Protein 3Q6D (pdb70)

Foldseek 3Di:
DLVVLLQQLCVCAVVLPWQKEKEDDPVLCCVSQVQPDDDWIWIHGNPAIATEGAPVCQVVSVVRRPRHDYHHDDPDRLLVVQVVCVVRVIADYEYAVVPDDPVNVVSNVVNHDHHYGYDHCRSQVVQQFADVVLVVQQLLFLVLLLVLVVVLVVVDAFFDFQVNSQVSSQVSSVVSAFPTKQDQWAWAKWLRLLPPPHRTDRDTHHAQIWIKTWITGCHPLWIDIWIAIAHAHDHDPVQVVQLVQQLCLLCQLQFPAAFFDWLLRSQCSNLVSCVVVPQNVFFPDTQKAFTTSHRHGDDTSGNVTRDTHDFRTKMKGWTKGRDRVGHMTIGMFIWTHDHVGIGTSNDRDHPHHYD/DLVVLLVLLCVCQVVLVWQKEKEDDPVLCCVNQVDDDDDWIWIHGNPAIAIEGEPVCQVVSVVRRPRHHYHYDPDDSLLVVQVVCVVSVIAAYEYAVVPDDPVNVVSNVVRHPHHYGYDHCSSQVVQQFADPVQVVQQLLFLVLLLVLVVVLVVVDAFFDFQVNSQVSSQVSSVVSAFPGKQDQKAWAKWLRLLPPPHGTDRDTHHAQMWIKTWITGCHSLWIDIWIAIAHAHDHDPVVVVQLVLQVVLLVQLQFPDAFFDWLLRSQCSRLVSCVVVPQNVFFPDTQKAFTTSHRHGDDHSGNPTRHGHDFRTKMKGWTKGHDRPGHMTIGMWIWGHDRGGIHTSNPHDHDHHYD/DVVLLVQLLVCQVVLVWQKEKEDDVVLVCPQQVADDDFWIWIHGNVAIATEGEPVCLVRRCPRRPRHHYHYDPPDVLLVVLVVCVVSVIQAYEYAVVPQDVVNVVVSCVSHNHHYGYDHCSSQVVQQFADPVQVVQLLVQLVLLLVLVVVLVVPDAFFDFLVNSVVSSQVSSVVSAFPTKQDQKAWQKWLRLLPPPRRTDRDTHHAQMWIKTWITGQHPLWIDIWIAIAHHHDHDPVALVQLVLQVVLLCLLQVPAAFFDWLLRSQCSNLVSCVVVPQNVFFPDTQKAFTGSHRHGDDHNGNPTGDTDDARGKMKGWTKGHDRPGHMTIGIFIWGHDHGGIHTSNDHDHRHHD/DVLLQLLQVCQVVLVWQKEKEDPVVLVCVQQVAPDDDWIWIHGNVAIAIEDEPVCQVVSVVRRPRHHYHYDPDDSLLVVQVVCVVSPTQAYEYAVVPQDPVNVVVNCVNHPHHYGYDDCSSQVVQQFADPVQVVFQLLFLVLQLVLVVVLVVVDAFFDFQVNSQVSSQVSSVVSAFPGKQDQKDWQKWLRQLPPPHRTDRDTHHAQIWIWTWITGQHSLWIDIWIAIAHHHDHDPVQVVQLVLQLVLLVQLQAPAAFFDWLQNSQCSNLVSCVVVPQNVFFPDTQKAFTTSHRHGDDHNHNPTGDTHEFRRKMKGWTKGHDRVGHIGIGIWIWGHYHVGIHTSNPHDHPHHHD

Structure (mmCIF, N/CA/C/O backbone):
data_3Q6D
#
_entry.id   3Q6D
#
_cell.length_a   59.502
_cell.length_b   107.912
_cell.length_c   252.850
_cell.angle_alpha   90.00
_cell.angle_beta   90.00
_cell.angle_gamma   90.00
#
_symmetry.space_group_name_H-M   'P 21 21 21'
#
loop_
_entity.id
_entity.type
_entity.pdbx_description
1 polymer 'Proline dipeptidase'
2 non-polymer GLYCEROL
3 non-polymer 'CALCIUM ION'
4 water water
#
loop_
_atom_site.group_PDB
_atom_site.id
_atom_site.type_symbol
_atom_site.label_atom_id
_atom_site.label_alt_id
_atom_site.label_comp_id
_atom_site.label_asym_id
_atom_site.label_entity_id
_atom_site.label_seq_id
_atom_site.pdbx_PDB_ins_code
_atom_site.Cartn_x
_atom_site.Cartn_y
_atom_site.Cartn_z
_atom_site.occupancy
_atom_site.B_iso_or_equiv
_atom_site.auth_seq_id
_atom_site.auth_comp_id
_atom_site.auth_asym_id
_atom_site.auth_atom_id
_atom_site.pdbx_PDB_model_num
ATOM 1 N N . ASN A 1 2 ? -20.484 15.585 36.290 1.00 54.94 -1 ASN A N 1
ATOM 2 C CA . ASN A 1 2 ? -19.156 16.101 36.772 1.00 54.64 -1 ASN A CA 1
ATOM 3 C C . ASN A 1 2 ? -17.938 15.953 35.819 1.00 52.62 -1 ASN A C 1
ATOM 4 O O . ASN A 1 2 ? -16.939 16.673 35.999 1.00 52.92 -1 ASN A O 1
ATOM 9 N N . ALA A 1 3 ? -17.938 15.030 34.852 1.00 50.03 0 ALA A N 1
ATOM 10 C CA . ALA A 1 3 ? -17.026 15.253 33.724 1.00 47.78 0 ALA A CA 1
ATOM 11 C C . ALA A 1 3 ? -17.463 16.626 33.108 1.00 46.75 0 ALA A C 1
ATOM 12 O O . ALA A 1 3 ? -16.629 17.474 32.739 1.00 43.98 0 ALA A O 1
ATOM 14 N N . MET A 1 4 ? -18.782 16.856 33.099 1.00 46.42 1 MET A N 1
ATOM 15 C CA . MET A 1 4 ? -19.356 18.188 32.810 1.00 46.71 1 MET A CA 1
ATOM 16 C C . MET A 1 4 ? -18.686 19.360 33.523 1.00 44.31 1 MET A C 1
ATOM 17 O O . MET A 1 4 ? -18.544 20.430 32.945 1.00 42.26 1 MET A O 1
ATOM 22 N N . GLU A 1 5 ? -18.340 19.160 34.787 1.00 42.71 2 GLU A N 1
ATOM 23 C CA . GLU A 1 5 ? -17.874 20.241 35.628 1.00 42.31 2 GLU A CA 1
ATOM 24 C C . GLU A 1 5 ? -16.403 20.520 35.372 1.00 38.54 2 GLU A C 1
ATOM 25 O O . GLU A 1 5 ? -15.995 21.666 35.425 1.00 37.10 2 GLU A O 1
ATOM 31 N N . LYS A 1 6 ? -15.605 19.479 35.111 1.00 35.72 3 LYS A N 1
ATOM 32 C CA . LYS A 1 6 ? -14.215 19.715 34.713 1.00 34.38 3 LYS A CA 1
ATOM 33 C C . LYS A 1 6 ? -14.133 20.500 33.414 1.00 32.18 3 LYS A C 1
ATOM 34 O O . LYS A 1 6 ? -13.298 21.389 33.258 1.00 32.08 3 LYS A O 1
ATOM 40 N N . ILE A 1 7 ? -14.954 20.110 32.463 1.00 31.82 4 ILE A N 1
ATOM 41 C CA . ILE A 1 7 ? -14.985 20.792 31.173 1.00 32.08 4 ILE A CA 1
ATOM 42 C C . ILE A 1 7 ? -15.366 22.260 31.416 1.00 32.93 4 ILE A C 1
ATOM 43 O O . ILE A 1 7 ? -14.743 23.164 30.863 1.00 31.46 4 ILE A O 1
ATOM 48 N N . GLU A 1 8 ? -16.349 22.501 32.287 1.00 33.92 5 GLU A N 1
ATOM 49 C CA . GLU A 1 8 ? -16.712 23.898 32.580 1.00 35.65 5 GLU A CA 1
ATOM 50 C C . GLU A 1 8 ? -15.574 24.698 33.203 1.00 34.29 5 GLU A C 1
ATOM 51 O O . GLU A 1 8 ? -15.315 25.831 32.796 1.00 33.62 5 GLU A O 1
ATOM 57 N N . ARG A 1 9 ? -14.820 24.067 34.101 1.00 33.40 6 ARG A N 1
ATOM 58 C CA . ARG A 1 9 ? -13.714 24.747 34.766 1.00 33.57 6 ARG A CA 1
ATOM 59 C C . ARG A 1 9 ? -12.539 24.968 33.832 1.00 30.96 6 ARG A C 1
ATOM 60 O O . ARG A 1 9 ? -11.834 25.998 33.906 1.00 32.63 6 ARG A O 1
ATOM 68 N N . LEU A 1 10 ? -12.298 24.019 32.932 1.00 28.91 7 LEU A N 1
ATOM 69 C CA . LEU A 1 10 ? -11.243 24.205 31.892 1.00 26.63 7 LEU A CA 1
ATOM 70 C C . LEU A 1 10 ? -11.652 25.358 30.975 1.00 26.74 7 LEU A C 1
ATOM 71 O O . LEU A 1 10 ? -10.874 26.196 30.612 1.00 27.06 7 LEU A O 1
ATOM 76 N N . ARG A 1 11 ? -12.902 25.378 30.556 1.00 26.73 8 ARG A N 1
ATOM 77 C CA . ARG A 1 11 ? -13.368 26.438 29.656 1.00 27.60 8 ARG A CA 1
ATOM 78 C C . ARG A 1 11 ? -13.124 27.839 30.297 1.00 28.91 8 ARG A C 1
ATOM 79 O O . ARG A 1 11 ? -12.739 28.779 29.637 1.00 29.82 8 ARG A O 1
ATOM 87 N N . SER A 1 12 ? -13.251 27.940 31.612 1.00 30.07 9 SER A N 1
ATOM 88 C CA . SER A 1 12 ? -13.048 29.206 32.304 1.00 30.71 9 SER A CA 1
ATOM 89 C C . SER A 1 12 ? -11.634 29.790 32.116 1.00 30.30 9 SER A C 1
ATOM 90 O O . SER A 1 12 ? -11.422 30.956 32.264 1.00 27.86 9 SER A O 1
ATOM 93 N N . ALA A 1 13 ? -10.670 28.953 31.740 1.00 30.42 10 ALA A N 1
ATOM 94 C CA . ALA A 1 13 ? -9.294 29.356 31.543 1.00 30.02 10 ALA A CA 1
ATOM 95 C C . ALA A 1 13 ? -8.996 29.922 30.167 1.00 29.79 10 ALA A C 1
ATOM 96 O O . ALA A 1 13 ? -7.917 30.449 29.918 1.00 29.49 10 ALA A O 1
ATOM 98 N N . PHE A 1 14 ? -9.922 29.765 29.250 1.00 32.51 11 PHE A N 1
ATOM 99 C CA . PHE A 1 14 ? -9.678 30.000 27.817 1.00 32.44 11 PHE A CA 1
ATOM 100 C C . PHE A 1 14 ? -9.290 31.440 27.475 1.00 34.67 11 PHE A C 1
ATOM 101 O O . PHE A 1 14 ? -8.306 31.701 26.727 1.00 34.35 11 PHE A O 1
ATOM 109 N N . ASP A 1 15 ? -10.088 32.379 27.982 1.00 37.33 12 ASP A N 1
ATOM 110 C CA . ASP A 1 15 ? -9.873 33.792 27.684 1.00 38.75 12 ASP A CA 1
ATOM 111 C C . ASP A 1 15 ? -8.484 34.228 28.088 1.00 38.56 12 ASP A C 1
ATOM 112 O O . ASP A 1 15 ? -7.722 34.698 27.252 1.00 38.34 12 ASP A O 1
ATOM 117 N N . GLU A 1 16 ? -8.107 33.979 29.332 1.00 38.67 13 GLU A N 1
ATOM 118 C CA . GLU A 1 16 ? -6.707 34.195 29.759 1.00 38.46 13 GLU A CA 1
ATOM 119 C C . GLU A 1 16 ? -5.694 33.562 28.816 1.00 36.91 13 GLU A C 1
ATOM 120 O O . GLU A 1 16 ? -4.637 34.169 28.558 1.00 36.87 13 GLU A O 1
ATOM 126 N N . ALA A 1 17 ? -5.965 32.320 28.355 1.00 33.88 14 ALA A N 1
ATOM 127 C CA . ALA A 1 17 ? -4.994 31.621 27.519 1.00 32.08 14 ALA A CA 1
ATOM 128 C C . ALA A 1 17 ? -5.022 32.155 26.099 1.00 31.19 14 ALA A C 1
ATOM 129 O O . ALA A 1 17 ? -4.127 31.878 25.315 1.00 30.00 14 ALA A O 1
ATOM 131 N N . GLY A 1 18 ? -6.083 32.885 25.769 1.00 30.44 15 GLY A N 1
ATOM 132 C CA . GLY A 1 18 ? -6.190 33.525 24.469 1.00 30.29 15 GLY A CA 1
ATOM 133 C C . GLY A 1 18 ? -6.711 32.572 23.428 1.00 28.85 15 GLY A C 1
ATOM 134 O O . GLY A 1 18 ? -6.309 32.664 22.279 1.00 28.24 15 GLY A O 1
ATOM 135 N N . ILE A 1 19 ? -7.631 31.671 23.833 1.00 28.51 16 ILE A N 1
ATOM 136 C CA . ILE A 1 19 ? -8.205 30.673 22.952 1.00 27.51 16 ILE A CA 1
ATOM 137 C C . ILE A 1 19 ? -9.718 30.558 23.103 1.00 28.72 16 ILE A C 1
ATOM 138 O O . ILE A 1 19 ? -10.287 30.984 24.109 1.00 27.54 16 ILE A O 1
ATOM 143 N N . ASP A 1 20 ? -10.362 29.976 22.092 1.00 28.45 17 ASP A N 1
ATOM 144 C CA . ASP A 1 20 ? -11.746 29.571 22.189 1.00 28.96 17 ASP A CA 1
ATOM 145 C C . ASP A 1 20 ? -11.941 28.053 22.036 1.00 27.00 17 ASP A C 1
ATOM 146 O O . ASP A 1 20 ? -13.064 27.552 21.870 1.00 26.92 17 ASP A O 1
ATOM 151 N N . GLY A 1 21 ? -10.843 27.291 22.071 1.00 23.56 18 GLY A N 1
ATOM 152 C CA . GLY A 1 21 ? -10.966 25.857 22.043 1.00 23.36 18 GLY A CA 1
ATOM 153 C C . GLY A 1 21 ? -9.633 25.272 22.411 1.00 22.03 18 GLY A C 1
ATOM 154 O O . GLY A 1 21 ? -8.644 25.978 22.402 1.00 23.38 18 GLY A O 1
ATOM 155 N N . ILE A 1 22 ? -9.621 23.995 22.789 1.00 22.00 19 ILE A N 1
ATOM 156 C CA . ILE A 1 22 ? -8.413 23.361 23.182 1.00 23.50 19 ILE A CA 1
ATOM 157 C C . ILE A 1 22 ? -8.416 21.965 22.652 1.00 22.93 19 ILE A C 1
ATOM 158 O O . ILE A 1 22 ? -9.438 21.249 22.703 1.00 20.90 19 ILE A O 1
ATOM 163 N N . LEU A 1 23 ? -7.270 21.599 22.105 1.00 21.82 20 LEU A N 1
ATOM 164 C CA . LEU A 1 23 ? -6.978 20.246 21.654 1.00 22.15 20 LEU A CA 1
ATOM 165 C C . LEU A 1 23 ? -6.040 19.595 22.677 1.00 21.80 20 LEU A C 1
ATOM 166 O O . LEU A 1 23 ? -4.926 20.123 22.972 1.00 21.32 20 LEU A O 1
ATOM 171 N N . LEU A 1 24 ? -6.524 18.547 23.321 1.00 20.55 21 LEU A N 1
ATOM 172 C CA . LEU A 1 24 ? -5.766 17.845 24.379 1.00 22.07 21 LEU A CA 1
ATOM 173 C C . LEU A 1 24 ? -5.220 16.543 23.818 1.00 21.81 21 LEU A C 1
ATOM 174 O O . LEU A 1 24 ? -5.969 15.667 23.409 1.00 23.10 21 LEU A O 1
ATOM 179 N N . THR A 1 25 ? -3.900 16.432 23.789 1.00 22.82 22 THR A N 1
ATOM 180 C CA . THR A 1 25 ? -3.201 15.260 23.247 1.00 22.69 22 THR A CA 1
ATOM 181 C C . THR A 1 25 ? -2.401 14.501 24.298 1.00 22.36 22 THR A C 1
ATOM 182 O O . THR A 1 25 ? -1.976 13.382 24.053 1.00 21.66 22 THR A O 1
ATOM 186 N N . ASN A 1 26 ? -2.130 15.124 25.439 1.00 22.39 23 ASN A N 1
ATOM 187 C CA . ASN A 1 26 ? -1.349 14.514 26.508 1.00 21.21 23 ASN A CA 1
ATOM 188 C C . ASN A 1 26 ? -2.163 13.344 27.145 1.00 22.37 23 ASN A C 1
ATOM 189 O O . ASN A 1 26 ? -3.300 13.525 27.476 1.00 20.33 23 ASN A O 1
ATOM 194 N N . GLU A 1 27 ? -1.581 12.167 27.297 1.00 22.40 24 GLU A N 1
ATOM 195 C CA . GLU A 1 27 ? -2.301 11.012 27.838 1.00 23.85 24 GLU A CA 1
ATOM 196 C C . GLU A 1 27 ? -2.884 11.287 29.219 1.00 22.79 24 GLU A C 1
ATOM 197 O O . GLU A 1 27 ? -3.984 10.906 29.486 1.00 22.36 24 GLU A O 1
ATOM 203 N N . HIS A 1 28 ? -2.180 12.019 30.052 1.00 22.40 25 HIS A N 1
ATOM 204 C CA . HIS A 1 28 ? -2.680 12.342 31.371 1.00 21.75 25 HIS A CA 1
ATOM 205 C C . HIS A 1 28 ? -3.895 13.323 31.302 1.00 23.10 25 HIS A C 1
ATOM 206 O O . HIS A 1 28 ? -4.838 13.163 32.057 1.00 21.60 25 HIS A O 1
ATOM 213 N N . SER A 1 29 ? -3.842 14.297 30.417 1.00 22.10 26 SER A N 1
ATOM 214 C CA . SER A 1 29 ? -4.999 15.171 30.224 1.00 22.63 26 SER A CA 1
ATOM 215 C C . SER A 1 29 ? -6.217 14.421 29.680 1.00 23.23 26 SER A C 1
ATOM 216 O O . SER A 1 29 ? -7.322 14.707 30.064 1.00 22.78 26 SER A O 1
ATOM 219 N N . ARG A 1 30 ? -5.965 13.511 28.746 1.00 22.95 27 ARG A N 1
ATOM 220 C CA . ARG A 1 30 ? -6.992 12.692 28.142 1.00 23.75 27 ARG A CA 1
ATOM 221 C C . ARG A 1 30 ? -7.619 11.824 29.237 1.00 24.25 27 ARG A C 1
ATOM 222 O O . ARG A 1 30 ? -8.880 11.780 29.394 1.00 23.28 27 ARG A O 1
ATOM 230 N N . ARG A 1 31 ? -6.778 11.180 30.047 1.00 22.67 28 ARG A N 1
ATOM 231 C CA . ARG A 1 31 ? -7.327 10.364 31.113 1.00 24.46 28 ARG A CA 1
ATOM 232 C C . ARG A 1 31 ? -8.052 11.201 32.133 1.00 25.39 28 ARG A C 1
ATOM 233 O O . ARG A 1 31 ? -9.184 10.833 32.581 1.00 22.55 28 ARG A O 1
ATOM 241 N N . TYR A 1 32 ? -7.438 12.337 32.505 1.00 23.53 29 TYR A N 1
ATOM 242 C CA . TYR A 1 32 ? -8.109 13.173 33.482 1.00 23.44 29 TYR A CA 1
ATOM 243 C C . TYR A 1 32 ? -9.469 13.750 33.015 1.00 23.57 29 TYR A C 1
ATOM 244 O O . TYR A 1 32 ? -10.486 13.600 33.717 1.00 23.67 29 TYR A O 1
ATOM 253 N N . MET A 1 33 ? -9.531 14.359 31.835 1.00 23.16 30 MET A N 1
ATOM 254 C CA . MET A 1 33 ? -10.803 14.999 31.418 1.00 24.46 30 MET A CA 1
ATOM 255 C C . MET A 1 33 ? -11.833 14.008 30.946 1.00 26.55 30 MET A C 1
ATOM 256 O O . MET A 1 33 ? -13.008 14.237 31.131 1.00 28.49 30 MET A O 1
ATOM 261 N N . ALA A 1 34 ? -11.401 12.930 30.301 1.00 26.84 31 ALA A N 1
ATOM 262 C CA . ALA A 1 34 ? -12.330 12.027 29.645 1.00 29.02 31 ALA A CA 1
ATOM 263 C C . ALA A 1 34 ? -12.402 10.657 30.338 1.00 30.45 31 ALA A C 1
ATOM 264 O O . ALA A 1 34 ? -13.127 9.766 29.874 1.00 31.65 31 ALA A O 1
ATOM 266 N N . ASN A 1 35 ? -11.689 10.492 31.453 1.00 31.40 32 ASN A N 1
ATOM 267 C CA . ASN A 1 35 ? -11.662 9.200 32.150 1.00 33.42 32 ASN A CA 1
ATOM 268 C C . ASN A 1 35 ? -11.384 8.048 31.224 1.00 33.29 32 ASN A C 1
ATOM 269 O O . ASN A 1 35 ? -11.861 6.926 31.465 1.00 33.75 32 ASN A O 1
ATOM 274 N N . PHE A 1 36 ? -10.658 8.335 30.155 1.00 32.30 33 PHE A N 1
ATOM 275 C CA . PHE A 1 36 ? -10.314 7.358 29.138 1.00 33.76 33 PHE A CA 1
ATOM 276 C C . PHE A 1 36 ? -9.005 6.684 29.519 1.00 34.24 33 PHE A C 1
ATOM 277 O O . PHE A 1 36 ? -7.963 7.342 29.608 1.00 33.64 33 PHE A O 1
ATOM 285 N N . THR A 1 37 ? -9.060 5.377 29.740 1.00 35.83 34 THR A N 1
ATOM 286 C CA . THR A 1 37 ? -7.877 4.622 30.163 1.00 36.92 34 THR A CA 1
ATOM 287 C C . THR A 1 37 ? -7.119 4.079 28.963 1.00 38.09 34 THR A C 1
ATOM 288 O O . THR A 1 37 ? -6.063 3.454 29.094 1.00 39.89 34 THR A O 1
ATOM 292 N N . GLY A 1 38 ? -7.647 4.301 27.778 1.00 38.90 35 GLY A N 1
ATOM 293 C CA . GLY A 1 38 ? -7.026 3.723 26.595 1.00 39.24 35 GLY A CA 1
ATOM 294 C C . GLY A 1 38 ? -5.792 4.436 26.092 1.00 38.88 35 GLY A C 1
ATOM 295 O O . GLY A 1 38 ? -5.257 5.354 26.706 1.00 39.14 35 GLY A O 1
ATOM 296 N N . THR A 1 39 ? -5.387 4.002 24.919 1.00 38.26 36 THR A N 1
ATOM 297 C CA A THR A 1 39 ? -4.095 4.293 24.353 0.60 37.81 36 THR A CA 1
ATOM 298 C CA B THR A 1 39 ? -4.088 4.349 24.382 0.40 37.85 36 THR A CA 1
ATOM 299 C C . THR A 1 39 ? -4.165 5.412 23.290 1.00 37.22 36 THR A C 1
ATOM 300 O O . THR A 1 39 ? -3.224 6.158 23.109 1.00 37.29 36 THR A O 1
ATOM 307 N N . ALA A 1 40 ? -5.292 5.494 22.586 1.00 36.80 37 ALA A N 1
ATOM 308 C CA . ALA A 1 40 ? -5.435 6.377 21.426 1.00 35.75 37 ALA A CA 1
ATOM 309 C C . ALA A 1 40 ? -6.494 7.428 21.665 1.00 33.64 37 ALA A C 1
ATOM 310 O O . ALA A 1 40 ? -7.245 7.341 22.636 1.00 35.08 37 ALA A O 1
ATOM 312 N N . GLY A 1 41 ? -6.520 8.438 20.799 1.00 31.10 38 GLY A N 1
ATOM 313 C CA . GLY A 1 41 ? -7.582 9.447 20.782 1.00 29.86 38 GLY A CA 1
ATOM 314 C C . GLY A 1 41 ? -7.196 10.811 21.298 1.00 27.18 38 GLY A C 1
ATOM 315 O O . GLY A 1 41 ? -6.222 10.958 22.001 1.00 26.15 38 GLY A O 1
ATOM 316 N N . VAL A 1 42 ? -7.984 11.813 20.928 1.00 25.92 39 VAL A N 1
ATOM 317 C CA . VAL A 1 42 ? -7.754 13.163 21.365 1.00 23.84 39 VAL A CA 1
ATOM 318 C C . VAL A 1 42 ? -9.081 13.768 21.847 1.00 23.77 39 VAL A C 1
ATOM 319 O O . VAL A 1 42 ? -10.143 13.344 21.389 1.00 26.12 39 VAL A O 1
ATOM 323 N N . VAL A 1 43 ? -8.996 14.776 22.722 1.00 21.43 40 VAL A N 1
ATOM 324 C CA . VAL A 1 43 ? -10.147 15.550 23.193 1.00 22.18 40 VAL A CA 1
ATOM 325 C C . VAL A 1 43 ? -10.132 16.973 22.615 1.00 21.77 40 VAL A C 1
ATOM 326 O O . VAL A 1 43 ? -9.079 17.680 22.639 1.00 22.03 40 VAL A O 1
ATOM 330 N N . LEU A 1 44 ? -11.254 17.409 22.053 1.00 21.67 41 LEU A N 1
ATOM 331 C CA . LEU A 1 44 ? -11.389 18.728 21.471 1.00 21.93 41 LEU A CA 1
ATOM 332 C C . LEU A 1 44 ? -12.611 19.378 22.134 1.00 23.25 41 LEU A C 1
ATOM 333 O O . LEU A 1 44 ? -13.703 18.822 22.145 1.00 22.59 41 LEU A O 1
ATOM 338 N N . ILE A 1 45 ? -12.363 20.482 22.805 1.00 23.15 42 ILE A N 1
ATOM 339 C CA . ILE A 1 45 ? -13.388 21.171 23.629 1.00 23.56 42 ILE A CA 1
ATOM 340 C C . ILE A 1 45 ? -13.485 22.623 23.207 1.00 23.43 42 ILE A C 1
ATOM 341 O O . ILE A 1 45 ? -12.443 23.334 23.210 1.00 25.61 42 ILE A O 1
ATOM 346 N N . SER A 1 46 ? -14.679 23.041 22.805 1.00 25.10 43 SER A N 1
ATOM 347 C CA . SER A 1 46 ? -14.995 24.431 22.507 1.00 25.38 43 SER A CA 1
ATOM 348 C C . SER A 1 46 ? -15.624 25.072 23.768 1.00 26.74 43 SER A C 1
ATOM 349 O O . SER A 1 46 ? -15.638 24.435 24.831 1.00 26.60 43 SER A O 1
ATOM 352 N N . LYS A 1 47 ? -16.134 26.295 23.648 1.00 26.93 44 LYS A N 1
ATOM 353 C CA . LYS A 1 47 ? -16.922 26.928 24.715 1.00 29.49 44 LYS A CA 1
ATOM 354 C C . LYS A 1 47 ? -18.299 26.263 24.850 1.00 29.75 44 LYS A C 1
ATOM 355 O O . LYS A 1 47 ? -18.908 26.300 25.876 1.00 28.74 44 LYS A O 1
ATOM 361 N N . LYS A 1 48 ? -18.727 25.585 23.803 1.00 31.59 45 LYS A N 1
ATOM 362 C CA . LYS A 1 48 ? -20.048 25.011 23.718 1.00 32.59 45 LYS A CA 1
ATOM 363 C C . LYS A 1 48 ? -20.148 23.518 23.561 1.00 30.99 45 LYS A C 1
ATOM 364 O O . LYS A 1 48 ? -21.193 22.934 23.861 1.00 31.57 45 LYS A O 1
ATOM 370 N N . ARG A 1 49 ? -19.127 22.876 23.041 1.00 29.20 46 ARG A N 1
ATOM 371 C CA . ARG A 1 49 ? -19.181 21.446 22.811 1.00 29.07 46 ARG A CA 1
ATOM 372 C C . ARG A 1 49 ? -17.851 20.749 23.210 1.00 27.46 46 ARG A C 1
ATOM 373 O O . ARG A 1 49 ? -16.785 21.383 23.409 1.00 25.57 46 ARG A O 1
ATOM 381 N N . ALA A 1 50 ? -17.958 19.440 23.366 1.00 26.64 47 ALA A N 1
ATOM 382 C CA . ALA A 1 50 ? -16.852 18.619 23.815 1.00 25.57 47 ALA A CA 1
ATOM 383 C C . ALA A 1 50 ? -16.861 17.292 23.104 1.00 25.65 47 ALA A C 1
ATOM 384 O O . ALA A 1 50 ? -17.906 16.605 23.057 1.00 25.68 47 ALA A O 1
ATOM 386 N N . GLN A 1 51 ? -15.689 16.907 22.570 1.00 25.33 48 GLN A N 1
ATOM 387 C CA . GLN A 1 51 ? -15.570 15.742 21.718 1.00 26.07 48 GLN A CA 1
ATOM 388 C C . GLN A 1 51 ? -14.434 14.867 22.139 1.00 26.33 48 GLN A C 1
ATOM 389 O O . GLN A 1 51 ? -13.365 15.352 22.565 1.00 24.91 48 GLN A O 1
ATOM 395 N N . PHE A 1 52 ? -14.634 13.574 21.966 1.00 26.76 49 PHE A N 1
ATOM 396 C CA . PHE A 1 52 ? -13.541 12.618 22.044 1.00 26.88 49 PHE A CA 1
ATOM 397 C C . PHE A 1 52 ? -13.389 12.050 20.656 1.00 26.68 49 PHE A C 1
ATOM 398 O O . PHE A 1 52 ? -14.255 11.381 20.172 1.00 29.16 49 PHE A O 1
ATOM 406 N N . ILE A 1 53 ? -12.298 12.339 19.989 1.00 26.62 50 ILE A N 1
ATOM 407 C CA . ILE A 1 53 ? -12.106 11.801 18.678 1.00 28.46 50 ILE A CA 1
ATOM 408 C C . ILE A 1 53 ? -11.167 10.584 18.704 1.00 30.65 50 ILE A C 1
ATOM 409 O O . ILE A 1 53 ? -10.056 10.688 19.195 1.00 29.81 50 ILE A O 1
ATOM 414 N N . THR A 1 54 ? -11.590 9.457 18.130 1.00 33.51 51 THR A N 1
ATOM 415 C CA . THR A 1 54 ? -10.744 8.241 18.116 1.00 36.86 51 THR A CA 1
ATOM 416 C C . THR A 1 54 ? -10.998 7.298 16.938 1.00 39.08 51 THR A C 1
ATOM 417 O O . THR A 1 54 ? -11.862 7.563 16.126 1.00 38.67 51 THR A O 1
ATOM 421 N N . ASP A 1 55 ? -10.213 6.207 16.870 1.00 41.75 52 ASP A N 1
ATOM 422 C CA A ASP A 1 55 ? -10.307 5.222 15.763 0.60 43.61 52 ASP A CA 1
ATOM 423 C CA B ASP A 1 55 ? -10.277 5.217 15.778 0.40 43.29 52 ASP A CA 1
ATOM 424 C C . ASP A 1 55 ? -11.332 4.125 16.063 1.00 44.80 52 ASP A C 1
ATOM 425 O O . ASP A 1 55 ? -11.736 3.954 17.200 1.00 43.62 52 ASP A O 1
ATOM 434 N N . PHE A 1 56 ? -11.751 3.371 15.027 1.00 48.05 53 PHE A N 1
ATOM 435 C CA . PHE A 1 56 ? -12.775 2.316 15.182 1.00 51.12 53 PHE A CA 1
ATOM 436 C C . PHE A 1 56 ? -12.606 1.425 16.412 1.00 51.86 53 PHE A C 1
ATOM 437 O O . PHE A 1 56 ? -13.576 1.200 17.136 1.00 52.48 53 PHE A O 1
ATOM 445 N N . ARG A 1 57 ? -11.386 0.986 16.696 1.00 52.46 54 ARG A N 1
ATOM 446 C CA . ARG A 1 57 ? -11.141 0.102 17.846 1.00 53.68 54 ARG A CA 1
ATOM 447 C C . ARG A 1 57 ? -11.755 0.593 19.144 1.00 53.28 54 ARG A C 1
ATOM 448 O O . ARG A 1 57 ? -12.483 -0.152 19.825 1.00 53.90 54 ARG A O 1
ATOM 456 N N . TYR A 1 58 ? -11.494 1.862 19.457 1.00 52.10 55 TYR A N 1
ATOM 457 C CA A TYR A 1 58 ? -11.757 2.400 20.786 0.60 52.04 55 TYR A CA 1
ATOM 458 C CA B TYR A 1 58 ? -11.773 2.402 20.791 0.40 51.01 55 TYR A CA 1
ATOM 459 C C . TYR A 1 58 ? -13.182 2.972 20.950 1.00 51.96 55 TYR A C 1
ATOM 460 O O . TYR A 1 58 ? -13.577 3.387 22.053 1.00 52.20 55 TYR A O 1
ATOM 477 N N . VAL A 1 59 ? -13.974 2.970 19.874 1.00 51.77 56 VAL A N 1
ATOM 478 C CA . VAL A 1 59 ? -15.284 3.617 19.931 1.00 51.31 56 VAL A CA 1
ATOM 479 C C . VAL A 1 59 ? -16.156 3.083 21.067 1.00 51.43 56 VAL A C 1
ATOM 480 O O . VAL A 1 59 ? -16.858 3.851 21.714 1.00 51.36 56 VAL A O 1
ATOM 484 N N . GLU A 1 60 ? -16.110 1.784 21.338 1.00 51.60 57 GLU A N 1
ATOM 485 C CA . GLU A 1 60 ? -16.965 1.256 22.388 1.00 51.66 57 GLU A CA 1
ATOM 486 C C . GLU A 1 60 ? -16.496 1.704 23.771 1.00 49.77 57 GLU A C 1
ATOM 487 O O . GLU A 1 60 ? -17.270 2.290 24.542 1.00 49.65 57 GLU A O 1
ATOM 493 N N . GLN A 1 61 ? -15.231 1.460 24.068 1.00 48.16 58 GLN A N 1
ATOM 494 C CA . GLN A 1 61 ? -14.625 1.983 25.296 1.00 46.78 58 GLN A CA 1
ATOM 495 C C . GLN A 1 61 ? -14.903 3.489 25.499 1.00 45.43 58 GLN A C 1
ATOM 496 O O . GLN A 1 61 ? -15.350 3.910 26.575 1.00 45.24 58 GLN A O 1
ATOM 502 N N . ALA A 1 62 ? -14.597 4.293 24.473 1.00 44.09 59 ALA A N 1
ATOM 503 C CA . ALA A 1 62 ? -14.763 5.757 24.558 1.00 42.48 59 ALA A CA 1
ATOM 504 C C . ALA A 1 62 ? -16.166 6.124 24.923 1.00 41.94 59 ALA A C 1
ATOM 505 O O . ALA A 1 62 ? -16.395 6.927 25.819 1.00 40.64 59 ALA A O 1
ATOM 507 N N . SER A 1 63 ? -17.118 5.499 24.246 1.00 42.65 60 SER A N 1
ATOM 508 C CA . SER A 1 63 ? -18.527 5.778 24.502 1.00 43.65 60 SER A CA 1
ATOM 509 C C . SER A 1 63 ? -18.934 5.450 25.938 1.00 43.23 60 SER A C 1
ATOM 510 O O . SER A 1 63 ? -19.816 6.074 26.498 1.00 43.10 60 SER A O 1
ATOM 513 N N . LYS A 1 64 ? -18.267 4.475 26.543 1.00 42.64 61 LYS A N 1
ATOM 514 C CA . LYS A 1 64 ? -18.571 4.087 27.931 1.00 42.62 61 LYS A CA 1
ATOM 515 C C . LYS A 1 64 ? -17.851 5.006 28.943 1.00 40.11 61 LYS A C 1
ATOM 516 O O . LYS A 1 64 ? -18.455 5.503 29.882 1.00 38.72 61 LYS A O 1
ATOM 522 N N . GLN A 1 65 ? -16.554 5.237 28.730 1.00 38.98 62 GLN A N 1
ATOM 523 C CA . GLN A 1 65 ? -15.738 6.041 29.684 1.00 37.47 62 GLN A CA 1
ATOM 524 C C . GLN A 1 65 ? -15.874 7.513 29.496 1.00 36.50 62 GLN A C 1
ATOM 525 O O . GLN A 1 65 ? -16.072 8.239 30.477 1.00 36.62 62 GLN A O 1
ATOM 531 N N . ALA A 1 66 ? -15.764 7.964 28.240 1.00 35.26 63 ALA A N 1
ATOM 532 C CA . ALA A 1 66 ? -15.826 9.389 27.916 1.00 33.94 63 ALA A CA 1
ATOM 533 C C . ALA A 1 66 ? -17.231 9.911 28.021 1.00 33.78 63 ALA A C 1
ATOM 534 O O . ALA A 1 66 ? -17.776 10.445 27.086 1.00 34.03 63 ALA A O 1
ATOM 536 N N . VAL A 1 67 ? -17.794 9.799 29.202 1.00 34.44 64 VAL A N 1
ATOM 537 C CA . VAL A 1 67 ? -19.126 10.306 29.474 1.00 35.99 64 VAL A CA 1
ATOM 538 C C . VAL A 1 67 ? -19.064 11.845 29.522 1.00 35.26 64 VAL A C 1
ATOM 539 O O . VAL A 1 67 ? -18.108 12.450 30.083 1.00 34.06 64 VAL A O 1
ATOM 543 N N . GLY A 1 68 ? -19.999 12.476 28.815 1.00 33.83 65 GLY A N 1
ATOM 544 C CA . GLY A 1 68 ? -20.001 13.930 28.629 1.00 33.23 65 GLY A CA 1
ATOM 545 C C . GLY A 1 68 ? -19.465 14.396 27.282 1.00 31.91 65 GLY A C 1
ATOM 546 O O . GLY A 1 68 ? -19.532 15.575 26.978 1.00 32.73 65 GLY A O 1
ATOM 547 N N . TYR A 1 69 ? -18.912 13.480 26.498 1.00 29.97 66 TYR A N 1
ATOM 548 C CA . TYR A 1 69 ? -18.313 13.801 25.201 1.00 29.36 66 TYR A CA 1
ATOM 549 C C . TYR A 1 69 ? -19.087 13.204 24.050 1.00 30.14 66 TYR A C 1
ATOM 550 O O . TYR A 1 69 ? -19.636 12.096 24.159 1.00 31.10 66 TYR A O 1
ATOM 559 N N . GLU A 1 70 ? -19.122 13.940 22.936 1.00 30.01 67 GLU A N 1
ATOM 560 C CA . GLU A 1 70 ? -19.538 13.433 21.636 1.00 29.63 67 GLU A CA 1
ATOM 561 C C . GLU A 1 70 ? -18.447 12.506 21.212 1.00 28.99 67 GLU A C 1
ATOM 562 O O . GLU A 1 70 ? -17.291 12.900 21.214 1.00 26.95 67 GLU A O 1
ATOM 568 N N . ILE A 1 71 ? -18.788 11.272 20.872 1.00 28.18 68 ILE A N 1
ATOM 569 C CA . ILE A 1 71 ? -17.768 10.348 20.420 1.00 27.85 68 ILE A CA 1
ATOM 570 C C . ILE A 1 71 ? -17.739 10.469 18.896 1.00 27.95 68 ILE A C 1
ATOM 571 O O . ILE A 1 71 ? -18.734 10.242 18.231 1.00 27.66 68 ILE A O 1
ATOM 576 N N . VAL A 1 72 ? -16.592 10.880 18.377 1.00 25.30 69 VAL A N 1
ATOM 577 C CA . VAL A 1 72 ? -16.381 11.051 16.970 1.00 27.57 69 VAL A CA 1
ATOM 578 C C . VAL A 1 72 ? -15.375 10.008 16.494 1.00 30.61 69 VAL A C 1
ATOM 579 O O . VAL A 1 72 ? -14.266 9.916 17.038 1.00 31.78 69 VAL A O 1
ATOM 583 N N . GLN A 1 73 ? -15.752 9.248 15.472 1.00 33.57 70 GLN A N 1
ATOM 584 C CA . GLN A 1 73 ? -14.881 8.234 14.894 1.00 37.26 70 GLN A CA 1
ATOM 585 C C . GLN A 1 73 ? -14.273 8.746 13.606 1.00 38.91 70 GLN A C 1
ATOM 586 O O . GLN A 1 73 ? -14.978 9.138 12.731 1.00 41.30 70 GLN A O 1
ATOM 592 N N . HIS A 1 74 ? -12.960 8.706 13.480 1.00 40.79 71 HIS A N 1
ATOM 593 C CA . HIS A 1 74 ? -12.304 9.217 12.275 1.00 42.56 71 HIS A CA 1
ATOM 594 C C . HIS A 1 74 ? -12.008 8.064 11.334 1.00 44.68 71 HIS A C 1
ATOM 595 O O . HIS A 1 74 ? -11.749 6.950 11.797 1.00 44.84 71 HIS A O 1
ATOM 602 N N . ALA A 1 75 ? -12.054 8.340 10.029 1.00 47.05 72 ALA A N 1
ATOM 603 C CA . ALA A 1 75 ? -11.910 7.318 8.993 1.00 48.64 72 ALA A CA 1
ATOM 604 C C . ALA A 1 75 ? -10.460 7.206 8.517 1.00 49.26 72 ALA A C 1
ATOM 605 O O . ALA A 1 75 ? -10.207 7.263 7.308 1.00 51.06 72 ALA A O 1
ATOM 607 N N . GLY A 1 76 ? -9.521 7.057 9.455 1.00 48.08 73 GLY A N 1
ATOM 608 C CA . GLY A 1 76 ? -8.096 6.832 9.133 1.00 47.56 73 GLY A CA 1
ATOM 609 C C . GLY A 1 76 ? -7.069 7.855 9.647 1.00 45.38 73 GLY A C 1
ATOM 610 O O . GLY A 1 76 ? -6.012 7.479 10.212 1.00 45.74 73 GLY A O 1
ATOM 611 N N . LEU A 1 77 ? -7.347 9.129 9.429 1.00 43.09 74 LEU A N 1
ATOM 612 C CA . LEU A 1 77 ? -6.380 10.183 9.704 1.00 41.44 74 LEU A CA 1
ATOM 613 C C . LEU A 1 77 ? -6.931 11.136 10.750 1.00 38.40 74 LEU A C 1
ATOM 614 O O . LEU A 1 77 ? -7.780 11.980 10.469 1.00 38.12 74 LEU A O 1
ATOM 619 N N . ILE A 1 78 ? -6.455 10.976 11.964 1.00 35.03 75 ILE A N 1
ATOM 620 C CA . ILE A 1 78 ? -6.955 11.759 13.071 1.00 33.37 75 ILE A CA 1
ATOM 621 C C . ILE A 1 78 ? -6.867 13.284 12.857 1.00 32.44 75 ILE A C 1
ATOM 622 O O . ILE A 1 78 ? -7.839 13.972 13.112 1.00 32.13 75 ILE A O 1
ATOM 627 N N . ILE A 1 79 ? -5.747 13.780 12.335 1.00 31.77 76 ILE A N 1
ATOM 628 C CA . ILE A 1 79 ? -5.535 15.209 12.093 1.00 32.43 76 ILE A CA 1
ATOM 629 C C . ILE A 1 79 ? -6.596 15.783 11.167 1.00 33.68 76 ILE A C 1
ATOM 630 O O . ILE A 1 79 ? -7.094 16.900 11.392 1.00 32.12 76 ILE A O 1
ATOM 635 N N . ASP A 1 80 ? -6.971 15.000 10.156 1.00 33.99 77 ASP A N 1
ATOM 636 C CA . ASP A 1 80 ? -7.974 15.425 9.209 1.00 34.56 77 ASP A CA 1
ATOM 637 C C . ASP A 1 80 ? -9.335 15.545 9.890 1.00 32.99 77 ASP A C 1
ATOM 638 O O . ASP A 1 80 ? -10.050 16.528 9.693 1.00 33.16 77 ASP A O 1
ATOM 643 N N . GLU A 1 81 ? -9.664 14.562 10.715 1.00 31.56 78 GLU A N 1
ATOM 644 C CA . GLU A 1 81 ? -10.843 14.628 11.533 1.00 31.74 78 GLU A CA 1
ATOM 645 C C . GLU A 1 81 ? -10.858 15.783 12.521 1.00 29.54 78 GLU A C 1
ATOM 646 O O . GLU A 1 81 ? -11.923 16.391 12.705 1.00 28.82 78 GLU A O 1
ATOM 652 N N . VAL A 1 82 ? -9.716 16.088 13.135 1.00 26.76 79 VAL A N 1
ATOM 653 C CA . VAL A 1 82 ? -9.628 17.230 14.051 1.00 25.42 79 VAL A CA 1
ATOM 654 C C . VAL A 1 82 ? -9.893 18.502 13.322 1.00 26.60 79 VAL A C 1
ATOM 655 O O . VAL A 1 82 ? -10.624 19.342 13.803 1.00 26.86 79 VAL A O 1
ATOM 659 N N . ALA A 1 83 ? -9.272 18.662 12.160 1.00 26.93 80 ALA A N 1
ATOM 660 C CA . ALA A 1 83 ? -9.517 19.803 11.340 1.00 28.82 80 ALA A CA 1
ATOM 661 C C . ALA A 1 83 ? -10.994 19.945 10.949 1.00 28.87 80 ALA A C 1
ATOM 662 O O . ALA A 1 83 ? -11.533 21.017 10.996 1.00 31.59 80 ALA A O 1
ATOM 664 N N . LYS A 1 84 ? -11.635 18.853 10.548 1.00 29.64 81 LYS A N 1
ATOM 665 C CA . LYS A 1 84 ? -13.076 18.839 10.239 1.00 29.64 81 LYS A CA 1
ATOM 666 C C . LYS A 1 84 ? -13.858 19.369 11.434 1.00 28.55 81 LYS A C 1
ATOM 667 O O . LYS A 1 84 ? -14.710 20.237 11.290 1.00 28.55 81 LYS A O 1
ATOM 673 N N . GLN A 1 85 ? -13.539 18.889 12.631 1.00 27.20 82 GLN A N 1
ATOM 674 C CA . GLN A 1 85 ? -14.353 19.225 13.794 1.00 27.74 82 GLN A CA 1
ATOM 675 C C . GLN A 1 85 ? -14.080 20.611 14.324 1.00 28.47 82 GLN A C 1
ATOM 676 O O . GLN A 1 85 ? -14.964 21.199 14.932 1.00 28.28 82 GLN A O 1
ATOM 682 N N . VAL A 1 86 ? -12.857 21.143 14.121 1.00 28.31 83 VAL A N 1
ATOM 683 C CA . VAL A 1 86 ? -12.564 22.483 14.527 1.00 28.84 83 VAL A CA 1
ATOM 684 C C . VAL A 1 86 ? -13.524 23.434 13.777 1.00 31.06 83 VAL A C 1
ATOM 685 O O . VAL A 1 86 ? -14.114 24.323 14.370 1.00 30.63 83 VAL A O 1
ATOM 689 N N . LYS A 1 87 ? -13.714 23.199 12.485 1.00 31.72 84 LYS A N 1
ATOM 690 C CA . LYS A 1 87 ? -14.590 23.991 11.683 1.00 34.15 84 LYS A CA 1
ATOM 691 C C . LYS A 1 87 ? -16.074 23.780 12.161 1.00 33.29 84 LYS A C 1
ATOM 692 O O . LYS A 1 87 ? -16.764 24.724 12.412 1.00 32.17 84 LYS A O 1
ATOM 698 N N . GLU A 1 88 ? -16.486 22.550 12.429 1.00 33.92 85 GLU A N 1
ATOM 699 C CA . GLU A 1 88 ? -17.849 22.311 12.946 1.00 34.66 85 GLU A CA 1
ATOM 700 C C . GLU A 1 88 ? -18.124 23.013 14.254 1.00 34.05 85 GLU A C 1
ATOM 701 O O . GLU A 1 88 ? -19.224 23.470 14.457 1.00 33.37 85 GLU A O 1
ATOM 707 N N . LEU A 1 89 ? -17.123 23.069 15.145 1.00 32.36 86 LEU A N 1
ATOM 708 C CA . LEU A 1 89 ? -17.238 23.716 16.480 1.00 32.67 86 LEU A CA 1
ATOM 709 C C . LEU A 1 89 ? -17.094 25.235 16.433 1.00 32.35 86 LEU A C 1
ATOM 710 O O . LEU A 1 89 ? -17.354 25.928 17.421 1.00 32.07 86 LEU A O 1
ATOM 715 N N . GLY A 1 90 ? -16.732 25.758 15.274 1.00 31.61 87 GLY A N 1
ATOM 716 C CA . GLY A 1 90 ? -16.574 27.196 15.140 1.00 32.64 87 GLY A CA 1
ATOM 717 C C . GLY A 1 90 ? -15.322 27.732 15.781 1.00 31.25 87 GLY A C 1
ATOM 718 O O . GLY A 1 90 ? -15.170 28.946 15.935 1.00 31.01 87 GLY A O 1
ATOM 719 N N . ILE A 1 91 ? -14.372 26.857 16.124 1.00 28.65 88 ILE A N 1
ATOM 720 C CA . ILE A 1 91 ? -13.179 27.345 16.796 1.00 28.42 88 ILE A CA 1
ATOM 721 C C . ILE A 1 91 ? -12.293 28.222 15.904 1.00 28.52 88 ILE A C 1
ATOM 722 O O . ILE A 1 91 ? -11.887 27.787 14.835 1.00 29.39 88 ILE A O 1
ATOM 727 N N . GLN A 1 92 ? -11.943 29.420 16.373 1.00 28.64 89 GLN A N 1
ATOM 728 C CA . GLN A 1 92 ? -11.102 30.328 15.601 1.00 30.18 89 GLN A CA 1
ATOM 729 C C . GLN A 1 92 ? -9.662 30.376 16.145 1.00 30.24 89 GLN A C 1
ATOM 730 O O . GLN A 1 92 ? -8.748 30.711 15.413 1.00 30.19 89 GLN A O 1
ATOM 736 N N . LYS A 1 93 ? -9.479 30.037 17.439 1.00 29.36 90 LYS A N 1
ATOM 737 C CA . LYS A 1 93 ? -8.180 30.137 18.105 1.00 27.70 90 LYS A CA 1
ATOM 738 C C . LYS A 1 93 ? -7.992 28.914 18.987 1.00 26.55 90 LYS A C 1
ATOM 739 O O . LYS A 1 93 ? -8.500 28.862 20.119 1.00 25.79 90 LYS A O 1
ATOM 745 N N . LEU A 1 94 ? -7.296 27.923 18.444 1.00 24.57 91 LEU A N 1
ATOM 746 C CA . LEU A 1 94 ? -7.285 26.588 19.006 1.00 24.16 91 LEU A CA 1
ATOM 747 C C . LEU A 1 94 ? -6.009 26.401 19.787 1.00 23.52 91 LEU A C 1
ATOM 748 O O . LEU A 1 94 ? -4.926 26.498 19.214 1.00 24.44 91 LEU A O 1
ATOM 753 N N . GLY A 1 95 ? -6.166 26.122 21.070 1.00 22.28 92 GLY A N 1
ATOM 754 C CA . GLY A 1 95 ? -5.111 25.769 21.968 1.00 22.45 92 GLY A CA 1
ATOM 755 C C . GLY A 1 95 ? -4.580 24.371 21.776 1.00 22.28 92 GLY A C 1
ATOM 756 O O . GLY A 1 95 ? -5.303 23.424 21.462 1.00 19.84 92 GLY A O 1
ATOM 757 N N . PHE A 1 96 ? -3.281 24.217 21.974 1.00 21.74 93 PHE A N 1
ATOM 758 C CA . PHE A 1 96 ? -2.694 22.893 22.056 1.00 22.39 93 PHE A CA 1
ATOM 759 C C . PHE A 1 96 ? -1.711 22.859 23.227 1.00 23.93 93 PHE A C 1
ATOM 760 O O . PHE A 1 96 ? -1.320 23.926 23.758 1.00 22.36 93 PHE A O 1
ATOM 768 N N . GLU A 1 97 ? -1.338 21.631 23.656 1.00 23.17 94 GLU A N 1
ATOM 769 C CA . GLU A 1 97 ? -0.429 21.447 24.775 1.00 22.03 94 GLU A CA 1
ATOM 770 C C . GLU A 1 97 ? 1.025 21.418 24.339 1.00 21.66 94 GLU A C 1
ATOM 771 O O . GLU A 1 97 ? 1.566 20.358 23.959 1.00 20.41 94 GLU A O 1
ATOM 777 N N . GLN A 1 98 ? 1.640 22.593 24.366 1.00 21.84 95 GLN A N 1
ATOM 778 C CA . GLN A 1 98 ? 2.979 22.742 23.841 1.00 22.55 95 GLN A CA 1
ATOM 779 C C . GLN A 1 98 ? 4.032 21.926 24.555 1.00 22.41 95 GLN A C 1
ATOM 780 O O . GLN A 1 98 ? 5.064 21.697 23.982 1.00 23.77 95 GLN A O 1
ATOM 786 N N . ASP A 1 99 ? 3.794 21.508 25.790 1.00 23.76 96 ASP A N 1
ATOM 787 C CA . ASP A 1 99 ? 4.814 20.803 26.491 1.00 24.43 96 ASP A CA 1
ATOM 788 C C . ASP A 1 99 ? 4.811 19.325 26.144 1.00 24.57 96 ASP A C 1
ATOM 789 O O . ASP A 1 99 ? 5.692 18.639 26.604 1.00 24.92 96 ASP A O 1
ATOM 794 N N . THR A 1 100 ? 3.829 18.866 25.353 1.00 25.00 97 THR A N 1
ATOM 795 C CA . THR A 1 100 ? 3.737 17.488 24.862 1.00 25.12 97 THR A CA 1
ATOM 796 C C . THR A 1 100 ? 3.781 17.320 23.353 1.00 24.23 97 THR A C 1
ATOM 797 O O . THR A 1 100 ? 4.498 16.444 22.860 1.00 24.00 97 THR A O 1
ATOM 801 N N . LEU A 1 101 ? 3.040 18.164 22.641 1.00 23.04 98 LEU A N 1
ATOM 802 C CA . LEU A 1 101 ? 2.933 18.106 21.220 1.00 23.74 98 LEU A CA 1
ATOM 803 C C . LEU A 1 101 ? 4.316 18.247 20.565 1.00 24.89 98 LEU A C 1
ATOM 804 O O . LEU A 1 101 ? 5.091 19.173 20.868 1.00 22.47 98 LEU A O 1
ATOM 809 N N . THR A 1 102 ? 4.645 17.250 19.741 1.00 24.21 99 THR A N 1
ATOM 810 C CA . THR A 1 102 ? 5.899 17.230 19.028 1.00 23.41 99 THR A CA 1
ATOM 811 C C . THR A 1 102 ? 5.881 18.264 17.915 1.00 23.22 99 THR A C 1
ATOM 812 O O . THR A 1 102 ? 4.814 18.690 17.436 1.00 25.37 99 THR A O 1
ATOM 816 N N . TYR A 1 103 ? 7.071 18.685 17.488 1.00 23.10 100 TYR A N 1
ATOM 817 C CA . TYR A 1 103 ? 7.169 19.652 16.456 1.00 22.52 100 TYR A CA 1
ATOM 818 C C . TYR A 1 103 ? 6.512 19.128 15.194 1.00 23.22 100 TYR A C 1
ATOM 819 O O . TYR A 1 103 ? 5.824 19.891 14.493 1.00 20.47 100 TYR A O 1
ATOM 828 N N . SER A 1 104 ? 6.773 17.857 14.880 1.00 22.79 101 SER A N 1
ATOM 829 C CA A SER A 1 104 ? 6.159 17.199 13.727 0.60 24.35 101 SER A CA 1
ATOM 830 C CA B SER A 1 104 ? 6.169 17.222 13.707 0.40 24.38 101 SER A CA 1
ATOM 831 C C . SER A 1 104 ? 4.639 17.305 13.710 1.00 23.68 101 SER A C 1
ATOM 832 O O . SER A 1 104 ? 4.054 17.600 12.697 1.00 23.82 101 SER A O 1
ATOM 837 N N . SER A 1 105 ? 4.026 17.045 14.845 1.00 25.33 102 SER A N 1
ATOM 838 C CA . SER A 1 105 ? 2.563 17.006 14.984 1.00 25.20 102 SER A CA 1
ATOM 839 C C . SER A 1 105 ? 2.026 18.423 15.020 1.00 26.06 102 SER A C 1
ATOM 840 O O . SER A 1 105 ? 0.975 18.706 14.420 1.00 26.59 102 SER A O 1
ATOM 843 N N . TYR A 1 106 ? 2.797 19.335 15.635 1.00 25.80 103 TYR A N 1
ATOM 844 C CA . TYR A 1 106 ? 2.512 20.741 15.483 1.00 26.08 103 TYR A CA 1
ATOM 845 C C . TYR A 1 106 ? 2.432 21.157 14.027 1.00 26.86 103 TYR A C 1
ATOM 846 O O . TYR A 1 106 ? 1.494 21.846 13.656 1.00 26.33 103 TYR A O 1
ATOM 855 N N . SER A 1 107 ? 3.402 20.790 13.190 1.00 27.63 104 SER A N 1
ATOM 856 C CA . SER A 1 107 ? 3.370 21.250 11.787 1.00 29.46 104 SER A CA 1
ATOM 857 C C . SER A 1 107 ? 2.213 20.649 11.023 1.00 29.07 104 SER A C 1
ATOM 858 O O . SER A 1 107 ? 1.555 21.320 10.239 1.00 32.01 104 SER A O 1
ATOM 861 N N . ALA A 1 108 ? 2.018 19.363 11.223 1.00 28.62 105 ALA A N 1
ATOM 862 C CA . ALA A 1 108 ? 0.924 18.620 10.613 1.00 30.07 105 ALA A CA 1
ATOM 863 C C . ALA A 1 108 ? -0.442 19.257 11.008 1.00 29.97 105 ALA A C 1
ATOM 864 O O . ALA A 1 108 ? -1.270 19.534 10.153 1.00 29.61 105 ALA A O 1
ATOM 866 N N . HIS A 1 109 ? -0.638 19.567 12.292 1.00 30.14 106 HIS A N 1
ATOM 867 C CA . HIS A 1 109 ? -1.923 20.167 12.743 1.00 30.16 106 HIS A CA 1
ATOM 868 C C . HIS A 1 109 ? -2.119 21.554 12.177 1.00 31.96 106 HIS A C 1
ATOM 869 O O . HIS A 1 109 ? -3.203 21.907 11.631 1.00 31.57 106 HIS A O 1
ATOM 876 N N . LYS A 1 110 ? -1.071 22.353 12.264 1.00 31.47 107 LYS A N 1
ATOM 877 C CA . LYS A 1 110 ? -1.160 23.720 11.792 1.00 33.58 107 LYS A CA 1
ATOM 878 C C . LYS A 1 110 ? -1.536 23.827 10.291 1.00 35.07 107 LYS A C 1
ATOM 879 O O . LYS A 1 110 ? -2.367 24.676 9.898 1.00 34.79 107 LYS A O 1
ATOM 885 N N . GLU A 1 111 ? -0.911 22.979 9.469 1.00 36.05 108 GLU A N 1
ATOM 886 C CA . GLU A 1 111 ? -1.182 22.930 8.045 1.00 38.03 108 GLU A CA 1
ATOM 887 C C . GLU A 1 111 ? -2.659 22.563 7.791 1.00 36.88 108 GLU A C 1
ATOM 888 O O . GLU A 1 111 ? -3.296 23.142 6.942 1.00 37.11 108 GLU A O 1
ATOM 894 N N . ALA A 1 112 ? -3.175 21.612 8.548 1.00 34.99 109 ALA A N 1
ATOM 895 C CA . ALA A 1 112 ? -4.510 21.046 8.333 1.00 35.05 109 ALA A CA 1
ATOM 896 C C . ALA A 1 112 ? -5.670 21.913 8.820 1.00 34.92 109 ALA A C 1
ATOM 897 O O . ALA A 1 112 ? -6.724 21.951 8.213 1.00 32.37 109 ALA A O 1
ATOM 899 N N . ILE A 1 113 ? -5.458 22.574 9.942 1.00 35.00 110 ILE A N 1
ATOM 900 C CA . ILE A 1 113 ? -6.472 23.322 10.658 1.00 36.00 110 ILE A CA 1
ATOM 901 C C . ILE A 1 113 ? -6.489 24.797 10.249 1.00 38.10 110 ILE A C 1
ATOM 902 O O . ILE A 1 113 ? -5.450 25.454 10.106 1.00 40.80 110 ILE A O 1
ATOM 907 N N . ASP A 1 114 ? -7.681 25.319 10.099 1.00 40.14 111 ASP A N 1
ATOM 908 C CA . ASP A 1 114 ? -7.906 26.686 9.654 1.00 41.57 111 ASP A CA 1
ATOM 909 C C . ASP A 1 114 ? -7.752 27.732 10.775 1.00 40.48 111 ASP A C 1
ATOM 910 O O . ASP A 1 114 ? -7.380 28.856 10.538 1.00 44.22 111 ASP A O 1
ATOM 915 N N . ALA A 1 115 ? -7.977 27.364 12.005 1.00 38.01 112 ALA A N 1
ATOM 916 C CA . ALA A 1 115 ? -7.955 28.310 13.067 1.00 36.22 112 ALA A CA 1
ATOM 917 C C . ALA A 1 115 ? -6.512 28.704 13.353 1.00 34.40 112 ALA A C 1
ATOM 918 O O . ALA A 1 115 ? -5.607 28.124 12.807 1.00 33.05 112 ALA A O 1
ATOM 920 N N . GLU A 1 116 ? -6.330 29.714 14.188 1.00 34.29 113 GLU A N 1
ATOM 921 C CA . GLU A 1 116 ? -5.029 30.028 14.795 1.00 33.73 113 GLU A CA 1
ATOM 922 C C . GLU A 1 116 ? -4.690 28.830 15.714 1.00 32.21 113 GLU A C 1
ATOM 923 O O . GLU A 1 116 ? -5.593 28.249 16.328 1.00 31.83 113 GLU A O 1
ATOM 929 N N . PHE A 1 117 ? -3.420 28.464 15.814 1.00 30.16 114 PHE A N 1
ATOM 930 C CA . PHE A 1 117 ? -3.039 27.285 16.573 1.00 28.77 114 PHE A CA 1
ATOM 931 C C . PHE A 1 117 ? -2.092 27.836 17.633 1.00 28.53 114 PHE A C 1
ATOM 932 O O . PHE A 1 117 ? -1.003 28.320 17.321 1.00 29.51 114 PHE A O 1
ATOM 940 N N . ILE A 1 118 ? -2.566 27.859 18.867 1.00 27.26 115 ILE A N 1
ATOM 941 C CA . ILE A 1 118 ? -1.980 28.687 19.920 1.00 27.32 115 ILE A CA 1
ATOM 942 C C . ILE A 1 118 ? -1.380 27.780 20.982 1.00 25.19 115 ILE A C 1
ATOM 943 O O . ILE A 1 118 ? -2.064 26.934 21.525 1.00 24.25 115 ILE A O 1
ATOM 948 N N . PRO A 1 119 ? -0.083 27.966 21.306 1.00 25.60 116 PRO A N 1
ATOM 949 C CA . PRO A 1 119 ? 0.566 27.148 22.323 1.00 24.93 116 PRO A CA 1
ATOM 950 C C . PRO A 1 119 ? 0.014 27.450 23.707 1.00 24.85 116 PRO A C 1
ATOM 951 O O . PRO A 1 119 ? -0.261 28.630 24.046 1.00 24.61 116 PRO A O 1
ATOM 955 N N . THR A 1 120 ? -0.235 26.411 24.491 1.00 22.85 117 THR A N 1
ATOM 956 C CA . THR A 1 120 ? -0.645 26.635 25.854 1.00 23.35 117 THR A CA 1
ATOM 957 C C . THR A 1 120 ? 0.081 25.675 26.773 1.00 22.48 117 THR A C 1
ATOM 958 O O . THR A 1 120 ? 0.522 24.595 26.364 1.00 22.02 117 THR A O 1
ATOM 962 N N A SER A 1 121 ? 0.136 26.046 28.040 0.70 23.16 118 SER A N 1
ATOM 963 N N B SER A 1 121 ? 0.163 26.071 28.037 0.30 22.54 118 SER A N 1
ATOM 964 C CA A SER A 1 121 ? 0.696 25.216 29.068 0.70 23.65 118 SER A CA 1
ATOM 965 C CA B SER A 1 121 ? 0.747 25.262 29.084 0.30 22.28 118 SER A CA 1
ATOM 966 C C A SER A 1 121 ? -0.105 25.412 30.322 0.70 22.67 118 SER A C 1
ATOM 967 C C B SER A 1 121 ? -0.075 25.428 30.341 0.30 22.22 118 SER A C 1
ATOM 968 O O A SER A 1 121 ? -0.502 26.535 30.637 0.70 24.28 118 SER A O 1
ATOM 969 O O B SER A 1 121 ? -0.486 26.541 30.673 0.30 23.11 118 SER A O 1
ATOM 974 N N . GLY A 1 122 ? -0.287 24.324 31.042 1.00 21.76 119 GLY A N 1
ATOM 975 C CA . GLY A 1 122 ? -0.738 24.350 32.413 1.00 22.81 119 GLY A CA 1
ATOM 976 C C . GLY A 1 122 ? -2.248 24.289 32.612 1.00 21.99 119 GLY A C 1
ATOM 977 O O . GLY A 1 122 ? -2.702 24.303 33.749 1.00 22.32 119 GLY A O 1
ATOM 978 N N . LEU A 1 123 ? -3.033 24.159 31.553 1.00 21.89 120 LEU A N 1
ATOM 979 C CA . LEU A 1 123 ? -4.536 24.358 31.678 1.00 22.47 120 LEU A CA 1
ATOM 980 C C . LEU A 1 123 ? -5.248 23.217 32.452 1.00 22.53 120 LEU A C 1
ATOM 981 O O . LEU A 1 123 ? -5.853 23.443 33.450 1.00 23.01 120 LEU A O 1
ATOM 986 N N . VAL A 1 124 ? -5.115 21.989 31.992 1.00 21.59 121 VAL A N 1
ATOM 987 C CA . VAL A 1 124 ? -5.587 20.825 32.721 1.00 21.83 121 VAL A CA 1
ATOM 988 C C . VAL A 1 124 ? -4.784 20.581 33.991 1.00 22.45 121 VAL A C 1
ATOM 989 O O . VAL A 1 124 ? -5.356 20.159 35.002 1.00 20.90 121 VAL A O 1
ATOM 993 N N . GLU A 1 125 ? -3.521 21.002 33.990 1.00 22.85 122 GLU A N 1
ATOM 994 C CA . GLU A 1 125 ? -2.719 20.902 35.217 1.00 25.22 122 GLU A CA 1
ATOM 995 C C . GLU A 1 125 ? -3.269 21.686 36.401 1.00 24.87 122 GLU A C 1
ATOM 996 O O . GLU A 1 125 ? -3.179 21.221 37.528 1.00 26.23 122 GLU A O 1
ATOM 1002 N N . LYS A 1 126 ? -3.818 22.859 36.172 1.00 26.34 123 LYS A N 1
ATOM 1003 C CA . LYS A 1 126 ? -4.538 23.617 37.228 1.00 26.77 123 LYS A C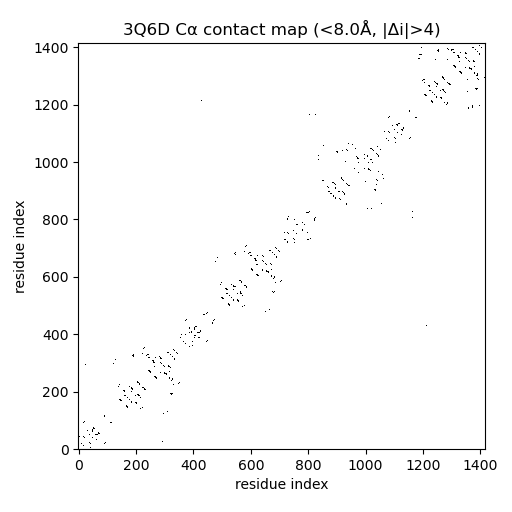A 1
ATOM 1004 C C . LYS A 1 126 ? -5.656 22.782 37.828 1.00 26.51 123 LYS A C 1
ATOM 1005 O O . LYS A 1 126 ? -5.872 22.823 39.030 1.00 26.34 123 LYS A O 1
ATOM 1011 N N . LEU A 1 127 ? -6.345 21.998 37.024 1.00 25.69 124 LEU A N 1
ATOM 1012 C CA . LEU A 1 127 ? -7.489 21.240 37.549 1.00 26.46 124 LEU A CA 1
ATOM 1013 C C . LEU A 1 127 ? -6.971 20.045 38.376 1.00 26.23 124 LEU A C 1
ATOM 1014 O O . LEU A 1 127 ? -7.464 19.785 39.450 1.00 27.23 124 LEU A O 1
ATOM 1019 N N . ARG A 1 128 ? -5.954 19.353 37.871 1.00 26.57 125 ARG A N 1
ATOM 1020 C CA . ARG A 1 128 ? -5.367 18.177 38.521 1.00 26.85 125 ARG A CA 1
ATOM 1021 C C . ARG A 1 128 ? -4.651 18.480 39.844 1.00 27.75 125 ARG A C 1
ATOM 1022 O O . ARG A 1 128 ? -4.441 17.586 40.657 1.00 28.09 125 ARG A O 1
ATOM 1030 N N . LEU A 1 129 ? -4.248 19.736 40.012 1.00 28.17 126 LEU A N 1
ATOM 1031 C CA . LEU A 1 129 ? -3.555 20.228 41.226 1.00 29.44 126 LEU A CA 1
ATOM 1032 C C . LEU A 1 129 ? -4.298 19.949 42.516 1.00 28.73 126 LEU A C 1
ATOM 1033 O O . LEU A 1 129 ? -3.675 19.564 43.505 1.00 28.52 126 LEU A O 1
ATOM 1038 N N . ILE A 1 130 ? -5.629 20.105 42.482 1.00 28.82 127 ILE A N 1
ATOM 1039 C CA . ILE A 1 130 ? -6.504 19.842 43.620 1.00 28.52 127 ILE A CA 1
ATOM 1040 C C . ILE A 1 130 ? -7.227 18.502 43.441 1.00 28.96 127 ILE A C 1
ATOM 1041 O O . ILE A 1 130 ? -7.956 18.274 42.476 1.00 28.51 127 ILE A O 1
ATOM 1046 N N . LYS A 1 131 ? -6.922 17.594 44.338 1.00 28.73 128 LYS A N 1
ATOM 1047 C CA . LYS A 1 131 ? -7.420 16.257 44.276 1.00 30.08 128 LYS A CA 1
ATOM 1048 C C . LYS A 1 131 ? -8.801 16.210 44.853 1.00 32.19 128 LYS A C 1
ATOM 1049 O O . LYS A 1 131 ? -9.064 16.810 45.879 1.00 33.61 128 LYS A O 1
ATOM 1055 N N . THR A 1 132 ? -9.695 15.510 44.181 1.00 33.60 129 THR A N 1
ATOM 1056 C CA . THR A 1 132 ? -11.048 15.298 44.702 1.00 35.31 129 THR A CA 1
ATOM 1057 C C . THR A 1 132 ? -10.996 14.239 45.816 1.00 36.98 129 THR A C 1
ATOM 1058 O O . THR A 1 132 ? -9.966 13.554 46.011 1.00 34.73 129 THR A O 1
ATOM 1062 N N . ASP A 1 133 ? -12.097 14.061 46.533 1.00 38.46 130 ASP A N 1
ATOM 1063 C CA . ASP A 1 133 ? -12.105 13.076 47.605 1.00 40.45 130 ASP A CA 1
ATOM 1064 C C . ASP A 1 133 ? -11.896 11.685 47.016 1.00 40.05 130 ASP A C 1
ATOM 1065 O O . ASP A 1 133 ? -11.182 10.852 47.603 1.00 39.66 130 ASP A O 1
ATOM 1070 N N . SER A 1 134 ? -12.487 11.432 45.856 1.00 39.83 131 SER A N 1
ATOM 1071 C CA . SER A 1 134 ? -12.289 10.139 45.193 1.00 40.06 131 SER A CA 1
ATOM 1072 C C . SER A 1 134 ? -10.814 9.891 44.852 1.00 38.19 131 SER A C 1
ATOM 1073 O O . SER A 1 134 ? -10.321 8.775 44.997 1.00 37.63 131 SER A O 1
ATOM 1076 N N . GLU A 1 135 ? -10.119 10.927 44.374 1.00 36.35 132 GLU A N 1
ATOM 1077 C CA . GLU A 1 135 ? -8.719 10.791 44.058 1.00 35.30 132 GLU A CA 1
ATOM 1078 C C . GLU A 1 135 ? -7.922 10.529 45.321 1.00 34.40 132 GLU A C 1
ATOM 1079 O O . GLU A 1 135 ? -6.979 9.748 45.311 1.00 33.18 132 GLU A O 1
ATOM 1085 N N . ILE A 1 136 ? -8.307 11.195 46.406 1.00 35.07 133 ILE A N 1
ATOM 1086 C CA . ILE A 1 136 ? -7.647 11.027 47.714 1.00 34.54 133 ILE A CA 1
ATOM 1087 C C . ILE A 1 136 ? -7.758 9.588 48.231 1.00 35.28 133 ILE A C 1
ATOM 1088 O O . ILE A 1 136 ? -6.785 9.018 48.715 1.00 34.03 133 ILE A O 1
ATOM 1093 N N . LYS A 1 137 ? -8.953 9.008 48.142 1.00 36.43 134 LYS A N 1
ATOM 1094 C CA . LYS A 1 137 ? -9.173 7.610 48.502 1.00 38.12 134 LYS A CA 1
ATOM 1095 C C . LYS A 1 137 ? -8.198 6.679 47.747 1.00 36.72 134 LYS A C 1
ATOM 1096 O O . LYS A 1 137 ? -7.538 5.860 48.357 1.00 36.90 134 LYS A O 1
ATOM 1102 N N . ILE A 1 138 ? -8.086 6.852 46.436 1.00 34.78 135 ILE A N 1
ATOM 1103 C CA . ILE A 1 138 ? -7.195 6.015 45.596 1.00 33.18 135 ILE A CA 1
ATOM 1104 C C . ILE A 1 138 ? -5.740 6.223 46.003 1.00 32.38 135 ILE A C 1
ATOM 1105 O O . ILE A 1 138 ? -4.988 5.241 46.166 1.00 31.10 135 ILE A O 1
ATOM 1110 N N . LEU A 1 139 ? -5.344 7.484 46.208 1.00 30.70 136 LEU A N 1
ATOM 1111 C CA . LEU A 1 139 ? -3.957 7.739 46.594 1.00 28.80 136 LEU A CA 1
ATOM 1112 C C . LEU A 1 139 ? -3.658 7.126 47.945 1.00 29.01 136 LEU A C 1
ATOM 1113 O O . LEU A 1 139 ? -2.547 6.596 48.197 1.00 25.68 136 LEU A O 1
ATOM 1118 N N . LYS A 1 140 ? -4.635 7.168 48.832 1.00 30.15 137 LYS A N 1
ATOM 1119 C CA . LYS A 1 140 ? -4.459 6.493 50.113 1.00 32.16 137 LYS A CA 1
ATOM 1120 C C . LYS A 1 140 ? -4.261 4.973 49.909 1.00 32.99 137 LYS A C 1
ATOM 1121 O O . LYS A 1 140 ? -3.402 4.347 50.555 1.00 32.32 137 LYS A O 1
ATOM 1127 N N . GLU A 1 141 ? -4.987 4.399 48.953 1.00 33.63 138 GLU A N 1
ATOM 1128 C CA . GLU A 1 141 ? -4.863 2.960 48.662 1.00 34.79 138 GLU A CA 1
ATOM 1129 C C . GLU A 1 141 ? -3.485 2.675 48.103 1.00 32.32 138 GLU A C 1
ATOM 1130 O O . GLU A 1 141 ? -2.829 1.747 48.549 1.00 33.37 138 GLU A O 1
ATOM 1136 N N . ALA A 1 142 ? -3.030 3.488 47.165 1.00 29.92 139 ALA A N 1
ATOM 1137 C CA . ALA A 1 142 ? -1.705 3.304 46.612 1.00 28.91 139 ALA A CA 1
ATOM 1138 C C . ALA A 1 142 ? -0.643 3.413 47.699 1.00 28.53 139 ALA A C 1
ATOM 1139 O O . ALA A 1 142 ? 0.320 2.669 47.645 1.00 27.49 139 ALA A O 1
ATOM 1141 N N . ALA A 1 143 ? -0.801 4.322 48.670 1.00 28.47 140 ALA A N 1
ATOM 1142 C CA . ALA A 1 143 ? 0.203 4.421 49.762 1.00 30.19 140 ALA A CA 1
ATOM 1143 C C . ALA A 1 143 ? 0.175 3.195 50.665 1.00 31.66 140 ALA A C 1
ATOM 1144 O O . ALA A 1 143 ? 1.205 2.686 51.100 1.00 31.61 140 ALA A O 1
ATOM 1146 N N . GLN A 1 144 ? -1.023 2.712 50.932 1.00 33.06 141 GLN A N 1
ATOM 1147 C CA . GLN A 1 144 ? -1.220 1.516 51.740 1.00 34.80 141 GLN A CA 1
ATOM 1148 C C . GLN A 1 144 ? -0.490 0.313 51.114 1.00 33.42 141 GLN A C 1
ATOM 1149 O O . GLN A 1 144 ? 0.216 -0.417 51.794 1.00 31.92 141 GLN A O 1
ATOM 1155 N N . ILE A 1 145 ? -0.621 0.150 49.792 1.00 31.84 142 ILE A N 1
ATOM 1156 C CA . ILE A 1 145 ? 0.061 -0.939 49.104 1.00 31.56 142 ILE A CA 1
ATOM 1157 C C . ILE A 1 145 ? 1.583 -0.770 49.201 1.00 31.03 142 ILE A C 1
ATOM 1158 O O . ILE A 1 145 ? 2.283 -1.750 49.354 1.00 30.82 142 ILE A O 1
ATOM 1163 N N . ALA A 1 146 ? 2.088 0.460 49.071 1.00 30.46 143 ALA A N 1
ATOM 1164 C CA . ALA A 1 146 ? 3.537 0.719 49.228 1.00 29.63 143 ALA A CA 1
ATOM 1165 C C . ALA A 1 146 ? 3.972 0.405 50.657 1.00 31.05 143 ALA A C 1
ATOM 1166 O O . ALA A 1 146 ? 4.938 -0.305 50.846 1.00 30.56 143 ALA A O 1
ATOM 1168 N N . ASP A 1 147 ? 3.238 0.874 51.658 1.00 32.20 144 ASP A N 1
ATOM 1169 C CA . ASP A 1 147 ? 3.563 0.518 53.056 1.00 34.18 144 ASP A CA 1
ATOM 1170 C C . ASP A 1 147 ? 3.659 -1.010 53.255 1.00 34.15 144 ASP A C 1
ATOM 1171 O O . ASP A 1 147 ? 4.569 -1.504 53.916 1.00 34.60 144 ASP A O 1
ATOM 1176 N N . ALA A 1 148 ? 2.724 -1.747 52.670 1.00 34.32 145 ALA A N 1
ATOM 1177 C CA . ALA A 1 148 ? 2.657 -3.201 52.807 1.00 34.38 145 ALA A CA 1
ATOM 1178 C C . ALA A 1 148 ? 3.917 -3.802 52.216 1.00 33.64 145 ALA A C 1
ATOM 1179 O O . ALA A 1 148 ? 4.522 -4.667 52.821 1.00 32.77 145 ALA A O 1
ATOM 1181 N N . ALA A 1 149 ? 4.366 -3.269 51.088 1.00 31.35 146 ALA A N 1
ATOM 1182 C CA . ALA A 1 149 ? 5.585 -3.754 50.468 1.00 30.97 146 ALA A CA 1
ATOM 1183 C C . ALA A 1 149 ? 6.835 -3.466 51.283 1.00 31.04 146 ALA A C 1
ATOM 1184 O O . ALA A 1 149 ? 7.776 -4.278 51.264 1.00 30.89 146 ALA A O 1
ATOM 1186 N N . PHE A 1 150 ? 6.872 -2.319 51.965 1.00 31.53 147 PHE A N 1
ATOM 1187 C CA . PHE A 1 150 ? 8.009 -1.987 52.841 1.00 32.99 147 PHE A CA 1
ATOM 1188 C C . PHE A 1 150 ? 8.066 -2.999 53.963 1.00 34.30 147 PHE A C 1
ATOM 1189 O O . PHE A 1 150 ? 9.107 -3.608 54.187 1.00 35.29 147 PHE A O 1
ATOM 1197 N N . GLU A 1 151 ? 6.952 -3.183 54.666 1.00 35.81 148 GLU A N 1
ATOM 1198 C CA . GLU A 1 151 ? 6.900 -4.161 55.733 1.00 38.38 148 GLU A CA 1
ATOM 1199 C C . GLU A 1 151 ? 7.331 -5.529 55.204 1.00 37.42 148 GLU A C 1
ATOM 1200 O O . GLU A 1 151 ? 8.171 -6.197 55.810 1.00 36.87 148 GLU A O 1
ATOM 1206 N N . HIS A 1 152 ? 6.789 -5.929 54.051 1.00 35.80 149 HIS A N 1
ATOM 1207 C CA . HIS A 1 152 ? 7.249 -7.146 53.418 1.00 36.07 149 HIS A CA 1
ATOM 1208 C C . HIS A 1 152 ? 8.754 -7.214 53.164 1.00 35.53 149 HIS A C 1
ATOM 1209 O O . HIS A 1 152 ? 9.381 -8.213 53.539 1.00 36.54 149 HIS A O 1
ATOM 1216 N N . ILE A 1 153 ? 9.342 -6.168 52.566 1.00 33.49 150 ILE A N 1
ATOM 1217 C CA . ILE A 1 153 ? 10.709 -6.263 52.043 1.00 32.98 150 ILE A CA 1
ATOM 1218 C C . ILE A 1 153 ? 11.759 -6.378 53.166 1.00 34.90 150 ILE A C 1
ATOM 1219 O O . ILE A 1 153 ? 12.863 -6.907 52.957 1.00 35.26 150 ILE A O 1
ATOM 1224 N N . LEU A 1 154 ? 11.398 -5.904 54.350 1.00 35.76 151 LEU A N 1
ATOM 1225 C CA . LEU A 1 154 ? 12.243 -6.065 55.538 1.00 37.00 151 LEU A CA 1
ATOM 1226 C C . LEU A 1 154 ? 12.637 -7.504 55.887 1.00 38.93 151 LEU A C 1
ATOM 1227 O O . LEU A 1 154 ? 13.659 -7.660 56.527 1.00 40.18 151 LEU A O 1
ATOM 1232 N N . SER A 1 155 ? 11.803 -8.503 55.521 1.00 39.64 152 SER A N 1
ATOM 1233 C CA . SER A 1 155 ? 12.056 -9.898 55.740 1.00 41.06 152 SER A CA 1
ATOM 1234 C C . SER A 1 155 ? 12.799 -10.463 54.569 1.00 40.27 152 SER A C 1
ATOM 1235 O O . SER A 1 155 ? 13.098 -11.640 54.570 1.00 41.13 152 SER A O 1
ATOM 1238 N N . PHE A 1 156 ? 13.064 -9.644 53.558 1.00 38.48 153 PHE A N 1
ATOM 1239 C CA . PHE A 1 156 ? 13.783 -10.067 52.371 1.00 37.36 153 PHE A CA 1
ATOM 1240 C C . PHE A 1 156 ? 15.251 -9.609 52.286 1.00 36.99 153 PHE A C 1
ATOM 1241 O O . PHE A 1 156 ? 16.060 -10.321 51.721 1.00 38.00 153 PHE A O 1
ATOM 1249 N N . ILE A 1 157 ? 15.586 -8.434 52.829 1.00 36.05 154 ILE A N 1
ATOM 1250 C CA . ILE A 1 157 ? 16.923 -7.829 52.645 1.00 35.93 154 ILE A CA 1
ATOM 1251 C C . ILE A 1 157 ? 17.908 -8.434 53.628 1.00 37.87 154 ILE A C 1
ATOM 1252 O O . ILE A 1 157 ? 17.639 -8.417 54.803 1.00 39.09 154 ILE A O 1
ATOM 1257 N N . ARG A 1 158 ? 19.008 -9.000 53.130 1.00 40.05 155 ARG A N 1
ATOM 1258 C CA . ARG A 1 158 ? 20.136 -9.540 53.953 1.00 42.67 155 ARG A CA 1
ATOM 1259 C C . ARG A 1 158 ? 21.414 -9.403 53.115 1.00 42.38 155 ARG A C 1
ATOM 1260 O O . ARG A 1 158 ? 21.334 -9.140 51.908 1.00 41.04 155 ARG A O 1
ATOM 1268 N N . PRO A 1 159 ? 22.595 -9.608 53.718 1.00 42.54 156 PRO A N 1
ATOM 1269 C CA . PRO A 1 159 ? 23.810 -9.626 52.895 1.00 42.32 156 PRO A CA 1
ATOM 1270 C C . PRO A 1 159 ? 23.778 -10.655 51.798 1.00 42.20 156 PRO A C 1
ATOM 1271 O O . PRO A 1 159 ? 23.267 -11.743 52.020 1.00 42.21 156 PRO A O 1
ATOM 1275 N N . GLY A 1 160 ? 24.284 -10.308 50.616 1.00 41.83 157 GLY A N 1
ATOM 1276 C CA . GLY A 1 160 ? 24.309 -11.257 49.467 1.00 42.79 157 GLY A CA 1
ATOM 1277 C C . GLY A 1 160 ? 23.198 -11.143 48.441 1.00 42.19 157 GLY A C 1
ATOM 1278 O O . GLY A 1 160 ? 23.368 -11.543 47.284 1.00 41.43 157 GLY A O 1
ATOM 1279 N N . VAL A 1 161 ? 22.060 -10.588 48.845 1.00 42.13 158 VAL A N 1
ATOM 1280 C CA . VAL A 1 161 ? 21.021 -10.233 47.876 1.00 40.76 158 VAL A CA 1
ATOM 1281 C C . VAL A 1 161 ? 21.477 -8.998 47.086 1.00 39.43 158 VAL A C 1
ATOM 1282 O O . VAL A 1 161 ? 22.172 -8.114 47.634 1.00 39.47 158 VAL A O 1
ATOM 1286 N N . SER A 1 162 ? 21.092 -8.927 45.808 1.00 37.03 159 SER A N 1
ATOM 1287 C CA . SER A 1 162 ? 21.507 -7.815 44.969 1.00 35.32 159 SER A CA 1
ATOM 1288 C C . SER A 1 162 ? 20.428 -6.758 44.956 1.00 34.18 159 SER A C 1
ATOM 1289 O O . SER A 1 162 ? 19.286 -7.030 45.314 1.00 33.18 159 SER A O 1
ATOM 1292 N N . GLU A 1 163 ? 20.784 -5.559 44.525 1.00 33.01 160 GLU A N 1
ATOM 1293 C CA . GLU A 1 163 ? 19.801 -4.460 44.544 1.00 31.72 160 GLU A CA 1
ATOM 1294 C C . GLU A 1 163 ? 18.600 -4.718 43.611 1.00 30.44 160 GLU A C 1
ATOM 1295 O O . GLU A 1 163 ? 17.454 -4.533 44.012 1.00 29.74 160 GLU A O 1
ATOM 1301 N N . ILE A 1 164 ? 18.859 -5.240 42.419 1.00 29.88 161 ILE A N 1
ATOM 1302 C CA . ILE A 1 164 ? 17.799 -5.612 41.472 1.00 29.45 161 ILE A CA 1
ATOM 1303 C C . ILE A 1 164 ? 16.854 -6.681 42.023 1.00 29.83 161 ILE A C 1
ATOM 1304 O O . ILE A 1 164 ? 15.672 -6.608 41.834 1.00 28.61 161 ILE A O 1
ATOM 1309 N N . GLU A 1 165 ? 17.394 -7.657 42.734 1.00 31.65 162 GLU A N 1
ATOM 1310 C CA . GLU A 1 165 ? 16.618 -8.674 43.403 1.00 31.98 162 GLU A CA 1
ATOM 1311 C C . GLU A 1 165 ? 15.618 -8.079 44.356 1.00 30.87 162 GLU A C 1
ATOM 1312 O O . GLU A 1 165 ? 14.500 -8.559 44.447 1.00 31.40 162 GLU A O 1
ATOM 1318 N N . VAL A 1 166 ? 16.037 -7.064 45.105 1.00 30.15 163 VAL A N 1
ATOM 1319 C CA . VAL A 1 166 ? 15.139 -6.338 46.005 1.00 29.85 163 VAL A CA 1
ATOM 1320 C C . VAL A 1 166 ? 14.091 -5.580 45.199 1.00 28.95 163 VAL A C 1
ATOM 1321 O O . VAL A 1 166 ? 12.921 -5.609 45.562 1.00 28.71 163 VAL A O 1
ATOM 1325 N N . SER A 1 167 ? 14.501 -4.946 44.090 1.00 28.48 164 SER A N 1
ATOM 1326 C CA . SER A 1 167 ? 13.572 -4.223 43.255 1.00 28.01 164 SER A CA 1
ATOM 1327 C C . SER A 1 167 ? 12.504 -5.175 42.687 1.00 27.54 164 SER A C 1
ATOM 1328 O O . SER A 1 167 ? 11.312 -4.833 42.674 1.00 25.86 164 SER A O 1
ATOM 1331 N N . ASN A 1 168 ? 12.953 -6.345 42.249 1.00 27.52 165 ASN A N 1
ATOM 1332 C CA . ASN A 1 168 ? 12.051 -7.347 41.700 1.00 28.57 165 ASN A CA 1
ATOM 1333 C C . ASN A 1 168 ? 11.020 -7.836 42.716 1.00 29.05 165 ASN A C 1
ATOM 1334 O O . ASN A 1 168 ? 9.846 -8.025 42.366 1.00 27.26 165 ASN A O 1
ATOM 1339 N N . GLU A 1 169 ? 11.445 -8.047 43.972 1.00 30.47 166 GLU A N 1
ATOM 1340 C CA . GLU A 1 169 ? 10.528 -8.506 45.027 1.00 30.57 166 GLU A CA 1
ATOM 1341 C C . GLU A 1 169 ? 9.545 -7.400 45.413 1.00 30.22 166 GLU A C 1
ATOM 1342 O O . GLU A 1 169 ? 8.405 -7.684 45.747 1.00 31.45 166 GLU A O 1
ATOM 1348 N N . LEU A 1 170 ? 9.980 -6.148 45.392 1.00 28.43 167 LEU A N 1
ATOM 1349 C CA . LEU A 1 170 ? 9.085 -5.022 45.698 1.00 28.34 167 LEU A CA 1
ATOM 1350 C C . LEU A 1 170 ? 8.037 -4.940 44.587 1.00 29.04 167 LEU A C 1
ATOM 1351 O O . LEU A 1 170 ? 6.831 -4.802 44.822 1.00 29.19 167 LEU A O 1
ATOM 1356 N N . GLU A 1 171 ? 8.507 -5.082 43.362 1.00 27.72 168 GLU A N 1
ATOM 1357 C CA . GLU A 1 171 ? 7.585 -5.047 42.224 1.00 28.64 168 GLU A CA 1
ATOM 1358 C C . GLU A 1 171 ? 6.522 -6.162 42.317 1.00 29.40 168 GLU A C 1
ATOM 1359 O O . GLU A 1 171 ? 5.312 -5.912 42.147 1.00 29.89 168 GLU A O 1
ATOM 1365 N N . PHE A 1 172 ? 6.993 -7.385 42.554 1.00 29.55 169 PHE A N 1
ATOM 1366 C CA . PHE A 1 172 ? 6.135 -8.563 42.723 1.00 30.37 169 PHE A CA 1
ATOM 1367 C C . PHE A 1 172 ? 5.084 -8.354 43.837 1.00 30.01 169 PHE A C 1
ATOM 1368 O O . PHE A 1 172 ? 3.912 -8.636 43.656 1.00 26.42 169 PHE A O 1
ATOM 1376 N N . PHE A 1 173 ? 5.524 -7.873 45.001 1.00 29.57 170 PHE A N 1
ATOM 1377 C CA . PHE A 1 173 ? 4.616 -7.761 46.140 1.00 30.45 170 PHE A CA 1
ATOM 1378 C C . PHE A 1 173 ? 3.547 -6.665 45.952 1.00 29.85 170 PHE A C 1
ATOM 1379 O O . PHE A 1 173 ? 2.393 -6.861 46.279 1.00 31.00 170 PHE A O 1
ATOM 1387 N N . MET A 1 174 ? 3.901 -5.525 45.401 1.00 29.07 171 MET A N 1
ATOM 1388 C CA . MET A 1 174 ? 2.904 -4.467 45.157 1.00 28.24 171 MET A CA 1
ATOM 1389 C C . MET A 1 174 ? 1.847 -4.978 44.140 1.00 28.62 171 MET A C 1
ATOM 1390 O O . MET A 1 174 ? 0.637 -4.784 44.326 1.00 25.40 171 MET A O 1
ATOM 1395 N N . ARG A 1 175 ? 2.305 -5.696 43.102 1.00 28.32 172 ARG A N 1
ATOM 1396 C CA . ARG A 1 175 ? 1.365 -6.277 42.145 1.00 29.55 172 ARG A CA 1
ATOM 1397 C C . ARG A 1 175 ? 0.455 -7.291 42.831 1.00 31.63 172 ARG A C 1
ATOM 1398 O O . ARG A 1 175 ? -0.736 -7.250 42.641 1.00 31.17 172 ARG A O 1
ATOM 1406 N N . LYS A 1 176 ? 1.015 -8.177 43.657 1.00 33.59 173 LYS A N 1
ATOM 1407 C CA . LYS A 1 176 ? 0.203 -9.127 44.402 1.00 36.06 173 LYS A CA 1
ATOM 1408 C C . LYS A 1 176 ? -0.904 -8.442 45.217 1.00 36.85 173 LYS A C 1
ATOM 1409 O O . LYS A 1 176 ? -1.978 -8.994 45.382 1.00 36.26 173 LYS A O 1
ATOM 1415 N N . GLN A 1 177 ? -0.635 -7.239 45.712 1.00 36.83 174 GLN A N 1
ATOM 1416 C CA . GLN A 1 177 ? -1.592 -6.476 46.504 1.00 37.91 174 GLN A CA 1
ATOM 1417 C C . GLN A 1 177 ? -2.546 -5.645 45.644 1.00 37.27 174 GLN A C 1
ATOM 1418 O O . GLN A 1 177 ? -3.365 -4.879 46.154 1.00 38.69 174 GLN A O 1
ATOM 1424 N N . GLY A 1 178 ? -2.396 -5.715 44.340 1.00 35.85 175 GLY A N 1
ATOM 1425 C CA . GLY A 1 178 ? -3.327 -5.048 43.442 1.00 34.64 175 GLY A CA 1
ATOM 1426 C C . GLY A 1 178 ? -2.805 -3.819 42.694 1.00 32.18 175 GLY A C 1
ATOM 1427 O O . GLY A 1 178 ? -3.530 -3.245 41.922 1.00 30.34 175 GLY A O 1
ATOM 1428 N N . ALA A 1 179 ? -1.550 -3.434 42.873 1.00 30.43 176 ALA A N 1
ATOM 1429 C CA . ALA A 1 179 ? -0.979 -2.381 42.031 1.00 28.84 176 ALA A CA 1
ATOM 1430 C C . ALA A 1 179 ? -0.833 -2.850 40.587 1.00 28.18 176 ALA A C 1
ATOM 1431 O O . ALA A 1 179 ? -0.480 -3.970 40.359 1.00 29.72 176 ALA A O 1
ATOM 1433 N N . THR A 1 180 ? -1.075 -1.992 39.618 1.00 27.07 177 THR A N 1
ATOM 1434 C CA . THR A 1 180 ? -0.808 -2.332 38.199 1.00 27.05 177 THR A CA 1
ATOM 1435 C C . THR A 1 180 ? 0.677 -2.682 38.069 1.00 26.23 177 THR A C 1
ATOM 1436 O O . THR A 1 180 ? 1.051 -3.628 37.410 1.00 26.32 177 THR A O 1
ATOM 1440 N N . SER A 1 181 ? 1.496 -1.917 38.770 1.00 24.34 178 SER A N 1
ATOM 1441 C CA . SER A 1 181 ? 2.946 -2.009 38.693 1.00 24.42 178 SER A CA 1
ATOM 1442 C C . SER A 1 181 ? 3.502 -1.001 39.677 1.00 24.04 178 SER A C 1
ATOM 1443 O O . SER A 1 181 ? 2.750 -0.326 40.356 1.00 23.24 178 SER A O 1
ATOM 1446 N N . SER A 1 182 ? 4.825 -0.915 39.753 1.00 24.89 179 SER A N 1
ATOM 1447 C CA . SER A 1 182 ? 5.482 0.217 40.392 1.00 24.35 179 SER A CA 1
ATOM 1448 C C . SER A 1 182 ? 5.250 1.508 39.611 1.00 24.74 179 SER A C 1
ATOM 1449 O O . SER A 1 182 ? 4.905 1.487 38.416 1.00 24.55 179 SER A O 1
ATOM 1452 N N . SER A 1 183 ? 5.411 2.636 40.278 1.00 23.58 180 SER A N 1
ATOM 1453 C CA . SER A 1 183 ? 5.045 3.887 39.673 1.00 24.21 180 SER A CA 1
ATOM 1454 C C . SER A 1 183 ? 6.235 4.607 39.016 1.00 23.98 180 SER A C 1
ATOM 1455 O O . SER A 1 183 ? 6.051 5.637 38.437 1.00 23.89 180 SER A O 1
ATOM 1458 N N . PHE A 1 184 ? 7.440 4.051 39.122 1.00 24.84 181 PHE A N 1
ATOM 1459 C CA . PHE A 1 184 ? 8.650 4.577 38.453 1.00 24.48 181 PHE A CA 1
ATOM 1460 C C . PHE A 1 184 ? 9.750 3.513 38.621 1.00 24.02 181 PHE A C 1
ATOM 1461 O O . PHE A 1 184 ? 9.545 2.607 39.389 1.00 25.64 181 PHE A O 1
ATOM 1469 N N . ASP A 1 185 ? 10.892 3.647 37.952 1.00 24.47 182 ASP A N 1
ATOM 1470 C CA A ASP A 1 185 ? 12.002 2.655 38.092 0.60 25.44 182 ASP A CA 1
ATOM 1471 C CA B ASP A 1 185 ? 12.021 2.688 38.051 0.40 25.21 182 ASP A CA 1
ATOM 1472 C C . ASP A 1 185 ? 12.607 2.651 39.466 1.00 24.61 182 ASP A C 1
ATOM 1473 O O . ASP A 1 185 ? 13.271 3.614 39.902 1.00 25.32 182 ASP A O 1
ATOM 1482 N N . ILE A 1 186 ? 12.410 1.544 40.166 1.00 24.54 183 ILE A N 1
ATOM 1483 C CA . ILE A 1 186 ? 12.685 1.510 41.601 1.00 24.19 183 ILE A CA 1
ATOM 1484 C C . ILE A 1 186 ? 14.150 1.783 41.933 1.00 24.73 183 ILE A C 1
ATOM 1485 O O . ILE A 1 186 ? 15.061 1.256 41.270 1.00 26.07 183 ILE A O 1
ATOM 1490 N N . ILE A 1 187 ? 14.351 2.568 42.991 1.00 25.94 184 ILE A N 1
ATOM 1491 C CA . ILE A 1 187 ? 15.656 2.854 43.555 1.00 26.86 184 ILE A CA 1
ATOM 1492 C C . ILE A 1 187 ? 15.896 1.927 44.747 1.00 27.45 184 ILE A C 1
ATOM 1493 O O . ILE A 1 187 ? 15.108 1.865 45.686 1.00 27.71 184 ILE A O 1
ATOM 1498 N N . VAL A 1 188 ? 16.934 1.114 44.637 1.00 27.22 185 VAL A N 1
ATOM 1499 C CA . VAL A 1 188 ? 17.490 0.397 45.777 1.00 26.69 185 VAL A CA 1
ATOM 1500 C C . VAL A 1 188 ? 19.000 0.704 45.739 1.00 27.63 185 VAL A C 1
ATOM 1501 O O . VAL A 1 188 ? 19.692 0.268 44.841 1.00 27.30 185 VAL A O 1
ATOM 1505 N N . ALA A 1 189 ? 19.488 1.470 46.708 1.00 27.41 186 ALA A N 1
ATOM 1506 C CA . ALA A 1 189 ? 20.816 2.121 46.618 1.00 28.69 186 ALA A CA 1
ATOM 1507 C C . ALA A 1 189 ? 21.501 1.897 47.947 1.00 29.59 186 ALA A C 1
ATOM 1508 O O . ALA A 1 189 ? 21.086 2.437 48.975 1.00 30.13 186 ALA A O 1
ATOM 1510 N N . SER A 1 190 ? 22.487 1.006 47.901 1.00 30.65 187 SER A N 1
ATOM 1511 C CA . SER A 1 190 ? 23.068 0.420 49.094 1.00 32.27 187 SER A CA 1
ATOM 1512 C C . SER A 1 190 ? 24.548 0.806 49.215 1.00 31.79 187 SER A C 1
ATOM 1513 O O . SER A 1 190 ? 25.228 1.040 48.218 1.00 31.51 187 SER A O 1
ATOM 1516 N N . GLY A 1 191 ? 25.049 0.913 50.438 1.00 32.79 188 GLY A N 1
ATOM 1517 C CA . GLY A 1 191 ? 26.458 1.230 50.618 1.00 32.38 188 GLY A CA 1
ATOM 1518 C C . GLY A 1 191 ? 26.803 2.558 50.004 1.00 31.64 188 GLY A C 1
ATOM 1519 O O . GLY A 1 191 ? 26.056 3.481 50.134 1.00 30.49 188 GLY A O 1
ATOM 1520 N N . LEU A 1 192 ? 27.930 2.642 49.307 1.00 32.66 189 LEU A N 1
ATOM 1521 C CA . LEU A 1 192 ? 28.340 3.907 48.718 1.00 33.37 189 LEU A CA 1
ATOM 1522 C C . LEU A 1 192 ? 27.315 4.458 47.731 1.00 32.11 189 LEU A C 1
ATOM 1523 O O . LEU A 1 192 ? 27.213 5.651 47.556 1.00 30.56 189 LEU A O 1
ATOM 1528 N N . ARG A 1 193 ? 26.547 3.592 47.079 1.00 32.31 190 ARG A N 1
ATOM 1529 C CA . ARG A 1 193 ? 25.497 4.076 46.154 1.00 30.96 190 ARG A CA 1
ATOM 1530 C C . ARG A 1 193 ? 24.387 4.857 46.875 1.00 30.16 190 ARG A C 1
ATOM 1531 O O . ARG A 1 193 ? 23.590 5.544 46.231 1.00 29.59 190 ARG A O 1
ATOM 1539 N N . SER A 1 194 ? 24.305 4.728 48.192 1.00 30.95 191 SER A N 1
ATOM 1540 C CA . SER A 1 194 ? 23.288 5.430 48.978 1.00 31.16 191 SER A CA 1
ATOM 1541 C C . SER A 1 194 ? 23.569 6.942 48.970 1.00 32.05 191 SER A C 1
ATOM 1542 O O . SER A 1 194 ? 22.702 7.764 49.337 1.00 31.54 191 SER A O 1
ATOM 1545 N N . ALA A 1 195 ? 24.769 7.311 48.496 1.00 33.61 192 ALA A N 1
ATOM 1546 C CA . ALA A 1 195 ? 25.091 8.704 48.165 1.00 33.74 192 ALA A CA 1
ATOM 1547 C C . ALA A 1 195 ? 24.452 9.166 46.805 1.00 33.60 192 ALA A C 1
ATOM 1548 O O . ALA A 1 195 ? 24.578 10.315 46.420 1.00 32.04 192 ALA A O 1
ATOM 1550 N N . LEU A 1 196 ? 23.835 8.258 46.053 1.00 32.90 193 LEU A N 1
ATOM 1551 C CA . LEU A 1 196 ? 23.217 8.629 44.765 1.00 32.59 193 LEU A CA 1
ATOM 1552 C C . LEU A 1 196 ? 21.685 8.830 44.900 1.00 31.40 193 LEU A C 1
ATOM 1553 O O . LEU A 1 196 ? 20.900 7.826 44.972 1.00 32.74 193 LEU A O 1
ATOM 1558 N N . PRO A 1 197 ? 21.221 10.095 44.944 1.00 32.04 194 PRO A N 1
ATOM 1559 C CA . PRO A 1 197 ? 19.760 10.368 45.025 1.00 31.86 194 PRO A CA 1
ATOM 1560 C C . PRO A 1 197 ? 18.928 9.639 43.968 1.00 31.90 194 PRO A C 1
ATOM 1561 O O . PRO A 1 197 ? 17.764 9.342 44.205 1.00 31.07 194 PRO A O 1
ATOM 1565 N N . HIS A 1 198 ? 19.529 9.382 42.819 1.00 32.66 195 HIS A N 1
ATOM 1566 C CA . HIS A 1 198 ? 18.841 8.720 41.720 1.00 34.05 195 HIS A CA 1
ATOM 1567 C C . HIS A 1 198 ? 19.371 7.317 41.460 1.00 32.85 195 HIS A C 1
ATOM 1568 O O . HIS A 1 198 ? 19.411 6.884 40.331 1.00 32.92 195 HIS A O 1
ATOM 1575 N N . GLY A 1 199 ? 19.687 6.588 42.512 1.00 31.69 196 GLY A N 1
ATOM 1576 C CA . GLY A 1 199 ? 20.394 5.304 42.394 1.00 32.25 196 GLY A CA 1
ATOM 1577 C C . GLY A 1 199 ? 19.507 4.114 42.113 1.00 31.03 196 GLY A C 1
ATOM 1578 O O . GLY A 1 199 ? 19.258 3.289 42.978 1.00 31.58 196 GLY A O 1
ATOM 1579 N N . VAL A 1 200 ? 19.070 4.012 40.866 1.00 30.32 197 VAL A N 1
ATOM 1580 C CA . VAL A 1 200 ? 18.182 2.965 40.450 1.00 30.18 197 VAL A CA 1
ATOM 1581 C C . VAL A 1 200 ? 18.864 1.632 40.765 1.00 30.08 197 VAL A C 1
ATOM 1582 O O . VAL A 1 200 ? 20.083 1.508 40.674 1.00 30.57 197 VAL A O 1
ATOM 1586 N N . ALA A 1 201 ? 18.065 0.653 41.191 1.00 30.53 198 ALA A N 1
ATOM 1587 C CA . ALA A 1 201 ? 18.555 -0.646 41.601 1.00 31.15 198 ALA A CA 1
ATOM 1588 C C . ALA A 1 201 ? 19.575 -1.178 40.577 1.00 31.54 198 ALA A C 1
ATOM 1589 O O . ALA A 1 201 ? 19.328 -1.125 39.377 1.00 30.25 198 ALA A O 1
ATOM 1591 N N . SER A 1 202 ? 20.705 -1.698 41.051 1.00 32.21 199 SER A N 1
ATOM 1592 C CA . SER A 1 202 ? 21.752 -2.257 40.164 1.00 32.91 199 SER A CA 1
ATOM 1593 C C . SER A 1 202 ? 22.153 -3.686 40.522 1.00 34.55 199 SER A C 1
ATOM 1594 O O . SER A 1 202 ? 21.550 -4.314 41.409 1.00 34.81 199 SER A O 1
ATOM 1597 N N . GLU A 1 203 ? 23.183 -4.207 39.845 1.00 35.94 200 GLU A N 1
ATOM 1598 C CA . GLU A 1 203 ? 23.691 -5.556 40.114 1.00 37.00 200 GLU A CA 1
ATOM 1599 C C . GLU A 1 203 ? 24.483 -5.650 41.419 1.00 36.68 200 GLU A C 1
ATOM 1600 O O . GLU A 1 203 ? 24.829 -6.762 41.839 1.00 37.80 200 GLU A O 1
ATOM 1606 N N . LYS A 1 204 ? 24.788 -4.507 42.049 1.00 35.13 201 LYS A N 1
ATOM 1607 C CA . LYS A 1 204 ? 25.540 -4.494 43.320 1.00 35.49 201 LYS A CA 1
ATOM 1608 C C . LYS A 1 204 ? 24.922 -5.383 44.391 1.00 35.21 201 LYS A C 1
ATOM 1609 O O . LYS A 1 204 ? 23.692 -5.346 44.607 1.00 33.15 201 LYS A O 1
ATOM 1615 N N . VAL A 1 205 ? 25.788 -6.163 45.059 1.00 35.07 202 VAL A N 1
ATOM 1616 C CA . VAL A 1 205 ? 25.376 -6.995 46.184 1.00 35.35 202 VAL A CA 1
ATOM 1617 C C . VAL A 1 205 ? 25.400 -6.216 47.488 1.00 36.04 202 VAL A C 1
ATOM 1618 O O . VAL A 1 205 ? 26.362 -5.522 47.791 1.00 37.71 202 VAL A O 1
ATOM 1622 N N . ILE A 1 206 ? 24.328 -6.355 48.254 1.00 36.36 203 ILE A N 1
ATOM 1623 C CA . ILE A 1 206 ? 24.177 -5.695 49.533 1.00 36.93 203 ILE A CA 1
ATOM 1624 C C . ILE A 1 206 ? 25.098 -6.376 50.565 1.00 38.04 203 ILE A C 1
ATOM 1625 O O . ILE A 1 206 ? 25.123 -7.612 50.675 1.00 37.91 203 ILE A O 1
ATOM 1630 N N . GLU A 1 207 ? 25.817 -5.565 51.329 1.00 38.25 204 GLU A N 1
ATOM 1631 C CA . GLU A 1 207 ? 26.764 -6.076 52.324 1.00 40.48 204 GLU A CA 1
ATOM 1632 C C . GLU A 1 207 ? 26.434 -5.508 53.666 1.00 40.46 204 GLU A C 1
ATOM 1633 O O . GLU A 1 207 ? 25.774 -4.454 53.769 1.00 38.98 204 GLU A O 1
ATOM 1639 N N . THR A 1 208 ? 26.946 -6.177 54.695 1.00 41.25 205 THR A N 1
ATOM 1640 C CA . THR A 1 208 ? 26.779 -5.785 56.086 1.00 41.41 205 THR A CA 1
ATOM 1641 C C . THR A 1 208 ? 27.387 -4.416 56.302 1.00 40.58 205 THR A C 1
ATOM 1642 O O . THR A 1 208 ? 28.357 -4.087 55.676 1.00 40.92 205 THR A O 1
ATOM 1646 N N . GLY A 1 209 ? 26.813 -3.644 57.210 1.00 39.99 206 GLY A N 1
ATOM 1647 C CA . GLY A 1 209 ? 27.152 -2.250 57.348 1.00 41.06 206 GLY A CA 1
ATOM 1648 C C . GLY A 1 209 ? 26.517 -1.306 56.330 1.00 39.90 206 GLY A C 1
ATOM 1649 O O . GLY A 1 209 ? 26.612 -0.106 56.493 1.00 41.28 206 GLY A O 1
ATOM 1650 N N . ASP A 1 210 ? 25.915 -1.832 55.265 1.00 39.63 207 ASP A N 1
ATOM 1651 C CA . ASP A 1 210 ? 25.266 -0.971 54.233 1.00 38.88 207 ASP A CA 1
ATOM 1652 C C . ASP A 1 210 ? 24.030 -0.221 54.753 1.00 37.57 207 ASP A C 1
ATOM 1653 O O . ASP A 1 210 ? 23.150 -0.827 55.386 1.00 36.50 207 ASP A O 1
ATOM 1658 N N . PHE A 1 211 ? 23.969 1.089 54.484 1.00 36.25 208 PHE A N 1
ATOM 1659 C CA . PHE A 1 211 ? 22.671 1.758 54.420 1.00 34.70 208 PHE A CA 1
ATOM 1660 C C . PHE A 1 211 ? 22.099 1.362 53.067 1.00 33.33 208 PHE A C 1
ATOM 1661 O O . PHE A 1 211 ? 22.835 1.293 52.094 1.00 34.11 208 PHE A O 1
ATOM 1669 N N . VAL A 1 212 ? 20.801 1.114 53.036 1.00 31.92 209 VAL A N 1
ATOM 1670 C CA . VAL A 1 212 ? 20.045 0.798 51.809 1.00 30.84 209 VAL A CA 1
ATOM 1671 C C . VAL A 1 212 ? 18.844 1.748 51.723 1.00 29.32 209 VAL A C 1
ATOM 1672 O O . VAL A 1 212 ? 17.917 1.662 52.537 1.00 29.41 209 VAL A O 1
ATOM 1676 N N . THR A 1 213 ? 18.886 2.669 50.768 1.00 28.21 210 THR A N 1
ATOM 1677 C CA . THR A 1 213 ? 17.699 3.510 50.475 1.00 27.37 210 THR A CA 1
ATOM 1678 C C . THR A 1 213 ? 16.741 2.798 49.492 1.00 26.98 210 THR A C 1
ATOM 1679 O O . THR A 1 213 ? 17.145 2.402 48.382 1.00 26.75 210 THR A O 1
ATOM 1683 N N . LEU A 1 214 ? 15.482 2.655 49.933 1.00 25.94 211 LEU A N 1
ATOM 1684 C CA . LEU A 1 214 ? 14.408 2.004 49.206 1.00 26.69 211 LEU A CA 1
ATOM 1685 C C . LEU A 1 214 ? 13.407 3.106 48.785 1.00 25.80 211 LEU A C 1
ATOM 1686 O O . LEU A 1 214 ? 12.754 3.681 49.638 1.00 26.05 211 LEU A O 1
ATOM 1691 N N . ASP A 1 215 ? 13.329 3.399 47.492 1.00 26.23 212 ASP A N 1
ATOM 1692 C CA . ASP A 1 215 ? 12.488 4.505 46.958 1.00 26.87 212 ASP A CA 1
ATOM 1693 C C . ASP A 1 215 ? 11.686 3.859 45.841 1.00 26.22 212 ASP A C 1
ATOM 1694 O O . ASP A 1 215 ? 12.242 3.394 44.813 1.00 25.11 212 ASP A O 1
ATOM 1699 N N . PHE A 1 216 ? 10.385 3.762 46.100 1.00 24.71 213 PHE A N 1
ATOM 1700 C CA . PHE A 1 216 ? 9.500 3.028 45.258 1.00 24.61 213 PHE A CA 1
ATOM 1701 C C . PHE A 1 216 ? 8.077 3.457 45.585 1.00 24.00 213 PHE A C 1
ATOM 1702 O O . PHE A 1 216 ? 7.833 4.149 46.571 1.00 24.81 213 PHE A O 1
ATOM 1710 N N . GLY A 1 217 ? 7.150 3.058 44.737 1.00 24.24 214 GLY A N 1
ATOM 1711 C CA . GLY A 1 217 ? 5.725 3.363 44.918 1.00 23.81 214 GLY A CA 1
ATOM 1712 C C . GLY A 1 217 ? 4.868 2.496 44.046 1.00 23.96 214 GLY A C 1
ATOM 1713 O O . GLY A 1 217 ? 5.383 1.807 43.152 1.00 22.68 214 GLY A O 1
ATOM 1714 N N . ALA A 1 218 ? 3.554 2.625 44.262 1.00 23.93 215 ALA A N 1
ATOM 1715 C CA . ALA A 1 218 ? 2.535 1.820 43.617 1.00 24.98 215 ALA A CA 1
ATOM 1716 C C . ALA A 1 218 ? 1.757 2.619 42.612 1.00 24.53 215 ALA A C 1
ATOM 1717 O O . ALA A 1 218 ? 1.395 3.753 42.877 1.00 25.70 215 ALA A O 1
ATOM 1719 N N . TYR A 1 219 ? 1.545 2.042 41.450 1.00 24.97 216 TYR A N 1
ATOM 1720 C CA . TYR A 1 219 ? 0.758 2.654 40.398 1.00 25.41 216 TYR A CA 1
ATOM 1721 C C . TYR A 1 219 ? -0.541 1.891 40.515 1.00 25.15 216 TYR A C 1
ATOM 1722 O O . TYR A 1 219 ? -0.582 0.710 40.185 1.00 24.54 216 TYR A O 1
ATOM 1731 N N . TYR A 1 220 ? -1.573 2.550 41.013 1.00 25.88 217 TYR A N 1
ATOM 1732 C CA . TYR A 1 220 ? -2.829 1.913 41.393 1.00 26.03 217 TYR A CA 1
ATOM 1733 C C . TYR A 1 220 ? -4.027 2.713 40.885 1.00 27.93 217 TYR A C 1
ATOM 1734 O O . TYR A 1 220 ? -4.213 3.862 41.269 1.00 26.67 217 TYR A O 1
ATOM 1743 N N . LYS A 1 221 ? -4.872 2.059 40.102 1.00 27.62 218 LYS A N 1
ATOM 1744 C CA . LYS A 1 221 ? -5.981 2.688 39.436 1.00 29.44 218 LYS A CA 1
ATOM 1745 C C . LYS A 1 221 ? -5.611 4.028 38.829 1.00 27.92 218 LYS A C 1
ATOM 1746 O O . LYS A 1 221 ? -6.308 5.025 39.004 1.00 27.90 218 LYS A O 1
ATOM 1752 N N . GLY A 1 222 ? -4.458 4.090 38.195 1.00 26.90 219 GLY A N 1
ATOM 1753 C CA . GLY A 1 222 ? -4.052 5.309 37.520 1.00 25.88 219 GLY A CA 1
ATOM 1754 C C . GLY A 1 222 ? -3.386 6.349 38.367 1.00 25.55 219 GLY A C 1
ATOM 1755 O O . GLY A 1 222 ? -2.987 7.378 37.823 1.00 26.10 219 GLY A O 1
ATOM 1756 N N . TYR A 1 223 ? -3.256 6.106 39.676 1.00 25.71 220 TYR A N 1
ATOM 1757 C CA . TYR A 1 223 ? -2.608 7.071 40.548 1.00 26.16 220 TYR A CA 1
ATOM 1758 C C . TYR A 1 223 ? -1.349 6.535 41.161 1.00 27.59 220 TYR A C 1
ATOM 1759 O O . TYR A 1 223 ? -1.174 5.305 41.261 1.00 26.40 220 TYR A O 1
ATOM 1768 N N . CYS A 1 224 ? -0.468 7.463 41.557 1.00 27.74 221 CYS A N 1
ATOM 1769 C CA . CYS A 1 224 ? 0.882 7.126 42.003 1.00 27.56 221 CYS A CA 1
ATOM 1770 C C . CYS A 1 224 ? 1.126 7.385 43.481 1.00 29.00 221 CYS A C 1
ATOM 1771 O O . CYS A 1 224 ? 0.854 8.481 43.984 1.00 30.00 221 CYS A O 1
ATOM 1774 N N . SER A 1 225 ? 1.675 6.404 44.190 1.00 27.55 222 SER A N 1
ATOM 1775 C CA . SER A 1 225 ? 2.254 6.702 45.490 1.00 27.61 222 SER A CA 1
ATOM 1776 C C . SER A 1 225 ? 3.782 6.708 45.367 1.00 27.01 222 SER A C 1
ATOM 1777 O O . SER A 1 225 ? 4.323 6.325 44.320 1.00 25.66 222 SER A O 1
ATOM 1780 N N . ASP A 1 226 ? 4.481 7.176 46.405 1.00 26.07 223 ASP A N 1
ATOM 1781 C CA . ASP A 1 226 ? 5.936 7.307 46.370 1.00 26.94 223 ASP A CA 1
ATOM 1782 C C . ASP A 1 226 ? 6.528 7.361 47.768 1.00 26.88 223 ASP A C 1
ATOM 1783 O O . ASP A 1 226 ? 6.448 8.385 48.438 1.00 29.26 223 ASP A O 1
ATOM 1788 N N . ILE A 1 227 ? 7.140 6.292 48.212 1.00 25.81 224 ILE A N 1
ATOM 1789 C CA . ILE A 1 227 ? 7.679 6.238 49.563 1.00 26.56 224 ILE A CA 1
ATOM 1790 C C . ILE A 1 227 ? 9.187 6.037 49.494 1.00 26.69 224 ILE A C 1
ATOM 1791 O O . ILE A 1 227 ? 9.661 5.366 48.588 1.00 24.74 224 ILE A O 1
ATOM 1796 N N . THR A 1 228 ? 9.937 6.643 50.433 1.00 27.27 225 THR A N 1
ATOM 1797 C CA . THR A 1 228 ? 11.315 6.293 50.608 1.00 28.29 225 THR A CA 1
ATOM 1798 C C . THR A 1 228 ? 11.588 6.039 52.089 1.00 29.39 225 THR A C 1
ATOM 1799 O O . THR A 1 228 ? 11.143 6.799 52.950 1.00 30.71 225 THR A O 1
ATOM 1803 N N . ARG A 1 229 ? 12.316 4.971 52.371 1.00 29.42 226 ARG A N 1
ATOM 1804 C CA . ARG A 1 229 ? 12.816 4.643 53.724 1.00 30.04 226 ARG A CA 1
ATOM 1805 C C . ARG A 1 229 ? 14.239 4.160 53.531 1.00 30.06 226 ARG A C 1
ATOM 1806 O O . ARG A 1 229 ? 14.534 3.499 52.526 1.00 29.26 226 ARG A O 1
ATOM 1814 N N . THR A 1 230 ? 15.128 4.532 54.463 1.00 30.24 227 THR A N 1
ATOM 1815 C CA . THR A 1 230 ? 16.494 4.044 54.449 1.00 30.58 227 THR A CA 1
ATOM 1816 C C . THR A 1 230 ? 16.705 3.100 55.659 1.00 32.38 227 THR A C 1
ATOM 1817 O O . THR A 1 230 ? 16.503 3.474 56.797 1.00 33.14 227 THR A O 1
ATOM 1821 N N . ILE A 1 231 ? 17.062 1.855 55.385 1.00 32.25 228 ILE A N 1
ATOM 1822 C CA . ILE A 1 231 ? 17.321 0.869 56.442 1.00 32.45 228 ILE A CA 1
ATOM 1823 C C . ILE A 1 231 ? 18.818 0.582 56.491 1.00 33.42 228 ILE A C 1
ATOM 1824 O O . ILE A 1 231 ? 19.558 0.992 55.604 1.00 32.70 228 ILE A O 1
ATOM 1829 N N . ALA A 1 232 ? 19.271 -0.078 57.554 1.00 34.96 229 ALA A N 1
ATOM 1830 C CA . ALA A 1 232 ? 20.654 -0.479 57.692 1.00 35.87 229 ALA A CA 1
ATOM 1831 C C . ALA A 1 232 ? 20.704 -1.989 57.704 1.00 37.24 229 ALA A C 1
ATOM 1832 O O . ALA A 1 232 ? 19.801 -2.639 58.237 1.00 38.48 229 ALA A O 1
ATOM 1834 N N . VAL A 1 233 ? 21.739 -2.557 57.098 1.00 37.94 230 VAL A N 1
ATOM 1835 C CA . VAL A 1 233 ? 21.897 -4.016 57.086 1.00 39.45 230 VAL A CA 1
ATOM 1836 C C . VAL A 1 233 ? 23.083 -4.262 57.980 1.00 41.68 230 VAL A C 1
ATOM 1837 O O . VAL A 1 233 ? 24.205 -3.917 57.617 1.00 41.49 230 VAL A O 1
ATOM 1841 N N . GLY A 1 234 ? 22.821 -4.791 59.175 1.00 43.89 231 GLY A N 1
ATOM 1842 C CA . GLY A 1 234 ? 23.825 -4.790 60.247 1.00 46.10 231 GLY A CA 1
ATOM 1843 C C . GLY A 1 234 ? 24.153 -3.394 60.761 1.00 47.33 231 GLY A C 1
ATOM 1844 O O . GLY A 1 234 ? 23.483 -2.407 60.421 1.00 45.68 231 GLY A O 1
ATOM 1845 N N . GLU A 1 235 ? 25.219 -3.307 61.551 1.00 49.49 232 GLU A N 1
ATOM 1846 C CA . GLU A 1 235 ? 25.559 -2.060 62.260 1.00 51.66 232 GLU A CA 1
ATOM 1847 C C . GLU A 1 235 ? 26.167 -0.969 61.405 1.00 50.41 232 GLU A C 1
ATOM 1848 O O . GLU A 1 235 ? 27.263 -1.142 60.856 1.00 50.64 232 GLU A O 1
ATOM 1854 N N . PRO A 1 236 ? 25.473 0.184 61.315 1.00 49.73 233 PRO A N 1
ATOM 1855 C CA . PRO A 1 236 ? 25.992 1.269 60.486 1.00 48.79 233 PRO A CA 1
ATOM 1856 C C . PRO A 1 236 ? 27.005 2.186 61.243 1.00 49.11 233 PRO A C 1
ATOM 1857 O O . PRO A 1 236 ? 26.993 2.229 62.487 1.00 49.60 233 PRO A O 1
ATOM 1861 N N . SER A 1 237 ? 27.858 2.890 60.488 1.00 48.42 234 SER A N 1
ATOM 1862 C CA . SER A 1 237 ? 28.821 3.865 61.056 1.00 49.14 234 SER A CA 1
ATOM 1863 C C . SER A 1 237 ? 28.142 5.001 61.838 1.00 48.74 234 SER A C 1
ATOM 1864 O O . SER A 1 237 ? 26.990 5.361 61.551 1.00 47.76 234 SER A O 1
ATOM 1867 N N . ASP A 1 238 ? 28.849 5.552 62.828 1.00 48.84 235 ASP A N 1
ATOM 1868 C CA . ASP A 1 238 ? 28.349 6.667 63.626 1.00 49.41 235 ASP A CA 1
ATOM 1869 C C . ASP A 1 238 ? 27.948 7.821 62.710 1.00 47.68 235 ASP A C 1
ATOM 1870 O O . ASP A 1 238 ? 26.933 8.472 62.952 1.00 47.48 235 ASP A O 1
ATOM 1875 N N . LYS A 1 239 ? 28.774 8.060 61.686 1.00 46.39 236 LYS A N 1
ATOM 1876 C CA . LYS A 1 239 ? 28.603 9.140 60.738 1.00 45.01 236 LYS A CA 1
ATOM 1877 C C . LYS A 1 239 ? 27.318 8.929 59.899 1.00 42.74 236 LYS A C 1
ATOM 1878 O O . LYS A 1 239 ? 26.546 9.881 59.685 1.00 41.28 236 LYS A O 1
ATOM 1884 N N . LEU A 1 240 ? 27.098 7.708 59.421 1.00 40.71 237 LEU A N 1
ATOM 1885 C CA . LEU A 1 240 ? 25.800 7.374 58.777 1.00 38.99 237 LEU A CA 1
ATOM 1886 C C . LEU A 1 240 ? 24.644 7.477 59.765 1.00 37.87 237 LEU A C 1
ATOM 1887 O O . LEU A 1 240 ? 23.595 7.988 59.441 1.00 35.94 237 LEU A O 1
ATOM 1892 N N . LYS A 1 241 ? 24.849 7.078 61.001 1.00 38.37 238 LYS A N 1
ATOM 1893 C CA . LYS A 1 241 ? 23.804 7.272 62.012 1.00 40.00 238 LYS A CA 1
ATOM 1894 C C . LYS A 1 241 ? 23.486 8.755 62.266 1.00 40.32 238 LYS A C 1
ATOM 1895 O O . LYS A 1 241 ? 22.330 9.149 62.515 1.00 40.13 238 LYS A O 1
ATOM 1901 N N . GLU A 1 242 ? 24.537 9.567 62.236 1.00 40.34 239 GLU A N 1
ATOM 1902 C CA . GLU A 1 242 ? 24.423 10.981 62.489 1.00 40.61 239 GLU A CA 1
ATOM 1903 C C . GLU A 1 242 ? 23.497 11.624 61.446 1.00 38.15 239 GLU A C 1
ATOM 1904 O O . GLU A 1 242 ? 22.517 12.319 61.787 1.00 36.89 239 GLU A O 1
ATOM 1910 N N . ILE A 1 243 ? 23.804 11.358 60.183 1.00 35.97 240 ILE A N 1
ATOM 1911 C CA A ILE A 1 243 ? 23.075 11.895 59.032 0.60 35.51 240 ILE A CA 1
ATOM 1912 C CA B ILE A 1 243 ? 23.042 11.990 59.114 0.40 34.76 240 ILE A CA 1
ATOM 1913 C C . ILE A 1 243 ? 21.615 11.442 59.062 1.00 34.90 240 ILE A C 1
ATOM 1914 O O . ILE A 1 243 ? 20.716 12.194 58.799 1.00 35.90 240 ILE A O 1
ATOM 1923 N N . TYR A 1 244 ? 21.401 10.169 59.387 1.00 35.00 241 TYR A N 1
ATOM 1924 C CA . TYR A 1 244 ? 20.027 9.622 59.501 1.00 34.09 241 TYR A CA 1
ATOM 1925 C C . TYR A 1 244 ? 19.158 10.420 60.470 1.00 34.54 241 TYR A C 1
ATOM 1926 O O . TYR A 1 244 ? 18.010 10.803 60.169 1.00 34.44 241 TYR A O 1
ATOM 1935 N N . ASN A 1 245 ? 19.682 10.599 61.666 1.00 35.16 242 ASN A N 1
ATOM 1936 C CA . ASN A 1 245 ? 19.021 11.391 62.705 1.00 36.59 242 ASN A CA 1
ATOM 1937 C C . ASN A 1 245 ? 18.627 12.823 62.238 1.00 34.51 242 ASN A C 1
ATOM 1938 O O . ASN A 1 245 ? 17.560 13.342 62.561 1.00 33.55 242 ASN A O 1
ATOM 1943 N N . ILE A 1 246 ? 19.499 13.449 61.463 1.00 33.79 243 ILE A N 1
ATOM 1944 C CA . ILE A 1 246 ? 19.257 14.787 60.982 1.00 32.79 243 ILE A CA 1
ATOM 1945 C C . ILE A 1 246 ? 18.148 14.806 59.948 1.00 30.95 243 ILE A C 1
ATOM 1946 O O . ILE A 1 246 ? 17.318 15.727 59.941 1.00 29.86 243 ILE A O 1
ATOM 1951 N N . VAL A 1 247 ? 18.168 13.831 59.046 1.00 29.88 244 VAL A N 1
ATOM 1952 C CA . VAL A 1 247 ? 17.164 13.725 57.991 1.00 29.47 244 VAL A CA 1
ATOM 1953 C C . VAL A 1 247 ? 15.799 13.446 58.623 1.00 30.73 244 VAL A C 1
ATOM 1954 O O . VAL A 1 247 ? 14.817 14.080 58.275 1.00 29.21 244 VAL A O 1
ATOM 1958 N N . LEU A 1 248 ? 15.751 12.499 59.555 1.00 32.21 245 LEU A N 1
ATOM 1959 C CA . LEU A 1 248 ? 14.505 12.135 60.227 1.00 33.34 245 LEU A CA 1
ATOM 1960 C C . LEU A 1 248 ? 13.928 13.370 60.856 1.00 34.95 245 LEU A C 1
ATOM 1961 O O . LEU A 1 248 ? 12.778 13.685 60.611 1.00 35.88 245 LEU A O 1
ATOM 1966 N N . GLU A 1 249 ? 14.724 14.081 61.660 1.00 35.72 246 GLU A N 1
ATOM 1967 C CA . GLU A 1 249 ? 14.232 15.248 62.357 1.00 36.65 246 GLU A CA 1
ATOM 1968 C C . GLU A 1 249 ? 13.737 16.321 61.387 1.00 35.33 246 GLU A C 1
ATOM 1969 O O . GLU A 1 249 ? 12.670 16.880 61.568 1.00 34.52 246 GLU A O 1
ATOM 1975 N N . ALA A 1 250 ? 14.501 16.569 60.336 1.00 34.18 247 ALA A N 1
ATOM 1976 C CA . ALA A 1 250 ? 14.091 17.511 59.288 1.00 33.55 247 ALA A CA 1
ATOM 1977 C C . ALA A 1 250 ? 12.787 17.098 58.625 1.00 33.46 247 ALA A C 1
ATOM 1978 O O . ALA A 1 250 ? 11.891 17.920 58.402 1.00 33.79 247 ALA A O 1
ATOM 1980 N N . GLN A 1 251 ? 12.674 15.816 58.319 1.00 34.32 248 GLN A N 1
ATOM 1981 C CA . GLN A 1 251 ? 11.474 15.284 57.705 1.00 33.75 248 GLN A CA 1
ATOM 1982 C C . GLN A 1 251 ? 10.253 15.470 58.611 1.00 34.51 248 GLN A C 1
ATOM 1983 O O . GLN A 1 251 ? 9.203 15.816 58.112 1.00 32.47 248 GLN A O 1
ATOM 1989 N N . LEU A 1 252 ? 10.392 15.255 59.930 1.00 35.16 249 LEU A N 1
ATOM 1990 C CA . LEU A 1 252 ? 9.241 15.441 60.841 1.00 37.35 249 LEU A CA 1
ATOM 1991 C C . LEU A 1 252 ? 8.848 16.906 60.906 1.00 37.48 249 LEU A C 1
ATOM 1992 O O . LEU A 1 252 ? 7.677 17.248 61.019 1.00 38.37 249 LEU A O 1
ATOM 1997 N N . ARG A 1 253 ? 9.833 17.783 60.863 1.00 37.35 250 ARG A N 1
ATOM 1998 C CA . ARG A 1 253 ? 9.524 19.188 60.853 1.00 37.77 250 ARG A CA 1
ATOM 1999 C C . ARG A 1 253 ? 8.706 19.526 59.620 1.00 35.64 250 ARG A C 1
ATOM 2000 O O . ARG A 1 253 ? 7.806 20.319 59.698 1.00 34.61 250 ARG A O 1
ATOM 2008 N N . GLY A 1 254 ? 9.019 18.892 58.490 1.00 34.42 251 GLY A N 1
ATOM 2009 C CA . GLY A 1 254 ? 8.250 19.097 57.278 1.00 33.86 251 GLY A CA 1
ATOM 2010 C C . GLY A 1 254 ? 6.824 18.617 57.431 1.00 34.53 251 GLY A C 1
ATOM 2011 O O . GLY A 1 254 ? 5.888 19.372 57.224 1.00 34.81 251 GLY A O 1
ATOM 2012 N N . VAL A 1 255 ? 6.637 17.379 57.865 1.00 34.82 252 VAL A N 1
ATOM 2013 C CA A VAL A 1 255 ? 5.303 16.812 57.993 0.50 35.36 252 VAL A CA 1
ATOM 2014 C CA B VAL A 1 255 ? 5.286 16.845 57.942 0.50 34.94 252 VAL A CA 1
ATOM 2015 C C . VAL A 1 255 ? 4.486 17.576 59.028 1.00 36.68 252 VAL A C 1
ATOM 2016 O O . VAL A 1 255 ? 3.291 17.823 58.849 1.00 36.99 252 VAL A O 1
ATOM 2023 N N . ASN A 1 256 ? 5.148 17.991 60.096 1.00 37.55 253 ASN A N 1
ATOM 2024 C CA . ASN A 1 256 ? 4.470 18.692 61.176 1.00 38.46 253 ASN A CA 1
ATOM 2025 C C . ASN A 1 256 ? 4.093 20.161 60.828 1.00 37.97 253 ASN A C 1
ATOM 2026 O O . ASN A 1 256 ? 3.143 20.712 61.362 1.00 38.04 253 ASN A O 1
ATOM 2031 N N . GLY A 1 257 ? 4.857 20.785 59.944 1.00 35.96 254 GLY A N 1
ATOM 2032 C CA . GLY A 1 257 ? 4.706 22.198 59.660 1.00 35.65 254 GLY A CA 1
ATOM 2033 C C . GLY A 1 257 ? 4.009 22.519 58.352 1.00 34.22 254 GLY A C 1
ATOM 2034 O O . GLY A 1 257 ? 3.529 23.600 58.201 1.00 34.30 254 GLY A O 1
ATOM 2035 N N . ILE A 1 258 ? 3.948 21.575 57.408 1.00 33.57 255 ILE A N 1
ATOM 2036 C CA . ILE A 1 258 ? 3.266 21.836 56.129 1.00 32.74 255 ILE A CA 1
ATOM 2037 C C . ILE A 1 258 ? 1.778 22.020 56.330 1.00 33.68 255 ILE A C 1
ATOM 2038 O O . ILE A 1 258 ? 1.140 21.218 57.013 1.00 33.07 255 ILE A O 1
ATOM 2043 N N . LYS A 1 259 ? 1.239 23.104 55.768 1.00 34.17 256 LYS A N 1
ATOM 2044 C CA . LYS A 1 259 ? -0.199 23.389 55.830 1.00 34.35 256 LYS A CA 1
ATOM 2045 C C . LYS A 1 259 ? -0.561 24.289 54.686 1.00 34.00 256 LYS A C 1
ATOM 2046 O O . LYS A 1 259 ? 0.335 24.869 54.010 1.00 30.65 256 LYS A O 1
ATOM 2052 N N . ALA A 1 260 ? -1.869 24.462 54.492 1.00 33.84 257 ALA A N 1
ATOM 2053 C CA . ALA A 1 260 ? -2.348 25.359 53.448 1.00 34.47 257 ALA A CA 1
ATOM 2054 C C . ALA A 1 260 ? -1.849 26.759 53.723 1.00 35.09 257 ALA A C 1
ATOM 2055 O O . ALA A 1 260 ? -1.758 27.179 54.877 1.00 37.02 257 ALA A O 1
ATOM 2057 N N . GLY A 1 261 ? -1.492 27.483 52.676 1.00 35.17 258 GLY A N 1
ATOM 2058 C CA . GLY A 1 261 ? -1.071 28.851 52.849 1.00 35.80 258 GLY A CA 1
ATOM 2059 C C . GLY A 1 261 ? 0.432 29.062 52.833 1.00 35.82 258 GLY A C 1
ATOM 2060 O O . GLY A 1 261 ? 0.868 30.159 52.586 1.00 34.80 258 GLY A O 1
ATOM 2061 N N . LEU A 1 262 ? 1.248 28.058 53.113 1.00 35.96 259 LEU A N 1
ATOM 2062 C CA . LEU A 1 262 ? 2.699 28.230 52.868 1.00 35.75 259 LEU A CA 1
ATOM 2063 C C . LEU A 1 262 ? 3.011 28.209 51.375 1.00 33.79 259 LEU A C 1
ATOM 2064 O O . LEU A 1 262 ? 2.313 27.563 50.566 1.00 34.11 259 LEU A O 1
ATOM 2069 N N . THR A 1 263 ? 4.078 28.891 51.001 1.00 32.98 260 THR A N 1
ATOM 2070 C CA . THR A 1 263 ? 4.639 28.750 49.657 1.00 31.08 260 THR A CA 1
ATOM 2071 C C . THR A 1 263 ? 5.546 27.541 49.653 1.00 29.38 260 THR A C 1
ATOM 2072 O O . THR A 1 263 ? 5.911 27.012 50.704 1.00 29.99 260 THR A O 1
ATOM 2076 N N . GLY A 1 264 ? 5.939 27.135 48.455 1.00 27.34 261 GLY A N 1
ATOM 2077 C CA . GLY A 1 264 ? 6.738 25.992 48.256 1.00 26.22 261 GLY A CA 1
ATOM 2078 C C . GLY A 1 264 ? 8.053 26.221 48.926 1.00 25.46 261 GLY A C 1
ATOM 2079 O O . GLY A 1 264 ? 8.582 25.309 49.491 1.00 26.92 261 GLY A O 1
ATOM 2080 N N . ARG A 1 265 ? 8.559 27.445 48.836 1.00 25.00 262 ARG A N 1
ATOM 2081 C CA . ARG A 1 265 ? 9.782 27.821 49.506 1.00 25.71 262 ARG A CA 1
ATOM 2082 C C . ARG A 1 265 ? 9.677 27.674 51.008 1.00 26.67 262 ARG A C 1
ATOM 2083 O O . ARG A 1 265 ? 10.583 27.156 51.624 1.00 26.88 262 ARG A O 1
ATOM 2091 N N . GLU A 1 266 ? 8.569 28.087 51.579 1.00 26.72 263 GLU A N 1
ATOM 2092 C CA . GLU A 1 266 ? 8.347 27.878 53.002 1.00 29.28 263 GLU A CA 1
ATOM 2093 C C . GLU A 1 266 ? 8.310 26.436 53.417 1.00 28.59 263 GLU A C 1
ATOM 2094 O O . GLU A 1 266 ? 8.841 26.085 54.474 1.00 29.98 263 GLU A O 1
ATOM 2100 N N . ALA A 1 267 ? 7.664 25.593 52.606 1.00 27.63 264 ALA A N 1
ATOM 2101 C CA . ALA A 1 267 ? 7.505 24.221 52.923 1.00 27.14 264 ALA A CA 1
ATOM 2102 C C . ALA A 1 267 ? 8.881 23.560 52.837 1.00 28.61 264 ALA A C 1
ATOM 2103 O O . ALA A 1 267 ? 9.273 22.829 53.729 1.00 27.71 264 ALA A O 1
ATOM 2105 N N . ASP A 1 268 ? 9.644 23.866 51.778 1.00 28.17 265 ASP A N 1
ATOM 2106 C CA . ASP A 1 268 ? 11.005 23.351 51.687 1.00 28.20 265 ASP A CA 1
ATOM 2107 C C . ASP A 1 268 ? 11.900 23.858 52.860 1.00 29.29 265 ASP A C 1
ATOM 2108 O O . ASP A 1 268 ? 12.715 23.087 53.366 1.00 27.59 265 ASP A O 1
ATOM 2113 N N . ALA A 1 269 ? 11.700 25.095 53.331 1.00 29.36 266 ALA A N 1
ATOM 2114 C CA . ALA A 1 269 ? 12.527 25.600 54.418 1.00 30.20 266 ALA A CA 1
ATOM 2115 C C . ALA A 1 269 ? 12.318 24.862 55.732 1.00 31.08 266 ALA A C 1
ATOM 2116 O O . ALA A 1 269 ? 13.195 24.854 56.575 1.00 32.13 266 ALA A O 1
ATOM 2118 N N . LEU A 1 270 ? 11.156 24.248 55.934 1.00 31.23 267 LEU A N 1
ATOM 2119 C CA . LEU A 1 270 ? 10.969 23.431 57.129 1.00 31.08 267 LEU A CA 1
ATOM 2120 C C . LEU A 1 270 ? 12.022 22.322 57.229 1.00 31.51 267 LEU A C 1
ATOM 2121 O O . LEU A 1 270 ? 12.531 21.993 58.325 1.00 32.58 267 LEU A O 1
ATOM 2126 N N . THR A 1 271 ? 12.349 21.713 56.095 1.00 29.85 268 THR A N 1
ATOM 2127 C CA . THR A 1 271 ? 13.368 20.692 56.132 1.00 29.31 268 THR A CA 1
ATOM 2128 C C . THR A 1 271 ? 14.760 21.269 55.945 1.00 28.88 268 THR A C 1
ATOM 2129 O O . THR A 1 271 ? 15.652 20.914 56.717 1.00 28.05 268 THR A O 1
ATOM 2133 N N . ARG A 1 272 ? 14.943 22.189 54.993 1.00 28.21 269 ARG A N 1
ATOM 2134 C CA . ARG A 1 272 ? 16.297 22.662 54.663 1.00 29.91 269 ARG A CA 1
ATOM 2135 C C . ARG A 1 272 ? 16.923 23.537 55.772 1.00 30.59 269 ARG A C 1
ATOM 2136 O O . ARG A 1 272 ? 18.132 23.493 55.955 1.00 33.24 269 ARG A O 1
ATOM 2144 N N . ASP A 1 273 ? 16.118 24.308 56.532 1.00 32.89 270 ASP A N 1
ATOM 2145 C CA . ASP A 1 273 ? 16.582 25.092 57.694 1.00 33.53 270 ASP A CA 1
ATOM 2146 C C . ASP A 1 273 ? 17.356 24.175 58.676 1.00 34.61 270 ASP A C 1
ATOM 2147 O O . ASP A 1 273 ? 18.437 24.526 59.160 1.00 35.64 270 ASP A O 1
ATOM 2152 N N . TYR A 1 274 ? 16.795 23.006 58.979 1.00 35.18 271 TYR A N 1
ATOM 2153 C CA . TYR A 1 274 ? 17.388 22.105 59.983 1.00 35.60 271 TYR A CA 1
ATOM 2154 C C . TYR A 1 274 ? 18.664 21.441 59.484 1.00 35.29 271 TYR A C 1
ATOM 2155 O O . TYR A 1 274 ? 19.654 21.343 60.196 1.00 35.19 271 TYR A O 1
ATOM 2164 N N . ILE A 1 275 ? 18.618 20.952 58.252 1.00 34.05 272 ILE A N 1
ATOM 2165 C CA . ILE A 1 275 ? 19.778 20.309 57.658 1.00 33.89 272 ILE A CA 1
ATOM 2166 C C . ILE A 1 275 ? 20.918 21.332 57.510 1.00 33.15 272 ILE A C 1
ATOM 2167 O O . ILE A 1 275 ? 22.089 21.068 57.852 1.00 34.65 272 ILE A O 1
ATOM 2172 N N . THR A 1 276 ? 20.576 22.510 57.056 1.00 31.80 273 THR A N 1
ATOM 2173 C CA . THR A 1 276 ? 21.565 23.623 56.949 1.00 33.31 273 THR A CA 1
ATOM 2174 C C . THR A 1 276 ? 22.173 24.037 58.300 1.00 35.10 273 THR A C 1
ATOM 2175 O O . THR A 1 276 ? 23.374 24.197 58.428 1.00 35.33 273 THR A O 1
ATOM 2179 N N . GLU A 1 277 ? 21.321 24.193 59.304 1.00 37.13 274 GLU A N 1
ATOM 2180 C CA . GLU A 1 277 ? 21.732 24.569 60.644 1.00 39.09 274 GLU A CA 1
ATOM 2181 C C . GLU A 1 277 ? 22.743 23.552 61.153 1.00 39.52 274 GLU A C 1
ATOM 2182 O O . GLU A 1 277 ? 23.710 23.906 61.828 1.00 39.69 274 GLU A O 1
ATOM 2188 N N . LYS A 1 278 ? 22.495 22.279 60.839 1.00 38.82 275 LYS A N 1
ATOM 2189 C CA . LYS A 1 278 ? 23.346 21.173 61.325 1.00 39.51 275 LYS A CA 1
ATOM 2190 C C . LYS A 1 278 ? 24.620 20.977 60.475 1.00 39.07 275 LYS A C 1
ATOM 2191 O O . LYS A 1 278 ? 25.435 20.100 60.761 1.00 37.86 275 LYS A O 1
ATOM 2197 N N . GLY A 1 279 ? 24.776 21.797 59.430 1.00 38.41 276 GLY A N 1
ATOM 2198 C CA . GLY A 1 279 ? 26.018 21.871 58.646 1.00 37.83 276 GLY A CA 1
ATOM 2199 C C . GLY A 1 279 ? 26.082 21.076 57.350 1.00 36.25 276 GLY A C 1
ATOM 2200 O O . GLY A 1 279 ? 27.141 20.989 56.731 1.00 37.10 276 GLY A O 1
ATOM 2201 N N . TYR A 1 280 ? 24.955 20.548 56.894 1.00 35.04 277 TYR A N 1
ATOM 2202 C CA . TYR A 1 280 ? 24.938 19.709 55.734 1.00 33.90 277 TYR A CA 1
ATOM 2203 C C . TYR A 1 280 ? 24.172 20.278 54.524 1.00 32.70 277 TYR A C 1
ATOM 2204 O O . TYR A 1 280 ? 23.751 19.500 53.675 1.00 28.94 277 TYR A O 1
ATOM 2213 N N . GLY A 1 281 ? 23.966 21.595 54.460 1.00 33.09 278 GLY A N 1
ATOM 2214 C CA . GLY A 1 281 ? 23.209 22.212 53.374 1.00 32.79 278 GLY A CA 1
ATOM 2215 C C . GLY A 1 281 ? 23.739 21.887 51.985 1.00 32.41 278 GLY A C 1
ATOM 2216 O O . GLY A 1 281 ? 22.973 21.675 51.050 1.00 31.33 278 GLY A O 1
ATOM 2217 N N . GLU A 1 282 ? 25.061 21.899 51.862 1.00 33.34 279 GLU A N 1
ATOM 2218 C CA A GLU A 1 282 ? 25.831 21.470 50.677 0.50 33.49 279 GLU A CA 1
ATOM 2219 C CA B GLU A 1 282 ? 25.699 21.538 50.590 0.50 32.85 279 GLU A CA 1
ATOM 2220 C C . GLU A 1 282 ? 25.382 20.106 50.117 1.00 32.97 279 GLU A C 1
ATOM 2221 O O . GLU A 1 282 ? 25.567 19.803 48.946 1.00 32.06 279 GLU A O 1
ATOM 2232 N N . TYR A 1 283 ? 24.877 19.249 50.999 1.00 32.91 280 TYR A N 1
ATOM 2233 C CA . TYR A 1 283 ? 24.632 17.828 50.689 1.00 33.51 280 TYR A CA 1
ATOM 2234 C C . TYR A 1 283 ? 23.133 17.467 50.420 1.00 32.65 280 TYR A C 1
ATOM 2235 O O . TYR A 1 283 ? 22.775 16.326 50.126 1.00 31.84 280 TYR A O 1
ATOM 2244 N N . PHE A 1 284 ? 22.273 18.471 50.474 1.00 32.46 281 PHE A N 1
ATOM 2245 C CA . PHE A 1 284 ? 20.854 18.317 50.216 1.00 31.91 281 PHE A CA 1
ATOM 2246 C C . PHE A 1 284 ? 20.616 18.932 48.854 1.00 32.86 281 PHE A C 1
ATOM 2247 O O . PHE A 1 284 ? 20.124 20.073 48.750 1.00 33.69 281 PHE A O 1
ATOM 2255 N N . GLY A 1 285 ? 21.016 18.205 47.807 1.00 33.18 282 GLY A N 1
ATOM 2256 C CA . GLY A 1 285 ? 21.064 18.764 46.442 1.00 33.46 282 GLY A CA 1
ATOM 2257 C C . GLY A 1 285 ? 19.782 18.643 45.612 1.00 33.89 282 GLY A C 1
ATOM 2258 O O . GLY A 1 285 ? 19.813 18.796 44.373 1.00 34.79 282 GLY A O 1
ATOM 2259 N N . HIS A 1 286 ? 18.651 18.360 46.266 1.00 33.29 283 HIS A N 1
ATOM 2260 C CA . HIS A 1 286 ? 17.370 18.373 45.592 1.00 31.99 283 HIS A CA 1
ATOM 2261 C C . HIS A 1 286 ? 16.304 19.060 46.457 1.00 31.04 283 HIS A C 1
ATOM 2262 O O . HIS A 1 286 ? 16.577 19.436 47.586 1.00 30.94 283 HIS A O 1
ATOM 2269 N N . SER A 1 287 ? 15.092 19.189 45.925 1.00 29.10 284 SER A N 1
ATOM 2270 C CA A SER A 1 287 ? 13.975 19.860 46.592 0.60 29.18 284 SER A CA 1
ATOM 2271 C CA B SER A 1 287 ? 14.004 19.874 46.612 0.40 28.89 284 SER A CA 1
ATOM 2272 C C . SER A 1 287 ? 13.338 18.982 47.666 1.00 29.26 284 SER A C 1
ATOM 2273 O O . SER A 1 287 ? 13.558 17.778 47.692 1.00 28.59 284 SER A O 1
ATOM 2278 N N . THR A 1 288 ? 12.470 19.576 48.479 1.00 27.88 285 THR A N 1
ATOM 2279 C CA . THR A 1 288 ? 11.797 18.841 49.571 1.00 27.80 285 THR A CA 1
ATOM 2280 C C . THR A 1 288 ? 10.697 17.948 49.031 1.00 27.91 285 THR A C 1
ATOM 2281 O O . THR A 1 288 ? 10.328 16.947 49.651 1.00 28.75 285 THR A O 1
ATOM 2285 N N . GLY A 1 289 ? 10.152 18.280 47.869 1.00 26.44 286 GLY A N 1
ATOM 2286 C CA . GLY A 1 289 ? 9.232 17.368 47.276 1.00 27.56 286 GLY A CA 1
ATOM 2287 C C . GLY A 1 289 ? 8.425 17.986 46.149 1.00 27.20 286 GLY A C 1
ATOM 2288 O O . GLY A 1 289 ? 8.732 19.062 45.688 1.00 26.37 286 GLY A O 1
ATOM 2289 N N . HIS A 1 290 ? 7.444 17.240 45.672 1.00 25.75 287 HIS A N 1
ATOM 2290 C CA . HIS A 1 290 ? 6.650 17.645 44.530 1.00 25.74 287 HIS A CA 1
ATOM 2291 C C . HIS A 1 290 ? 5.301 16.999 44.594 1.00 26.45 287 HIS A C 1
ATOM 2292 O O . HIS A 1 290 ? 5.106 16.013 45.370 1.00 28.00 287 HIS A O 1
ATOM 2299 N N . GLY A 1 291 ? 4.391 17.465 43.734 1.00 24.56 288 GLY A N 1
ATOM 2300 C CA . GLY A 1 291 ? 3.079 16.830 43.618 1.00 24.75 288 GLY A CA 1
ATOM 2301 C C . GLY A 1 291 ? 3.123 15.424 43.055 1.00 23.46 288 GLY A C 1
ATOM 2302 O O . GLY A 1 291 ? 4.087 15.039 42.396 1.00 24.05 288 GLY A O 1
ATOM 2303 N N . ILE A 1 292 ? 2.105 14.643 43.380 1.00 23.93 289 ILE A N 1
ATOM 2304 C CA . ILE A 1 292 ? 1.915 13.292 42.841 1.00 23.98 289 ILE A CA 1
ATOM 2305 C C . ILE A 1 292 ? 0.443 13.184 42.469 1.00 23.39 289 ILE A C 1
ATOM 2306 O O . ILE A 1 292 ? -0.346 13.833 43.062 1.00 26.49 289 ILE A O 1
ATOM 2311 N N . GLY A 1 293 ? 0.091 12.393 41.468 1.00 23.15 290 GLY A N 1
ATOM 2312 C CA . GLY A 1 293 ? -1.288 12.054 41.162 1.00 22.38 290 GLY A CA 1
ATOM 2313 C C . GLY A 1 293 ? -1.323 11.053 40.034 1.00 22.34 290 GLY A C 1
ATOM 2314 O O . GLY A 1 293 ? -0.940 9.914 40.233 1.00 22.80 290 GLY A O 1
ATOM 2315 N N . LEU A 1 294 ? -1.761 11.458 38.848 1.00 22.05 291 LEU A N 1
ATOM 2316 C CA . LEU A 1 294 ? -1.701 10.594 37.681 1.00 22.73 291 LEU A CA 1
ATOM 2317 C C . LEU A 1 294 ? -0.258 10.341 37.270 1.00 23.77 291 LEU A C 1
ATOM 2318 O O . LEU A 1 294 ? 0.026 9.364 36.604 1.00 23.31 291 LEU A O 1
ATOM 2323 N N . GLU A 1 295 ? 0.635 11.247 37.669 1.00 23.48 292 GLU A N 1
ATOM 2324 C CA . GLU A 1 295 ? 2.020 11.195 37.338 1.00 23.65 292 GLU A CA 1
ATOM 2325 C C . GLU A 1 295 ? 2.857 11.134 38.609 1.00 24.06 292 GLU A C 1
ATOM 2326 O O . GLU A 1 295 ? 2.482 11.613 39.679 1.00 24.53 292 GLU A O 1
ATOM 2332 N N . ILE A 1 296 ? 4.063 10.629 38.472 1.00 23.61 293 ILE A N 1
ATOM 2333 C CA . ILE A 1 296 ? 4.880 10.501 39.660 1.00 24.04 293 ILE A CA 1
ATOM 2334 C C . ILE A 1 296 ? 5.433 11.862 40.059 1.00 23.91 293 ILE A C 1
ATOM 2335 O O . ILE A 1 296 ? 5.650 12.116 41.227 1.00 24.11 293 ILE A O 1
ATOM 2340 N N . HIS A 1 297 ? 5.597 12.778 39.116 1.00 23.07 294 HIS A N 1
ATOM 2341 C CA . HIS A 1 297 ? 6.060 14.128 39.434 1.00 25.17 294 HIS A CA 1
ATOM 2342 C C . HIS A 1 297 ? 5.186 15.193 38.729 1.00 24.03 294 HIS A C 1
ATOM 2343 O O . HIS A 1 297 ? 5.163 15.258 37.518 1.00 23.32 294 HIS A O 1
ATOM 2350 N N . GLU A 1 298 ? 4.472 15.985 39.513 1.00 23.66 295 GLU A N 1
ATOM 2351 C CA . GLU A 1 298 ? 3.546 17.000 39.020 1.00 24.78 295 GLU A CA 1
ATOM 2352 C C . GLU A 1 298 ? 3.471 18.145 40.012 1.00 25.06 295 GLU A C 1
ATOM 2353 O O . GLU A 1 298 ? 4.048 18.064 41.101 1.00 25.34 295 GLU A O 1
ATOM 2359 N N . ALA A 1 299 ? 2.710 19.193 39.691 1.00 25.39 296 ALA A N 1
ATOM 2360 C CA . ALA A 1 299 ? 2.702 20.378 40.528 1.00 24.94 296 ALA A CA 1
ATOM 2361 C C . ALA A 1 299 ? 2.070 20.125 41.876 1.00 26.34 296 ALA A C 1
ATOM 2362 O O . ALA A 1 299 ? 1.162 19.267 42.028 1.00 25.31 296 ALA A O 1
ATOM 2364 N N . PRO A 1 300 ? 2.526 20.861 42.893 1.00 26.45 297 PRO A N 1
ATOM 2365 C CA . PRO A 1 300 ? 3.476 21.943 42.982 1.00 26.90 297 PRO A CA 1
ATOM 2366 C C . PRO A 1 300 ? 4.908 21.475 43.315 1.00 27.14 297 PRO A C 1
ATOM 2367 O O . PRO A 1 300 ? 5.148 20.288 43.546 1.00 27.55 297 PRO A O 1
ATOM 2371 N N . GLY A 1 301 ? 5.852 22.412 43.347 1.00 26.16 298 GLY A N 1
ATOM 2372 C CA . GLY A 1 301 ? 7.185 22.095 43.771 1.00 26.66 298 GLY A CA 1
ATOM 2373 C C . GLY A 1 301 ? 7.365 22.622 45.183 1.00 27.06 298 GLY A C 1
ATOM 2374 O O . GLY A 1 301 ? 7.161 23.798 45.405 1.00 27.05 298 GLY A O 1
ATOM 2375 N N . LEU A 1 302 ? 7.757 21.758 46.125 1.00 27.01 299 LEU A N 1
ATOM 2376 C CA . LEU A 1 302 ? 8.215 22.208 47.456 1.00 27.93 299 LEU A CA 1
ATOM 2377 C C . LEU A 1 302 ? 9.722 22.360 47.338 1.00 28.24 299 LEU A C 1
ATOM 2378 O O . LEU A 1 302 ? 10.484 21.423 47.658 1.00 28.48 299 LEU A O 1
ATOM 2383 N N . ALA A 1 303 ? 10.142 23.543 46.902 1.00 26.45 300 ALA A N 1
ATOM 2384 C CA . ALA A 1 303 ? 11.508 23.777 46.448 1.00 25.70 300 ALA A CA 1
ATOM 2385 C C . ALA A 1 303 ? 11.896 25.223 46.775 1.00 26.70 300 ALA A C 1
ATOM 2386 O O . ALA A 1 303 ? 11.011 26.111 46.822 1.00 25.62 300 ALA A O 1
ATOM 2388 N N . PHE A 1 304 ? 13.182 25.513 46.995 1.00 26.72 301 PHE A N 1
ATOM 2389 C CA . PHE A 1 304 ? 13.503 26.872 47.393 1.00 28.11 301 PHE A CA 1
ATOM 2390 C C . PHE A 1 304 ? 13.131 27.958 46.368 1.00 26.91 301 PHE A C 1
ATOM 2391 O O . PHE A 1 304 ? 13.104 29.106 46.725 1.00 24.84 301 PHE A O 1
ATOM 2399 N N . ARG A 1 305 ? 12.877 27.615 45.107 1.00 27.00 302 ARG A N 1
ATOM 2400 C CA . ARG A 1 305 ? 12.492 28.628 44.125 1.00 26.93 302 ARG A CA 1
ATOM 2401 C C . ARG A 1 305 ? 10.991 28.833 44.028 1.00 28.01 302 ARG A C 1
ATOM 2402 O O . ARG A 1 305 ? 10.552 29.744 43.338 1.00 27.67 302 ARG A O 1
ATOM 2410 N N . SER A 1 306 ? 10.215 27.973 44.661 1.00 27.77 303 SER A N 1
ATOM 2411 C CA . SER A 1 306 ? 8.765 27.960 44.448 1.00 29.51 303 SER A CA 1
ATOM 2412 C C . SER A 1 306 ? 8.071 29.062 45.247 1.00 30.81 303 SER A C 1
ATOM 2413 O O . SER A 1 306 ? 8.313 29.213 46.455 1.00 30.66 303 SER A O 1
ATOM 2416 N N . ASP A 1 307 ? 7.262 29.856 44.533 1.00 31.40 304 ASP A N 1
ATOM 2417 C CA . ASP A 1 307 ? 6.317 30.775 45.151 1.00 33.23 304 ASP A CA 1
ATOM 2418 C C . ASP A 1 307 ? 4.844 30.228 45.193 1.00 31.89 304 ASP A C 1
ATOM 2419 O O . ASP A 1 307 ? 3.951 30.893 45.687 1.00 30.77 304 ASP A O 1
ATOM 2424 N N . THR A 1 308 ? 4.611 29.013 44.717 1.00 30.51 305 THR A N 1
ATOM 2425 C CA . THR A 1 308 ? 3.276 28.425 44.717 1.00 30.60 305 THR A CA 1
ATOM 2426 C C . THR A 1 308 ? 2.691 28.262 46.133 1.00 31.22 305 THR A C 1
ATOM 2427 O O . THR A 1 308 ? 3.344 27.711 47.025 1.00 31.20 305 THR A O 1
ATOM 2431 N N . VAL A 1 309 ? 1.470 28.761 46.331 1.00 31.54 306 VAL A N 1
ATOM 2432 C CA . VAL A 1 309 ? 0.806 28.691 47.629 1.00 32.72 306 VAL A CA 1
ATOM 2433 C C . VAL A 1 309 ? 0.061 27.373 47.733 1.00 31.76 306 VAL A C 1
ATOM 2434 O O . VAL A 1 309 ? -0.749 27.040 46.883 1.00 30.34 306 VAL A O 1
ATOM 2438 N N . LEU A 1 310 ? 0.369 26.611 48.781 1.00 31.58 307 LEU A N 1
ATOM 2439 C CA . LEU A 1 310 ? -0.229 25.298 48.962 1.00 30.08 307 LEU A CA 1
ATOM 2440 C C . LEU A 1 310 ? -1.694 25.482 49.371 1.00 30.21 307 LEU A C 1
ATOM 2441 O O . LEU A 1 310 ? -1.994 26.360 50.152 1.00 31.89 307 LEU A O 1
ATOM 2446 N N . GLU A 1 311 ? -2.592 24.651 48.832 1.00 30.65 308 GLU A N 1
ATOM 2447 C CA A GLU A 1 311 ? -4.000 24.702 49.235 0.60 31.21 308 GLU A CA 1
ATOM 2448 C CA B GLU A 1 311 ? -4.044 24.670 49.095 0.40 30.85 308 GLU A CA 1
ATOM 2449 C C . GLU A 1 311 ? -4.499 23.292 49.584 1.00 31.63 308 GLU A C 1
ATOM 2450 O O . GLU A 1 311 ? -3.821 22.260 49.287 1.00 30.29 308 GLU A O 1
ATOM 2461 N N . PRO A 1 312 ? -5.665 23.212 50.261 1.00 31.46 309 PRO A N 1
ATOM 2462 C CA . PRO A 1 312 ? -6.145 21.891 50.601 1.00 32.68 309 PRO A CA 1
ATOM 2463 C C . PRO A 1 312 ? -6.347 21.028 49.373 1.00 31.59 309 PRO A C 1
ATOM 2464 O O . PRO A 1 312 ? -6.805 21.497 48.345 1.00 31.92 309 PRO A O 1
ATOM 2468 N N . GLY A 1 313 ? -6.015 19.760 49.496 1.00 32.35 310 GLY A N 1
ATOM 2469 C CA . GLY A 1 313 ? -6.320 18.776 48.461 1.00 31.27 310 GLY A CA 1
ATOM 2470 C C . GLY A 1 313 ? -5.168 18.582 47.505 1.00 29.50 310 GLY A C 1
ATOM 2471 O O . GLY A 1 313 ? -5.218 17.707 46.671 1.00 29.26 310 GLY A O 1
ATOM 2472 N N . MET A 1 314 ? -4.145 19.417 47.600 1.00 28.38 311 MET A N 1
ATOM 2473 C CA . MET A 1 314 ? -2.862 19.102 46.998 1.00 27.27 311 MET A CA 1
ATOM 2474 C C . MET A 1 314 ? -2.263 17.842 47.615 1.00 26.43 311 MET A C 1
ATOM 2475 O O . MET A 1 314 ? -2.361 17.612 48.805 1.00 26.77 311 MET A O 1
ATOM 2480 N N . ALA A 1 315 ? -1.672 17.014 46.778 1.00 26.09 312 ALA A N 1
ATOM 2481 C CA . ALA A 1 315 ? -1.034 15.808 47.223 1.00 26.55 312 ALA A CA 1
ATOM 2482 C C . ALA A 1 315 ? 0.439 15.956 46.905 1.00 26.28 312 ALA A C 1
ATOM 2483 O O . ALA A 1 315 ? 0.791 16.198 45.762 1.00 27.61 312 ALA A O 1
ATOM 2485 N N . VAL A 1 316 ? 1.311 15.803 47.889 1.00 27.01 313 VAL A N 1
ATOM 2486 C CA . VAL A 1 316 ? 2.715 16.126 47.724 1.00 26.25 313 VAL A CA 1
ATOM 2487 C C . VAL A 1 316 ? 3.622 15.195 48.528 1.00 27.95 313 VAL A C 1
ATOM 2488 O O . VAL A 1 316 ? 3.180 14.546 49.454 1.00 29.47 313 VAL A O 1
ATOM 2492 N N . THR A 1 317 ? 4.890 15.159 48.137 1.00 28.31 314 THR A N 1
ATOM 2493 C CA . THR A 1 317 ? 5.895 14.387 48.831 1.00 28.42 314 THR A CA 1
ATOM 2494 C C . THR A 1 317 ? 6.724 15.288 49.761 1.00 28.32 314 THR A C 1
ATOM 2495 O O . THR A 1 317 ? 6.854 16.474 49.528 1.00 28.70 314 THR A O 1
ATOM 2499 N N . VAL A 1 318 ? 7.214 14.718 50.860 1.00 28.61 315 VAL A N 1
ATOM 2500 C CA . VAL A 1 318 ? 8.136 15.416 51.747 1.00 28.78 315 VAL A CA 1
ATOM 2501 C C . VAL A 1 318 ? 9.315 14.486 51.947 1.00 29.03 315 VAL A C 1
ATOM 2502 O O . VAL A 1 318 ? 9.151 13.459 52.585 1.00 29.91 315 VAL A O 1
ATOM 2506 N N . GLU A 1 319 ? 10.492 14.832 51.406 1.00 27.97 316 GLU A N 1
ATOM 2507 C CA . GLU A 1 319 ? 11.528 13.850 51.163 1.00 27.84 316 GLU A CA 1
ATOM 2508 C C . GLU A 1 319 ? 12.924 14.460 51.168 1.00 27.96 316 GLU A C 1
ATOM 2509 O O . GLU A 1 319 ? 13.633 14.390 50.181 1.00 27.05 316 GLU A O 1
ATOM 2515 N N . PRO A 1 320 ? 13.331 15.056 52.308 1.00 28.56 317 PRO A N 1
ATOM 2516 C CA . PRO A 1 320 ? 14.688 15.544 52.443 1.00 28.33 317 PRO A CA 1
ATOM 2517 C C . PRO A 1 320 ? 15.700 14.425 52.521 1.00 27.30 317 PRO A C 1
ATOM 2518 O O . PRO A 1 320 ? 15.342 13.295 52.833 1.00 25.64 317 PRO A O 1
ATOM 2522 N N . GLY A 1 321 ? 16.935 14.729 52.129 1.00 26.98 318 GLY A N 1
ATOM 2523 C CA . GLY A 1 321 ? 18.023 13.787 52.239 1.00 26.30 318 GLY A CA 1
ATOM 2524 C C . GLY A 1 321 ? 19.375 14.494 52.313 1.00 27.19 318 GLY A C 1
ATOM 2525 O O . GLY A 1 321 ? 19.496 15.698 52.020 1.00 25.33 318 GLY A O 1
ATOM 2526 N N . ILE A 1 322 ? 20.382 13.729 52.733 1.00 26.70 319 ILE A N 1
ATOM 2527 C CA . ILE A 1 322 ? 21.747 14.186 52.781 1.00 27.72 319 ILE A CA 1
ATOM 2528 C C . ILE A 1 322 ? 22.520 13.105 52.074 1.00 28.27 319 ILE A C 1
ATOM 2529 O O . ILE A 1 322 ? 22.316 11.953 52.388 1.00 29.71 319 ILE A O 1
ATOM 2534 N N . TYR A 1 323 ? 23.399 13.483 51.136 1.00 29.39 320 TYR A N 1
ATOM 2535 C CA . TYR A 1 323 ? 24.184 12.579 50.322 1.00 28.90 320 TYR A CA 1
ATOM 2536 C C . TYR A 1 323 ? 25.657 13.065 50.347 1.00 30.20 320 TYR A C 1
ATOM 2537 O O . TYR A 1 323 ? 25.984 14.147 49.848 1.00 29.63 320 TYR A O 1
ATOM 2546 N N . ILE A 1 324 ? 26.530 12.221 50.896 1.00 31.08 321 ILE A N 1
ATOM 2547 C CA . ILE A 1 324 ? 27.956 12.473 51.005 1.00 32.39 321 ILE A CA 1
ATOM 2548 C C . ILE A 1 324 ? 28.742 11.454 50.203 1.00 32.52 321 ILE A C 1
ATOM 2549 O O . ILE A 1 324 ? 28.895 10.304 50.623 1.00 33.17 321 ILE A O 1
ATOM 2554 N N . PRO A 1 325 ? 29.218 11.852 49.015 1.00 33.70 322 PRO A N 1
ATOM 2555 C CA . PRO A 1 325 ? 29.897 10.909 48.156 1.00 34.69 322 PRO A CA 1
ATOM 2556 C C . PRO A 1 325 ? 31.065 10.280 48.896 1.00 36.45 322 PRO A C 1
ATOM 2557 O O . PRO A 1 325 ? 31.743 10.979 49.630 1.00 37.96 322 PRO A O 1
ATOM 2561 N N . GLY A 1 326 ? 31.273 8.983 48.758 1.00 37.10 323 GLY A N 1
ATOM 2562 C CA . GLY A 1 326 ? 32.320 8.293 49.560 1.00 38.08 323 GLY A CA 1
ATOM 2563 C C . GLY A 1 326 ? 31.875 7.864 50.943 1.00 38.12 323 GLY A C 1
ATOM 2564 O O . GLY A 1 326 ? 32.562 7.097 51.596 1.00 39.85 323 GLY A O 1
ATOM 2565 N N . ILE A 1 327 ? 30.715 8.320 51.400 1.00 37.17 324 ILE A N 1
ATOM 2566 C CA . ILE A 1 327 ? 30.234 7.941 52.728 1.00 37.33 324 ILE A CA 1
ATOM 2567 C C . ILE A 1 327 ? 28.882 7.246 52.653 1.00 36.54 324 ILE A C 1
ATOM 2568 O O . ILE A 1 327 ? 28.655 6.218 53.291 1.00 36.65 324 ILE A O 1
ATOM 2573 N N . GLY A 1 328 ? 27.975 7.817 51.883 1.00 35.82 325 GLY A N 1
ATOM 2574 C CA . GLY A 1 328 ? 26.635 7.280 51.806 1.00 34.80 325 GLY A CA 1
ATOM 2575 C C . GLY A 1 328 ? 25.594 8.386 51.954 1.00 33.53 325 GLY A C 1
ATOM 2576 O O . GLY A 1 328 ? 25.927 9.579 51.941 1.00 34.57 325 GLY A O 1
ATOM 2577 N N . GLY A 1 329 ? 24.351 7.979 52.117 1.00 31.44 326 GLY A N 1
ATOM 2578 C CA . GLY A 1 329 ? 23.254 8.900 52.148 1.00 31.29 326 GLY A CA 1
ATOM 2579 C C . GLY A 1 329 ? 21.999 8.351 52.742 1.00 30.20 326 GLY A C 1
ATOM 2580 O O . GLY A 1 329 ? 21.898 7.176 53.017 1.00 30.56 326 GLY A O 1
ATOM 2581 N N . VAL A 1 330 ? 21.068 9.250 52.977 1.00 30.24 327 VAL A N 1
ATOM 2582 C CA . VAL A 1 330 ? 19.810 8.932 53.588 1.00 30.17 327 VAL A CA 1
ATOM 2583 C C . VAL A 1 330 ? 18.751 9.791 52.980 1.00 28.59 327 VAL A C 1
ATOM 2584 O O . VAL A 1 330 ? 18.986 10.972 52.835 1.00 29.40 327 VAL A O 1
ATOM 2588 N N . ARG A 1 331 ? 17.614 9.200 52.601 1.00 27.40 328 ARG A N 1
ATOM 2589 C CA . ARG A 1 331 ? 16.411 9.960 52.328 1.00 26.27 328 ARG A CA 1
ATOM 2590 C C . ARG A 1 331 ? 15.237 9.248 52.974 1.00 26.31 328 ARG A C 1
ATOM 2591 O O . ARG A 1 331 ? 15.171 8.021 53.041 1.00 25.39 328 ARG A O 1
ATOM 2599 N N . ILE A 1 332 ? 14.311 10.037 53.474 1.00 26.20 329 ILE A N 1
ATOM 2600 C CA . ILE A 1 332 ? 13.101 9.553 54.055 1.00 26.97 329 ILE A CA 1
ATOM 2601 C C . ILE A 1 332 ? 11.971 10.334 53.438 1.00 28.03 329 ILE A C 1
ATOM 2602 O O . ILE A 1 332 ? 11.981 11.576 53.500 1.00 26.93 329 ILE A O 1
ATOM 2607 N N . GLU A 1 333 ? 11.009 9.634 52.815 1.00 28.56 330 GLU A N 1
ATOM 2608 C CA . GLU A 1 333 ? 9.948 10.315 52.074 1.00 28.56 330 GLU A CA 1
ATOM 2609 C C . GLU A 1 333 ? 8.579 9.860 52.477 1.00 29.73 330 GLU A C 1
ATOM 2610 O O . GLU A 1 333 ? 8.334 8.657 52.547 1.00 30.10 330 GLU A O 1
ATOM 2616 N N . ASP A 1 334 ? 7.691 10.823 52.744 1.00 29.68 331 ASP A N 1
ATOM 2617 C CA . ASP A 1 334 ? 6.263 10.562 52.923 1.00 30.59 331 ASP A CA 1
ATOM 2618 C C . ASP A 1 334 ? 5.427 11.195 51.818 1.00 29.89 331 ASP A C 1
ATOM 2619 O O . ASP A 1 334 ? 5.828 12.146 51.152 1.00 28.50 331 ASP A O 1
ATOM 2624 N N . ASP A 1 335 ? 4.226 10.660 51.662 1.00 30.52 332 ASP A N 1
ATOM 2625 C CA . ASP A 1 335 ? 3.196 11.266 50.852 1.00 30.01 332 ASP A CA 1
ATOM 2626 C C . ASP A 1 335 ? 2.155 11.881 51.782 1.00 29.81 332 ASP A C 1
ATOM 2627 O O . ASP A 1 335 ? 1.704 11.241 52.751 1.00 30.73 332 ASP A O 1
ATOM 2632 N N . ILE A 1 336 ? 1.746 13.095 51.464 1.00 29.74 333 ILE A N 1
ATOM 2633 C CA . ILE A 1 336 ? 0.754 13.787 52.277 1.00 30.62 333 ILE A CA 1
ATOM 2634 C C . ILE A 1 336 ? -0.327 14.463 51.444 1.00 30.00 333 ILE A C 1
ATOM 2635 O O . ILE A 1 336 ? -0.115 14.739 50.273 1.00 29.43 333 ILE A O 1
ATOM 2640 N N . ILE A 1 337 ? -1.477 14.708 52.071 1.00 30.51 334 ILE A N 1
ATOM 2641 C CA . ILE A 1 337 ? -2.539 15.500 51.494 1.00 30.79 334 ILE A CA 1
ATOM 2642 C C . ILE A 1 337 ? -2.666 16.781 52.309 1.00 32.28 334 ILE A C 1
ATOM 2643 O O . ILE A 1 337 ? -2.890 16.751 53.519 1.00 33.45 334 ILE A O 1
ATOM 2648 N N . VAL A 1 338 ? -2.507 17.901 51.632 1.00 31.85 335 VAL A N 1
ATOM 2649 C CA . VAL A 1 338 ? -2.585 19.193 52.279 1.00 32.92 335 VAL A CA 1
ATOM 2650 C C . VAL A 1 338 ? -4.016 19.419 52.749 1.00 34.12 335 VAL A C 1
ATOM 2651 O O . VAL A 1 338 ? -4.945 19.079 52.045 1.00 35.40 335 VAL A O 1
ATOM 2655 N N . THR A 1 339 ? -4.168 19.920 53.969 1.00 36.46 336 THR A N 1
ATOM 2656 C CA . THR A 1 339 ? -5.474 20.316 54.518 1.00 37.58 336 THR A CA 1
ATOM 2657 C C . THR A 1 339 ? -5.476 21.786 54.947 1.00 39.30 336 THR A C 1
ATOM 2658 O O . THR A 1 339 ? -4.431 22.459 54.938 1.00 38.87 336 THR A O 1
ATOM 2662 N N . SER A 1 340 ? -6.644 22.295 55.339 1.00 41.05 337 SER A N 1
ATOM 2663 C CA . SER A 1 340 ? -6.716 23.648 55.884 1.00 43.20 337 SER A CA 1
ATOM 2664 C C . SER A 1 340 ? -5.791 23.875 57.066 1.00 44.49 337 SER A C 1
ATOM 2665 O O . SER A 1 340 ? -5.200 24.953 57.184 1.00 45.70 337 SER A O 1
ATOM 2668 N N . GLU A 1 341 ? -5.693 22.868 57.945 1.00 45.36 338 GLU A N 1
ATOM 2669 C CA A GLU A 1 341 ? -5.020 22.998 59.244 0.70 46.35 338 GLU A CA 1
ATOM 2670 C CA B GLU A 1 341 ? -5.009 23.025 59.240 0.30 45.88 338 GLU A CA 1
ATOM 2671 C C . GLU A 1 341 ? -3.568 22.516 59.245 1.00 44.74 338 GLU A C 1
ATOM 2672 O O . GLU A 1 341 ? -2.713 23.048 59.954 1.00 43.99 338 GLU A O 1
ATOM 2683 N N . GLY A 1 342 ? -3.302 21.492 58.451 1.00 42.70 339 GLY A N 1
ATOM 2684 C CA . GLY A 1 342 ? -1.995 20.896 58.408 1.00 40.98 339 GLY A CA 1
ATOM 2685 C C . GLY A 1 342 ? -1.938 20.016 57.198 1.00 38.99 339 GLY A C 1
ATOM 2686 O O . GLY A 1 342 ? -2.043 20.507 56.055 1.00 38.15 339 GLY A O 1
ATOM 2687 N N . ASN A 1 343 ? -1.758 18.727 57.439 1.00 37.22 340 ASN A N 1
ATOM 2688 C CA . ASN A 1 343 ? -1.833 17.748 56.382 1.00 35.95 340 ASN A CA 1
ATOM 2689 C C . ASN A 1 343 ? -2.123 16.377 56.971 1.00 36.24 340 ASN A C 1
ATOM 2690 O O . ASN A 1 343 ? -2.171 16.215 58.188 1.00 34.72 340 ASN A O 1
ATOM 2695 N N . GLU A 1 344 ? -2.323 15.418 56.076 1.00 35.23 341 GLU A N 1
ATOM 2696 C CA . GLU A 1 344 ? -2.528 14.015 56.426 1.00 37.28 341 GLU A CA 1
ATOM 2697 C C . GLU A 1 344 ? -1.381 13.252 55.847 1.00 36.13 341 GLU A C 1
ATOM 2698 O O . GLU A 1 344 ? -1.184 13.307 54.613 1.00 35.21 341 GLU A O 1
ATOM 2704 N N . VAL A 1 345 ? -0.641 12.527 56.672 1.00 35.68 342 VAL A N 1
ATOM 2705 C CA . VAL A 1 345 ? 0.392 11.627 56.154 1.00 35.88 342 VAL A CA 1
ATOM 2706 C C . VAL A 1 345 ? -0.304 10.360 55.727 1.00 35.60 342 VAL A C 1
ATOM 2707 O O . VAL A 1 345 ? -1.011 9.760 56.528 1.00 36.68 342 VAL A O 1
ATOM 2711 N N . ILE A 1 346 ? -0.156 9.993 54.459 1.00 35.10 343 ILE A N 1
ATOM 2712 C CA . ILE A 1 346 ? -0.795 8.789 53.940 1.00 35.17 343 ILE A CA 1
ATOM 2713 C C . ILE A 1 346 ? 0.182 7.632 53.797 1.00 34.41 343 ILE A C 1
ATOM 2714 O O . ILE A 1 346 ? -0.248 6.528 53.533 1.00 34.91 343 ILE A O 1
ATOM 2719 N N . THR A 1 347 ? 1.483 7.867 53.978 1.00 33.96 344 THR A N 1
ATOM 2720 C CA . THR A 1 347 ? 2.436 6.761 54.086 1.00 34.32 344 THR A CA 1
ATOM 2721 C C . THR A 1 347 ? 2.807 6.571 55.549 1.00 35.95 344 THR A C 1
ATOM 2722 O O . THR A 1 347 ? 3.322 7.473 56.199 1.00 36.85 344 THR A O 1
ATOM 2726 N N . LYS A 1 348 ? 2.537 5.401 56.089 1.00 38.11 345 LYS A N 1
ATOM 2727 C CA . LYS A 1 348 ? 2.669 5.254 57.533 1.00 39.42 345 LYS A CA 1
ATOM 2728 C C . LYS A 1 348 ? 3.701 4.236 57.986 1.00 39.95 345 LYS A C 1
ATOM 2729 O O . LYS A 1 348 ? 3.906 4.042 59.175 1.00 40.04 345 LYS A O 1
ATOM 2735 N N . SER A 1 349 ? 4.415 3.632 57.055 1.00 38.71 346 SER A N 1
ATOM 2736 C CA . SER A 1 349 ? 5.571 2.848 57.437 1.00 39.06 346 SER A CA 1
ATOM 2737 C C . SER A 1 349 ? 6.421 3.618 58.464 1.00 40.05 346 SER A C 1
ATOM 2738 O O . SER A 1 349 ? 6.462 4.845 58.439 1.00 39.75 346 SER A O 1
ATOM 2741 N N . PRO A 1 350 ? 7.097 2.891 59.368 1.00 40.54 347 PRO A N 1
ATOM 2742 C CA . PRO A 1 350 ? 8.025 3.476 60.343 1.00 40.74 347 PRO A CA 1
ATOM 2743 C C . PRO A 1 350 ? 9.229 4.226 59.772 1.00 39.26 347 PRO A C 1
ATOM 2744 O O . PRO A 1 350 ? 9.857 3.775 58.800 1.00 37.10 347 PRO A O 1
ATOM 2748 N N . LYS A 1 351 ? 9.555 5.344 60.411 1.00 38.11 348 LYS A N 1
ATOM 2749 C CA . LYS A 1 351 ? 10.626 6.213 59.992 1.00 38.64 348 LYS A CA 1
ATOM 2750 C C . LYS A 1 351 ? 11.851 6.107 60.922 1.00 39.27 348 LYS A C 1
ATOM 2751 O O . LYS A 1 351 ? 12.958 6.616 60.610 1.00 37.61 348 LYS A O 1
ATOM 2757 N N . GLU A 1 352 ? 11.693 5.401 62.041 1.00 39.88 349 GLU A N 1
ATOM 2758 C CA A GLU A 1 352 ? 12.818 5.160 62.937 0.60 41.17 349 GLU A CA 1
ATOM 2759 C CA B GLU A 1 352 ? 12.833 5.209 62.931 0.40 41.00 349 GLU A CA 1
ATOM 2760 C C . GLU A 1 352 ? 13.862 4.337 62.183 1.00 40.14 349 GLU A C 1
ATOM 2761 O O . GLU A 1 352 ? 13.506 3.591 61.269 1.00 38.89 349 GLU A O 1
ATOM 2772 N N . LEU A 1 353 ? 15.145 4.479 62.526 1.00 39.89 350 LEU A N 1
ATOM 2773 C CA . LEU A 1 353 ? 16.200 3.667 61.890 1.00 40.12 350 LEU A CA 1
ATOM 2774 C C . LEU A 1 353 ? 15.911 2.203 62.210 1.00 40.99 350 LEU A C 1
ATOM 2775 O O . LEU A 1 353 ? 15.683 1.890 63.373 1.00 40.74 350 LEU A O 1
ATOM 2780 N N . ILE A 1 354 ? 15.886 1.344 61.188 1.00 40.61 351 ILE A N 1
ATOM 2781 C CA . ILE A 1 354 ? 15.705 -0.096 61.362 1.00 42.22 351 ILE A CA 1
ATOM 2782 C C . ILE A 1 354 ? 16.996 -0.788 60.932 1.00 42.87 351 ILE A C 1
ATOM 2783 O O . ILE A 1 354 ? 17.473 -0.597 59.820 1.00 40.72 351 ILE A O 1
ATOM 2788 N N . ILE A 1 355 ? 17.569 -1.582 61.850 1.00 45.38 352 ILE A N 1
ATOM 2789 C CA . ILE A 1 355 ? 18.796 -2.307 61.582 1.00 45.89 352 ILE A CA 1
ATOM 2790 C C . ILE A 1 355 ? 18.385 -3.756 61.381 1.00 46.93 352 ILE A C 1
ATOM 2791 O O . ILE A 1 355 ? 17.754 -4.357 62.269 1.00 48.12 352 ILE A O 1
ATOM 2796 N N . LEU A 1 356 ? 18.734 -4.289 60.206 1.00 46.23 353 LEU A N 1
ATOM 2797 C CA . LEU A 1 356 ? 18.356 -5.640 59.772 1.00 46.91 353 LEU A CA 1
ATOM 2798 C C . LEU A 1 356 ? 19.528 -6.588 59.977 1.00 48.95 353 LEU A C 1
ATOM 2799 O O . LEU A 1 356 ? 19.342 -7.807 59.887 1.00 49.50 353 LEU A O 1
ATOM 2805 N N . ASN B 1 2 ? 32.349 0.519 17.125 1.00 53.23 -1 ASN B N 1
ATOM 2806 C CA . ASN B 1 2 ? 31.132 0.811 16.302 1.00 51.57 -1 ASN B CA 1
ATOM 2807 C C . ASN B 1 2 ? 30.837 2.300 16.385 1.00 49.64 -1 ASN B C 1
ATOM 2808 O O . ASN B 1 2 ? 30.252 2.862 15.474 1.00 49.31 -1 ASN B O 1
ATOM 2813 N N . ALA B 1 3 ? 31.284 2.944 17.459 1.00 48.26 0 ALA B N 1
ATOM 2814 C CA . ALA B 1 3 ? 30.963 4.347 17.688 1.00 46.72 0 ALA B CA 1
ATOM 2815 C C . ALA B 1 3 ? 31.460 5.237 16.543 1.00 44.82 0 ALA B C 1
ATOM 2816 O O . ALA B 1 3 ? 30.746 6.124 16.068 1.00 42.92 0 ALA B O 1
ATOM 2818 N N . MET B 1 4 ? 32.682 4.986 16.095 1.00 43.58 1 MET B N 1
ATOM 2819 C CA A MET B 1 4 ? 33.274 5.768 15.002 0.50 43.11 1 MET B CA 1
ATOM 2820 C CA B MET B 1 4 ? 33.250 5.790 15.037 0.50 42.98 1 MET B CA 1
ATOM 2821 C C . MET B 1 4 ? 32.449 5.522 13.737 1.00 41.85 1 MET B C 1
ATOM 2822 O O . MET B 1 4 ? 32.083 6.446 13.028 1.00 40.36 1 MET B O 1
ATOM 2831 N N . GLU B 1 5 ? 32.137 4.266 13.469 1.00 40.68 2 GLU B N 1
ATOM 2832 C CA . GLU B 1 5 ? 31.359 3.890 12.276 1.00 40.63 2 GLU B CA 1
ATOM 2833 C C . GLU B 1 5 ? 29.976 4.539 12.280 1.00 37.20 2 GLU B C 1
ATOM 2834 O O . GLU B 1 5 ? 29.509 5.085 11.275 1.00 36.51 2 GLU B O 1
ATOM 2840 N N . LYS B 1 6 ? 29.308 4.448 13.412 1.00 34.26 3 LYS B N 1
ATOM 2841 C CA . LYS B 1 6 ? 27.955 4.987 13.507 1.00 31.18 3 LYS B CA 1
ATOM 2842 C C . LYS B 1 6 ? 27.989 6.472 13.223 1.00 30.08 3 LYS B C 1
ATOM 2843 O O . LYS B 1 6 ? 27.139 6.983 12.517 1.00 28.87 3 LYS B O 1
ATOM 2849 N N . ILE B 1 7 ? 28.921 7.176 13.849 1.00 28.22 4 ILE B N 1
ATOM 2850 C CA . ILE B 1 7 ? 29.042 8.612 13.620 1.00 27.86 4 ILE B CA 1
ATOM 2851 C C . ILE B 1 7 ? 29.292 8.891 12.157 1.00 29.23 4 ILE B C 1
ATOM 2852 O O . ILE B 1 7 ? 28.696 9.807 11.599 1.00 29.09 4 ILE B O 1
ATOM 2857 N N . GLU B 1 8 ? 30.186 8.143 11.519 1.00 31.08 5 GLU B N 1
ATOM 2858 C CA . GLU B 1 8 ? 30.398 8.344 10.066 1.00 33.05 5 GLU B CA 1
ATOM 2859 C C . GLU B 1 8 ? 29.109 8.097 9.243 1.00 31.88 5 GLU B C 1
ATOM 2860 O O . GLU B 1 8 ? 28.813 8.843 8.331 1.00 30.89 5 GLU B O 1
ATOM 2866 N N . ARG B 1 9 ? 28.387 7.022 9.529 1.00 31.05 6 ARG B N 1
ATOM 2867 C CA . ARG B 1 9 ? 27.190 6.725 8.756 1.00 31.92 6 ARG B CA 1
ATOM 2868 C C . ARG B 1 9 ? 26.204 7.889 8.928 1.00 29.28 6 ARG B C 1
ATOM 2869 O O . ARG B 1 9 ? 25.697 8.413 7.931 1.00 27.66 6 ARG B O 1
ATOM 2877 N N . LEU B 1 10 ? 26.061 8.377 10.159 1.00 26.96 7 LEU B N 1
ATOM 2878 C CA . LEU B 1 10 ? 25.138 9.460 10.424 1.00 25.84 7 LEU B CA 1
ATOM 2879 C C . LEU B 1 10 ? 25.528 10.749 9.685 1.00 26.69 7 LEU B C 1
ATOM 2880 O O . LEU B 1 10 ? 24.686 11.388 9.030 1.00 25.22 7 LEU B O 1
ATOM 2885 N N . ARG B 1 11 ? 26.821 11.100 9.706 1.00 26.22 8 ARG B N 1
ATOM 2886 C CA . ARG B 1 11 ? 27.301 12.266 8.955 1.00 27.25 8 ARG B CA 1
ATOM 2887 C C . ARG B 1 11 ? 27.037 12.171 7.443 1.00 28.27 8 ARG B C 1
ATOM 2888 O O . ARG B 1 11 ? 26.759 13.195 6.773 1.00 26.78 8 ARG B O 1
ATOM 2896 N N . SER B 1 12 ? 27.092 10.953 6.909 1.00 29.66 9 SER B N 1
ATOM 2897 C CA . SER B 1 12 ? 26.839 10.764 5.465 1.00 31.76 9 SER B CA 1
ATOM 2898 C C . SER B 1 12 ? 25.416 11.154 5.019 1.00 30.91 9 SER B C 1
ATOM 2899 O O . SER B 1 12 ? 25.222 11.468 3.838 1.00 30.92 9 SER B O 1
ATOM 2902 N N . ALA B 1 13 ? 24.451 11.139 5.956 1.00 29.16 10 ALA B N 1
ATOM 2903 C CA . ALA B 1 13 ? 23.093 11.660 5.719 1.00 28.94 10 ALA B CA 1
ATOM 2904 C C . ALA B 1 13 ? 22.896 13.198 5.876 1.00 29.56 10 ALA B C 1
ATOM 2905 O O . ALA B 1 13 ? 21.791 13.682 5.584 1.00 29.18 10 ALA B O 1
ATOM 2907 N N . PHE B 1 14 ? 23.898 13.943 6.378 1.00 27.26 11 PHE B N 1
ATOM 2908 C CA . PHE B 1 14 ? 23.727 15.376 6.593 1.00 29.13 11 PHE B CA 1
ATOM 2909 C C . PHE B 1 14 ? 23.311 16.166 5.315 1.00 30.68 11 PHE B C 1
ATOM 2910 O O . PHE B 1 14 ? 22.269 16.860 5.294 1.00 30.13 11 PHE B O 1
ATOM 2918 N N . ASP B 1 15 ? 24.102 16.039 4.249 1.00 32.56 12 ASP B N 1
ATOM 2919 C CA . ASP B 1 15 ? 23.803 16.789 3.042 1.00 34.87 12 ASP B CA 1
ATOM 2920 C C . ASP B 1 15 ? 22.331 16.603 2.593 1.00 35.02 12 ASP B C 1
ATOM 2921 O O . ASP B 1 15 ? 21.636 17.587 2.408 1.00 35.64 12 ASP B O 1
ATOM 2926 N N . GLU B 1 16 ? 21.836 15.372 2.477 1.00 35.92 13 GLU B N 1
ATOM 2927 C CA A GLU B 1 16 ? 20.495 15.139 1.912 0.60 36.04 13 GLU B CA 1
ATOM 2928 C CA B GLU B 1 16 ? 20.491 15.129 1.917 0.40 35.78 13 GLU B CA 1
ATOM 2929 C C . GLU B 1 16 ? 19.413 15.751 2.818 1.00 35.14 13 GLU B C 1
ATOM 2930 O O . GLU B 1 16 ? 18.383 16.222 2.336 1.00 34.94 13 GLU B O 1
ATOM 2941 N N . ALA B 1 17 ? 19.682 15.751 4.137 1.00 33.05 14 ALA B N 1
ATOM 2942 C CA . ALA B 1 17 ? 18.814 16.317 5.166 1.00 31.22 14 ALA B CA 1
ATOM 2943 C C . ALA B 1 17 ? 18.898 17.831 5.249 1.00 30.53 14 ALA B C 1
ATOM 2944 O O . ALA B 1 17 ? 18.128 18.469 5.943 1.00 30.11 14 ALA B O 1
ATOM 2946 N N . GLY B 1 18 ? 19.849 18.410 4.538 1.00 31.33 15 GLY B N 1
ATOM 2947 C CA . GLY B 1 18 ? 20.043 19.866 4.525 1.00 31.65 15 GLY B CA 1
ATOM 2948 C C . GLY B 1 18 ? 20.650 20.424 5.810 1.00 30.00 15 GLY B C 1
ATOM 2949 O O . GLY B 1 18 ? 20.353 21.570 6.222 1.00 29.02 15 GLY B O 1
ATOM 2950 N N . ILE B 1 19 ? 21.506 19.632 6.449 1.00 29.29 16 ILE B N 1
ATOM 2951 C CA . ILE B 1 19 ? 22.065 20.034 7.711 1.00 28.54 16 ILE B CA 1
ATOM 2952 C C . ILE B 1 19 ? 23.566 19.931 7.706 1.00 28.72 16 ILE B C 1
ATOM 2953 O O . ILE B 1 19 ? 24.136 19.214 6.883 1.00 29.89 16 ILE B O 1
ATOM 2958 N N . ASP B 1 20 ? 24.218 20.615 8.642 1.00 28.00 17 ASP B N 1
ATOM 2959 C CA . ASP B 1 20 ? 25.656 20.370 8.861 1.00 28.48 17 ASP B CA 1
ATOM 2960 C C . ASP B 1 20 ? 25.963 19.927 10.258 1.00 27.14 17 ASP B C 1
ATOM 2961 O O . ASP B 1 20 ? 27.127 19.852 10.680 1.00 25.81 17 ASP B O 1
ATOM 2966 N N . GLY B 1 21 ? 24.926 19.529 10.973 1.00 25.61 18 GLY B N 1
ATOM 2967 C CA . GLY B 1 21 ? 25.102 19.117 12.342 1.00 24.86 18 GLY B CA 1
ATOM 2968 C C . GLY B 1 21 ? 23.769 18.661 12.869 1.00 23.63 18 GLY B C 1
ATOM 2969 O O . GLY B 1 21 ? 22.727 19.068 12.336 1.00 23.50 18 GLY B O 1
ATOM 2970 N N . ILE B 1 22 ? 23.782 17.785 13.864 1.00 22.34 19 ILE B N 1
ATOM 2971 C CA . ILE B 1 22 ? 22.514 17.265 14.410 1.00 20.93 19 ILE B CA 1
ATOM 2972 C C . ILE B 1 22 ? 22.514 17.247 15.924 1.00 20.52 19 ILE B C 1
ATOM 2973 O O . ILE B 1 22 ? 23.574 16.979 16.574 1.00 19.55 19 ILE B O 1
ATOM 2978 N N . LEU B 1 23 ? 21.361 17.583 16.496 1.00 19.11 20 LEU B N 1
ATOM 2979 C CA . LEU B 1 23 ? 21.169 17.526 17.937 1.00 19.54 20 LEU B CA 1
ATOM 2980 C C . LEU B 1 23 ? 20.238 16.348 18.182 1.00 19.88 20 LEU B C 1
ATOM 2981 O O . LEU B 1 23 ? 19.087 16.430 17.800 1.00 21.04 20 LEU B O 1
ATOM 2986 N N . LEU B 1 24 ? 20.686 15.341 18.929 1.00 20.53 21 LEU B N 1
ATOM 2987 C CA . LEU B 1 24 ? 19.875 14.160 19.223 1.00 20.69 21 LEU B CA 1
ATOM 2988 C C . LEU B 1 24 ? 19.368 14.258 20.640 1.00 21.30 21 LEU B C 1
ATOM 2989 O O . LEU B 1 24 ? 20.155 14.399 21.590 1.00 21.48 21 LEU B O 1
ATOM 2994 N N . THR B 1 25 ? 18.042 14.316 20.768 1.00 21.29 22 THR B N 1
ATOM 2995 C CA . THR B 1 25 ? 17.383 14.472 22.078 1.00 21.74 22 THR B CA 1
ATOM 2996 C C . THR B 1 25 ? 16.546 13.233 22.399 1.00 21.25 22 THR B C 1
ATOM 2997 O O . THR B 1 25 ? 16.198 13.023 23.520 1.00 22.48 22 THR B O 1
ATOM 3001 N N . ASN B 1 26 ? 16.202 12.451 21.393 1.00 21.19 23 ASN B N 1
ATOM 3002 C CA . ASN B 1 26 ? 15.414 11.246 21.576 1.00 22.73 23 ASN B CA 1
ATOM 3003 C C . ASN B 1 26 ? 16.226 10.201 22.378 1.00 21.53 23 ASN B C 1
ATOM 3004 O O . ASN B 1 26 ? 17.425 9.995 22.101 1.00 22.30 23 ASN B O 1
ATOM 3009 N N . GLU B 1 27 ? 15.591 9.564 23.362 1.00 21.30 24 GLU B N 1
ATOM 3010 C CA A GLU B 1 27 ? 16.298 8.693 24.265 0.60 21.55 24 GLU B CA 1
ATOM 3011 C CA B GLU B 1 27 ? 16.298 8.688 24.269 0.40 21.38 24 GLU B CA 1
ATOM 3012 C C . GLU B 1 27 ? 16.868 7.460 23.560 1.00 21.57 24 GLU B C 1
ATOM 3013 O O . GLU B 1 27 ? 17.889 6.989 23.945 1.00 21.18 24 GLU B O 1
ATOM 3024 N N . HIS B 1 28 ? 16.215 6.969 22.514 1.00 19.84 25 HIS B N 1
ATOM 3025 C CA . HIS B 1 28 ? 16.710 5.819 21.769 1.00 20.25 25 HIS B CA 1
ATOM 3026 C C . HIS B 1 28 ? 17.863 6.218 20.896 1.00 21.18 25 HIS B C 1
ATOM 3027 O O . HIS B 1 28 ? 18.870 5.490 20.764 1.00 22.27 25 HIS B O 1
ATOM 3034 N N . SER B 1 29 ? 17.766 7.384 20.292 1.00 20.15 26 SER B N 1
ATOM 3035 C CA . SER B 1 29 ? 18.907 7.911 19.553 1.00 20.70 26 SER B CA 1
ATOM 3036 C C . SER B 1 29 ? 20.137 8.067 20.411 1.00 20.15 26 SER B C 1
ATOM 3037 O O . SER B 1 29 ? 21.200 7.672 19.993 1.00 20.78 26 SER B O 1
ATOM 3040 N N . ARG B 1 30 ? 19.984 8.615 21.612 1.00 20.34 27 ARG B N 1
ATOM 3041 C CA . ARG B 1 30 ? 21.093 8.802 22.555 1.00 21.72 27 ARG B CA 1
ATOM 3042 C C . ARG B 1 30 ? 21.743 7.474 22.936 1.00 23.26 27 ARG B C 1
ATOM 3043 O O . ARG B 1 30 ? 22.982 7.334 22.920 1.00 24.98 27 ARG B O 1
ATOM 3051 N N . ARG B 1 31 ? 20.918 6.494 23.280 1.00 23.07 28 ARG B N 1
ATOM 3052 C CA . ARG B 1 31 ? 21.426 5.185 23.680 1.00 24.56 28 ARG B CA 1
ATOM 3053 C C . ARG B 1 31 ? 22.097 4.458 22.514 1.00 23.66 28 ARG B C 1
ATOM 3054 O O . ARG B 1 31 ? 23.151 3.863 22.652 1.00 24.81 28 ARG B O 1
ATOM 3062 N N . TYR B 1 32 ? 21.538 4.616 21.325 1.00 23.22 29 TYR B N 1
ATOM 3063 C CA . TYR B 1 32 ? 22.074 3.942 20.183 1.00 22.55 29 TYR B CA 1
ATOM 3064 C C . TYR B 1 32 ? 23.385 4.586 19.763 1.00 22.95 29 TYR B C 1
ATOM 3065 O O . TYR B 1 32 ? 24.305 3.865 19.494 1.00 24.44 29 TYR B O 1
ATOM 3074 N N . MET B 1 33 ? 23.457 5.917 19.730 1.00 21.76 30 MET B N 1
ATOM 3075 C CA . MET B 1 33 ? 24.634 6.571 19.146 1.00 23.14 30 MET B CA 1
ATOM 3076 C C . MET B 1 33 ? 25.799 6.547 20.106 1.00 24.81 30 MET B C 1
ATOM 3077 O O . MET B 1 33 ? 26.903 6.240 19.710 1.00 27.57 30 MET B O 1
ATOM 3082 N N . ALA B 1 34 ? 25.525 6.837 21.361 1.00 26.72 31 ALA B N 1
ATOM 3083 C CA . ALA B 1 34 ? 26.557 7.075 22.374 1.00 28.31 31 ALA B CA 1
ATOM 3084 C C . ALA B 1 34 ? 26.657 5.928 23.384 1.00 30.39 31 ALA B C 1
ATOM 3085 O O . ALA B 1 34 ? 27.337 6.072 24.378 1.00 31.23 31 ALA B O 1
ATOM 3087 N N . ASN B 1 35 ? 25.925 4.834 23.156 1.00 31.51 32 ASN B N 1
ATOM 3088 C CA . ASN B 1 35 ? 25.849 3.699 24.083 1.00 33.27 32 ASN B CA 1
ATOM 3089 C C . ASN B 1 35 ? 25.529 4.074 25.493 1.00 33.35 32 ASN B C 1
ATOM 3090 O O . ASN B 1 35 ? 25.909 3.395 26.437 1.00 34.82 32 ASN B O 1
ATOM 3095 N N . PHE B 1 36 ? 24.805 5.164 25.642 1.00 33.60 33 PHE B N 1
ATOM 3096 C CA . PHE B 1 36 ? 24.501 5.674 26.945 1.00 34.39 33 PHE B CA 1
ATOM 3097 C C . PHE B 1 36 ? 23.130 5.201 27.467 1.00 35.05 33 PHE B C 1
ATOM 3098 O O . PHE B 1 36 ? 22.108 5.342 26.837 1.00 35.18 33 PHE B O 1
ATOM 3106 N N . THR B 1 37 ? 23.188 4.738 28.707 1.00 36.59 34 THR B N 1
ATOM 3107 C CA . THR B 1 37 ? 22.173 4.015 29.411 1.00 36.99 34 THR B CA 1
ATOM 3108 C C . THR B 1 37 ? 21.359 4.913 30.322 1.00 36.59 34 THR B C 1
ATOM 3109 O O . THR B 1 37 ? 20.209 4.582 30.662 1.00 37.63 34 THR B O 1
ATOM 3113 N N . GLY B 1 38 ? 21.917 6.068 30.685 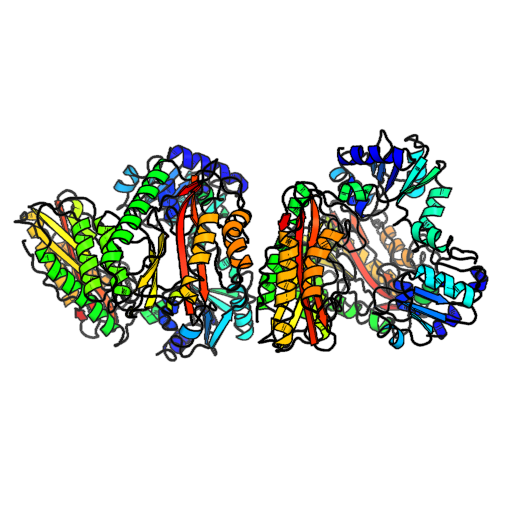1.00 35.02 35 GLY B N 1
ATOM 3114 C CA . GLY B 1 38 ? 21.243 6.990 31.575 1.00 34.94 35 GLY B CA 1
ATOM 3115 C C . GLY B 1 38 ? 20.010 7.651 31.027 1.00 33.52 35 GLY B C 1
ATOM 3116 O O . GLY B 1 38 ? 19.613 7.391 29.919 1.00 34.12 35 GLY B O 1
ATOM 3117 N N . THR B 1 39 ? 19.421 8.545 31.811 1.00 33.80 36 THR B N 1
ATOM 3118 C CA . THR B 1 39 ? 18.159 9.166 31.495 1.00 33.49 36 THR B CA 1
ATOM 3119 C C . THR B 1 39 ? 18.252 10.652 31.068 1.00 31.71 36 THR B C 1
ATOM 3120 O O . THR B 1 39 ? 17.245 11.256 30.761 1.00 32.64 36 THR B O 1
ATOM 3124 N N . ALA B 1 40 ? 19.434 11.234 31.077 1.00 30.45 37 ALA B N 1
ATOM 3125 C CA . ALA B 1 40 ? 19.620 12.646 30.745 1.00 29.85 37 ALA B CA 1
ATOM 3126 C C . ALA B 1 40 ? 20.836 12.847 29.840 1.00 28.55 37 ALA B C 1
ATOM 3127 O O . ALA B 1 40 ? 21.732 12.006 29.786 1.00 28.76 37 ALA B O 1
ATOM 3129 N N . GLY B 1 41 ? 20.818 13.930 29.088 1.00 26.27 38 GLY B N 1
ATOM 3130 C CA . GLY B 1 41 ? 21.833 14.258 28.170 1.00 25.88 38 GLY B CA 1
ATOM 3131 C C . GLY B 1 41 ? 21.378 14.365 26.729 1.00 25.03 38 GLY B C 1
ATOM 3132 O O . GLY B 1 41 ? 20.426 13.724 26.325 1.00 26.15 38 GLY B O 1
ATOM 3133 N N . VAL B 1 42 ? 22.120 15.131 25.956 1.00 23.82 39 VAL B N 1
ATOM 3134 C CA . VAL B 1 42 ? 21.954 15.254 24.505 1.00 22.46 39 VAL B CA 1
ATOM 3135 C C . VAL B 1 42 ? 23.274 14.985 23.760 1.00 22.94 39 VAL B C 1
ATOM 3136 O O . VAL B 1 42 ? 24.371 15.122 24.317 1.00 25.28 39 VAL B O 1
ATOM 3140 N N . VAL B 1 43 ? 23.158 14.610 22.486 1.00 22.27 40 VAL B N 1
ATOM 3141 C CA . VAL B 1 43 ? 24.281 14.341 21.651 1.00 23.00 40 VAL B CA 1
ATOM 3142 C C . VAL B 1 43 ? 24.354 15.427 20.584 1.00 22.95 40 VAL B C 1
ATOM 3143 O O . VAL B 1 43 ? 23.350 15.725 19.958 1.00 18.79 40 VAL B O 1
ATOM 3147 N N . LEU B 1 44 ? 25.552 16.028 20.373 1.00 21.35 41 LEU B N 1
ATOM 3148 C CA . LEU B 1 44 ? 25.667 17.026 19.313 1.00 21.17 41 LEU B CA 1
ATOM 3149 C C . LEU B 1 44 ? 26.758 16.593 18.350 1.00 22.58 41 LEU B C 1
ATOM 3150 O O . LEU B 1 44 ? 27.914 16.329 18.793 1.00 22.50 41 LEU B O 1
ATOM 3155 N N . ILE B 1 45 ? 26.418 16.424 17.064 1.00 21.25 42 ILE B N 1
ATOM 3156 C CA . ILE B 1 45 ? 27.389 15.920 16.087 1.00 21.56 42 ILE B CA 1
ATOM 3157 C C . ILE B 1 45 ? 27.562 16.911 14.961 1.00 22.37 42 ILE B C 1
ATOM 3158 O O . ILE B 1 45 ? 26.580 17.217 14.311 1.00 21.50 42 ILE B O 1
ATOM 3163 N N . SER B 1 46 ? 28.805 17.435 14.729 1.00 21.80 43 SER B N 1
ATOM 3164 C CA . SER B 1 46 ? 29.073 18.223 13.510 1.00 24.18 43 SER B CA 1
ATOM 3165 C C . SER B 1 46 ? 29.744 17.244 12.502 1.00 26.04 43 SER B C 1
ATOM 3166 O O . SER B 1 46 ? 29.813 16.048 12.756 1.00 26.28 43 SER B O 1
ATOM 3169 N N . LYS B 1 47 ? 30.195 17.730 11.361 1.00 26.43 44 LYS B N 1
ATOM 3170 C CA . LYS B 1 47 ? 30.892 16.865 10.430 1.00 28.52 44 LYS B CA 1
ATOM 3171 C C . LYS B 1 47 ? 32.250 16.429 10.927 1.00 28.34 44 LYS B C 1
ATOM 3172 O O . LYS B 1 47 ? 32.747 15.422 10.454 1.00 29.71 44 LYS B O 1
ATOM 3178 N N . LYS B 1 48 ? 32.775 17.117 11.938 1.00 27.92 45 LYS B N 1
ATOM 3179 C CA . LYS B 1 48 ? 34.124 16.940 12.397 1.00 29.28 45 LYS B CA 1
ATOM 3180 C C . LYS B 1 48 ? 34.275 16.626 13.888 1.00 27.91 45 LYS B C 1
ATOM 3181 O O . LYS B 1 48 ? 35.295 16.090 14.289 1.00 27.97 45 LYS B O 1
ATOM 3187 N N . ARG B 1 49 ? 33.296 16.994 14.713 1.00 26.18 46 ARG B N 1
ATOM 3188 C CA . ARG B 1 49 ? 33.331 16.741 16.158 1.00 24.65 46 ARG B CA 1
ATOM 3189 C C . ARG B 1 49 ? 32.030 16.031 16.624 1.00 23.54 46 ARG B C 1
ATOM 3190 O O . ARG B 1 49 ? 31.074 15.974 15.916 1.00 23.85 46 ARG B O 1
ATOM 3198 N N . ALA B 1 50 ? 32.084 15.424 17.785 1.00 22.09 47 ALA B N 1
ATOM 3199 C CA . ALA B 1 50 ? 30.993 14.695 18.403 1.00 21.73 47 ALA B CA 1
ATOM 3200 C C . ALA B 1 50 ? 31.152 14.932 19.891 1.00 23.00 47 ALA B C 1
ATOM 3201 O O . ALA B 1 50 ? 32.275 14.683 20.422 1.00 25.16 47 ALA B O 1
ATOM 3203 N N . GLN B 1 51 ? 30.066 15.394 20.521 1.00 22.34 48 GLN B N 1
ATOM 3204 C CA . GLN B 1 51 ? 29.950 15.709 21.931 1.00 21.76 48 GLN B CA 1
ATOM 3205 C C . GLN B 1 51 ? 28.670 15.098 22.530 1.00 21.84 48 GLN B C 1
ATOM 3206 O O . GLN B 1 51 ? 27.660 14.925 21.858 1.00 19.92 48 GLN B O 1
ATOM 3212 N N . PHE B 1 52 ? 28.804 14.712 23.783 1.00 21.11 49 PHE B N 1
ATOM 3213 C CA . PHE B 1 52 ? 27.769 14.249 24.637 1.00 21.39 49 PHE B CA 1
ATOM 3214 C C . PHE B 1 52 ? 27.688 15.285 25.764 1.00 21.77 49 PHE B C 1
ATOM 3215 O O . PHE B 1 52 ? 28.587 15.411 26.615 1.00 22.74 49 PHE B O 1
ATOM 3223 N N . ILE B 1 53 ? 26.566 15.996 25.821 1.00 21.16 50 ILE B N 1
ATOM 3224 C CA . ILE B 1 53 ? 26.416 17.049 26.773 1.00 21.60 50 ILE B CA 1
ATOM 3225 C C . ILE B 1 53 ? 25.559 16.528 27.896 1.00 23.05 50 ILE B C 1
ATOM 3226 O O . ILE B 1 53 ? 24.435 16.104 27.662 1.00 21.62 50 ILE B O 1
ATOM 3231 N N . THR B 1 54 ? 26.063 16.566 29.112 1.00 26.70 51 THR B N 1
ATOM 3232 C CA . THR B 1 54 ? 25.269 16.053 30.203 1.00 29.82 51 THR B CA 1
ATOM 3233 C C . THR B 1 54 ? 25.357 16.690 31.543 1.00 32.24 51 THR B C 1
ATOM 3234 O O . THR B 1 54 ? 26.091 17.614 31.731 1.00 33.18 51 THR B O 1
ATOM 3238 N N . ASP B 1 55 ? 24.500 16.177 32.414 1.00 36.16 52 ASP B N 1
ATOM 3239 C CA . ASP B 1 55 ? 24.260 16.683 33.748 1.00 39.60 52 ASP B CA 1
ATOM 3240 C C . ASP B 1 55 ? 25.412 16.141 34.554 1.00 41.41 52 ASP B C 1
ATOM 3241 O O . ASP B 1 55 ? 25.808 14.978 34.356 1.00 40.71 52 ASP B O 1
ATOM 3246 N N . PHE B 1 56 ? 25.904 16.963 35.469 1.00 43.68 53 PHE B N 1
ATOM 3247 C CA . PHE B 1 56 ? 27.031 16.623 36.297 1.00 45.86 53 PHE B CA 1
ATOM 3248 C C . PHE B 1 56 ? 26.952 15.192 36.917 1.00 45.54 53 PHE B C 1
ATOM 3249 O O . PHE B 1 56 ? 27.941 14.446 36.960 1.00 46.08 53 PHE B O 1
ATOM 3257 N N . ARG B 1 57 ? 25.777 14.821 37.386 1.00 44.89 54 ARG B N 1
ATOM 3258 C CA . ARG B 1 57 ? 25.483 13.471 37.867 1.00 45.08 54 ARG B CA 1
ATOM 3259 C C . ARG B 1 57 ? 25.934 12.300 36.968 1.00 43.43 54 ARG B C 1
ATOM 3260 O O . ARG B 1 57 ? 26.283 11.215 37.455 1.00 41.32 54 ARG B O 1
ATOM 3268 N N . TYR B 1 58 ? 25.887 12.513 35.653 1.00 41.44 55 TYR B N 1
ATOM 3269 C CA . TYR B 1 58 ? 26.220 11.452 34.694 1.00 40.95 55 TYR B CA 1
ATOM 3270 C C . TYR B 1 58 ? 27.612 11.557 34.063 1.00 41.08 55 TYR B C 1
ATOM 3271 O O . TYR B 1 58 ? 27.886 10.878 33.080 1.00 40.33 55 TYR B O 1
ATOM 3280 N N . VAL B 1 59 ? 28.490 12.393 34.607 1.00 42.62 56 VAL B N 1
ATOM 3281 C CA . VAL B 1 59 ? 29.719 12.740 33.898 1.00 42.95 56 VAL B CA 1
ATOM 3282 C C . VAL B 1 59 ? 30.691 11.564 33.789 1.00 43.90 56 VAL B C 1
ATOM 3283 O O . VAL B 1 59 ? 31.260 11.349 32.725 1.00 43.30 56 VAL B O 1
ATOM 3287 N N . GLU B 1 60 ? 30.881 10.790 34.863 1.00 44.66 57 GLU B N 1
ATOM 3288 C CA . GLU B 1 60 ? 31.811 9.648 34.806 1.00 44.66 57 GLU B CA 1
ATOM 3289 C C . GLU B 1 60 ? 31.210 8.487 33.983 1.00 42.39 57 GLU B C 1
ATOM 3290 O O . GLU B 1 60 ? 31.941 7.807 33.265 1.00 42.67 57 GLU B O 1
ATOM 3296 N N . GLN B 1 61 ? 29.894 8.291 34.060 1.00 39.57 58 GLN B N 1
ATOM 3297 C CA . GLN B 1 61 ? 29.250 7.248 33.291 1.00 37.65 58 GLN B CA 1
ATOM 3298 C C . GLN B 1 61 ? 29.411 7.576 31.817 1.00 35.36 58 GLN B C 1
ATOM 3299 O O . GLN B 1 61 ? 29.797 6.707 31.032 1.00 34.79 58 GLN B O 1
ATOM 3305 N N . ALA B 1 62 ? 29.107 8.820 31.447 1.00 32.69 59 ALA B N 1
ATOM 3306 C CA . ALA B 1 62 ? 29.166 9.223 30.051 1.00 30.59 59 ALA B CA 1
ATOM 3307 C C . ALA B 1 62 ? 30.597 9.045 29.555 1.00 30.38 59 ALA B C 1
ATOM 3308 O O . ALA B 1 62 ? 30.871 8.643 28.414 1.00 28.18 59 ALA B O 1
ATOM 3310 N N . SER B 1 63 ? 31.537 9.382 30.409 1.00 31.77 60 SER B N 1
ATOM 3311 C CA A SER B 1 63 ? 32.942 9.242 30.069 0.60 33.53 60 SER B CA 1
ATOM 3312 C CA B SER B 1 63 ? 32.942 9.230 30.064 0.40 32.98 60 SER B CA 1
ATOM 3313 C C . SER B 1 63 ? 33.201 7.775 29.698 1.00 33.82 60 SER B C 1
ATOM 3314 O O . SER B 1 63 ? 33.850 7.493 28.681 1.00 34.61 60 SER B O 1
ATOM 3319 N N . LYS B 1 64 ? 32.666 6.853 30.503 1.00 33.94 61 LYS B N 1
ATOM 3320 C CA . LYS B 1 64 ? 32.816 5.428 30.210 1.00 36.28 61 LYS B CA 1
ATOM 3321 C C . LYS B 1 64 ? 31.986 4.882 29.063 1.00 34.31 61 LYS B C 1
ATOM 3322 O O . LYS B 1 64 ? 32.473 4.075 28.269 1.00 35.67 61 LYS B O 1
ATOM 3328 N N . GLN B 1 65 ? 30.737 5.275 28.965 1.00 34.11 62 GLN B N 1
ATOM 3329 C CA . GLN B 1 65 ? 29.884 4.686 27.940 1.00 31.35 62 GLN B CA 1
ATOM 3330 C C . GLN B 1 65 ? 30.082 5.345 26.546 1.00 30.52 62 GLN B C 1
ATOM 3331 O O . GLN B 1 65 ? 30.133 4.652 25.498 1.00 27.10 62 GLN B O 1
ATOM 3337 N N . ALA B 1 66 ? 30.179 6.681 26.533 1.00 30.29 63 ALA B N 1
ATOM 3338 C CA . ALA B 1 66 ? 30.178 7.485 25.275 1.00 29.16 63 ALA B CA 1
ATOM 3339 C C . ALA B 1 66 ? 31.536 7.668 24.719 1.00 29.63 63 ALA B C 1
ATOM 3340 O O . ALA B 1 66 ? 32.035 8.791 24.527 1.00 30.20 63 ALA B O 1
ATOM 3342 N N . VAL B 1 67 ? 32.177 6.544 24.446 1.00 30.45 64 VAL B N 1
ATOM 3343 C CA . VAL B 1 67 ? 33.497 6.558 23.856 1.00 31.42 64 VAL B CA 1
ATOM 3344 C C . VAL B 1 67 ? 33.422 7.136 22.473 1.00 30.23 64 VAL B C 1
ATOM 3345 O O . VAL B 1 67 ? 32.468 6.881 21.775 1.00 29.37 64 VAL B O 1
ATOM 3349 N N . GLY B 1 68 ? 34.437 7.919 22.066 1.00 30.73 65 GLY B N 1
ATOM 3350 C CA . GLY B 1 68 ? 34.360 8.670 20.798 1.00 29.96 65 GLY B CA 1
ATOM 3351 C C . GLY B 1 68 ? 33.625 10.032 20.888 1.00 28.50 65 GLY B C 1
ATOM 3352 O O . GLY B 1 68 ? 33.546 10.759 19.898 1.00 27.77 65 GLY B O 1
ATOM 3353 N N . TYR B 1 69 ? 33.107 10.390 22.064 1.00 27.74 66 TYR B N 1
ATOM 3354 C CA . TYR B 1 69 ? 32.403 11.685 22.257 1.00 27.21 66 TYR B CA 1
ATOM 3355 C C . TYR B 1 69 ? 33.135 12.537 23.261 1.00 28.12 66 TYR B C 1
ATOM 3356 O O . TYR B 1 69 ? 33.495 12.052 24.328 1.00 28.24 66 TYR B O 1
ATOM 3365 N N . GLU B 1 70 ? 33.320 13.819 22.936 1.00 28.24 67 GLU B N 1
ATOM 3366 C CA . GLU B 1 70 ? 33.766 14.807 23.907 1.00 27.38 67 GLU B CA 1
ATOM 3367 C C . GLU B 1 70 ? 32.657 14.947 24.962 1.00 25.91 67 GLU B C 1
ATOM 3368 O O . GLU B 1 70 ? 31.504 15.198 24.625 1.00 27.88 67 GLU B O 1
ATOM 3374 N N . ILE B 1 71 ? 32.990 14.783 26.224 1.00 25.36 68 ILE B N 1
ATOM 3375 C CA . ILE B 1 71 ? 32.021 14.902 27.319 1.00 26.20 68 ILE B CA 1
ATOM 3376 C C . ILE B 1 71 ? 31.987 16.340 27.831 1.00 26.98 68 ILE B C 1
ATOM 3377 O O . ILE B 1 71 ? 33.023 16.899 28.228 1.00 27.16 68 ILE B O 1
ATOM 3382 N N . VAL B 1 72 ? 30.816 16.957 27.672 1.00 26.14 69 VAL B N 1
ATOM 3383 C CA . VAL B 1 72 ? 30.595 18.348 28.048 1.00 26.06 69 VAL B CA 1
ATOM 3384 C C . VAL B 1 72 ? 29.631 18.423 29.216 1.00 27.56 69 VAL B C 1
ATOM 3385 O O . VAL B 1 72 ? 28.523 17.895 29.141 1.00 27.11 69 VAL B O 1
ATOM 3389 N N . GLN B 1 73 ? 30.037 19.125 30.265 1.00 30.34 70 GLN B N 1
ATOM 3390 C CA . GLN B 1 73 ? 29.170 19.397 31.434 1.00 33.36 70 GLN B CA 1
ATOM 3391 C C . GLN B 1 73 ? 28.455 20.723 31.227 1.00 33.77 70 GLN B C 1
ATOM 3392 O O . GLN B 1 73 ? 29.080 21.648 30.733 1.00 36.86 70 GLN B O 1
ATOM 3398 N N . HIS B 1 74 ? 27.183 20.833 31.602 1.00 34.03 71 HIS B N 1
ATOM 3399 C CA . HIS B 1 74 ? 26.509 22.141 31.636 1.00 32.88 71 HIS B CA 1
ATOM 3400 C C . HIS B 1 74 ? 26.456 22.651 33.086 1.00 33.35 71 HIS B C 1
ATOM 3401 O O . HIS B 1 74 ? 25.954 21.964 33.988 1.00 32.47 71 HIS B O 1
ATOM 3408 N N . ALA B 1 75 ? 27.018 23.824 33.304 1.00 32.16 72 ALA B N 1
ATOM 3409 C CA . ALA B 1 75 ? 26.997 24.469 34.610 1.00 34.24 72 ALA B CA 1
ATOM 3410 C C . ALA B 1 75 ? 25.687 25.186 34.833 1.00 33.84 72 ALA B C 1
ATOM 3411 O O . ALA B 1 75 ? 25.245 25.345 35.942 1.00 34.17 72 ALA B O 1
ATOM 3413 N N . GLY B 1 76 ? 25.045 25.612 33.764 1.00 33.29 73 GLY B N 1
ATOM 3414 C CA . GLY B 1 76 ? 23.688 26.137 33.911 1.00 33.64 73 GLY B CA 1
ATOM 3415 C C . GLY B 1 76 ? 22.720 25.309 33.114 1.00 32.13 73 GLY B C 1
ATOM 3416 O O . GLY B 1 76 ? 22.632 24.083 33.272 1.00 31.72 73 GLY B O 1
ATOM 3417 N N . LEU B 1 77 ? 21.977 25.972 32.250 1.00 30.84 74 LEU B N 1
ATOM 3418 C CA . LEU B 1 77 ? 20.885 25.289 31.547 1.00 29.63 74 LEU B CA 1
ATOM 3419 C C . LEU B 1 77 ? 21.470 24.509 30.338 1.00 26.46 74 LEU B C 1
ATOM 3420 O O . LEU B 1 77 ? 22.368 25.020 29.662 1.00 27.52 74 LEU B O 1
ATOM 3425 N N . ILE B 1 78 ? 20.976 23.302 30.096 1.00 25.44 75 ILE B N 1
ATOM 3426 C CA . ILE B 1 78 ? 21.494 22.419 28.985 1.00 24.74 75 ILE B CA 1
ATOM 3427 C C . ILE B 1 78 ? 21.318 23.120 27.648 1.00 24.20 75 ILE B C 1
ATOM 3428 O O . ILE B 1 78 ? 22.225 23.132 26.858 1.00 23.11 75 ILE B O 1
ATOM 3433 N N . ILE B 1 79 ? 20.190 23.803 27.452 1.00 23.03 76 ILE B N 1
ATOM 3434 C CA . ILE B 1 79 ? 20.011 24.548 26.215 1.00 23.93 76 ILE B CA 1
ATOM 3435 C C . ILE B 1 79 ? 21.073 25.619 25.968 1.00 23.74 76 ILE B C 1
ATOM 3436 O O . ILE B 1 79 ? 21.546 25.783 24.831 1.00 23.38 76 ILE B O 1
ATOM 3441 N N . ASP B 1 80 ? 21.472 26.329 27.035 1.00 23.78 77 ASP B N 1
ATOM 3442 C CA . ASP B 1 80 ? 22.443 27.354 26.911 1.00 24.30 77 ASP B CA 1
ATOM 3443 C C . ASP B 1 80 ? 23.803 26.719 26.527 1.00 23.51 77 ASP B C 1
ATOM 3444 O O . ASP B 1 80 ? 24.605 27.293 25.723 1.00 22.58 77 ASP B O 1
ATOM 3449 N N . GLU B 1 81 ? 24.038 25.512 27.044 1.00 22.96 78 GLU B N 1
ATOM 3450 C CA . GLU B 1 81 ? 25.290 24.847 26.765 1.00 23.89 78 GLU B CA 1
ATOM 3451 C C . GLU B 1 81 ? 25.256 24.420 25.332 1.00 23.03 78 GLU B C 1
ATOM 3452 O O . GLU B 1 81 ? 26.243 24.517 24.641 1.00 23.24 78 GLU B O 1
ATOM 3458 N N . VAL B 1 82 ? 24.113 23.887 24.907 1.00 23.13 79 VAL B N 1
ATOM 3459 C CA . VAL B 1 82 ? 23.983 23.447 23.537 1.00 22.00 79 VAL B CA 1
ATOM 3460 C C . VAL B 1 82 ? 24.252 24.605 22.544 1.00 22.28 79 VAL B C 1
ATOM 3461 O O . VAL B 1 82 ? 24.976 24.441 21.550 1.00 23.53 79 VAL B O 1
ATOM 3465 N N . ALA B 1 83 ? 23.735 25.789 22.836 1.00 22.64 80 ALA B N 1
ATOM 3466 C CA . ALA B 1 83 ? 23.929 26.950 21.977 1.00 22.59 80 ALA B CA 1
ATOM 3467 C C . ALA B 1 83 ? 25.415 27.378 21.924 1.00 23.88 80 ALA B C 1
ATOM 3468 O O . ALA B 1 83 ? 25.969 27.605 20.832 1.00 22.92 80 ALA B O 1
ATOM 3470 N N . LYS B 1 84 ? 26.082 27.364 23.078 1.00 23.19 81 LYS B N 1
ATOM 3471 C CA . LYS B 1 84 ? 27.523 27.563 23.158 1.00 24.64 81 LYS B CA 1
ATOM 3472 C C . LYS B 1 84 ? 28.331 26.606 22.270 1.00 24.69 81 LYS B C 1
ATOM 3473 O O . LYS B 1 84 ? 29.222 27.052 21.524 1.00 23.27 81 LYS B O 1
ATOM 3479 N N . GLN B 1 85 ? 28.000 25.316 22.310 1.00 23.74 82 GLN B N 1
ATOM 3480 C CA . GLN B 1 85 ? 28.743 24.296 21.559 1.00 24.50 82 GLN B CA 1
ATOM 3481 C C . GLN B 1 85 ? 28.407 24.260 20.059 1.00 25.00 82 GLN B C 1
ATOM 3482 O O . GLN B 1 85 ? 29.239 23.842 19.232 1.00 26.46 82 GLN B O 1
ATOM 3488 N N . VAL B 1 86 ? 27.206 24.698 19.709 1.00 24.27 83 VAL B N 1
ATOM 3489 C CA . VAL B 1 86 ? 26.837 24.851 18.305 1.00 24.69 83 VAL B CA 1
ATOM 3490 C C . VAL B 1 86 ? 27.727 25.911 17.691 1.00 25.07 83 VAL B C 1
ATOM 3491 O O . VAL B 1 86 ? 28.284 25.701 16.589 1.00 23.94 83 VAL B O 1
ATOM 3495 N N . LYS B 1 87 ? 27.853 27.033 18.396 1.00 26.00 84 LYS B N 1
ATOM 3496 C CA . LYS B 1 87 ? 28.793 28.067 17.995 1.00 27.52 84 LYS B CA 1
ATOM 3497 C C . LYS B 1 87 ? 30.205 27.483 17.890 1.00 28.10 84 LYS B C 1
ATOM 3498 O O . LYS B 1 87 ? 30.845 27.677 16.863 1.00 27.21 84 LYS B O 1
ATOM 3504 N N . GLU B 1 88 ? 30.663 26.767 18.924 1.00 28.08 85 GLU B N 1
ATOM 3505 C CA . GLU B 1 88 ? 32.063 26.255 18.983 1.00 27.99 85 GLU B CA 1
ATOM 3506 C C . GLU B 1 88 ? 32.317 25.288 17.854 1.00 26.92 85 GLU B C 1
ATOM 3507 O O . GLU B 1 88 ? 33.432 25.261 17.329 1.00 25.75 85 GLU B O 1
ATOM 3513 N N . LEU B 1 89 ? 31.286 24.486 17.504 1.00 25.64 86 LEU B N 1
ATOM 3514 C CA . LEU B 1 89 ? 31.379 23.472 16.425 1.00 25.68 86 LEU B CA 1
ATOM 3515 C C . LEU B 1 89 ? 31.213 24.062 15.053 1.00 25.73 86 LEU B C 1
ATOM 3516 O O . LEU B 1 89 ? 31.478 23.393 14.035 1.00 26.68 86 LEU B O 1
ATOM 3521 N N . GLY B 1 90 ? 30.729 25.305 15.021 1.00 26.55 87 GLY B N 1
ATOM 3522 C CA . GLY B 1 90 ? 30.598 26.082 13.797 1.00 26.82 87 GLY B CA 1
ATOM 3523 C C . GLY B 1 90 ? 29.495 25.592 12.897 1.00 26.95 87 GLY B C 1
ATOM 3524 O O . GLY B 1 90 ? 29.578 25.713 11.679 1.00 26.78 87 GLY B O 1
ATOM 3525 N N . ILE B 1 91 ? 28.466 25.017 13.520 1.00 24.95 88 ILE B N 1
ATOM 3526 C CA . ILE B 1 91 ? 27.371 24.424 12.835 1.00 24.83 88 ILE B CA 1
ATOM 3527 C C . ILE B 1 91 ? 26.464 25.576 12.412 1.00 24.68 88 ILE B C 1
ATOM 3528 O O . ILE B 1 91 ? 26.051 26.360 13.264 1.00 24.60 88 ILE B O 1
ATOM 3533 N N . GLN B 1 92 ? 26.149 25.671 11.122 1.00 24.81 89 GLN B N 1
ATOM 3534 C CA . GLN B 1 92 ? 25.232 26.701 10.601 1.00 27.52 89 GLN B CA 1
ATOM 3535 C C . GLN B 1 92 ? 23.796 26.302 10.462 1.00 27.30 89 GLN B C 1
ATOM 3536 O O . GLN B 1 92 ? 22.881 27.141 10.530 1.00 27.05 89 GLN B O 1
ATOM 3542 N N . LYS B 1 93 ? 23.594 25.016 10.220 1.00 27.28 90 LYS B N 1
ATOM 3543 C CA . LYS B 1 93 ? 22.305 24.463 9.897 1.00 26.15 90 LYS B CA 1
ATOM 3544 C C . LYS B 1 93 ? 22.146 23.259 10.805 1.00 24.28 90 LYS B C 1
ATOM 3545 O O . LYS B 1 93 ? 22.607 22.171 10.474 1.00 23.04 90 LYS B O 1
ATOM 3551 N N . LEU B 1 94 ? 21.589 23.475 11.987 1.00 22.83 91 LEU B N 1
ATOM 3552 C CA . LEU B 1 94 ? 21.490 22.420 12.998 1.00 22.64 91 LEU B CA 1
ATOM 3553 C C . LEU B 1 94 ? 20.193 21.585 12.854 1.00 22.24 91 LEU B C 1
ATOM 3554 O O . LEU B 1 94 ? 19.126 22.101 13.032 1.00 22.32 91 LEU B O 1
ATOM 3559 N N . GLY B 1 95 ? 20.296 20.296 12.566 1.00 22.00 92 GLY B N 1
ATOM 3560 C CA . GLY B 1 95 ? 19.103 19.398 12.594 1.00 21.79 92 GLY B CA 1
ATOM 3561 C C . GLY B 1 95 ? 18.604 19.066 14.006 1.00 21.45 92 GLY B C 1
ATOM 3562 O O . GLY B 1 95 ? 19.371 18.994 14.988 1.00 21.70 92 GLY B O 1
ATOM 3563 N N . PHE B 1 96 ? 17.305 18.812 14.109 1.00 21.44 93 PHE B N 1
ATOM 3564 C CA . PHE B 1 96 ? 16.721 18.284 15.340 1.00 21.59 93 PHE B CA 1
ATOM 3565 C C . PHE B 1 96 ? 15.745 17.180 15.020 1.00 21.32 93 PHE B C 1
ATOM 3566 O O . PHE B 1 96 ? 15.306 17.024 13.866 1.00 21.86 93 PHE B O 1
ATOM 3574 N N . GLU B 1 97 ? 15.402 16.403 16.040 1.00 19.81 94 GLU B N 1
ATOM 3575 C CA . GLU B 1 97 ? 14.524 15.282 15.845 1.00 20.61 94 GLU B CA 1
ATOM 3576 C C . GLU B 1 97 ? 13.087 15.692 16.076 1.00 20.85 94 GLU B C 1
ATOM 3577 O O . GLU B 1 97 ? 12.573 15.626 17.185 1.00 21.38 94 GLU B O 1
ATOM 3583 N N . GLN B 1 98 ? 12.434 16.092 15.020 1.00 21.14 95 GLN B N 1
ATOM 3584 C CA . GLN B 1 98 ? 11.127 16.751 15.144 1.00 23.04 95 GLN B CA 1
ATOM 3585 C C . GLN B 1 98 ? 9.977 15.812 15.563 1.00 23.26 95 GLN B C 1
ATOM 3586 O O . GLN B 1 98 ? 8.893 16.312 15.945 1.00 24.07 95 GLN B O 1
ATOM 3592 N N . ASP B 1 99 ? 10.166 14.492 15.414 1.00 22.64 96 ASP B N 1
ATOM 3593 C CA . ASP B 1 99 ? 9.140 13.521 15.821 1.00 24.86 96 ASP B CA 1
ATOM 3594 C C . ASP B 1 99 ? 9.185 13.268 17.342 1.00 24.74 96 ASP B C 1
ATOM 3595 O O . ASP B 1 99 ? 8.313 12.573 17.855 1.00 27.21 96 ASP B O 1
ATOM 3600 N N . THR B 1 100 ? 10.208 13.792 18.017 1.00 23.97 97 THR B N 1
ATOM 3601 C CA . THR B 1 100 ? 10.334 13.739 19.477 1.00 25.62 97 THR B CA 1
ATOM 3602 C C . THR B 1 100 ? 10.316 15.095 20.149 1.00 24.82 97 THR B C 1
ATOM 3603 O O . THR B 1 100 ? 9.731 15.246 21.203 1.00 25.33 97 THR B O 1
ATOM 3607 N N . LEU B 1 101 ? 11.014 16.070 19.579 1.00 24.48 98 LEU B N 1
ATOM 3608 C CA . LEU B 1 101 ? 11.138 17.332 20.259 1.00 23.39 98 LEU B CA 1
ATOM 3609 C C . LEU B 1 101 ? 9.750 17.992 20.405 1.00 22.80 98 LEU B C 1
ATOM 3610 O O . LEU B 1 101 ? 9.003 18.192 19.424 1.00 22.54 98 LEU B O 1
ATOM 3615 N N . THR B 1 102 ? 9.434 18.380 21.629 1.00 22.35 99 THR B N 1
ATOM 3616 C CA . THR B 1 102 ? 8.155 19.082 21.897 1.00 21.68 99 THR B CA 1
ATOM 3617 C C . THR B 1 102 ? 8.216 20.487 21.422 1.00 22.21 99 THR B C 1
ATOM 3618 O O . THR B 1 102 ? 9.314 21.110 21.287 1.00 22.84 99 THR B O 1
ATOM 3622 N N . TYR B 1 103 ? 7.052 21.075 21.183 1.00 21.48 100 TYR B N 1
ATOM 3623 C CA . TYR B 1 103 ? 6.972 22.418 20.679 1.00 21.34 100 TYR B CA 1
ATOM 3624 C C . TYR B 1 103 ? 7.614 23.387 21.621 1.00 22.71 100 TYR B C 1
ATOM 3625 O O . TYR B 1 103 ? 8.271 24.318 21.178 1.00 21.87 100 TYR B O 1
ATOM 3634 N N . SER B 1 104 ? 7.435 23.172 22.918 1.00 23.42 101 SER B N 1
ATOM 3635 C CA A SER B 1 104 ? 8.077 23.994 23.933 0.60 24.11 101 SER B CA 1
ATOM 3636 C CA B SER B 1 104 ? 8.068 24.042 23.909 0.40 23.91 101 SER B CA 1
ATOM 3637 C C . SER B 1 104 ? 9.588 24.017 23.824 1.00 23.39 101 SER B C 1
ATOM 3638 O O . SER B 1 104 ? 10.196 25.052 23.841 1.00 23.04 101 SER B O 1
ATOM 3643 N N . SER B 1 105 ? 10.181 22.839 23.726 1.00 23.38 102 SER B N 1
ATOM 3644 C CA . SER B 1 105 ? 11.629 22.709 23.623 1.00 23.25 102 SER B CA 1
ATOM 3645 C C . SER B 1 105 ? 12.127 23.214 22.290 1.00 22.85 102 SER B C 1
ATOM 3646 O O . SER B 1 105 ? 13.116 23.901 22.233 1.00 25.21 102 SER B O 1
ATOM 3649 N N . TYR B 1 106 ? 11.423 22.948 21.195 1.00 23.03 103 TYR B N 1
ATOM 3650 C CA . TYR B 1 106 ? 11.740 23.621 19.940 1.00 23.83 103 TYR B CA 1
ATOM 3651 C C . TYR B 1 106 ? 11.892 25.148 20.076 1.00 25.94 103 TYR B C 1
ATOM 3652 O O . TYR B 1 106 ? 12.905 25.748 19.587 1.00 25.79 103 TYR B O 1
ATOM 3661 N N . SER B 1 107 ? 10.940 25.779 20.773 1.00 26.54 104 SER B N 1
ATOM 3662 C CA . SER B 1 107 ? 10.958 27.213 20.877 1.00 27.15 104 SER B CA 1
ATOM 3663 C C . SER B 1 107 ? 12.113 27.721 21.705 1.00 26.40 104 SER B C 1
ATOM 3664 O O . SER B 1 107 ? 12.705 28.755 21.351 1.00 25.55 104 SER B O 1
ATOM 3667 N N . ALA B 1 108 ? 12.425 26.998 22.774 1.00 25.59 105 ALA B N 1
ATOM 3668 C CA . ALA B 1 108 ? 13.508 27.385 23.644 1.00 25.73 105 ALA B CA 1
ATOM 3669 C C . ALA B 1 108 ? 14.845 27.159 22.947 1.00 24.80 105 ALA B C 1
ATOM 3670 O O . ALA B 1 108 ? 15.728 28.021 23.051 1.00 24.95 105 ALA B O 1
ATOM 3672 N N . HIS B 1 109 ? 14.981 26.099 22.142 1.00 23.79 106 HIS B N 1
ATOM 3673 C CA . HIS B 1 109 ? 16.234 25.849 21.444 1.00 23.95 106 HIS B CA 1
ATOM 3674 C C . HIS B 1 109 ? 16.441 26.902 20.350 1.00 25.46 106 HIS B C 1
ATOM 3675 O O . HIS B 1 109 ? 17.551 27.512 20.182 1.00 23.10 106 HIS B O 1
ATOM 3682 N N . LYS B 1 110 ? 15.358 27.177 19.631 1.00 26.81 107 LYS B N 1
ATOM 3683 C CA . LYS B 1 110 ? 15.390 28.099 18.516 1.00 28.68 107 LYS B CA 1
ATOM 3684 C C . LYS B 1 110 ? 15.751 29.497 18.972 1.00 30.40 107 LYS B C 1
ATOM 3685 O O . LYS B 1 110 ? 16.475 30.195 18.271 1.00 31.38 107 LYS B O 1
ATOM 3691 N N . GLU B 1 111 ? 15.227 29.901 20.135 1.00 31.11 108 GLU B N 1
ATOM 3692 C CA A GLU B 1 111 ? 15.520 31.217 20.711 0.50 31.68 108 GLU B CA 1
ATOM 3693 C CA B GLU B 1 111 ? 15.490 31.192 20.715 0.50 31.40 108 GLU B CA 1
ATOM 3694 C C . GLU B 1 111 ? 16.966 31.322 21.084 1.00 31.03 108 GLU B C 1
ATOM 3695 O O . GLU B 1 111 ? 17.594 32.379 20.908 1.00 30.99 108 GLU B O 1
ATOM 3706 N N . ALA B 1 112 ? 17.515 30.250 21.616 1.00 29.78 109 ALA B N 1
ATOM 3707 C CA . ALA B 1 112 ? 18.879 30.319 22.165 1.00 29.43 109 ALA B CA 1
ATOM 3708 C C . ALA B 1 112 ? 19.992 30.079 21.143 1.00 29.21 109 ALA B C 1
ATOM 3709 O O . ALA B 1 112 ? 21.137 30.453 21.384 1.00 27.99 109 ALA B O 1
ATOM 3711 N N . ILE B 1 113 ? 19.703 29.353 20.065 1.00 28.30 110 ILE B N 1
ATOM 3712 C CA . ILE B 1 113 ? 20.741 28.905 19.134 1.00 28.71 110 ILE B CA 1
ATOM 3713 C C . ILE B 1 113 ? 20.843 29.801 17.928 1.00 31.91 110 ILE B C 1
ATOM 3714 O O . ILE B 1 113 ? 19.838 30.098 17.292 1.00 32.84 110 ILE B O 1
ATOM 3719 N N . ASP B 1 114 ? 22.066 30.216 17.582 1.00 34.96 111 ASP B N 1
ATOM 3720 C CA . ASP B 1 114 ? 22.232 31.185 16.491 1.00 37.03 111 ASP B CA 1
ATOM 3721 C C . ASP B 1 114 ? 21.833 30.606 15.109 1.00 37.06 111 ASP B C 1
ATOM 3722 O O . ASP B 1 114 ? 21.127 31.257 14.258 1.00 39.14 111 ASP B O 1
ATOM 3727 N N . ALA B 1 115 ? 22.298 29.396 14.901 1.00 35.43 112 ALA B N 1
ATOM 3728 C CA . ALA B 1 115 ? 22.136 28.652 13.676 1.00 33.87 112 ALA B CA 1
ATOM 3729 C C . ALA B 1 115 ? 20.666 28.460 13.249 1.00 32.35 112 ALA B C 1
ATOM 3730 O O . ALA B 1 115 ? 19.770 28.602 14.062 1.00 33.46 112 ALA B O 1
ATOM 3732 N N . GLU B 1 116 ? 20.438 28.152 11.968 1.00 30.29 113 GLU B N 1
ATOM 3733 C CA . GLU B 1 116 ? 19.130 27.657 11.492 1.00 30.15 113 GLU B CA 1
ATOM 3734 C C . GLU B 1 116 ? 18.845 26.351 12.198 1.00 27.29 113 GLU B C 1
ATOM 3735 O O . GLU B 1 116 ? 19.737 25.566 12.512 1.00 25.59 113 GLU B O 1
ATOM 3741 N N . PHE B 1 117 ? 17.590 26.128 12.505 1.00 25.39 114 PHE B N 1
ATOM 3742 C CA . PHE B 1 117 ? 17.240 24.974 13.265 1.00 24.87 114 PHE B CA 1
ATOM 3743 C C . PHE B 1 117 ? 16.265 24.187 12.428 1.00 25.48 114 PHE B C 1
ATOM 3744 O O . PHE B 1 117 ? 15.143 24.615 12.220 1.00 26.19 114 PHE B O 1
ATOM 3752 N N . ILE B 1 118 ? 16.711 23.038 11.954 1.00 25.17 115 ILE B N 1
ATOM 3753 C CA . ILE B 1 118 ? 16.129 22.355 10.802 1.00 25.37 115 ILE B CA 1
ATOM 3754 C C . ILE B 1 118 ? 15.482 21.032 11.222 1.00 25.52 115 ILE B C 1
ATOM 3755 O O . ILE B 1 118 ? 16.103 20.159 11.813 1.00 24.99 115 ILE B O 1
ATOM 3760 N N . PRO B 1 119 ? 14.202 20.890 10.938 1.00 25.14 116 PRO B N 1
ATOM 3761 C CA . PRO B 1 119 ? 13.577 19.653 11.287 1.00 24.73 116 PRO B CA 1
ATOM 3762 C C . PRO B 1 119 ? 14.084 18.460 10.454 1.00 23.75 116 PRO B C 1
ATOM 3763 O O . PRO B 1 119 ? 14.199 18.545 9.236 1.00 22.30 116 PRO B O 1
ATOM 3767 N N . THR B 1 120 ? 14.364 17.362 11.132 1.00 22.73 117 THR B N 1
ATOM 3768 C CA . THR B 1 120 ? 14.716 16.108 10.486 1.00 22.98 117 THR B CA 1
ATOM 3769 C C . THR B 1 120 ? 13.930 14.953 11.073 1.00 23.50 117 THR B C 1
ATOM 3770 O O . THR B 1 120 ? 13.448 15.018 12.224 1.00 21.08 117 THR B O 1
ATOM 3774 N N . SER B 1 121 ? 13.857 13.869 10.308 1.00 24.94 118 SER B N 1
ATOM 3775 C CA . SER B 1 121 ? 13.223 12.628 10.728 1.00 24.93 118 SER B CA 1
ATOM 3776 C C . SER B 1 121 ? 13.980 11.438 10.135 1.00 26.21 118 SER B C 1
ATOM 3777 O O . SER B 1 121 ? 14.507 11.539 9.024 1.00 26.20 118 SER B O 1
ATOM 3780 N N . GLY B 1 122 ? 14.033 10.339 10.883 1.00 25.30 119 GLY B N 1
ATOM 3781 C CA . GLY B 1 122 ? 14.556 9.086 10.363 1.00 26.59 119 GLY B CA 1
ATOM 3782 C C . GLY B 1 122 ? 16.054 8.937 10.253 1.00 25.74 119 GLY B C 1
ATOM 3783 O O . GLY B 1 122 ? 16.497 7.921 9.773 1.00 25.84 119 GLY B O 1
ATOM 3784 N N . LEU B 1 123 ? 16.855 9.909 10.686 1.00 24.53 120 LEU B N 1
ATOM 3785 C CA . LEU B 1 123 ? 18.319 9.770 10.443 1.00 25.72 120 LEU B CA 1
ATOM 3786 C C . LEU B 1 123 ? 18.954 8.622 11.270 1.00 24.53 120 LEU B C 1
ATOM 3787 O O . LEU B 1 123 ? 19.589 7.704 10.739 1.00 24.35 120 LEU B O 1
ATOM 3792 N N . VAL B 1 124 ? 18.775 8.680 12.575 1.00 23.90 121 VAL B N 1
ATOM 3793 C CA . VAL B 1 124 ? 19.228 7.589 13.426 1.00 23.53 121 VAL B CA 1
ATOM 3794 C C . VAL B 1 124 ? 18.465 6.285 13.174 1.00 23.71 121 VAL B C 1
ATOM 3795 O O . VAL B 1 124 ? 19.098 5.222 13.177 1.00 23.04 121 VAL B O 1
ATOM 3799 N N . GLU B 1 125 ? 17.165 6.388 12.861 1.00 23.77 122 GLU B N 1
ATOM 3800 C CA . GLU B 1 125 ? 16.358 5.249 12.525 1.00 23.59 122 GLU B CA 1
ATOM 3801 C C . GLU B 1 125 ? 16.909 4.451 11.364 1.00 24.29 122 GLU B C 1
ATOM 3802 O O . GLU B 1 125 ? 16.777 3.253 11.352 1.00 24.59 122 GLU B O 1
ATOM 3808 N N . LYS B 1 126 ? 17.491 5.101 10.373 1.00 23.68 123 LYS B N 1
ATOM 3809 C CA . LYS B 1 126 ? 17.981 4.366 9.238 1.00 25.25 123 LYS B CA 1
ATOM 3810 C C . LYS B 1 126 ? 19.113 3.430 9.702 1.00 25.74 123 LYS B C 1
ATOM 3811 O O . LYS B 1 126 ? 19.264 2.320 9.158 1.00 26.53 123 LYS B O 1
ATOM 3817 N N . LEU B 1 127 ? 19.890 3.848 10.709 1.00 25.13 124 LEU B N 1
ATOM 3818 C CA . LEU B 1 127 ? 20.968 3.018 11.254 1.00 25.64 124 LEU B CA 1
ATOM 3819 C C . LEU B 1 127 ? 20.394 1.864 12.064 1.00 25.23 124 LEU B C 1
ATOM 3820 O O . LEU B 1 127 ? 20.784 0.713 11.848 1.00 25.48 124 LEU B O 1
ATOM 3825 N N . ARG B 1 128 ? 19.403 2.151 12.925 1.00 25.66 125 ARG B N 1
ATOM 3826 C CA . ARG B 1 128 ? 18.827 1.154 13.842 1.00 24.98 125 ARG B CA 1
ATOM 3827 C C . ARG B 1 128 ? 18.103 0.063 13.073 1.00 26.26 125 ARG B C 1
ATOM 3828 O O . ARG B 1 128 ? 17.868 -1.024 13.583 1.00 26.22 125 ARG B O 1
ATOM 3836 N N . LEU B 1 129 ? 17.752 0.388 11.851 1.00 27.14 126 LEU B N 1
ATOM 3837 C CA . LEU B 1 129 ? 16.968 -0.502 10.994 1.00 28.83 126 LEU B CA 1
ATOM 3838 C C . LEU B 1 129 ? 17.625 -1.875 10.792 1.00 29.04 126 LEU B C 1
ATOM 3839 O O . LEU B 1 129 ? 16.927 -2.898 10.762 1.00 29.99 126 LEU B O 1
ATOM 3844 N N . ILE B 1 130 ? 18.947 -1.868 10.603 1.00 28.97 127 ILE B N 1
ATOM 3845 C CA . ILE B 1 130 ? 19.729 -3.064 10.340 1.00 29.93 127 ILE B CA 1
ATOM 3846 C C . ILE B 1 130 ? 20.553 -3.409 11.601 1.00 28.78 127 ILE B C 1
ATOM 3847 O O . ILE B 1 130 ? 21.434 -2.651 12.009 1.00 27.34 127 ILE B O 1
ATOM 3852 N N . LYS B 1 131 ? 20.252 -4.555 12.213 1.00 27.78 128 LYS B N 1
ATOM 3853 C CA . LYS B 1 131 ? 20.810 -4.912 13.504 1.00 27.65 128 LYS B CA 1
ATOM 3854 C C . LYS B 1 131 ? 22.224 -5.510 13.338 1.00 29.62 128 LYS B C 1
ATOM 3855 O O . LYS B 1 131 ? 22.475 -6.216 12.401 1.00 28.98 128 LYS B O 1
ATOM 3861 N N . THR B 1 132 ? 23.137 -5.171 14.244 1.00 31.27 129 THR B N 1
ATOM 3862 C CA . THR B 1 132 ? 24.483 -5.756 14.295 1.00 33.12 129 THR B CA 1
ATOM 3863 C C . THR B 1 132 ? 24.448 -7.203 14.807 1.00 34.54 129 THR B C 1
ATOM 3864 O O . THR B 1 132 ? 23.446 -7.650 15.406 1.00 34.18 129 THR B O 1
ATOM 3868 N N . ASP B 1 133 ? 25.527 -7.950 14.567 1.00 36.00 130 ASP B N 1
ATOM 3869 C CA . ASP B 1 133 ? 25.679 -9.299 15.173 1.00 37.34 130 ASP B CA 1
ATOM 3870 C C . ASP B 1 133 ? 25.473 -9.256 16.690 1.00 36.03 130 ASP B C 1
ATOM 3871 O O . ASP B 1 133 ? 24.886 -10.190 17.253 1.00 34.73 130 ASP B O 1
ATOM 3876 N N . SER B 1 134 ? 25.869 -8.147 17.321 1.00 34.28 131 SER B N 1
ATOM 3877 C CA A SER B 1 134 ? 25.761 -7.990 18.771 0.60 34.73 131 SER B CA 1
ATOM 3878 C CA B SER B 1 134 ? 25.756 -8.031 18.777 0.40 34.51 131 SER B CA 1
ATOM 3879 C C . SER B 1 134 ? 24.335 -7.746 19.224 1.00 33.18 131 SER B C 1
ATOM 3880 O O . SER B 1 134 ? 23.887 -8.282 20.251 1.00 33.68 131 SER B O 1
ATOM 3885 N N . GLU B 1 135 ? 23.639 -6.907 18.463 1.00 31.07 132 GLU B N 1
ATOM 3886 C CA . GLU B 1 135 ? 22.236 -6.675 18.720 1.00 29.56 132 GLU B CA 1
ATOM 3887 C C . GLU B 1 135 ? 21.409 -7.917 18.496 1.00 28.71 132 GLU B C 1
ATOM 3888 O O . GLU B 1 135 ? 20.482 -8.191 19.249 1.00 29.26 132 GLU B O 1
ATOM 3894 N N . ILE B 1 136 ? 21.719 -8.672 17.447 1.00 29.48 133 ILE B N 1
ATOM 3895 C CA . ILE B 1 136 ? 20.995 -9.925 17.141 1.00 29.16 133 ILE B CA 1
ATOM 3896 C C . ILE B 1 136 ? 21.166 -10.896 18.306 1.00 29.19 133 ILE B C 1
ATOM 3897 O O . ILE B 1 136 ? 20.236 -11.577 18.706 1.00 27.48 133 ILE B O 1
ATOM 3902 N N . LYS B 1 137 ? 22.354 -10.928 18.888 1.00 29.73 134 LYS B N 1
ATOM 3903 C CA . LYS B 1 137 ? 22.608 -11.786 20.022 1.00 30.78 134 LYS B CA 1
ATOM 3904 C C . LYS B 1 137 ? 21.731 -11.405 21.188 1.00 27.81 134 LYS B C 1
ATOM 3905 O O . LYS B 1 137 ? 21.154 -12.272 21.850 1.00 26.74 134 LYS B O 1
ATOM 3911 N N . ILE B 1 138 ? 21.663 -10.121 21.471 1.00 26.64 135 ILE B N 1
ATOM 3912 C CA . ILE B 1 138 ? 20.841 -9.684 22.578 1.00 27.01 135 ILE B CA 1
ATOM 3913 C C . ILE B 1 138 ? 19.370 -9.977 22.262 1.00 25.38 135 ILE B C 1
ATOM 3914 O O . ILE B 1 138 ? 18.643 -10.378 23.143 1.00 26.28 135 ILE B O 1
ATOM 3919 N N . LEU B 1 139 ? 18.942 -9.741 21.025 1.00 25.37 136 LEU B N 1
ATOM 3920 C CA . LEU B 1 139 ? 17.541 -10.009 20.649 1.00 24.99 136 LEU B CA 1
ATOM 3921 C C . LEU B 1 139 ? 17.236 -11.494 20.804 1.00 25.10 136 LEU B C 1
ATOM 3922 O O . LEU B 1 139 ? 16.224 -11.849 21.345 1.00 23.76 136 LEU B O 1
ATOM 3927 N N . LYS B 1 140 ? 18.164 -12.348 20.418 1.00 26.63 137 LYS B N 1
ATOM 3928 C CA . LYS B 1 140 ? 18.013 -13.762 20.695 1.00 27.86 137 LYS B CA 1
ATOM 3929 C C . LYS B 1 140 ? 17.807 -14.113 22.178 1.00 27.95 137 LYS B C 1
ATOM 3930 O O . LYS B 1 140 ? 16.969 -14.955 22.486 1.00 28.26 137 LYS B O 1
ATOM 3936 N N . GLU B 1 141 ? 18.531 -13.448 23.079 1.00 28.82 138 GLU B N 1
ATOM 3937 C CA . GLU B 1 141 ? 18.441 -13.713 24.529 1.00 28.04 138 GLU B CA 1
ATOM 3938 C C . GLU B 1 141 ? 17.141 -13.203 25.109 1.00 26.50 138 GLU B C 1
ATOM 3939 O O . GLU B 1 141 ? 16.554 -13.841 26.002 1.00 25.84 138 GLU B O 1
ATOM 3945 N N . ALA B 1 142 ? 16.682 -12.070 24.586 1.00 25.30 139 ALA B N 1
ATOM 3946 C CA . ALA B 1 142 ? 15.372 -11.530 24.947 1.00 24.97 139 ALA B CA 1
ATOM 3947 C C . ALA B 1 142 ? 14.241 -12.482 24.518 1.00 24.89 139 ALA B C 1
ATOM 3948 O O . ALA B 1 142 ? 13.339 -12.705 25.272 1.00 25.74 139 ALA B O 1
ATOM 3950 N N . ALA B 1 143 ? 14.353 -13.080 23.328 1.00 25.32 140 ALA B N 1
ATOM 3951 C CA . ALA B 1 143 ? 13.390 -14.080 22.822 1.00 25.51 140 ALA B CA 1
ATOM 3952 C C . ALA B 1 143 ? 13.351 -15.299 23.678 1.00 26.30 140 ALA B C 1
ATOM 3953 O O . ALA B 1 143 ? 12.256 -15.743 24.057 1.00 27.84 140 ALA B O 1
ATOM 3955 N N . GLN B 1 144 ? 14.527 -15.776 24.081 1.00 28.08 141 GLN B N 1
ATOM 3956 C CA . GLN B 1 144 ? 14.633 -16.979 24.891 1.00 29.66 141 GLN B CA 1
ATOM 3957 C C . GLN B 1 144 ? 14.020 -16.774 26.255 1.00 27.88 141 GLN B C 1
ATOM 3958 O O . GLN B 1 144 ? 13.341 -17.666 26.752 1.00 27.56 141 GLN B O 1
ATOM 3964 N N . ILE B 1 145 ? 14.221 -15.605 26.839 1.00 25.65 142 ILE B N 1
ATOM 3965 C CA . ILE B 1 145 ? 13.579 -15.280 28.099 1.00 26.66 142 ILE B CA 1
ATOM 3966 C C . ILE B 1 145 ? 12.027 -15.305 27.989 1.00 25.06 142 ILE B C 1
ATOM 3967 O O . ILE B 1 145 ? 11.347 -15.772 28.891 1.00 26.89 142 ILE B O 1
ATOM 3972 N N . ALA B 1 146 ? 11.480 -14.811 26.890 1.00 24.31 143 ALA B N 1
ATOM 3973 C CA . ALA B 1 146 ? 10.029 -14.846 26.680 1.00 22.98 143 ALA B CA 1
ATOM 3974 C C . ALA B 1 146 ? 9.538 -16.295 26.479 1.00 24.18 143 ALA B C 1
ATOM 3975 O O . ALA B 1 146 ? 8.498 -16.684 27.009 1.00 23.64 143 ALA B O 1
ATOM 3977 N N . ASP B 1 147 ? 10.280 -17.066 25.689 1.00 24.95 144 ASP B N 1
ATOM 3978 C CA . ASP B 1 147 ? 10.033 -18.473 25.505 1.00 26.52 144 ASP B CA 1
ATOM 3979 C C . ASP B 1 147 ? 10.011 -19.145 26.862 1.00 25.78 144 ASP B C 1
ATOM 3980 O O . ASP B 1 147 ? 9.153 -19.963 27.118 1.00 24.77 144 ASP B O 1
ATOM 3985 N N . ALA B 1 148 ? 11.008 -18.873 27.681 1.00 25.37 145 ALA B N 1
ATOM 3986 C CA . ALA B 1 148 ? 11.064 -19.480 29.001 1.00 26.46 145 ALA B CA 1
ATOM 3987 C C . ALA B 1 148 ? 9.793 -19.176 29.797 1.00 26.83 145 ALA B C 1
ATOM 3988 O O . ALA B 1 148 ? 9.252 -20.071 30.496 1.00 26.53 145 ALA B O 1
ATOM 3990 N N . ALA B 1 149 ? 9.342 -17.906 29.746 1.00 24.38 146 ALA B N 1
ATOM 3991 C CA . ALA B 1 149 ? 8.130 -17.506 30.472 1.00 23.75 146 ALA B CA 1
ATOM 3992 C C . ALA B 1 149 ? 6.909 -18.165 29.881 1.00 23.94 146 ALA B C 1
ATOM 3993 O O . ALA B 1 149 ? 5.982 -18.503 30.607 1.00 25.03 146 ALA B O 1
ATOM 3995 N N . PHE B 1 150 ? 6.875 -18.363 28.577 1.00 25.00 147 PHE B N 1
ATOM 3996 C CA . PHE B 1 150 ? 5.759 -19.153 27.991 1.00 25.85 147 PHE B CA 1
ATOM 3997 C C . PHE B 1 150 ? 5.662 -20.548 28.577 1.00 27.57 147 PHE B C 1
ATOM 3998 O O . PHE B 1 150 ? 4.588 -20.991 28.977 1.00 27.43 147 PHE B O 1
ATOM 4006 N N . GLU B 1 151 ? 6.808 -21.222 28.675 1.00 29.44 148 GLU B N 1
ATOM 4007 C CA . GLU B 1 151 ? 6.802 -22.595 29.095 1.00 29.84 148 GLU B CA 1
ATOM 4008 C C . GLU B 1 151 ? 6.311 -22.665 30.524 1.00 28.69 148 GLU B C 1
ATOM 4009 O O . GLU B 1 151 ? 5.500 -23.523 30.879 1.00 29.22 148 GLU B O 1
ATOM 4015 N N . HIS B 1 152 ? 6.784 -21.732 31.330 1.00 27.37 149 HIS B N 1
ATOM 4016 C CA . HIS B 1 152 ? 6.394 -21.599 32.717 1.00 26.38 149 HIS B CA 1
ATOM 4017 C C . HIS B 1 152 ? 4.872 -21.355 32.839 1.00 25.89 149 HIS B C 1
ATOM 4018 O O . HIS B 1 152 ? 4.188 -22.010 33.633 1.00 24.47 149 HIS B O 1
ATOM 4025 N N . ILE B 1 153 ? 4.344 -20.455 32.016 1.00 24.62 150 ILE B N 1
ATOM 4026 C CA . ILE B 1 153 ? 2.911 -20.053 32.123 1.00 22.90 150 ILE B CA 1
ATOM 4027 C C . ILE B 1 153 ? 1.962 -21.145 31.768 1.00 24.01 150 ILE B C 1
ATOM 4028 O O . ILE B 1 153 ? 0.814 -21.140 32.236 1.00 25.29 150 ILE B O 1
ATOM 4033 N N . LEU B 1 154 ? 2.416 -22.121 30.985 1.00 25.74 151 LEU B N 1
ATOM 4034 C CA . LEU B 1 154 ? 1.580 -23.277 30.676 1.00 27.14 151 LEU B CA 1
ATOM 4035 C C . LEU B 1 154 ? 1.141 -24.006 31.948 1.00 27.43 151 LEU B C 1
ATOM 4036 O O . LEU B 1 154 ? 0.054 -24.593 31.978 1.00 27.76 151 LEU B O 1
ATOM 4041 N N . SER B 1 155 ? 1.942 -23.950 33.004 1.00 27.80 152 SER B N 1
ATOM 4042 C CA . SER B 1 155 ? 1.573 -24.632 34.248 1.00 28.91 152 SER B CA 1
ATOM 4043 C C . SER B 1 155 ? 0.761 -23.754 35.192 1.00 28.42 152 SER B C 1
ATOM 4044 O O . SER B 1 155 ? 0.313 -24.211 36.219 1.00 28.71 152 SER B O 1
ATOM 4047 N N . PHE B 1 156 ? 0.583 -22.487 34.843 1.00 26.81 153 PHE B N 1
ATOM 4048 C CA . PHE B 1 156 ? 0.005 -21.531 35.732 1.00 27.40 153 PHE B CA 1
ATOM 4049 C C . PHE B 1 156 ? -1.449 -21.361 35.358 1.00 28.47 153 PHE B C 1
ATOM 4050 O O . PHE B 1 156 ? -2.291 -21.169 36.253 1.00 29.79 153 PHE B O 1
ATOM 4058 N N . ILE B 1 157 ? -1.743 -21.349 34.056 1.00 26.46 154 ILE B N 1
ATOM 4059 C CA . ILE B 1 157 ? -3.063 -20.956 33.584 1.00 26.61 154 ILE B CA 1
ATOM 4060 C C . ILE B 1 157 ? -4.089 -22.039 33.886 1.00 27.24 154 ILE B C 1
ATOM 4061 O O . ILE B 1 157 ? -3.885 -23.191 33.563 1.00 25.89 154 ILE B O 1
ATOM 4066 N N . ARG B 1 158 ? -5.180 -21.656 34.552 1.00 27.63 155 ARG B N 1
ATOM 4067 C CA . ARG B 1 158 ? -6.228 -22.603 34.874 1.00 28.41 155 ARG B CA 1
ATOM 4068 C C . ARG B 1 158 ? -7.524 -21.856 35.140 1.00 28.12 155 ARG B C 1
ATOM 4069 O O . ARG B 1 158 ? -7.529 -20.664 35.381 1.00 27.52 155 ARG B O 1
ATOM 4077 N N . PRO B 1 159 ? -8.631 -22.580 35.150 1.00 29.90 156 PRO B N 1
ATOM 4078 C CA . PRO B 1 159 ? -9.894 -21.880 35.399 1.00 29.79 156 PRO B CA 1
ATOM 4079 C C . PRO B 1 159 ? -9.850 -21.186 36.743 1.00 30.29 156 PRO B C 1
ATOM 4080 O O . PRO B 1 159 ? -9.285 -21.712 37.693 1.00 30.53 156 PRO B O 1
ATOM 4084 N N . GLY B 1 160 ? -10.353 -19.962 36.769 1.00 29.50 157 GLY B N 1
ATOM 4085 C CA . GLY B 1 160 ? -10.404 -19.190 37.973 1.00 29.72 157 GLY B CA 1
ATOM 4086 C C . GLY B 1 160 ? -9.264 -18.244 38.260 1.00 28.25 157 GLY B C 1
ATOM 4087 O O . GLY B 1 160 ? -9.378 -17.497 39.207 1.00 29.60 157 GLY B O 1
ATOM 4088 N N . VAL B 1 161 ? -8.164 -18.273 37.501 1.00 27.57 158 VAL B N 1
ATOM 4089 C CA A VAL B 1 161 ? -7.140 -17.255 37.597 0.50 27.13 158 VAL B CA 1
ATOM 4090 C CA B VAL B 1 161 ? -7.154 -17.230 37.620 0.50 26.86 158 VAL B CA 1
ATOM 4091 C C . VAL B 1 161 ? -7.532 -16.042 36.758 1.00 26.87 158 VAL B C 1
ATOM 4092 O O . VAL B 1 161 ? -8.142 -16.183 35.715 1.00 25.74 158 VAL B O 1
ATOM 4099 N N . SER B 1 162 ? -7.132 -14.855 37.183 1.00 26.48 159 SER B N 1
ATOM 4100 C CA . SER B 1 162 ? -7.453 -13.675 36.410 1.00 26.39 159 SER B CA 1
ATOM 4101 C C . SER B 1 162 ? -6.378 -13.473 35.369 1.00 24.93 159 SER B C 1
ATOM 4102 O O . SER B 1 162 ? -5.217 -13.916 35.522 1.00 23.58 159 SER B O 1
ATOM 4105 N N . GLU B 1 163 ? -6.770 -12.727 34.342 1.00 24.93 160 GLU B N 1
ATOM 4106 C CA . GLU B 1 163 ? -5.889 -12.328 33.291 1.00 24.00 160 GLU B CA 1
ATOM 4107 C C . GLU B 1 163 ? -4.725 -11.515 33.886 1.00 23.49 160 GLU B C 1
ATOM 4108 O O . GLU B 1 163 ? -3.604 -11.715 33.472 1.00 23.70 160 GLU B O 1
ATOM 4114 N N . ILE B 1 164 ? -5.008 -10.554 34.788 1.00 22.22 161 ILE B N 1
ATOM 4115 C CA . ILE B 1 164 ? -3.974 -9.812 35.461 1.00 22.59 161 ILE B CA 1
ATOM 4116 C C . ILE B 1 164 ? -3.017 -10.748 36.257 1.00 22.31 161 ILE B C 1
ATOM 4117 O O . ILE B 1 164 ? -1.805 -10.531 36.256 1.00 22.35 161 ILE B O 1
ATOM 4122 N N . GLU B 1 165 ? -3.541 -11.802 36.877 1.00 22.91 162 GLU B N 1
ATOM 4123 C CA . GLU B 1 165 ? -2.705 -12.778 37.613 1.00 24.43 162 GLU B CA 1
ATOM 4124 C C . GLU B 1 165 ? -1.676 -13.479 36.689 1.00 23.37 162 GLU B C 1
ATOM 4125 O O . GLU B 1 165 ? -0.502 -13.634 37.050 1.00 22.86 162 GLU B O 1
ATOM 4131 N N . VAL B 1 166 ? -2.095 -13.777 35.483 1.00 21.37 163 VAL B N 1
ATOM 4132 C CA . VAL B 1 166 ? -1.264 -14.360 34.460 1.00 21.31 163 VAL B CA 1
ATOM 4133 C C . VAL B 1 166 ? -0.180 -13.368 34.024 1.00 20.88 163 VAL B C 1
ATOM 4134 O O . VAL B 1 166 ? 1.003 -13.708 33.953 1.00 20.45 163 VAL B O 1
ATOM 4138 N N . SER B 1 167 ? -0.597 -12.129 33.802 1.00 20.61 164 SER B N 1
ATOM 4139 C CA . SER B 1 167 ? 0.279 -11.044 33.442 1.00 21.62 164 SER B CA 1
ATOM 4140 C C . SER B 1 167 ? 1.377 -10.832 34.477 1.00 21.49 164 SER B C 1
ATOM 4141 O O . SER B 1 167 ? 2.582 -10.694 34.144 1.00 21.20 164 SER B O 1
ATOM 4144 N N . ASN B 1 168 ? 0.951 -10.812 35.721 1.00 21.04 165 ASN B N 1
ATOM 4145 C CA . ASN B 1 168 ? 1.870 -10.699 36.806 1.00 22.01 165 ASN B CA 1
ATOM 4146 C C . ASN B 1 168 ? 2.863 -11.849 36.936 1.00 22.73 165 ASN B C 1
ATOM 4147 O O . ASN B 1 168 ? 4.044 -11.583 37.178 1.00 20.32 165 ASN B O 1
ATOM 4152 N N . GLU B 1 169 ? 2.412 -13.091 36.754 1.00 21.79 166 GLU B N 1
ATOM 4153 C CA . GLU B 1 169 ? 3.355 -14.211 36.791 1.00 22.80 166 GLU B CA 1
ATOM 4154 C C . GLU B 1 169 ? 4.355 -14.184 35.639 1.00 22.37 166 GLU B C 1
ATOM 4155 O O . GLU B 1 169 ? 5.540 -14.519 35.843 1.00 23.59 166 GLU B O 1
ATOM 4161 N N . LEU B 1 170 ? 3.901 -13.826 34.426 1.00 21.51 167 LEU B N 1
ATOM 4162 C CA . LEU B 1 170 ? 4.795 -13.641 33.305 1.00 22.91 167 LEU B CA 1
ATOM 4163 C C . LEU B 1 170 ? 5.827 -12.552 33.639 1.00 23.48 167 LEU B C 1
ATOM 4164 O O . LEU B 1 170 ? 7.020 -12.754 33.405 1.00 23.12 167 LEU B O 1
ATOM 4169 N N . GLU B 1 171 ? 5.383 -11.442 34.235 1.00 23.81 168 GLU B N 1
ATOM 4170 C CA . GLU B 1 171 ? 6.314 -10.335 34.595 1.00 23.92 168 GLU B CA 1
ATOM 4171 C C . GLU B 1 171 ? 7.417 -10.863 35.539 1.00 24.62 168 GLU B C 1
ATOM 4172 O O . GLU B 1 171 ? 8.578 -10.565 35.374 1.00 23.55 168 GLU B O 1
ATOM 4178 N N . PHE B 1 172 ? 6.990 -11.605 36.549 1.00 26.21 169 PHE B N 1
ATOM 4179 C CA . PHE B 1 172 ? 7.853 -12.132 37.563 1.00 26.73 169 PHE B CA 1
ATOM 4180 C C . PHE B 1 172 ? 8.849 -13.126 36.978 1.00 26.14 169 PHE B C 1
ATOM 4181 O O . PHE B 1 172 ? 10.060 -13.071 37.283 1.00 24.93 169 PHE B O 1
ATOM 4189 N N . PHE B 1 173 ? 8.363 -14.052 36.163 1.00 24.32 170 PHE B N 1
ATOM 4190 C CA . PHE B 1 173 ? 9.253 -15.068 35.647 1.00 24.91 170 PHE B CA 1
ATOM 4191 C C . PHE B 1 173 ? 10.324 -14.466 34.738 1.00 23.53 170 PHE B C 1
ATOM 4192 O O . PHE B 1 173 ? 11.491 -14.769 34.894 1.00 23.23 170 PHE B O 1
ATOM 4200 N N . MET B 1 174 ? 9.939 -13.569 33.853 1.00 23.24 171 MET B N 1
ATOM 4201 C CA . MET B 1 174 ? 10.890 -12.925 32.956 1.00 23.34 171 MET B CA 1
ATOM 4202 C C . MET B 1 174 ? 11.923 -12.143 33.777 1.00 24.33 171 MET B C 1
ATOM 4203 O O . MET B 1 174 ? 13.081 -12.247 33.448 1.00 23.99 171 MET B O 1
ATOM 4208 N N . ARG B 1 175 ? 11.505 -11.328 34.764 1.00 23.97 172 ARG B N 1
ATOM 4209 C CA . ARG B 1 175 ? 12.520 -10.657 35.625 1.00 25.88 172 ARG B CA 1
ATOM 4210 C C . ARG B 1 175 ? 13.462 -11.682 36.298 1.00 27.90 172 ARG B C 1
ATOM 4211 O O . ARG B 1 175 ? 14.667 -11.496 36.315 1.00 26.30 172 ARG B O 1
ATOM 4219 N N . LYS B 1 176 ? 12.912 -12.769 36.824 1.00 28.83 173 LYS B N 1
ATOM 4220 C CA . LYS B 1 176 ? 13.739 -13.804 37.412 1.00 32.03 173 LYS B CA 1
ATOM 4221 C C . LYS B 1 176 ? 14.739 -14.371 36.372 1.00 32.09 173 LYS B C 1
ATOM 4222 O O . LYS B 1 176 ? 15.834 -14.759 36.743 1.00 33.47 173 LYS B O 1
ATOM 4228 N N . GLN B 1 177 ? 14.417 -14.390 35.090 1.00 31.75 174 GLN B N 1
ATOM 4229 C CA . GLN B 1 177 ? 15.405 -14.861 34.086 1.00 34.12 174 GLN B CA 1
ATOM 4230 C C . GLN B 1 177 ? 16.360 -13.768 33.616 1.00 33.25 174 GLN B C 1
ATOM 4231 O O . GLN B 1 177 ? 17.077 -13.988 32.687 1.00 35.02 174 GLN B O 1
ATOM 4237 N N . GLY B 1 178 ? 16.383 -12.601 34.246 1.00 32.66 175 GLY B N 1
ATOM 4238 C CA . GLY B 1 178 ? 17.290 -11.511 33.830 1.00 31.61 175 GLY B CA 1
ATOM 4239 C C . GLY B 1 178 ? 16.705 -10.356 33.025 1.00 29.04 175 GLY B C 1
ATOM 4240 O O . GLY B 1 178 ? 17.412 -9.416 32.697 1.00 29.89 175 GLY B O 1
ATOM 4241 N N . ALA B 1 179 ? 15.442 -10.412 32.636 1.00 26.91 176 ALA B N 1
ATOM 4242 C CA . ALA B 1 179 ? 14.806 -9.201 32.036 1.00 24.03 176 ALA B CA 1
ATOM 4243 C C . ALA B 1 179 ? 14.757 -8.073 33.040 1.00 23.75 176 ALA B C 1
ATOM 4244 O O . ALA B 1 179 ? 14.625 -8.313 34.216 1.00 22.21 176 ALA B O 1
ATOM 4246 N N . THR B 1 180 ? 14.859 -6.832 32.556 1.00 24.46 177 THR B N 1
ATOM 4247 C CA . THR B 1 180 ? 14.605 -5.659 33.361 1.00 24.80 177 THR B CA 1
ATOM 4248 C C . THR B 1 180 ? 13.122 -5.561 33.663 1.00 23.48 177 THR B C 1
ATOM 4249 O O . THR B 1 180 ? 12.733 -5.183 34.759 1.00 24.41 177 THR B O 1
ATOM 4253 N N . SER B 1 181 ? 12.291 -5.922 32.691 1.00 22.72 178 SER B N 1
ATOM 4254 C CA . SER B 1 181 ? 10.855 -5.831 32.838 1.00 21.27 178 SER B CA 1
ATOM 4255 C C . SER B 1 181 ? 10.234 -6.483 31.597 1.00 21.93 178 SER B C 1
ATOM 4256 O O . SER B 1 181 ? 10.964 -6.910 30.687 1.00 22.19 178 SER B O 1
ATOM 4259 N N . SER B 1 182 ? 8.906 -6.524 31.511 1.00 21.90 179 SER B N 1
ATOM 4260 C CA . SER B 1 182 ? 8.283 -6.846 30.230 1.00 21.71 179 SER B CA 1
ATOM 4261 C C . SER B 1 182 ? 8.606 -5.669 29.250 1.00 22.14 179 SER B C 1
ATOM 4262 O O . SER B 1 182 ? 9.060 -4.582 29.654 1.00 22.47 179 SER B O 1
ATOM 4265 N N . SER B 1 183 ? 8.430 -5.902 27.968 1.00 21.07 180 SER B N 1
ATOM 4266 C CA . SER B 1 183 ? 8.769 -4.898 26.963 1.00 22.44 180 SER B CA 1
ATOM 4267 C C . SER B 1 183 ? 7.621 -4.013 26.623 1.00 22.53 180 SER B C 1
ATOM 4268 O O . SER B 1 183 ? 7.803 -3.035 25.912 1.00 23.58 180 SER B O 1
ATOM 4271 N N . PHE B 1 184 ? 6.450 -4.298 27.184 1.00 21.58 181 PHE B N 1
ATOM 4272 C CA . PHE B 1 184 ? 5.259 -3.468 26.956 1.00 22.42 181 PHE B CA 1
ATOM 4273 C C . PHE B 1 184 ? 4.139 -4.018 27.841 1.00 22.59 181 PHE B C 1
ATOM 4274 O O . PHE B 1 184 ? 4.312 -5.063 28.443 1.00 19.74 181 PHE B O 1
ATOM 4282 N N . ASP B 1 185 ? 3.004 -3.313 27.913 1.00 23.72 182 ASP B N 1
ATOM 4283 C CA . ASP B 1 185 ? 1.912 -3.711 28.784 1.00 24.00 182 ASP B CA 1
ATOM 4284 C C . ASP B 1 185 ? 1.315 -5.047 28.255 1.00 23.58 182 ASP B C 1
ATOM 4285 O O . ASP B 1 185 ? 0.743 -5.081 27.180 1.00 20.07 182 ASP B O 1
ATOM 4290 N N . ILE B 1 186 ? 1.393 -6.103 29.059 1.00 22.63 183 ILE B N 1
ATOM 4291 C CA . ILE B 1 186 ? 1.074 -7.464 28.626 1.00 21.61 183 ILE B CA 1
ATOM 4292 C C . ILE B 1 186 ? -0.380 -7.585 28.323 1.00 22.92 183 ILE B C 1
ATOM 4293 O O . ILE B 1 186 ? -1.259 -7.137 29.087 1.00 23.27 183 ILE B O 1
ATOM 4298 N N . ILE B 1 187 ? -0.644 -8.273 27.214 1.00 23.51 184 ILE B N 1
ATOM 4299 C CA . ILE B 1 187 ? -2.009 -8.666 26.824 1.00 24.17 184 ILE B CA 1
ATOM 4300 C C . ILE B 1 187 ? -2.281 -10.106 27.278 1.00 23.16 184 ILE B C 1
ATOM 4301 O O . ILE B 1 187 ? -1.531 -11.018 26.934 1.00 22.30 184 ILE B O 1
ATOM 4306 N N . VAL B 1 188 ? -3.326 -10.303 28.082 1.00 21.85 185 VAL B N 1
ATOM 4307 C CA . VAL B 1 188 ? -3.813 -11.635 28.353 1.00 23.50 185 VAL B CA 1
ATOM 4308 C C . VAL B 1 188 ? -5.273 -11.479 28.084 1.00 23.49 185 VAL B C 1
ATOM 4309 O O . VAL B 1 188 ? -6.005 -10.828 28.830 1.00 24.12 185 VAL B O 1
ATOM 4313 N N . ALA B 1 189 ? -5.682 -12.014 26.958 1.00 24.76 186 ALA B N 1
ATOM 4314 C CA . ALA B 1 189 ? -7.055 -11.806 26.495 1.00 24.42 186 ALA B CA 1
ATOM 4315 C C . ALA B 1 189 ? -7.772 -13.142 26.308 1.00 25.75 186 ALA B C 1
ATOM 4316 O O . ALA B 1 189 ? -7.491 -13.906 25.397 1.00 25.85 186 ALA B O 1
ATOM 4318 N N . SER B 1 190 ? -8.746 -13.387 27.178 1.00 27.74 187 SER B N 1
ATOM 4319 C CA . SER B 1 190 ? -9.395 -14.693 27.333 1.00 27.87 187 SER B CA 1
ATOM 4320 C C . SER B 1 190 ? -10.855 -14.680 26.956 1.00 28.59 187 SER B C 1
ATOM 4321 O O . SER B 1 190 ? -11.554 -13.692 27.207 1.00 27.84 187 SER B O 1
ATOM 4324 N N . GLY B 1 191 ? -11.327 -15.799 26.414 1.00 29.26 188 GLY B N 1
ATOM 4325 C CA . GLY B 1 191 ? -12.795 -15.968 26.157 1.00 31.08 188 GLY B CA 1
ATOM 4326 C C . GLY B 1 191 ? -13.212 -14.968 25.126 1.00 31.62 188 GLY B C 1
ATOM 4327 O O . GLY B 1 191 ? -12.504 -14.823 24.088 1.00 31.30 188 GLY B O 1
ATOM 4328 N N . LEU B 1 192 ? -14.312 -14.255 25.382 1.00 32.82 189 LEU B N 1
ATOM 4329 C CA . LEU B 1 192 ? -14.731 -13.180 24.470 1.00 34.46 189 LEU B CA 1
ATOM 4330 C C . LEU B 1 192 ? -13.604 -12.155 24.313 1.00 33.82 189 LEU B C 1
ATOM 4331 O O . LEU B 1 192 ? -13.426 -11.597 23.199 1.00 34.66 189 LEU B O 1
ATOM 4336 N N . ARG B 1 193 ? -12.822 -11.879 25.364 1.00 31.75 190 ARG B N 1
ATOM 4337 C CA . ARG B 1 193 ? -11.816 -10.843 25.167 1.00 30.38 190 ARG B CA 1
ATOM 4338 C C . ARG B 1 193 ? -10.749 -11.277 24.144 1.00 29.18 190 ARG B C 1
ATOM 4339 O O . ARG B 1 193 ? -9.980 -10.425 23.686 1.00 29.30 190 ARG B O 1
ATOM 4347 N N . SER B 1 194 ? -10.663 -12.574 23.781 1.00 28.09 191 SER B N 1
ATOM 4348 C CA . SER B 1 194 ? -9.694 -12.979 22.729 1.00 27.85 191 SER B CA 1
ATOM 4349 C C . SER B 1 194 ? -9.998 -12.366 21.355 1.00 27.94 191 SER B C 1
ATOM 4350 O O . SER B 1 194 ? -9.185 -12.420 20.454 1.00 28.83 191 SER B O 1
ATOM 4353 N N . ALA B 1 195 ? -11.116 -11.681 21.263 1.00 28.98 192 ALA B N 1
ATOM 4354 C CA . ALA B 1 195 ? -11.506 -10.959 20.074 1.00 30.41 192 ALA B CA 1
ATOM 4355 C C . ALA B 1 195 ? -10.993 -9.527 20.090 1.00 31.03 192 ALA B C 1
ATOM 4356 O O . ALA B 1 195 ? -11.161 -8.806 19.135 1.00 31.95 192 ALA B O 1
ATOM 4358 N N . LEU B 1 196 ? -10.327 -9.122 21.170 1.00 32.09 193 LEU B N 1
ATOM 4359 C CA . LEU B 1 196 ? -9.659 -7.813 21.252 1.00 32.17 193 LEU B CA 1
ATOM 4360 C C . LEU B 1 196 ? -8.137 -7.890 20.990 1.00 33.07 193 LEU B C 1
ATOM 4361 O O . LEU B 1 196 ? -7.373 -8.392 21.846 1.00 30.02 193 LEU B O 1
ATOM 4366 N N . PRO B 1 197 ? -7.687 -7.376 19.811 1.00 35.14 194 PRO B N 1
ATOM 4367 C CA . PRO B 1 197 ? -6.272 -7.483 19.429 1.00 34.95 194 PRO B CA 1
ATOM 4368 C C . PRO B 1 197 ? -5.345 -6.764 20.394 1.00 34.71 194 PRO B C 1
ATOM 4369 O O . PRO B 1 197 ? -4.186 -7.161 20.574 1.00 33.88 194 PRO B O 1
ATOM 4373 N N . HIS B 1 198 ? -5.903 -5.733 21.026 1.00 35.44 195 HIS B N 1
ATOM 4374 C CA A HIS B 1 198 ? -5.173 -4.903 21.969 0.60 34.77 195 HIS B CA 1
ATOM 4375 C CA B HIS B 1 198 ? -5.214 -4.869 21.965 0.40 34.59 195 HIS B CA 1
ATOM 4376 C C . HIS B 1 198 ? -5.702 -5.124 23.400 1.00 34.33 195 HIS B C 1
ATOM 4377 O O . HIS B 1 198 ? -5.572 -4.276 24.259 1.00 34.00 195 HIS B O 1
ATOM 4390 N N . GLY B 1 199 ? -6.270 -6.306 23.660 1.00 33.87 196 GLY B N 1
ATOM 4391 C CA . GLY B 1 199 ? -6.856 -6.607 24.950 1.00 32.88 196 GLY B CA 1
ATOM 4392 C C . GLY B 1 199 ? -5.905 -6.790 26.109 1.00 31.71 196 GLY B C 1
ATOM 4393 O O . GLY B 1 199 ? -5.669 -7.917 26.556 1.00 30.89 196 GLY B O 1
ATOM 4394 N N . VAL B 1 200 ? -5.406 -5.681 26.647 1.00 30.67 197 VAL B N 1
ATOM 4395 C CA . VAL B 1 200 ? -4.549 -5.714 27.845 1.00 29.63 197 VAL B CA 1
ATOM 4396 C C . VAL B 1 200 ? -5.206 -6.502 28.985 1.00 29.42 197 VAL B C 1
ATOM 4397 O O . VAL B 1 200 ? -6.405 -6.426 29.164 1.00 28.52 197 VAL B O 1
ATOM 4401 N N . ALA B 1 201 ? -4.407 -7.310 29.699 1.00 28.01 198 ALA B N 1
ATOM 4402 C CA . ALA B 1 201 ? -4.881 -8.111 30.822 1.00 27.58 198 ALA B CA 1
ATOM 4403 C C . ALA B 1 201 ? -5.776 -7.335 31.731 1.00 27.74 198 ALA B C 1
ATOM 4404 O O . ALA B 1 201 ? -5.424 -6.245 32.165 1.00 29.01 198 ALA B O 1
ATOM 4406 N N . SER B 1 202 ? -6.952 -7.889 31.982 1.00 27.33 199 SER B N 1
ATOM 4407 C CA . SER B 1 202 ? -7.914 -7.293 32.868 1.00 27.05 199 SER B CA 1
ATOM 4408 C C . SER B 1 202 ? -8.224 -8.160 34.069 1.00 27.36 199 SER B C 1
ATOM 4409 O O . SER B 1 202 ? -7.602 -9.219 34.313 1.00 25.06 199 SER B O 1
ATOM 4412 N N . GLU B 1 203 ? -9.232 -7.725 34.817 1.00 28.37 200 GLU B N 1
ATOM 4413 C CA A GLU B 1 203 ? -9.645 -8.459 35.984 0.60 29.16 200 GLU B CA 1
ATOM 4414 C CA B GLU B 1 203 ? -9.669 -8.435 35.991 0.40 29.07 200 GLU B CA 1
ATOM 4415 C C . GLU B 1 203 ? -10.527 -9.649 35.623 1.00 29.72 200 GLU B C 1
ATOM 4416 O O . GLU B 1 203 ? -10.870 -10.458 36.489 1.00 28.54 200 GLU B O 1
ATOM 4427 N N . LYS B 1 204 ? -10.829 -9.819 34.331 1.00 29.58 201 LYS B N 1
ATOM 4428 C CA . LYS B 1 204 ? -11.607 -11.003 33.942 1.00 30.36 201 LYS B CA 1
ATOM 4429 C C . LYS B 1 204 ? -11.006 -12.332 34.421 1.00 29.38 201 LYS B C 1
ATOM 4430 O O . LYS B 1 204 ? -9.822 -12.532 34.375 1.00 30.01 201 LYS B O 1
ATOM 4436 N N . VAL B 1 205 ? -11.857 -13.230 34.875 1.00 30.60 202 VAL B N 1
ATOM 4437 C CA . VAL B 1 205 ? -11.448 -14.560 35.274 1.00 29.88 202 VAL B CA 1
ATOM 4438 C C . VAL B 1 205 ? -11.469 -15.507 34.071 1.00 29.24 202 VAL B C 1
ATOM 4439 O O . VAL B 1 205 ? -12.370 -15.443 33.244 1.00 29.18 202 VAL B O 1
ATOM 4443 N N . ILE B 1 206 ? -10.388 -16.286 33.915 1.00 27.91 203 ILE B N 1
ATOM 4444 C CA . ILE B 1 206 ? -10.287 -17.287 32.860 1.00 28.09 203 ILE B CA 1
ATOM 4445 C C . ILE B 1 206 ? -11.268 -18.470 33.159 1.00 28.94 203 ILE B C 1
ATOM 4446 O O . ILE B 1 206 ? -11.463 -18.846 34.316 1.00 28.48 203 ILE B O 1
ATOM 4451 N N . GLU B 1 207 ? -11.883 -19.021 32.109 1.00 29.22 204 GLU B N 1
ATOM 4452 C CA . GLU B 1 207 ? -12.852 -20.106 32.241 1.00 31.15 204 GLU B CA 1
ATOM 4453 C C . GLU B 1 207 ? -12.552 -21.199 31.254 1.00 30.52 204 GLU B C 1
ATOM 4454 O O . GLU B 1 207 ? -11.873 -20.988 30.233 1.00 29.14 204 GLU B O 1
ATOM 4460 N N . THR B 1 208 ? -13.112 -22.362 31.572 1.00 30.24 205 THR B N 1
ATOM 4461 C CA . THR B 1 208 ? -13.057 -23.530 30.747 1.00 29.64 205 THR B CA 1
ATOM 4462 C C . THR B 1 208 ? -13.746 -23.136 29.474 1.00 30.24 205 THR B C 1
ATOM 4463 O O . THR B 1 208 ? -14.746 -22.405 29.514 1.00 29.63 205 THR B O 1
ATOM 4467 N N . GLY B 1 209 ? -13.193 -23.572 28.341 1.00 30.34 206 GLY B N 1
ATOM 4468 C CA . GLY B 1 209 ? -13.678 -23.176 27.026 1.00 30.91 206 GLY B CA 1
ATOM 4469 C C . GLY B 1 209 ? -13.008 -21.942 26.423 1.00 30.79 206 GLY B C 1
ATOM 4470 O O . GLY B 1 209 ? -13.247 -21.627 25.295 1.00 31.50 206 GLY B O 1
ATOM 4471 N N . ASP B 1 210 ? -12.132 -21.268 27.156 1.00 30.77 207 ASP B N 1
ATOM 4472 C CA . ASP B 1 210 ? -11.497 -20.043 26.666 1.00 29.33 207 ASP B CA 1
ATOM 4473 C C . ASP B 1 210 ? -10.314 -20.314 25.787 1.00 28.90 207 ASP B C 1
ATOM 4474 O O . ASP B 1 210 ? -9.443 -21.159 26.113 1.00 27.63 207 ASP B O 1
ATOM 4479 N N . PHE B 1 211 ? -10.233 -19.534 24.718 1.00 27.92 208 PHE B N 1
ATOM 4480 C CA . PHE B 1 211 ? -8.926 -19.214 24.161 1.00 26.66 208 PHE B CA 1
ATOM 4481 C C . PHE B 1 211 ? -8.332 -18.116 25.000 1.00 25.80 208 PHE B C 1
ATOM 4482 O O . PHE B 1 211 ? -9.021 -17.200 25.488 1.00 25.64 208 PHE B O 1
ATOM 4490 N N . VAL B 1 212 ? -7.035 -18.201 25.194 1.00 24.75 209 VAL B N 1
ATOM 4491 C CA . VAL B 1 212 ? -6.351 -17.170 25.876 1.00 23.63 209 VAL B CA 1
ATOM 4492 C C . VAL B 1 212 ? -5.162 -16.692 25.027 1.00 22.88 209 VAL B C 1
ATOM 4493 O O . VAL B 1 212 ? -4.256 -17.438 24.750 1.00 21.75 209 VAL B O 1
ATOM 4497 N N . THR B 1 213 ? -5.186 -15.448 24.599 1.00 23.20 210 THR B N 1
ATOM 4498 C CA . THR B 1 213 ? -4.105 -14.929 23.830 1.00 23.00 210 THR B CA 1
ATOM 4499 C C . THR B 1 213 ? -3.086 -14.302 24.757 1.00 22.63 210 THR B C 1
ATOM 4500 O O . THR B 1 213 ? -3.433 -13.443 25.551 1.00 23.05 210 THR B O 1
ATOM 4504 N N . LEU B 1 214 ? -1.837 -14.733 24.650 1.00 22.65 211 LEU B N 1
ATOM 4505 C CA . LEU B 1 214 ? -0.756 -14.274 25.512 1.00 22.37 211 LEU B CA 1
ATOM 4506 C C . LEU B 1 214 ? 0.248 -13.519 24.658 1.00 21.81 211 LEU B C 1
ATOM 4507 O O . LEU B 1 214 ? 0.937 -14.104 23.852 1.00 23.38 211 LEU B O 1
ATOM 4512 N N . ASP B 1 215 ? 0.327 -12.220 24.807 1.00 21.62 212 ASP B N 1
ATOM 4513 C CA . ASP B 1 215 ? 1.193 -11.407 23.952 1.00 22.23 212 ASP B CA 1
ATOM 4514 C C . ASP B 1 215 ? 2.092 -10.640 24.892 1.00 20.90 212 ASP B C 1
ATOM 4515 O O . ASP B 1 215 ? 1.629 -9.790 25.676 1.00 20.63 212 ASP B O 1
ATOM 4520 N N . PHE B 1 216 ? 3.398 -10.937 24.881 1.00 21.92 213 PHE B N 1
ATOM 4521 C CA . PHE B 1 216 ? 4.259 -10.340 25.879 1.00 20.33 213 PHE B CA 1
ATOM 4522 C C . PHE B 1 216 ? 5.696 -10.423 25.382 1.00 20.65 213 PHE B C 1
ATOM 4523 O O . PHE B 1 216 ? 5.968 -11.068 24.404 1.00 20.78 213 PHE B O 1
ATOM 4531 N N . GLY B 1 217 ? 6.601 -9.724 26.018 1.00 19.47 214 GLY B N 1
ATOM 4532 C CA . GLY B 1 217 ? 8.015 -9.887 25.632 1.00 20.86 214 GLY B CA 1
ATOM 4533 C C . GLY B 1 217 ? 8.923 -9.384 26.709 1.00 19.88 214 GLY B C 1
ATOM 4534 O O . GLY B 1 217 ? 8.457 -8.784 27.652 1.00 19.91 214 GLY B O 1
ATOM 4535 N N . ALA B 1 218 ? 10.220 -9.573 26.521 1.00 20.58 215 ALA B N 1
ATOM 4536 C CA . ALA B 1 218 ? 11.216 -9.208 27.480 1.00 20.64 215 ALA B CA 1
ATOM 4537 C C . ALA B 1 218 ? 11.939 -7.950 27.034 1.00 19.53 215 ALA B C 1
ATOM 4538 O O . ALA B 1 218 ? 12.191 -7.744 25.845 1.00 20.02 215 ALA B O 1
ATOM 4540 N N . TYR B 1 219 ? 12.209 -7.083 28.004 1.00 19.93 216 TYR B N 1
ATOM 4541 C CA . TYR B 1 219 ? 13.102 -5.940 27.827 1.00 19.75 216 TYR B CA 1
ATOM 4542 C C . TYR B 1 219 ? 14.415 -6.343 28.471 1.00 20.18 216 TYR B C 1
ATOM 4543 O O . TYR B 1 219 ? 14.508 -6.458 29.670 1.00 21.58 216 TYR B O 1
ATOM 4552 N N . TYR B 1 220 ? 15.376 -6.683 27.627 1.00 21.53 217 TYR B N 1
ATOM 4553 C CA . TYR B 1 220 ? 16.658 -7.264 28.053 1.00 23.22 217 TYR B CA 1
ATOM 4554 C C . TYR B 1 220 ? 17.830 -6.477 27.478 1.00 23.38 217 TYR B C 1
ATOM 4555 O O . TYR B 1 220 ? 17.935 -6.326 26.254 1.00 23.15 217 TYR B O 1
ATOM 4564 N N . LYS B 1 221 ? 18.674 -5.939 28.355 1.00 25.63 218 LYS B N 1
ATOM 4565 C CA . LYS B 1 221 ? 19.846 -5.133 27.949 1.00 26.17 218 LYS B CA 1
ATOM 4566 C C . LYS B 1 221 ? 19.523 -4.137 26.819 1.00 25.42 218 LYS B C 1
ATOM 4567 O O . LYS B 1 221 ? 20.237 -4.057 25.821 1.00 25.33 218 LYS B O 1
ATOM 4573 N N . GLY B 1 222 ? 18.449 -3.386 27.009 1.00 24.52 219 GLY B N 1
ATOM 4574 C CA . GLY B 1 222 ? 18.015 -2.371 26.119 1.00 25.27 219 GLY B CA 1
ATOM 4575 C C . GLY B 1 222 ? 17.161 -2.756 24.935 1.00 24.56 219 GLY B C 1
ATOM 4576 O O . GLY B 1 222 ? 16.659 -1.857 24.240 1.00 24.94 219 GLY B O 1
ATOM 4577 N N . TYR B 1 223 ? 16.936 -4.049 24.727 1.00 25.19 220 TYR B N 1
ATOM 4578 C CA . TYR B 1 223 ? 16.284 -4.542 23.512 1.00 24.36 220 TYR B CA 1
ATOM 4579 C C . TYR B 1 223 ? 14.998 -5.327 23.841 1.00 25.39 220 TYR B C 1
ATOM 4580 O O . TYR B 1 223 ? 14.837 -5.827 24.940 1.00 25.91 220 TYR B O 1
ATOM 4589 N N . CYS B 1 224 ? 14.123 -5.455 22.856 1.00 24.57 221 CYS B N 1
ATOM 4590 C CA . CYS B 1 224 ? 12.760 -5.937 23.082 1.00 25.16 221 CYS B CA 1
ATOM 4591 C C . CYS B 1 224 ? 12.456 -7.169 22.273 1.00 24.04 221 CYS B C 1
ATOM 4592 O O . CYS B 1 224 ? 12.600 -7.163 21.055 1.00 26.89 221 CYS B O 1
ATOM 4595 N N . SER B 1 225 ? 12.014 -8.230 22.944 1.00 24.10 222 SER B N 1
ATOM 4596 C CA . SER B 1 225 ? 11.346 -9.322 22.240 1.00 24.26 222 SER B CA 1
ATOM 4597 C C . SER B 1 225 ? 9.831 -9.143 22.276 1.00 22.68 222 SER B C 1
ATOM 4598 O O . SER B 1 225 ? 9.276 -8.307 23.019 1.00 20.74 222 SER B O 1
ATOM 4601 N N . ASP B 1 226 ? 9.138 -9.945 21.476 1.00 23.56 223 ASP B N 1
ATOM 4602 C CA . ASP B 1 226 ? 7.686 -9.847 21.402 1.00 24.16 223 ASP B CA 1
ATOM 4603 C C . ASP B 1 226 ? 7.115 -11.154 20.864 1.00 25.10 223 ASP B C 1
ATOM 4604 O O . ASP B 1 226 ? 7.258 -11.471 19.684 1.00 25.94 223 ASP B O 1
ATOM 4609 N N . ILE B 1 227 ? 6.455 -11.883 21.727 1.00 24.06 224 ILE B N 1
ATOM 4610 C CA . ILE B 1 227 ? 5.847 -13.135 21.339 1.00 24.06 224 ILE B CA 1
ATOM 4611 C C . ILE B 1 227 ? 4.357 -13.137 21.606 1.00 22.46 224 ILE B C 1
ATOM 4612 O O . ILE B 1 227 ? 3.865 -12.541 22.564 1.00 21.67 224 ILE B O 1
ATOM 4617 N N . THR B 1 228 ? 3.621 -13.827 20.749 1.00 23.52 225 THR B N 1
ATOM 4618 C CA . THR B 1 228 ? 2.220 -14.098 21.023 1.00 22.23 225 THR B CA 1
ATOM 4619 C C . THR B 1 228 ? 1.933 -15.554 20.743 1.00 21.63 225 THR B C 1
ATOM 4620 O O . THR B 1 228 ? 2.339 -16.093 19.682 1.00 21.48 225 THR B O 1
ATOM 4624 N N . ARG B 1 229 ? 1.324 -16.200 21.722 1.00 20.72 226 ARG B N 1
ATOM 4625 C CA . ARG B 1 229 ? 0.735 -17.529 21.549 1.00 22.11 226 ARG B CA 1
ATOM 4626 C C . ARG B 1 229 ? -0.698 -17.537 22.073 1.00 22.46 226 ARG B C 1
ATOM 4627 O O . ARG B 1 229 ? -1.038 -16.750 22.960 1.00 23.74 226 ARG B O 1
ATOM 4635 N N . THR B 1 230 ? -1.532 -18.440 21.543 1.00 22.98 227 THR B N 1
ATOM 4636 C CA . THR B 1 230 ? -2.909 -18.542 21.949 1.00 23.92 227 THR B CA 1
ATOM 4637 C C . THR B 1 230 ? -3.144 -20.006 22.343 1.00 24.65 227 THR B C 1
ATOM 4638 O O . THR B 1 230 ? -2.908 -20.920 21.550 1.00 24.99 227 THR B O 1
ATOM 4642 N N . ILE B 1 231 ? -3.523 -20.203 23.597 1.00 24.08 228 ILE B N 1
ATOM 4643 C CA . ILE B 1 231 ? -3.731 -21.525 24.154 1.00 25.89 228 ILE B CA 1
ATOM 4644 C C . ILE B 1 231 ? -5.209 -21.703 24.415 1.00 24.53 228 ILE B C 1
ATOM 4645 O O . ILE B 1 231 ? -5.949 -20.754 24.350 1.00 25.27 228 ILE B O 1
ATOM 4650 N N . ALA B 1 232 ? -5.636 -22.915 24.691 1.00 24.33 229 ALA B N 1
ATOM 4651 C CA . ALA B 1 232 ? -7.035 -23.191 25.033 1.00 24.89 229 ALA B CA 1
ATOM 4652 C C . ALA B 1 232 ? -7.099 -23.672 26.467 1.00 25.34 229 ALA B C 1
ATOM 4653 O O . ALA B 1 232 ? -6.247 -24.422 26.866 1.00 24.74 229 ALA B O 1
ATOM 4655 N N . VAL B 1 233 ? -8.083 -23.218 27.232 1.00 25.13 230 VAL B N 1
ATOM 4656 C CA . VAL B 1 233 ? -8.290 -23.775 28.566 1.00 27.35 230 VAL B CA 1
ATOM 4657 C C . VAL B 1 233 ? -9.466 -24.725 28.516 1.00 29.58 230 VAL B C 1
ATOM 4658 O O . VAL B 1 233 ? -10.595 -24.292 28.427 1.00 30.69 230 VAL B O 1
ATOM 4662 N N . GLY B 1 234 ? -9.197 -26.013 28.600 1.00 31.55 231 GLY B N 1
ATOM 4663 C CA . GLY B 1 234 ? -10.208 -27.050 28.341 1.00 33.37 231 GLY B CA 1
ATOM 4664 C C . GLY B 1 234 ? -10.553 -27.074 26.863 1.00 34.36 231 GLY B C 1
ATOM 4665 O O . GLY B 1 234 ? -10.061 -26.245 26.097 1.00 35.58 231 GLY B O 1
ATOM 4666 N N . GLU B 1 235 ? -11.380 -28.019 26.446 1.00 35.25 232 GLU B N 1
ATOM 4667 C CA . GLU B 1 235 ? -11.686 -28.212 25.008 1.00 36.29 232 GLU B CA 1
ATOM 4668 C C . GLU B 1 235 ? -12.406 -27.009 24.368 1.00 35.15 232 GLU B C 1
ATOM 4669 O O . GLU B 1 235 ? -13.470 -26.613 24.791 1.00 34.55 232 GLU B O 1
ATOM 4675 N N . PRO B 1 236 ? -11.806 -26.413 23.342 1.00 34.54 233 PRO B N 1
ATOM 4676 C CA . PRO B 1 236 ? -12.451 -25.269 22.754 1.00 34.72 233 PRO B CA 1
ATOM 4677 C C . PRO B 1 236 ? -13.464 -25.726 21.679 1.00 35.05 233 PRO B C 1
ATOM 4678 O O . PRO B 1 236 ? -13.423 -26.870 21.213 1.00 34.98 233 PRO B O 1
ATOM 4682 N N . SER B 1 237 ? -14.333 -24.833 21.270 1.00 35.78 234 SER B N 1
ATOM 4683 C CA . SER B 1 237 ? -15.243 -25.106 20.148 1.00 37.32 234 SER B CA 1
ATOM 4684 C C . SER B 1 237 ? -14.575 -25.333 18.787 1.00 36.82 234 SER B C 1
ATOM 4685 O O . SER B 1 237 ? -13.469 -24.827 18.516 1.00 35.17 234 SER B O 1
ATOM 4688 N N . ASP B 1 238 ? -15.293 -26.010 17.892 1.00 36.88 235 ASP B N 1
ATOM 4689 C CA . ASP B 1 238 ? -14.822 -26.230 16.508 1.00 37.91 235 ASP B CA 1
ATOM 4690 C C . ASP B 1 238 ? -14.507 -24.942 15.775 1.00 37.15 235 ASP B C 1
ATOM 4691 O O . ASP B 1 238 ? -13.612 -24.889 14.943 1.00 36.81 235 ASP B O 1
ATOM 4696 N N . LYS B 1 239 ? -15.294 -23.919 16.045 1.00 37.18 236 LYS B N 1
ATOM 4697 C CA . LYS B 1 239 ? -15.184 -22.691 15.348 1.00 37.54 236 LYS B CA 1
ATOM 4698 C C . LYS B 1 239 ? -13.877 -22.025 15.776 1.00 35.76 236 LYS B C 1
ATOM 4699 O O . LYS B 1 239 ? -13.108 -21.521 14.925 1.00 33.72 236 LYS B O 1
ATOM 4705 N N . LEU B 1 240 ? -13.607 -22.044 17.081 1.00 33.81 237 LEU B N 1
ATOM 4706 C CA . LEU B 1 240 ? -12.322 -21.535 17.543 1.00 32.46 237 LEU B CA 1
ATOM 4707 C C . LEU B 1 240 ? -11.174 -22.392 17.015 1.00 32.24 237 LEU B C 1
ATOM 4708 O O . LEU B 1 240 ? -10.133 -21.849 16.602 1.00 31.11 237 LEU B O 1
ATOM 4713 N N . LYS B 1 241 ? -11.348 -23.711 16.933 1.00 32.39 238 LYS B N 1
ATOM 4714 C CA . LYS B 1 241 ? -10.259 -24.527 16.393 1.00 33.79 238 LYS B CA 1
ATOM 4715 C C . LYS B 1 241 ? -10.018 -24.218 14.923 1.00 34.65 238 LYS B C 1
ATOM 4716 O O . LYS B 1 241 ? -8.894 -24.385 14.384 1.00 34.10 238 LYS B O 1
ATOM 4722 N N . GLU B 1 242 ? -11.087 -23.821 14.255 1.00 35.69 239 GLU B N 1
ATOM 4723 C CA . GLU B 1 242 ? -11.030 -23.587 12.835 1.00 37.31 239 GLU B CA 1
ATOM 4724 C C . GLU B 1 242 ? -10.195 -22.364 12.516 1.00 36.19 239 GLU B C 1
ATOM 4725 O O . GLU B 1 242 ? -9.274 -22.415 11.707 1.00 35.90 239 GLU B O 1
ATOM 4731 N N . ILE B 1 243 ? -10.501 -21.265 13.194 1.00 36.14 240 ILE B N 1
ATOM 4732 C CA . ILE B 1 243 ? -9.695 -20.043 13.005 1.00 34.70 240 ILE B CA 1
ATOM 4733 C C . ILE B 1 243 ? -8.276 -20.235 13.511 1.00 33.21 240 ILE B C 1
ATOM 4734 O O . ILE B 1 243 ? -7.332 -19.734 12.895 1.00 32.82 240 ILE B O 1
ATOM 4739 N N . TYR B 1 244 ? -8.089 -21.042 14.548 1.00 31.53 241 TYR B N 1
ATOM 4740 C CA . TYR B 1 244 ? -6.718 -21.345 14.963 1.00 30.79 241 TYR B CA 1
ATOM 4741 C C . TYR B 1 244 ? -5.854 -21.916 13.841 1.00 31.74 241 TYR B C 1
ATOM 4742 O O . TYR B 1 244 ? -4.747 -21.388 13.559 1.00 32.52 241 TYR B O 1
ATOM 4751 N N . ASN B 1 245 ? -6.336 -22.978 13.181 1.00 33.28 242 ASN B N 1
ATOM 4752 C CA . ASN B 1 245 ? -5.575 -23.635 12.115 1.00 33.88 242 ASN B CA 1
ATOM 4753 C C . ASN B 1 245 ? -5.318 -22.669 10.956 1.00 33.89 242 ASN B C 1
ATOM 4754 O O . ASN B 1 245 ? -4.274 -22.731 10.355 1.00 32.83 242 ASN B O 1
ATOM 4759 N N . ILE B 1 246 ? -6.264 -21.764 10.682 1.00 33.42 243 ILE B N 1
ATOM 4760 C CA . ILE B 1 246 ? -6.106 -20.762 9.622 1.00 33.95 243 ILE B CA 1
ATOM 4761 C C . ILE B 1 246 ? -5.005 -19.754 10.005 1.00 32.09 243 ILE B C 1
ATOM 4762 O O . ILE B 1 246 ? -4.189 -19.405 9.158 1.00 32.74 243 ILE B O 1
ATOM 4767 N N . VAL B 1 247 ? -4.963 -19.330 11.268 1.00 32.01 244 VAL B N 1
ATOM 4768 C CA . VAL B 1 247 ? -3.943 -18.355 11.697 1.00 30.18 244 VAL B CA 1
ATOM 4769 C C . VAL B 1 247 ? -2.601 -19.060 11.703 1.00 31.08 244 VAL B C 1
ATOM 4770 O O . VAL B 1 247 ? -1.627 -18.553 11.137 1.00 31.26 244 VAL B O 1
ATOM 4774 N N . LEU B 1 248 ? -2.569 -20.279 12.227 1.00 30.70 245 LEU B N 1
ATOM 4775 C CA . LEU B 1 248 ? -1.315 -21.063 12.216 1.00 32.31 245 LEU B CA 1
ATOM 4776 C C . LEU B 1 248 ? -0.742 -21.185 10.804 1.00 33.88 245 LEU B C 1
ATOM 4777 O O . LEU B 1 248 ? 0.425 -20.863 10.563 1.00 33.22 245 LEU B O 1
ATOM 4782 N N . GLU B 1 249 ? -1.570 -21.636 9.855 1.00 35.16 246 GLU B N 1
ATOM 4783 C CA . GLU B 1 249 ? -1.130 -21.787 8.471 1.00 36.85 246 GLU B CA 1
ATOM 4784 C C . GLU B 1 249 ? -0.680 -20.455 7.836 1.00 36.39 246 GLU B C 1
ATOM 4785 O O . GLU B 1 249 ? 0.351 -20.422 7.137 1.00 34.88 246 GLU B O 1
ATOM 4791 N N . ALA B 1 250 ? -1.431 -19.374 8.088 1.00 35.03 247 ALA B N 1
ATOM 4792 C CA . ALA B 1 250 ? -1.060 -18.057 7.565 1.00 34.86 247 ALA B CA 1
ATOM 4793 C C . ALA B 1 250 ? 0.271 -17.652 8.154 1.00 33.35 247 ALA B C 1
ATOM 4794 O O . ALA B 1 250 ? 1.123 -17.135 7.447 1.00 35.21 247 ALA B O 1
ATOM 4796 N N . GLN B 1 251 ? 0.461 -17.924 9.445 1.00 32.54 248 GLN B N 1
ATOM 4797 C CA . GLN B 1 251 ? 1.660 -17.514 10.146 1.00 31.29 248 GLN B CA 1
ATOM 4798 C C . GLN B 1 251 ? 2.840 -18.259 9.579 1.00 32.59 248 GLN B C 1
ATOM 4799 O O . GLN B 1 251 ? 3.895 -17.666 9.340 1.00 31.24 248 GLN B O 1
ATOM 4805 N N . LEU B 1 252 ? 2.627 -19.556 9.320 1.00 33.88 249 LEU B N 1
ATOM 4806 C CA . LEU B 1 252 ? 3.618 -20.422 8.681 1.00 35.76 249 LEU B CA 1
ATOM 4807 C C . LEU B 1 252 ? 3.982 -19.930 7.288 1.00 35.92 249 LEU B C 1
ATOM 4808 O O . LEU B 1 252 ? 5.159 -19.946 6.914 1.00 36.19 249 LEU B O 1
ATOM 4813 N N . ARG B 1 253 ? 2.982 -19.490 6.533 1.00 35.61 250 ARG B N 1
ATOM 4814 C CA . ARG B 1 253 ? 3.260 -18.950 5.193 1.00 36.84 250 ARG B CA 1
ATOM 4815 C C . ARG B 1 253 ? 4.114 -17.689 5.280 1.00 35.59 250 ARG B C 1
ATOM 4816 O O . ARG B 1 253 ? 5.036 -17.490 4.477 1.00 34.18 250 ARG B O 1
ATOM 4824 N N . GLY B 1 254 ? 3.882 -16.901 6.333 1.00 34.53 251 GLY B N 1
ATOM 4825 C CA . GLY B 1 254 ? 4.713 -15.710 6.565 1.00 34.22 251 GLY B CA 1
ATOM 4826 C C . GLY B 1 254 ? 6.155 -16.075 6.815 1.00 33.96 251 GLY B C 1
ATOM 4827 O O . GLY B 1 254 ? 7.049 -15.649 6.095 1.00 34.29 251 GLY B O 1
ATOM 4828 N N . VAL B 1 255 ? 6.381 -16.872 7.847 1.00 34.23 252 VAL B N 1
ATOM 4829 C CA . VAL B 1 255 ? 7.736 -17.238 8.236 1.00 34.60 252 VAL B CA 1
ATOM 4830 C C . VAL B 1 255 ? 8.496 -17.961 7.107 1.00 36.41 252 VAL B C 1
ATOM 4831 O O . VAL B 1 255 ? 9.647 -17.664 6.809 1.00 36.25 252 VAL B O 1
ATOM 4835 N N . ASN B 1 256 ? 7.801 -18.832 6.393 1.00 37.55 253 ASN B N 1
ATOM 4836 C CA . ASN B 1 256 ? 8.452 -19.562 5.295 1.00 39.26 253 ASN B CA 1
ATOM 4837 C C . ASN B 1 256 ? 8.708 -18.770 4.047 1.00 39.18 253 ASN B C 1
ATOM 4838 O O . ASN B 1 256 ? 9.513 -19.196 3.265 1.00 43.03 253 ASN B O 1
ATOM 4843 N N . GLY B 1 257 ? 7.990 -17.671 3.841 1.00 38.04 254 GLY B N 1
ATOM 4844 C CA . GLY B 1 257 ? 8.118 -16.844 2.634 1.00 38.59 254 GLY B CA 1
ATOM 4845 C C . GLY B 1 257 ? 8.876 -15.529 2.781 1.00 37.14 254 GLY B C 1
ATOM 4846 O O . GLY B 1 257 ? 9.188 -14.874 1.785 1.00 36.85 254 GLY B O 1
ATOM 4847 N N . ILE B 1 258 ? 9.169 -15.104 4.012 1.00 35.97 255 ILE B N 1
ATOM 4848 C CA . ILE B 1 258 ? 9.883 -13.845 4.208 1.00 35.20 255 ILE B CA 1
ATOM 4849 C C . ILE B 1 258 ? 11.365 -14.008 3.968 1.00 36.63 255 ILE B C 1
ATOM 4850 O O . ILE B 1 258 ? 12.014 -14.873 4.578 1.00 36.18 255 ILE B O 1
ATOM 4855 N N . LYS B 1 259 ? 11.878 -13.168 3.058 1.00 38.08 256 LYS B N 1
ATOM 4856 C CA . LYS B 1 259 ? 13.306 -13.052 2.768 1.00 38.48 256 LYS B CA 1
ATOM 4857 C C . LYS B 1 259 ? 13.706 -11.645 2.318 1.00 37.88 256 LYS B C 1
ATOM 4858 O O . LYS B 1 259 ? 12.848 -10.817 1.976 1.00 36.66 256 LYS B O 1
ATOM 4864 N N . ALA B 1 260 ? 15.004 -11.361 2.330 1.00 37.23 257 ALA B N 1
ATOM 4865 C CA . ALA B 1 260 ? 15.455 -10.062 1.867 1.00 37.70 257 ALA B CA 1
ATOM 4866 C C . ALA B 1 260 ? 14.900 -9.828 0.468 1.00 39.51 257 ALA B C 1
ATOM 4867 O O . ALA B 1 260 ? 14.791 -10.766 -0.304 1.00 40.71 257 ALA B O 1
ATOM 4869 N N . GLY B 1 261 ? 14.526 -8.600 0.145 1.00 39.84 258 GLY B N 1
ATOM 4870 C CA . GLY B 1 261 ? 14.124 -8.279 -1.225 1.00 42.64 258 GLY B CA 1
ATOM 4871 C C . GLY B 1 261 ? 12.628 -8.102 -1.336 1.00 43.25 258 GLY B C 1
ATOM 4872 O O . GLY B 1 261 ? 12.153 -7.293 -2.107 1.00 44.94 258 GLY B O 1
ATOM 4873 N N . LEU B 1 262 ? 11.872 -8.875 -0.577 1.00 42.55 259 LEU B N 1
ATOM 4874 C CA . LEU B 1 262 ? 10.432 -8.643 -0.455 1.00 42.19 259 LEU B CA 1
ATOM 4875 C C . LEU B 1 262 ? 10.142 -7.279 0.086 1.00 40.76 259 LEU B C 1
ATOM 4876 O O . LEU B 1 262 ? 10.876 -6.771 0.928 1.00 39.90 259 LEU B O 1
ATOM 4881 N N . THR B 1 263 ? 9.051 -6.681 -0.370 1.00 40.58 260 THR B N 1
ATOM 4882 C CA . THR B 1 263 ? 8.609 -5.465 0.239 1.00 39.22 260 THR B CA 1
ATOM 4883 C C . THR B 1 263 ? 7.722 -5.803 1.417 1.00 38.63 260 THR B C 1
ATOM 4884 O O . THR B 1 263 ? 7.161 -6.919 1.489 1.00 39.66 260 THR B O 1
ATOM 4888 N N . GLY B 1 264 ? 7.556 -4.841 2.327 1.00 37.04 261 GLY B N 1
ATOM 4889 C CA . GLY B 1 264 ? 6.579 -4.960 3.416 1.00 36.16 261 GLY B CA 1
ATOM 4890 C C . GLY B 1 264 ? 5.192 -5.427 2.975 1.00 36.24 261 GLY B C 1
ATOM 4891 O O . GLY B 1 264 ? 4.561 -6.219 3.646 1.00 34.77 261 GLY B O 1
ATOM 4892 N N . ARG B 1 265 ? 4.708 -4.906 1.854 1.00 37.63 262 ARG B N 1
ATOM 4893 C CA . ARG B 1 265 ? 3.404 -5.277 1.331 1.00 38.48 262 ARG B CA 1
ATOM 4894 C C . ARG B 1 265 ? 3.384 -6.751 0.954 1.00 39.01 262 ARG B C 1
ATOM 4895 O O . ARG B 1 265 ? 2.409 -7.476 1.262 1.00 38.03 262 ARG B O 1
ATOM 4903 N N . GLU B 1 266 ? 4.461 -7.204 0.314 1.00 38.74 263 GLU B N 1
ATOM 4904 C CA . GLU B 1 266 ? 4.565 -8.616 -0.065 1.00 39.46 263 GLU B CA 1
ATOM 4905 C C . GLU B 1 266 ? 4.642 -9.548 1.154 1.00 37.73 263 GLU B C 1
ATOM 4906 O O . GLU B 1 266 ? 4.035 -10.625 1.165 1.00 38.62 263 GLU B O 1
ATOM 4912 N N . ALA B 1 267 ? 5.384 -9.161 2.177 1.00 35.35 264 ALA B N 1
ATOM 4913 C CA . ALA B 1 267 ? 5.426 -9.936 3.422 1.00 33.67 264 ALA B CA 1
ATOM 4914 C C . ALA B 1 267 ? 4.052 -10.049 4.072 1.00 32.59 264 ALA B C 1
ATOM 4915 O O . ALA B 1 267 ? 3.602 -11.136 4.506 1.00 33.07 264 ALA B O 1
ATOM 4917 N N . ASP B 1 268 ? 3.354 -8.923 4.118 1.00 32.26 265 ASP B N 1
ATOM 4918 C CA . ASP B 1 268 ? 2.039 -8.881 4.696 1.00 31.92 265 ASP B CA 1
ATOM 4919 C C . ASP B 1 268 ? 1.112 -9.757 3.859 1.00 33.32 265 ASP B C 1
ATOM 4920 O O . ASP B 1 268 ? 0.266 -10.442 4.420 1.00 31.89 265 ASP B O 1
ATOM 4925 N N . ALA B 1 269 ? 1.337 -9.797 2.549 1.00 34.16 266 ALA B N 1
ATOM 4926 C CA . ALA B 1 269 ? 0.471 -10.537 1.646 1.00 36.17 266 ALA B CA 1
ATOM 4927 C C . ALA B 1 269 ? 0.548 -12.055 1.891 1.00 36.36 266 ALA B C 1
ATOM 4928 O O . ALA B 1 269 ? -0.452 -12.763 1.745 1.00 35.64 266 ALA B O 1
ATOM 4930 N N . LEU B 1 270 ? 1.750 -12.541 2.216 1.00 36.14 267 LEU B N 1
ATOM 4931 C CA . LEU B 1 270 ? 1.953 -13.956 2.532 1.00 36.85 267 LEU B CA 1
ATOM 4932 C C . LEU B 1 270 ? 0.917 -14.476 3.572 1.00 35.77 267 LEU B C 1
ATOM 4933 O O . LEU B 1 270 ? 0.440 -15.602 3.479 1.00 35.83 267 LEU B O 1
ATOM 4938 N N . THR B 1 271 ? 0.578 -13.668 4.562 1.00 34.98 268 THR B N 1
ATOM 4939 C CA . THR B 1 271 ? -0.409 -14.076 5.586 1.00 34.58 268 THR B CA 1
ATOM 4940 C C . THR B 1 271 ? -1.817 -13.714 5.229 1.00 34.62 268 THR B C 1
ATOM 4941 O O . THR B 1 271 ? -2.717 -14.526 5.430 1.00 35.50 268 THR B O 1
ATOM 4945 N N . ARG B 1 272 ? -2.014 -12.493 4.741 1.00 35.01 269 ARG B N 1
ATOM 4946 C CA . ARG B 1 272 ? -3.359 -11.956 4.485 1.00 35.67 269 ARG B CA 1
ATOM 4947 C C . ARG B 1 272 ? -4.086 -12.625 3.285 1.00 38.16 269 ARG B C 1
ATOM 4948 O O . ARG B 1 272 ? -5.311 -12.791 3.325 1.00 37.63 269 ARG B O 1
ATOM 4956 N N . ASP B 1 273 ? -3.338 -12.975 2.231 1.00 38.98 270 ASP B N 1
ATOM 4957 C CA . ASP B 1 273 ? -3.922 -13.663 1.080 1.00 41.65 270 ASP B CA 1
ATOM 4958 C C . ASP B 1 273 ? -4.602 -14.941 1.536 1.00 41.29 270 ASP B C 1
ATOM 4959 O O . ASP B 1 273 ? -5.691 -15.273 1.059 1.00 42.88 270 ASP B O 1
ATOM 4964 N N . TYR B 1 274 ? -3.943 -15.649 2.457 1.00 39.86 271 TYR B N 1
ATOM 4965 C CA . TYR B 1 274 ? -4.395 -16.931 2.909 1.00 39.62 271 TYR B CA 1
ATOM 4966 C C . TYR B 1 274 ? -5.598 -16.795 3.819 1.00 38.62 271 TYR B C 1
ATOM 4967 O O . TYR B 1 274 ? -6.525 -17.569 3.731 1.00 39.05 271 TYR B O 1
ATOM 4976 N N . ILE B 1 275 ? -5.550 -15.830 4.722 1.00 37.43 272 ILE B N 1
ATOM 4977 C CA . ILE B 1 275 ? -6.668 -15.558 5.637 1.00 36.15 272 ILE B CA 1
ATOM 4978 C C . ILE B 1 275 ? -7.876 -15.039 4.839 1.00 38.44 272 ILE B C 1
ATOM 4979 O O . ILE B 1 275 ? -9.020 -15.385 5.149 1.00 39.29 272 ILE B O 1
ATOM 4984 N N . THR B 1 276 ? -7.624 -14.266 3.786 1.00 39.05 273 THR B N 1
ATOM 4985 C CA . THR B 1 276 ? -8.706 -13.782 2.953 1.00 41.19 273 THR B CA 1
ATOM 4986 C C . THR B 1 276 ? -9.312 -14.914 2.083 1.00 42.79 273 THR B C 1
ATOM 4987 O O . THR B 1 276 ? -10.530 -15.041 2.028 1.00 43.44 273 THR B O 1
ATOM 4991 N N . GLU B 1 277 ? -8.476 -15.764 1.484 1.00 43.33 274 GLU B N 1
ATOM 4992 C CA . GLU B 1 277 ? -8.935 -16.972 0.752 1.00 45.47 274 GLU B CA 1
ATOM 4993 C C . GLU B 1 277 ? -9.867 -17.852 1.615 1.00 45.80 274 GLU B C 1
ATOM 4994 O O . GLU B 1 277 ? -10.914 -18.374 1.151 1.00 44.82 274 GLU B O 1
ATOM 5000 N N . LYS B 1 278 ? -9.495 -17.999 2.889 1.00 44.19 275 LYS B N 1
ATOM 5001 C CA . LYS B 1 278 ? -10.269 -18.815 3.826 1.00 44.41 275 LYS B CA 1
ATOM 5002 C C . LYS B 1 278 ? -11.523 -18.140 4.361 1.00 44.38 275 LYS B C 1
ATOM 5003 O O . LYS B 1 278 ? -12.237 -18.743 5.142 1.00 44.41 275 LYS B O 1
ATOM 5009 N N . GLY B 1 279 ? -11.799 -16.912 3.946 1.00 44.61 276 GLY B N 1
ATOM 5010 C CA . GLY B 1 279 ? -13.054 -16.257 4.292 1.00 45.78 276 GLY B CA 1
ATOM 5011 C C . GLY B 1 279 ? -13.030 -15.270 5.450 1.00 45.32 276 GLY B C 1
ATOM 5012 O O . GLY B 1 279 ? -14.058 -14.682 5.767 1.00 46.81 276 GLY B O 1
ATOM 5013 N N . TYR B 1 280 ? -11.861 -15.001 6.023 1.00 43.77 277 TYR B N 1
ATOM 5014 C CA . TYR B 1 280 ? -11.792 -14.162 7.216 1.00 42.55 277 TYR B CA 1
ATOM 5015 C C . TYR B 1 280 ? -11.010 -12.815 7.049 1.00 42.28 277 TYR B C 1
ATOM 5016 O O . TYR B 1 280 ? -10.598 -12.197 8.046 1.00 41.16 277 TYR B O 1
ATOM 5025 N N . GLY B 1 281 ? -10.835 -12.350 5.802 1.00 43.18 278 GLY B N 1
ATOM 5026 C CA . GLY B 1 281 ? -10.144 -11.097 5.510 1.00 42.63 278 GLY B CA 1
ATOM 5027 C C . GLY B 1 281 ? -10.697 -9.934 6.303 1.00 42.41 278 GLY B C 1
ATOM 5028 O O . GLY B 1 281 ? -9.962 -9.066 6.748 1.00 41.90 278 GLY B O 1
ATOM 5029 N N . GLU B 1 282 ? -12.008 -9.962 6.513 1.00 43.75 279 GLU B N 1
ATOM 5030 C CA A GLU B 1 282 ? -12.780 -8.969 7.269 0.60 43.60 279 GLU B CA 1
ATOM 5031 C CA B GLU B 1 282 ? -12.653 -8.862 7.220 0.40 43.23 279 GLU B CA 1
ATOM 5032 C C . GLU B 1 282 ? -12.350 -8.855 8.739 1.00 41.33 279 GLU B C 1
ATOM 5033 O O . GLU B 1 282 ? -12.623 -7.868 9.398 1.00 40.57 279 GLU B O 1
ATOM 5044 N N . TYR B 1 283 ? -11.727 -9.901 9.263 1.00 40.12 280 TYR B N 1
ATOM 5045 C CA . TYR B 1 283 ? -11.449 -9.973 10.697 1.00 39.48 280 TYR B CA 1
ATOM 5046 C C . TYR B 1 283 ? -9.955 -9.926 11.079 1.00 38.56 280 TYR B C 1
ATOM 5047 O O . TYR B 1 283 ? -9.590 -10.308 12.186 1.00 37.12 280 TYR B O 1
ATOM 5056 N N . PHE B 1 284 ? -9.119 -9.428 10.182 1.00 37.58 281 PHE B N 1
ATOM 5057 C CA . PHE B 1 284 ? -7.670 -9.353 10.381 1.00 37.75 281 PHE B CA 1
ATOM 5058 C C . PHE B 1 284 ? -7.266 -7.895 10.245 1.00 38.91 281 PHE B C 1
ATOM 5059 O O . PHE B 1 284 ? -6.676 -7.492 9.250 1.00 40.19 281 PHE B O 1
ATOM 5067 N N . GLY B 1 285 ? -7.574 -7.117 11.279 1.00 39.68 282 GLY B N 1
ATOM 5068 C CA . GLY B 1 285 ? -7.579 -5.657 11.193 1.00 39.65 282 GLY B CA 1
ATOM 5069 C C . GLY B 1 285 ? -6.372 -4.937 11.758 1.00 38.54 282 GLY B C 1
ATOM 5070 O O . GLY B 1 285 ? -6.504 -3.853 12.290 1.00 39.48 282 GLY B O 1
ATOM 5071 N N . HIS B 1 286 ? -5.204 -5.538 11.618 1.00 36.94 283 HIS B N 1
ATOM 5072 C CA . HIS B 1 286 ? -3.931 -4.907 11.875 1.00 35.53 283 HIS B CA 1
ATOM 5073 C C . HIS B 1 286 ? -2.952 -5.521 10.891 1.00 35.24 283 HIS B C 1
ATOM 5074 O O . HIS B 1 286 ? -3.313 -6.434 10.109 1.00 34.70 283 HIS B O 1
ATOM 5081 N N . SER B 1 287 ? -1.733 -5.021 10.904 1.00 33.61 284 SER B N 1
ATOM 5082 C CA . SER B 1 287 ? -0.718 -5.448 9.969 1.00 34.38 284 SER B CA 1
ATOM 5083 C C . SER B 1 287 ? -0.110 -6.796 10.375 1.00 33.23 284 SER B C 1
ATOM 5084 O O . SER B 1 287 ? -0.298 -7.252 11.488 1.00 31.93 284 SER B O 1
ATOM 5087 N N . THR B 1 288 ? 0.618 -7.406 9.447 1.00 31.95 285 THR B N 1
ATOM 5088 C CA . THR B 1 288 ? 1.347 -8.620 9.699 1.00 30.99 285 THR B CA 1
ATOM 5089 C C . THR B 1 288 ? 2.514 -8.506 10.667 1.00 30.26 285 THR B C 1
ATOM 5090 O O . THR B 1 288 ? 2.842 -9.480 11.308 1.00 28.63 285 THR B O 1
ATOM 5094 N N . GLY B 1 289 ? 3.167 -7.344 10.747 1.00 29.18 286 GLY B N 1
ATOM 5095 C CA . GLY B 1 289 ? 4.150 -7.114 11.763 1.00 28.89 286 GLY B CA 1
ATOM 5096 C C . GLY B 1 289 ? 4.985 -5.842 11.596 1.00 28.88 286 GLY B C 1
ATOM 5097 O O . GLY B 1 289 ? 4.716 -5.024 10.723 1.00 28.20 286 GLY B O 1
ATOM 5098 N N . HIS B 1 290 ? 6.013 -5.707 12.429 1.00 27.99 287 HIS B N 1
ATOM 5099 C CA . HIS B 1 290 ? 6.808 -4.467 12.500 1.00 26.51 287 HIS B CA 1
ATOM 5100 C C . HIS B 1 290 ? 8.190 -4.741 13.075 1.00 25.75 287 HIS B C 1
ATOM 5101 O O . HIS B 1 290 ? 8.441 -5.784 13.650 1.00 25.35 287 HIS B O 1
ATOM 5108 N N . GLY B 1 291 ? 9.091 -3.795 12.913 1.00 24.27 288 GLY B N 1
ATOM 5109 C CA . GLY B 1 291 ? 10.405 -3.903 13.523 1.00 24.23 288 GLY B CA 1
ATOM 5110 C C . GLY B 1 291 ? 10.355 -3.917 15.016 1.00 22.13 288 GLY B C 1
ATOM 5111 O O . GLY B 1 291 ? 9.401 -3.443 15.669 1.00 21.52 288 GLY B O 1
ATOM 5112 N N . ILE B 1 292 ? 11.394 -4.480 15.576 1.00 21.39 289 ILE B N 1
ATOM 5113 C CA . ILE B 1 292 ? 11.594 -4.416 16.992 1.00 20.93 289 ILE B CA 1
ATOM 5114 C C . ILE B 1 292 ? 13.066 -4.102 17.181 1.00 19.67 289 ILE B C 1
ATOM 5115 O O . ILE B 1 292 ? 13.870 -4.375 16.306 1.00 20.33 289 ILE B O 1
ATOM 5120 N N . GLY B 1 293 ? 13.430 -3.539 18.315 1.00 19.26 290 GLY B N 1
ATOM 5121 C CA . GLY B 1 293 ? 14.851 -3.415 18.674 1.00 19.58 290 GLY B CA 1
ATOM 5122 C C . GLY B 1 293 ? 14.961 -2.775 20.022 1.00 21.02 290 GLY B C 1
ATOM 5123 O O . GLY B 1 293 ? 14.486 -3.349 21.020 1.00 21.56 290 GLY B O 1
ATOM 5124 N N . LEU B 1 294 ? 15.522 -1.565 20.048 1.00 21.02 291 LEU B N 1
ATOM 5125 C CA . LEU B 1 294 ? 15.511 -0.736 21.234 1.00 22.69 291 LEU B CA 1
ATOM 5126 C C . LEU B 1 294 ? 14.083 -0.361 21.589 1.00 22.00 291 LEU B C 1
ATOM 5127 O O . LEU B 1 294 ? 13.791 -0.065 22.757 1.00 22.95 291 LEU B O 1
ATOM 5132 N N . GLU B 1 295 ? 13.183 -0.333 20.618 1.00 23.38 292 GLU B N 1
ATOM 5133 C CA . GLU B 1 295 ? 11.765 -0.119 20.970 1.00 22.94 292 GLU B CA 1
ATOM 5134 C C . GLU B 1 295 ? 10.936 -1.301 20.578 1.00 22.75 292 GLU B C 1
ATOM 5135 O O . GLU B 1 295 ? 11.362 -2.125 19.781 1.00 20.45 292 GLU B O 1
ATOM 5141 N N . ILE B 1 296 ? 9.672 -1.312 21.056 1.00 21.36 293 ILE B N 1
ATOM 5142 C CA . ILE B 1 296 ? 8.806 -2.429 20.775 1.00 22.50 293 ILE B CA 1
ATOM 5143 C C . ILE B 1 296 ? 8.278 -2.268 19.381 1.00 24.26 293 ILE B C 1
ATOM 5144 O O . ILE B 1 296 ? 7.987 -3.258 18.721 1.00 25.01 293 ILE B O 1
ATOM 5149 N N . HIS B 1 297 ? 8.133 -1.028 18.937 1.00 24.74 294 HIS B N 1
ATOM 5150 C CA . HIS B 1 297 ? 7.662 -0.763 17.600 1.00 26.87 294 HIS B CA 1
ATOM 5151 C C . HIS B 1 297 ? 8.632 0.169 16.855 1.00 25.13 294 HIS B C 1
ATOM 5152 O O . HIS B 1 297 ? 8.801 1.350 17.204 1.00 26.05 294 HIS B O 1
ATOM 5159 N N . GLU B 1 298 ? 9.207 -0.346 15.799 1.00 23.94 295 GLU B N 1
ATOM 5160 C CA . GLU B 1 298 ? 10.120 0.431 15.013 1.00 24.41 295 GLU B CA 1
ATOM 5161 C C . GLU B 1 298 ? 10.113 -0.062 13.588 1.00 24.95 295 GLU B C 1
ATOM 5162 O O . GLU B 1 298 ? 9.405 -0.984 13.274 1.00 25.65 295 GLU B O 1
ATOM 5168 N N . ALA B 1 299 ? 10.843 0.597 12.700 1.00 25.59 296 ALA B N 1
ATOM 5169 C CA . ALA B 1 299 ? 10.781 0.278 11.285 1.00 26.43 296 ALA B CA 1
ATOM 5170 C C . ALA B 1 299 ? 11.391 -1.104 11.053 1.00 26.89 296 ALA B C 1
ATOM 5171 O O . ALA B 1 299 ? 12.300 -1.543 11.795 1.00 27.36 296 ALA B O 1
ATOM 5173 N N . PRO B 1 300 ? 10.930 -1.805 10.012 1.00 28.76 297 PRO B N 1
ATOM 5174 C CA . PRO B 1 300 ? 9.908 -1.420 9.031 1.00 29.06 297 PRO B CA 1
ATOM 5175 C C . PRO B 1 300 ? 8.501 -1.888 9.386 1.00 30.06 297 PRO B C 1
ATOM 5176 O O . PRO B 1 300 ? 8.284 -2.468 10.445 1.00 30.28 297 PRO B O 1
ATOM 5180 N N . GLY B 1 301 ? 7.557 -1.619 8.483 1.00 29.90 298 GLY B N 1
ATOM 5181 C CA . GLY B 1 301 ? 6.195 -2.129 8.596 1.00 31.07 298 GLY B CA 1
ATOM 5182 C C . GLY B 1 301 ? 6.016 -3.278 7.604 1.00 31.96 298 GLY B C 1
ATOM 5183 O O . GLY B 1 301 ? 6.394 -3.178 6.434 1.00 31.95 298 GLY B O 1
ATOM 5184 N N . LEU B 1 302 ? 5.433 -4.366 8.090 1.00 31.81 299 LEU B N 1
ATOM 5185 C CA . LEU B 1 302 ? 4.958 -5.424 7.225 1.00 33.45 299 LEU B CA 1
ATOM 5186 C C . LEU B 1 302 ? 3.473 -5.169 7.087 1.00 33.89 299 LEU B C 1
ATOM 5187 O O . LEU B 1 302 ? 2.689 -5.657 7.863 1.00 33.19 299 LEU B O 1
ATOM 5192 N N . ALA B 1 303 ? 3.092 -4.392 6.069 1.00 37.20 300 ALA B N 1
ATOM 5193 C CA . ALA B 1 303 ? 1.740 -3.799 6.000 1.00 38.62 300 ALA B CA 1
ATOM 5194 C C . ALA B 1 303 ? 1.330 -3.507 4.565 1.00 42.01 300 ALA B C 1
ATOM 5195 O O . ALA B 1 303 ? 2.177 -3.463 3.663 1.00 42.37 300 ALA B O 1
ATOM 5197 N N . PHE B 1 304 ? 0.037 -3.281 4.336 1.00 45.51 301 PHE B N 1
ATOM 5198 C CA . PHE B 1 304 ? -0.444 -3.157 2.954 1.00 50.33 301 PHE B CA 1
ATOM 5199 C C . PHE B 1 304 ? 0.117 -1.951 2.206 1.00 51.55 301 PHE B C 1
ATOM 5200 O O . PHE B 1 304 ? 0.131 -1.954 0.991 1.00 55.27 301 PHE B O 1
ATOM 5208 N N . ARG B 1 305 ? 0.561 -0.937 2.934 1.00 51.66 302 ARG B N 1
ATOM 5209 C CA . ARG B 1 305 ? 1.063 0.314 2.366 1.00 52.81 302 ARG B CA 1
ATOM 5210 C C . ARG B 1 305 ? 2.614 0.445 2.370 1.00 50.87 302 ARG B C 1
ATOM 5211 O O . ARG B 1 305 ? 3.163 1.403 1.841 1.00 51.74 302 ARG B O 1
ATOM 5219 N N . SER B 1 306 ? 3.317 -0.525 2.939 1.00 48.14 303 SER B N 1
ATOM 5220 C CA . SER B 1 306 ? 4.770 -0.441 3.045 1.00 45.42 303 SER B CA 1
ATOM 5221 C C . SER B 1 306 ? 5.517 -0.821 1.756 1.00 45.19 303 SER B C 1
ATOM 5222 O O . SER B 1 306 ? 5.356 -1.906 1.202 1.00 44.10 303 SER B O 1
ATOM 5225 N N . ASP B 1 307 ? 6.359 0.114 1.319 1.00 44.75 304 ASP B N 1
ATOM 5226 C CA . ASP B 1 307 ? 7.182 -0.034 0.125 1.00 45.88 304 ASP B CA 1
ATOM 5227 C C . ASP B 1 307 ? 8.582 -0.485 0.527 1.00 44.07 304 ASP B C 1
ATOM 5228 O O . ASP B 1 307 ? 9.403 -0.768 -0.326 1.00 45.04 304 ASP B O 1
ATOM 5233 N N . THR B 1 308 ? 8.854 -0.534 1.826 1.00 41.47 305 THR B N 1
ATOM 5234 C CA . THR B 1 308 ? 10.179 -0.802 2.328 1.00 39.64 305 THR B CA 1
ATOM 5235 C C . THR B 1 308 ? 10.650 -2.162 1.865 1.00 39.21 305 THR B C 1
ATOM 5236 O O . THR B 1 308 ? 9.927 -3.137 1.987 1.00 38.96 305 THR B O 1
ATOM 5240 N N . VAL B 1 309 ? 11.861 -2.227 1.307 1.00 38.73 306 VAL B N 1
ATOM 5241 C CA . VAL B 1 309 ? 12.417 -3.479 0.856 1.00 38.68 306 VAL B CA 1
ATOM 5242 C C . VAL B 1 309 ? 13.073 -4.092 2.075 1.00 37.74 306 VAL B C 1
ATOM 5243 O O . VAL B 1 309 ? 13.897 -3.441 2.717 1.00 37.19 306 VAL B O 1
ATOM 5247 N N . LEU B 1 310 ? 12.726 -5.335 2.391 1.00 36.43 307 LEU B N 1
ATOM 5248 C CA . LEU B 1 310 ? 13.372 -6.027 3.497 1.00 35.31 307 LEU B CA 1
ATOM 5249 C C . LEU B 1 310 ? 14.830 -6.327 3.165 1.00 36.40 307 LEU B C 1
ATOM 5250 O O . LEU B 1 310 ? 15.158 -6.674 2.025 1.00 38.53 307 LEU B O 1
ATOM 5255 N N . GLU B 1 311 ? 15.704 -6.173 4.158 1.00 34.90 308 GLU B N 1
ATOM 5256 C CA . GLU B 1 311 ? 17.136 -6.354 3.959 1.00 36.03 308 GLU B CA 1
ATOM 5257 C C . GLU B 1 311 ? 17.719 -7.162 5.109 1.00 34.82 308 GLU B C 1
ATOM 5258 O O . GLU B 1 311 ? 17.171 -7.139 6.213 1.00 32.91 308 GLU B O 1
ATOM 5264 N N . PRO B 1 312 ? 18.823 -7.892 4.860 1.00 35.97 309 PRO B N 1
ATOM 5265 C CA . PRO B 1 312 ? 19.377 -8.744 5.884 1.00 35.51 309 PRO B CA 1
ATOM 5266 C C . PRO B 1 312 ? 19.661 -7.930 7.164 1.00 34.63 309 PRO B C 1
ATOM 5267 O O . PRO B 1 312 ? 20.068 -6.780 7.075 1.00 33.83 309 PRO B O 1
ATOM 5271 N N . GLY B 1 313 ? 19.360 -8.510 8.321 1.00 32.61 310 GLY B N 1
ATOM 5272 C CA . GLY B 1 313 ? 19.582 -7.832 9.600 1.00 31.00 310 GLY B CA 1
ATOM 5273 C C . GLY B 1 313 ? 18.417 -7.038 10.157 1.00 28.59 310 GLY B C 1
ATOM 5274 O O . GLY B 1 313 ? 18.470 -6.575 11.286 1.00 26.96 310 GLY B O 1
ATOM 5275 N N . MET B 1 314 ? 17.344 -6.861 9.393 1.00 28.17 311 MET B N 1
ATOM 5276 C CA . MET B 1 314 ? 16.168 -6.339 9.984 1.00 27.05 311 MET B CA 1
ATOM 5277 C C . MET B 1 314 ? 15.590 -7.368 10.973 1.00 27.16 311 MET B C 1
ATOM 5278 O O . MET B 1 314 ? 15.557 -8.564 10.707 1.00 28.75 311 MET B O 1
ATOM 5283 N N . ALA B 1 315 ? 15.104 -6.878 12.100 1.00 25.36 312 ALA B N 1
ATOM 5284 C CA . ALA B 1 315 ? 14.404 -7.685 13.093 1.00 25.00 312 ALA B CA 1
ATOM 5285 C C . ALA B 1 315 ? 12.914 -7.338 13.073 1.00 24.72 312 ALA B C 1
ATOM 5286 O O . ALA B 1 315 ? 12.492 -6.179 13.345 1.00 22.90 312 ALA B O 1
ATOM 5288 N N . VAL B 1 316 ? 12.068 -8.298 12.738 1.00 24.86 313 VAL B N 1
ATOM 5289 C CA . VAL B 1 316 ? 10.683 -7.945 12.602 1.00 24.85 313 VAL B CA 1
ATOM 5290 C C . VAL B 1 316 ? 9.805 -9.012 13.182 1.00 24.99 313 VAL B C 1
ATOM 5291 O O . VAL B 1 316 ? 10.257 -10.121 13.410 1.00 26.91 313 VAL B O 1
ATOM 5295 N N . THR B 1 317 ? 8.539 -8.678 13.374 1.00 24.70 314 THR B N 1
ATOM 5296 C CA . THR B 1 317 ? 7.565 -9.619 13.931 1.00 24.35 314 THR B CA 1
ATOM 5297 C C . THR B 1 317 ? 6.678 -10.106 12.803 1.00 23.95 314 THR B C 1
ATOM 5298 O O . THR B 1 317 ? 6.490 -9.425 11.797 1.00 24.24 314 THR B O 1
ATOM 5302 N N . VAL B 1 318 ? 6.145 -11.297 12.965 1.00 24.51 315 VAL B N 1
ATOM 5303 C CA . VAL B 1 318 ? 5.225 -11.888 12.022 1.00 24.83 315 VAL B CA 1
ATOM 5304 C C . VAL B 1 318 ? 4.080 -12.422 12.847 1.00 25.76 315 VAL B C 1
ATOM 5305 O O . VAL B 1 318 ? 4.236 -13.398 13.565 1.00 23.84 315 VAL B O 1
ATOM 5309 N N . GLU B 1 319 ? 2.945 -11.740 12.775 1.00 25.92 316 GLU B N 1
ATOM 5310 C CA . GLU B 1 319 ? 1.883 -11.894 13.759 1.00 26.88 316 GLU B CA 1
ATOM 5311 C C . GLU B 1 319 ? 0.501 -11.753 13.212 1.00 26.82 316 GLU B C 1
ATOM 5312 O O . GLU B 1 319 ? -0.224 -10.853 13.634 1.00 27.71 316 GLU B O 1
ATOM 5318 N N . PRO B 1 320 ? 0.094 -12.652 12.288 1.00 27.90 317 PRO B N 1
ATOM 5319 C CA . PRO B 1 320 ? -1.279 -12.556 11.789 1.00 28.38 317 PRO B CA 1
ATOM 5320 C C . PRO B 1 320 ? -2.255 -12.941 12.851 1.00 28.17 317 PRO B C 1
ATOM 5321 O O . PRO B 1 320 ? -1.897 -13.582 13.850 1.00 27.74 317 PRO B O 1
ATOM 5325 N N . GLY B 1 321 ? -3.497 -12.527 12.687 1.00 28.73 318 GLY B N 1
ATOM 5326 C CA . GLY B 1 321 ? -4.530 -12.954 13.618 1.00 28.12 318 GLY B CA 1
ATOM 5327 C C . GLY B 1 321 ? -5.921 -12.772 13.058 1.00 29.20 318 GLY B C 1
ATOM 5328 O O . GLY B 1 321 ? -6.087 -12.049 12.070 1.00 30.36 318 GLY B O 1
ATOM 5329 N N . ILE B 1 322 ? -6.896 -13.481 13.646 1.00 29.47 319 ILE B N 1
ATOM 5330 C CA . ILE B 1 322 ? -8.333 -13.392 13.269 1.00 29.47 319 ILE B CA 1
ATOM 5331 C C . ILE B 1 322 ? -9.135 -13.129 14.510 1.00 29.13 319 ILE B C 1
ATOM 5332 O O . ILE B 1 322 ? -8.954 -13.804 15.534 1.00 29.27 319 ILE B O 1
ATOM 5337 N N . TYR B 1 323 ? -9.992 -12.136 14.476 1.00 28.93 320 TYR B N 1
ATOM 5338 C CA . TYR B 1 323 ? -10.662 -11.680 15.699 1.00 29.28 320 TYR B CA 1
ATOM 5339 C C . TYR B 1 323 ? -12.106 -11.571 15.350 1.00 29.09 320 TYR B C 1
ATOM 5340 O O . TYR B 1 323 ? -12.377 -10.966 14.370 1.00 30.79 320 TYR B O 1
ATOM 5349 N N . ILE B 1 324 ? -13.014 -12.187 16.099 1.00 31.87 321 ILE B N 1
ATOM 5350 C CA . ILE B 1 324 ? -14.443 -12.234 15.702 1.00 33.13 321 ILE B CA 1
ATOM 5351 C C . ILE B 1 324 ? -15.261 -11.872 16.932 1.00 34.69 321 ILE B C 1
ATOM 5352 O O . ILE B 1 324 ? -15.416 -12.690 17.851 1.00 34.39 321 ILE B O 1
ATOM 5357 N N . PRO B 1 325 ? -15.815 -10.653 16.965 1.00 37.20 322 PRO B N 1
ATOM 5358 C CA . PRO B 1 325 ? -16.667 -10.305 18.094 1.00 38.24 322 PRO B CA 1
ATOM 5359 C C . PRO B 1 325 ? -17.745 -11.292 18.285 1.00 39.46 322 PRO B C 1
ATOM 5360 O O . PRO B 1 325 ? -18.204 -11.915 17.322 1.00 40.75 322 PRO B O 1
ATOM 5364 N N . GLY B 1 326 ? -18.101 -11.505 19.545 1.00 38.92 323 GLY B N 1
ATOM 5365 C CA . GLY B 1 326 ? -18.998 -12.555 19.895 1.00 38.16 323 GLY B CA 1
ATOM 5366 C C . GLY B 1 326 ? -18.387 -13.953 19.911 1.00 36.75 323 GLY B C 1
ATOM 5367 O O . GLY B 1 326 ? -19.012 -14.831 20.366 1.00 34.76 323 GLY B O 1
ATOM 5368 N N . ILE B 1 327 ? -17.159 -14.176 19.427 1.00 36.08 324 ILE B N 1
ATOM 5369 C CA . ILE B 1 327 ? -16.664 -15.545 19.319 1.00 34.57 324 ILE B CA 1
ATOM 5370 C C . ILE B 1 327 ? -15.321 -15.718 19.998 1.00 33.60 324 ILE B C 1
ATOM 5371 O O . ILE B 1 327 ? -15.159 -16.595 20.800 1.00 33.41 324 ILE B O 1
ATOM 5376 N N . GLY B 1 328 ? -14.360 -14.867 19.681 1.00 33.38 325 GLY B N 1
ATOM 5377 C CA . GLY B 1 328 ? -13.030 -15.054 20.153 1.00 32.22 325 GLY B CA 1
ATOM 5378 C C . GLY B 1 328 ? -12.084 -14.654 19.050 1.00 31.36 325 GLY B C 1
ATOM 5379 O O . GLY B 1 328 ? -12.496 -14.099 18.010 1.00 33.48 325 GLY B O 1
ATOM 5380 N N . GLY B 1 329 ? -10.822 -14.939 19.296 1.00 28.79 326 GLY B N 1
ATOM 5381 C CA . GLY B 1 329 ? -9.761 -14.580 18.409 1.00 28.15 326 GLY B CA 1
ATOM 5382 C C . GLY B 1 329 ? -8.512 -15.372 18.677 1.00 26.68 326 GLY B C 1
ATOM 5383 O O . GLY B 1 329 ? -8.424 -16.065 19.703 1.00 24.94 326 GLY B O 1
ATOM 5384 N N . VAL B 1 330 ? -7.615 -15.331 17.704 1.00 25.47 327 VAL B N 1
ATOM 5385 C CA . VAL B 1 330 ? -6.292 -15.984 17.784 1.00 26.47 327 VAL B CA 1
ATOM 5386 C C . VAL B 1 330 ? -5.273 -15.080 17.143 1.00 25.62 327 VAL B C 1
ATOM 5387 O O . VAL B 1 330 ? -5.572 -14.478 16.102 1.00 25.73 327 VAL B O 1
ATOM 5391 N N . ARG B 1 331 ? -4.104 -14.954 17.780 1.00 23.59 328 ARG B N 1
ATOM 5392 C CA . ARG B 1 331 ? -2.886 -14.440 17.163 1.00 22.23 328 ARG B CA 1
ATOM 5393 C C . ARG B 1 331 ? -1.725 -15.362 17.543 1.00 23.35 328 ARG B C 1
ATOM 5394 O O . ARG B 1 331 ? -1.640 -15.875 18.704 1.00 22.43 328 ARG B O 1
ATOM 5402 N N . ILE B 1 332 ? -0.843 -15.577 16.584 1.00 24.07 329 ILE B N 1
ATOM 5403 C CA . ILE B 1 332 ? 0.423 -16.246 16.774 1.00 25.06 329 ILE B CA 1
ATOM 5404 C C . ILE B 1 332 ? 1.559 -15.361 16.217 1.00 24.40 329 ILE B C 1
ATOM 5405 O O . ILE B 1 332 ? 1.533 -14.960 15.043 1.00 25.49 329 ILE B O 1
ATOM 5410 N N . GLU B 1 333 ? 2.560 -15.063 17.035 1.00 24.86 330 GLU B N 1
ATOM 5411 C CA . GLU B 1 333 ? 3.592 -14.101 16.660 1.00 24.59 330 GLU B CA 1
ATOM 5412 C C . GLU B 1 333 ? 4.983 -14.619 16.928 1.00 25.15 330 GLU B C 1
ATOM 5413 O O . GLU B 1 333 ? 5.286 -15.017 18.051 1.00 25.23 330 GLU B O 1
ATOM 5419 N N . ASP B 1 334 ? 5.839 -14.609 15.899 1.00 23.89 331 ASP B N 1
ATOM 5420 C CA . ASP B 1 334 ? 7.259 -14.881 16.107 1.00 24.94 331 ASP B CA 1
ATOM 5421 C C . ASP B 1 334 ? 8.025 -13.597 15.901 1.00 24.29 331 ASP B C 1
ATOM 5422 O O . ASP B 1 334 ? 7.529 -12.647 15.294 1.00 24.97 331 ASP B O 1
ATOM 5427 N N . ASP B 1 335 ? 9.266 -13.631 16.344 1.00 24.99 332 ASP B N 1
ATOM 5428 C CA . ASP B 1 335 ? 10.274 -12.599 16.062 1.00 25.21 332 ASP B CA 1
ATOM 5429 C C . ASP B 1 335 ? 11.210 -13.247 15.102 1.00 25.70 332 ASP B C 1
ATOM 5430 O O . ASP B 1 335 ? 11.560 -14.427 15.336 1.00 26.92 332 ASP B O 1
ATOM 5435 N N . ILE B 1 336 ? 11.580 -12.543 14.010 1.00 25.72 333 ILE B N 1
ATOM 5436 C CA . ILE B 1 336 ? 12.523 -13.057 13.034 1.00 26.05 333 ILE B CA 1
ATOM 5437 C C . ILE B 1 336 ? 13.642 -12.068 12.704 1.00 26.60 333 ILE B C 1
ATOM 5438 O O . ILE B 1 336 ? 13.465 -10.832 12.830 1.00 23.95 333 ILE B O 1
ATOM 5443 N N . ILE B 1 337 ? 14.785 -12.612 12.311 1.00 26.89 334 ILE B N 1
ATOM 5444 C CA . ILE B 1 337 ? 15.892 -11.831 11.743 1.00 28.50 334 ILE B CA 1
ATOM 5445 C C . ILE B 1 337 ? 15.958 -12.146 10.247 1.00 30.67 334 ILE B C 1
ATOM 5446 O O . ILE B 1 337 ? 16.093 -13.301 9.869 1.00 32.31 334 ILE B O 1
ATOM 5451 N N . VAL B 1 338 ? 15.776 -11.129 9.398 1.00 32.53 335 VAL B N 1
ATOM 5452 C CA . VAL B 1 338 ? 15.835 -11.301 7.936 1.00 34.17 335 VAL B CA 1
ATOM 5453 C C . VAL B 1 338 ? 17.250 -11.712 7.544 1.00 36.03 335 VAL B C 1
ATOM 5454 O O . VAL B 1 338 ? 18.229 -11.222 8.121 1.00 35.29 335 VAL B O 1
ATOM 5458 N N . THR B 1 339 ? 17.332 -12.674 6.631 1.00 38.87 336 THR B N 1
ATOM 5459 C CA . THR B 1 339 ? 18.586 -13.029 5.950 1.00 41.60 336 THR B CA 1
ATOM 5460 C C . THR B 1 339 ? 18.427 -12.920 4.439 1.00 43.77 336 THR B C 1
ATOM 5461 O O . THR B 1 339 ? 17.312 -12.782 3.925 1.00 42.96 336 THR B O 1
ATOM 5465 N N . SER B 1 340 ? 19.556 -12.971 3.733 1.00 46.96 337 SER B N 1
ATOM 5466 C CA . SER B 1 340 ? 19.540 -12.814 2.265 1.00 49.88 337 SER B CA 1
ATOM 5467 C C . SER B 1 340 ? 18.633 -13.859 1.578 1.00 50.88 337 SER B C 1
ATOM 5468 O O . SER B 1 340 ? 17.954 -13.541 0.602 1.00 52.06 337 SER B O 1
ATOM 5471 N N . GLU B 1 341 ? 18.594 -15.078 2.118 1.00 51.49 338 GLU B N 1
ATOM 5472 C CA . GLU B 1 341 ? 17.759 -16.176 1.570 1.00 52.44 338 GLU B CA 1
ATOM 5473 C C . GLU B 1 341 ? 16.413 -16.417 2.261 1.00 49.65 338 GLU B C 1
ATOM 5474 O O . GLU B 1 341 ? 15.546 -17.142 1.744 1.00 49.76 338 GLU B O 1
ATOM 5480 N N . GLY B 1 342 ? 16.237 -15.887 3.461 1.00 46.31 339 GLY B N 1
ATOM 5481 C CA . GLY B 1 342 ? 15.057 -16.248 4.241 1.00 43.54 339 GLY B CA 1
ATOM 5482 C C . GLY B 1 342 ? 15.051 -15.467 5.543 1.00 41.08 339 GLY B C 1
ATOM 5483 O O . GLY B 1 342 ? 15.151 -14.239 5.549 1.00 38.45 339 GLY B O 1
ATOM 5484 N N . ASN B 1 343 ? 14.933 -16.179 6.646 1.00 39.09 340 ASN B N 1
ATOM 5485 C CA . ASN B 1 343 ? 14.995 -15.525 7.926 1.00 37.09 340 ASN B CA 1
ATOM 5486 C C . ASN B 1 343 ? 15.309 -16.550 9.005 1.00 36.61 340 ASN B C 1
ATOM 5487 O O . ASN B 1 343 ? 15.238 -17.742 8.756 1.00 36.01 340 ASN B O 1
ATOM 5492 N N . GLU B 1 344 ? 15.679 -16.067 10.191 1.00 33.96 341 GLU B N 1
ATOM 5493 C CA . GLU B 1 344 ? 16.024 -16.900 11.325 1.00 34.32 341 GLU B CA 1
ATOM 5494 C C . GLU B 1 344 ? 14.965 -16.550 12.359 1.00 32.26 341 GLU B C 1
ATOM 5495 O O . GLU B 1 344 ? 14.960 -15.433 12.855 1.00 29.94 341 GLU B O 1
ATOM 5501 N N . VAL B 1 345 ? 14.064 -17.496 12.657 1.00 31.60 342 VAL B N 1
ATOM 5502 C CA . VAL B 1 345 ? 13.038 -17.348 13.692 1.00 31.15 342 VAL B CA 1
ATOM 5503 C C . VAL B 1 345 ? 13.777 -17.421 15.016 1.00 31.02 342 VAL B C 1
ATOM 5504 O O . VAL B 1 345 ? 14.575 -18.322 15.199 1.00 32.79 342 VAL B O 1
ATOM 5508 N N . ILE B 1 346 ? 13.537 -16.473 15.922 1.00 28.07 343 ILE B N 1
ATOM 5509 C CA . ILE B 1 346 ? 14.222 -16.479 17.219 1.00 27.21 343 ILE B CA 1
ATOM 5510 C C . ILE B 1 346 ? 13.334 -16.758 18.437 1.00 27.44 343 ILE B C 1
ATOM 5511 O O . ILE B 1 346 ? 13.846 -16.955 19.530 1.00 28.45 343 ILE B O 1
ATOM 5516 N N . THR B 1 347 ? 12.029 -16.844 18.214 1.00 27.07 344 THR B N 1
ATOM 5517 C CA . THR B 1 347 ? 11.047 -17.258 19.228 1.00 26.80 344 THR B CA 1
ATOM 5518 C C . THR B 1 347 ? 10.693 -18.708 18.919 1.00 28.28 344 THR B C 1
ATOM 5519 O O . THR B 1 347 ? 10.173 -19.011 17.858 1.00 29.83 344 THR B O 1
ATOM 5523 N N . LYS B 1 348 ? 11.067 -19.605 19.813 1.00 28.63 345 LYS B N 1
ATOM 5524 C CA . LYS B 1 348 ? 11.033 -21.000 19.532 1.00 30.25 345 LYS B CA 1
ATOM 5525 C C . LYS B 1 348 ? 9.879 -21.748 20.195 1.00 30.51 345 LYS B C 1
ATOM 5526 O O . LYS B 1 348 ? 9.764 -22.959 20.034 1.00 30.65 345 LYS B O 1
ATOM 5532 N N . SER B 1 349 ? 9.044 -21.060 20.954 1.00 28.48 346 SER B N 1
ATOM 5533 C CA . SER B 1 349 ? 7.895 -21.725 21.551 1.00 28.12 346 SER B CA 1
ATOM 5534 C C . SER B 1 349 ? 7.020 -22.398 20.522 1.00 28.55 346 SER B C 1
ATOM 5535 O O . SER B 1 349 ? 6.809 -21.879 19.422 1.00 28.86 346 SER B O 1
ATOM 5538 N N . PRO B 1 350 ? 6.463 -23.542 20.899 1.00 29.76 347 PRO B N 1
ATOM 5539 C CA . PRO B 1 350 ? 5.641 -24.359 20.010 1.00 30.72 347 PRO B CA 1
ATOM 5540 C C . PRO B 1 350 ? 4.443 -23.570 19.587 1.00 29.71 347 PRO B C 1
ATOM 5541 O O . PRO B 1 350 ? 3.991 -22.749 20.366 1.00 29.49 347 PRO B O 1
ATOM 5545 N N . LYS B 1 351 ? 3.964 -23.774 18.363 1.00 29.11 348 LYS B N 1
ATOM 5546 C CA . LYS B 1 351 ? 2.786 -23.050 17.829 1.00 30.04 348 LYS B CA 1
ATOM 5547 C C . LYS B 1 351 ? 1.515 -23.895 17.574 1.00 30.80 348 LYS B C 1
ATOM 5548 O O . LYS B 1 351 ? 0.477 -23.359 17.154 1.00 30.25 348 LYS B O 1
ATOM 5554 N N . GLU B 1 352 ? 1.586 -25.196 17.831 1.00 31.86 349 GLU B N 1
ATOM 5555 C CA A GLU B 1 352 ? 0.429 -26.084 17.749 0.50 33.06 349 GLU B CA 1
ATOM 5556 C CA B GLU B 1 352 ? 0.379 -26.007 17.675 0.50 32.64 349 GLU B CA 1
ATOM 5557 C C . GLU B 1 352 ? -0.544 -25.641 18.826 1.00 32.22 349 GLU B C 1
ATOM 5558 O O . GLU B 1 352 ? -0.109 -25.068 19.827 1.00 32.21 349 GLU B O 1
ATOM 5569 N N . LEU B 1 353 ? -1.836 -25.898 18.642 1.00 32.55 350 LEU B N 1
ATOM 5570 C CA . LEU B 1 353 ? -2.810 -25.564 19.646 1.00 32.29 350 LEU B CA 1
ATOM 5571 C C . LEU B 1 353 ? -2.619 -26.425 20.872 1.00 32.17 350 LEU B C 1
ATOM 5572 O O . LEU B 1 353 ? -2.828 -27.648 20.847 1.00 32.08 350 LEU B O 1
ATOM 5577 N N . ILE B 1 354 ? -2.264 -25.772 21.963 1.00 30.85 351 ILE B N 1
ATOM 5578 C CA . ILE B 1 354 ? -2.094 -26.424 23.256 1.00 31.45 351 ILE B CA 1
ATOM 5579 C C . ILE B 1 354 ? -3.361 -26.299 24.087 1.00 31.15 351 ILE B C 1
ATOM 5580 O O . ILE B 1 354 ? -3.817 -25.194 24.347 1.00 29.52 351 ILE B O 1
ATOM 5585 N N . ILE B 1 355 ? -3.942 -27.437 24.482 1.00 32.62 352 ILE B N 1
ATOM 5586 C CA . ILE B 1 355 ? -5.130 -27.466 25.298 1.00 33.35 352 ILE B CA 1
ATOM 5587 C C . ILE B 1 355 ? -4.696 -27.735 26.740 1.00 35.27 352 ILE B C 1
ATOM 5588 O O . ILE B 1 355 ? -4.174 -28.812 27.061 1.00 34.94 352 ILE B O 1
ATOM 5593 N N . LEU B 1 356 ? -4.858 -26.730 27.600 1.00 35.68 353 LEU B N 1
ATOM 5594 C CA . LEU B 1 356 ? -4.683 -26.914 29.027 1.00 38.19 353 LEU B CA 1
ATOM 5595 C C . LEU B 1 356 ? -6.014 -27.410 29.611 1.00 40.91 353 LEU B C 1
ATOM 5596 O O . LEU B 1 356 ? -6.678 -28.290 29.094 1.00 43.05 353 LEU B O 1
ATOM 5602 N N . ALA C 1 3 ? 46.704 70.796 32.388 1.00 50.97 0 ALA C N 1
ATOM 5603 C CA . ALA C 1 3 ? 46.281 70.551 33.818 1.00 51.40 0 ALA C CA 1
ATOM 5604 C C . ALA C 1 3 ? 46.259 71.833 34.702 1.00 51.49 0 ALA C C 1
ATOM 5605 O O . ALA C 1 3 ? 45.175 72.322 35.110 1.00 50.09 0 ALA C O 1
ATOM 5607 N N . MET C 1 4 ? 47.451 72.380 34.977 1.00 53.03 1 MET C N 1
ATOM 5608 C CA . MET C 1 4 ? 47.566 73.735 35.526 1.00 53.39 1 MET C CA 1
ATOM 5609 C C . MET C 1 4 ? 47.096 74.730 34.457 1.00 52.31 1 MET C C 1
ATOM 5610 O O . MET C 1 4 ? 46.763 75.860 34.805 1.00 51.58 1 MET C O 1
ATOM 5615 N N . GLU C 1 5 ? 47.070 74.315 33.180 1.00 50.78 2 GLU C N 1
ATOM 5616 C CA . GLU C 1 5 ? 46.592 75.195 32.133 1.00 50.32 2 GLU C CA 1
ATOM 5617 C C . GLU C 1 5 ? 45.135 75.536 32.442 1.00 47.61 2 GLU C C 1
ATOM 5618 O O . GLU C 1 5 ? 44.767 76.704 32.493 1.00 46.91 2 GLU C O 1
ATOM 5624 N N . LYS C 1 6 ? 44.337 74.492 32.672 1.00 45.81 3 LYS C N 1
ATOM 5625 C CA . LYS C 1 6 ? 42.931 74.636 32.940 1.00 44.09 3 LYS C CA 1
ATOM 5626 C C . LYS C 1 6 ? 42.709 75.506 34.159 1.00 44.62 3 LYS C C 1
ATOM 5627 O O . LYS C 1 6 ? 41.911 76.456 34.120 1.00 44.07 3 LYS C O 1
ATOM 5633 N N . ILE C 1 7 ? 43.440 75.201 35.221 1.00 44.26 4 ILE C N 1
ATOM 5634 C CA . ILE C 1 7 ? 43.352 75.955 36.459 1.00 44.82 4 ILE C CA 1
ATOM 5635 C C . ILE C 1 7 ? 43.647 77.433 36.280 1.00 45.64 4 ILE C C 1
ATOM 5636 O O . ILE C 1 7 ? 42.954 78.263 36.854 1.00 44.75 4 ILE C O 1
ATOM 5641 N N . GLU C 1 8 ? 44.706 77.765 35.541 1.00 47.31 5 GLU C N 1
ATOM 5642 C CA . GLU C 1 8 ? 44.989 79.155 35.225 1.00 48.86 5 GLU C CA 1
ATOM 5643 C C . GLU C 1 8 ? 43.847 79.856 34.470 1.00 47.70 5 GLU C C 1
ATOM 5644 O O . GLU C 1 8 ? 43.438 80.955 34.860 1.00 47.67 5 GLU C O 1
ATOM 5650 N N . ARG C 1 9 ? 43.295 79.207 33.437 1.00 46.62 6 ARG C N 1
ATOM 5651 C CA . ARG C 1 9 ? 42.135 79.775 32.706 1.00 45.88 6 ARG C CA 1
ATOM 5652 C C . ARG C 1 9 ? 40.931 80.008 33.616 1.00 43.67 6 ARG C C 1
ATOM 5653 O O . ARG C 1 9 ? 40.291 81.039 33.534 1.00 43.45 6 ARG C O 1
ATOM 5661 N N . LEU C 1 10 ? 40.623 79.036 34.475 1.00 41.87 7 LEU C N 1
ATOM 5662 C CA . LEU C 1 10 ? 39.503 79.142 35.400 1.00 39.73 7 LEU C CA 1
ATOM 5663 C C . LEU C 1 10 ? 39.756 80.246 36.405 1.00 40.75 7 LEU C C 1
ATOM 5664 O O . LEU C 1 10 ? 38.857 80.971 36.788 1.00 41.10 7 LEU C O 1
ATOM 5669 N N . ARG C 1 11 ? 40.989 80.337 36.876 1.00 41.27 8 ARG C N 1
ATOM 5670 C CA A ARG C 1 11 ? 41.361 81.442 37.758 0.60 42.61 8 ARG C CA 1
ATOM 5671 C CA B ARG C 1 11 ? 41.371 81.431 37.761 0.40 42.52 8 ARG C CA 1
ATOM 5672 C C . ARG C 1 11 ? 41.139 82.786 37.074 1.00 43.26 8 ARG C C 1
ATOM 5673 O O . ARG C 1 11 ? 40.757 83.754 37.733 1.00 43.87 8 ARG C O 1
ATOM 5688 N N . SER C 1 12 ? 41.334 82.852 35.753 1.00 43.38 9 SER C N 1
ATOM 5689 C CA . SER C 1 12 ? 41.083 84.126 35.018 1.00 45.17 9 SER C CA 1
ATOM 5690 C C . SER C 1 12 ? 39.679 84.692 35.266 1.00 44.15 9 SER C C 1
ATOM 5691 O O . SER C 1 12 ? 39.502 85.908 35.316 1.00 44.96 9 SER C O 1
ATOM 5694 N N . ALA C 1 13 ? 38.695 83.801 35.412 1.00 42.43 10 ALA C N 1
ATOM 5695 C CA . ALA C 1 13 ? 37.276 84.191 35.500 1.00 41.59 10 ALA C CA 1
ATOM 5696 C C . ALA C 1 13 ? 36.863 84.587 36.931 1.00 42.21 10 ALA C C 1
ATOM 5697 O O . ALA C 1 13 ? 35.714 84.969 37.153 1.00 41.12 10 ALA C O 1
ATOM 5699 N N . PHE C 1 14 ? 37.790 84.528 37.888 1.00 42.69 11 PHE C N 1
ATOM 5700 C CA . PHE C 1 14 ? 37.435 84.707 39.297 1.00 43.51 11 PHE C CA 1
ATOM 5701 C C . PHE C 1 14 ? 36.991 86.101 39.573 1.00 44.93 11 PHE C C 1
ATOM 5702 O O . PHE C 1 14 ? 36.018 86.315 40.283 1.00 45.14 11 PHE C O 1
ATOM 5710 N N . ASP C 1 15 ? 37.760 87.069 39.083 1.00 47.82 12 ASP C N 1
ATOM 5711 C CA . ASP C 1 15 ? 37.432 88.466 39.353 1.00 49.70 12 ASP C CA 1
ATOM 5712 C C . ASP C 1 15 ? 36.040 88.779 38.775 1.00 48.59 12 ASP C C 1
ATOM 5713 O O . ASP C 1 15 ? 35.223 89.424 39.425 1.00 49.35 12 ASP C O 1
ATOM 5718 N N . GLU C 1 16 ? 35.769 88.278 37.584 1.00 47.58 13 GLU C N 1
ATOM 5719 C CA . GLU C 1 16 ? 34.488 88.520 36.935 1.00 47.64 13 GLU C CA 1
ATOM 5720 C C . GLU C 1 16 ? 33.343 87.843 37.695 1.00 45.11 13 GLU C C 1
ATOM 5721 O O . GLU C 1 16 ? 32.302 88.463 37.874 1.00 45.16 13 GLU C O 1
ATOM 5727 N N . ALA C 1 17 ? 33.539 86.614 38.188 1.00 42.73 14 ALA C N 1
ATOM 5728 C CA . ALA C 1 17 ? 32.515 85.984 39.030 1.00 41.48 14 ALA C CA 1
ATOM 5729 C C . ALA C 1 17 ? 32.411 86.586 40.428 1.00 42.89 14 ALA C C 1
ATOM 5730 O O . ALA C 1 17 ? 31.415 86.359 41.141 1.00 41.94 14 ALA C O 1
ATOM 5732 N N . GLY C 1 18 ? 33.413 87.375 40.838 1.00 44.27 15 GLY C N 1
ATOM 5733 C CA . GLY C 1 18 ? 33.382 87.961 42.178 1.00 45.16 15 GLY C CA 1
ATOM 5734 C C . GLY C 1 18 ? 33.808 86.966 43.242 1.00 44.53 15 GLY C C 1
ATOM 5735 O O . GLY C 1 18 ? 33.232 86.925 44.333 1.00 44.98 15 GLY C O 1
ATOM 5736 N N . ILE C 1 19 ? 34.835 86.180 42.923 1.00 43.89 16 ILE C N 1
ATOM 5737 C CA . ILE C 1 19 ? 35.346 85.126 43.819 1.00 43.46 16 ILE C CA 1
ATOM 5738 C C . ILE C 1 19 ? 36.848 85.198 43.920 1.00 45.04 16 ILE C C 1
ATOM 5739 O O . ILE C 1 19 ? 37.529 85.710 43.006 1.00 45.55 16 ILE C O 1
ATOM 5744 N N . ASP C 1 20 ? 37.347 84.694 45.053 1.00 45.53 17 ASP C N 1
ATOM 5745 C CA . ASP C 1 20 ? 38.770 84.444 45.240 1.00 46.30 17 ASP C CA 1
ATOM 5746 C C . ASP C 1 20 ? 39.056 82.956 45.387 1.00 45.75 17 ASP C C 1
ATOM 5747 O O . ASP C 1 20 ? 40.129 82.583 45.843 1.00 46.90 17 ASP C O 1
ATOM 5752 N N . GLY C 1 21 ? 38.075 82.121 45.017 1.00 43.80 18 GLY C N 1
ATOM 5753 C CA . GLY C 1 21 ? 38.228 80.664 44.917 1.00 42.31 18 GLY C CA 1
ATOM 5754 C C . GLY C 1 21 ? 36.933 79.931 44.532 1.00 39.83 18 GLY C C 1
ATOM 5755 O O . GLY C 1 21 ? 35.838 80.504 44.610 1.00 39.54 18 GLY C O 1
ATOM 5756 N N . ILE C 1 22 ? 37.050 78.673 44.108 1.00 38.08 19 ILE C N 1
ATOM 5757 C CA . ILE C 1 22 ? 35.863 77.885 43.644 1.00 35.74 19 ILE C CA 1
ATOM 5758 C C . ILE C 1 22 ? 35.919 76.403 44.085 1.00 34.86 19 ILE C C 1
ATOM 5759 O O . ILE C 1 22 ? 36.969 75.755 44.072 1.00 36.20 19 ILE C O 1
ATOM 5764 N N . LEU C 1 23 ? 34.772 75.895 44.499 1.00 34.52 20 LEU C N 1
ATOM 5765 C CA . LEU C 1 23 ? 34.623 74.491 44.852 1.00 33.00 20 LEU C CA 1
ATOM 5766 C C . LEU C 1 23 ? 33.837 73.878 43.694 1.00 32.32 20 LEU C C 1
ATOM 5767 O O . LEU C 1 23 ? 32.689 74.269 43.468 1.00 31.35 20 LEU C O 1
ATOM 5772 N N . LEU C 1 24 ? 34.425 72.928 42.983 1.00 31.29 21 LEU C N 1
ATOM 5773 C CA . LEU C 1 24 ? 33.691 72.227 41.947 1.00 30.34 21 LEU C CA 1
ATOM 5774 C C . LEU C 1 24 ? 33.110 70.934 42.524 1.00 30.59 21 LEU C C 1
ATOM 5775 O O . LEU C 1 24 ? 33.866 70.070 42.982 1.00 30.66 21 LEU C O 1
ATOM 5780 N N . THR C 1 25 ? 31.785 70.819 42.540 1.00 27.86 22 THR C N 1
ATOM 5781 C CA . THR C 1 25 ? 31.168 69.587 42.942 1.00 26.88 22 THR C CA 1
ATOM 5782 C C . THR C 1 25 ? 30.449 68.829 41.795 1.00 26.02 22 THR C C 1
ATOM 5783 O O . THR C 1 25 ? 30.029 67.724 41.981 1.00 26.08 22 THR C O 1
ATOM 5787 N N . ASN C 1 26 ? 30.268 69.445 40.643 1.00 26.29 23 ASN C N 1
ATOM 5788 C CA . ASN C 1 26 ? 29.567 68.826 39.500 1.00 27.13 23 ASN C CA 1
ATOM 5789 C C . ASN C 1 26 ? 30.397 67.687 38.920 1.00 28.01 23 ASN C C 1
ATOM 5790 O O . ASN C 1 26 ? 31.606 67.866 38.703 1.00 28.78 23 ASN C O 1
ATOM 5795 N N . GLU C 1 27 ? 29.788 66.536 38.637 1.00 28.12 24 GLU C N 1
ATOM 5796 C CA . GLU C 1 27 ? 30.587 65.341 38.245 1.00 30.64 24 GLU C CA 1
ATOM 5797 C C . GLU C 1 27 ? 31.355 65.538 36.946 1.00 29.09 24 GLU C C 1
ATOM 5798 O O . GLU C 1 27 ? 32.491 65.086 36.806 1.00 30.49 24 GLU C O 1
ATOM 5804 N N . HIS C 1 28 ? 30.766 66.299 36.035 1.00 28.85 25 HIS C N 1
ATOM 5805 C CA . HIS C 1 28 ? 31.370 66.545 34.724 1.00 28.56 25 HIS C CA 1
ATOM 5806 C C . HIS C 1 28 ? 32.476 67.566 34.889 1.00 29.65 25 HIS C C 1
ATOM 5807 O O . HIS C 1 28 ? 33.528 67.412 34.267 1.00 30.25 25 HIS C O 1
ATOM 5814 N N . SER C 1 29 ? 32.252 68.576 35.732 1.00 29.58 26 SER C N 1
ATOM 5815 C CA . SER C 1 29 ? 33.328 69.559 36.049 1.00 30.81 26 SER C CA 1
ATOM 5816 C C . SER C 1 29 ? 34.523 68.828 36.673 1.00 31.63 26 SER C C 1
ATOM 5817 O O . SER C 1 29 ? 35.693 69.072 36.285 1.00 34.42 26 SER C O 1
ATOM 5820 N N . ARG C 1 30 ? 34.238 67.891 37.598 1.00 32.17 27 ARG C N 1
ATOM 5821 C CA . ARG C 1 30 ? 35.277 67.020 38.241 1.00 32.95 27 ARG C CA 1
ATOM 5822 C C . ARG C 1 30 ? 36.072 66.209 37.253 1.00 32.99 27 ARG C C 1
ATOM 5823 O O . ARG C 1 30 ? 37.296 66.216 37.278 1.00 34.71 27 ARG C O 1
ATOM 5831 N N . ARG C 1 31 ? 35.372 65.489 36.401 1.00 32.36 28 ARG C N 1
ATOM 5832 C CA . ARG C 1 31 ? 36.003 64.718 35.385 1.00 33.19 28 ARG C CA 1
ATOM 5833 C C . ARG C 1 31 ? 36.877 65.561 34.425 1.00 33.96 28 ARG C C 1
ATOM 5834 O O . ARG C 1 31 ? 37.914 65.103 33.975 1.00 34.19 28 ARG C O 1
ATOM 5842 N N . TYR C 1 32 ? 36.476 66.796 34.140 1.00 33.08 29 TYR C N 1
ATOM 5843 C CA . TYR C 1 32 ? 37.143 67.605 33.148 1.00 31.93 29 TYR C CA 1
ATOM 5844 C C . TYR C 1 32 ? 38.366 68.339 33.667 1.00 33.14 29 TYR C C 1
ATOM 5845 O O . TYR C 1 32 ? 39.363 68.468 32.946 1.00 34.20 29 TYR C O 1
ATOM 5854 N N . MET C 1 33 ? 38.295 68.837 34.901 1.00 32.94 30 MET C N 1
ATOM 5855 C CA . MET C 1 33 ? 39.338 69.671 35.487 1.00 33.96 30 MET C CA 1
ATOM 5856 C C . MET C 1 33 ? 40.484 68.861 36.099 1.00 35.80 30 MET C C 1
ATOM 5857 O O . MET C 1 33 ? 41.652 69.325 36.096 1.00 36.46 30 MET C O 1
ATOM 5862 N N . ALA C 1 34 ? 40.128 67.714 36.668 1.00 36.78 31 ALA C N 1
ATOM 5863 C CA . ALA C 1 34 ? 41.082 66.802 37.294 1.00 39.56 31 ALA C CA 1
ATOM 5864 C C . ALA C 1 34 ? 41.225 65.464 36.574 1.00 41.46 31 ALA C C 1
ATOM 5865 O O . ALA C 1 34 ? 41.914 64.545 37.086 1.00 45.14 31 ALA C O 1
ATOM 5867 N N . ASN C 1 35 ? 40.617 65.327 35.404 1.00 42.49 32 ASN C N 1
ATOM 5868 C CA . ASN C 1 35 ? 40.712 64.095 34.602 1.00 44.01 32 ASN C CA 1
ATOM 5869 C C . ASN C 1 35 ? 40.281 62.818 35.323 1.00 44.11 32 ASN C C 1
ATOM 5870 O O . ASN C 1 35 ? 40.645 61.711 34.909 1.00 44.98 32 ASN C O 1
ATOM 5875 N N . PHE C 1 36 ? 39.447 62.973 36.352 1.00 42.97 33 PHE C N 1
ATOM 5876 C CA . PHE C 1 36 ? 39.161 61.908 37.306 1.00 42.21 33 PHE C CA 1
ATOM 5877 C C . PHE C 1 36 ? 37.887 61.137 36.983 1.00 41.12 33 PHE C C 1
ATOM 5878 O O . PHE C 1 36 ? 36.822 61.739 36.868 1.00 39.84 33 PHE C O 1
ATOM 5886 N N . THR C 1 37 ? 37.984 59.804 36.919 1.00 40.94 34 THR C N 1
ATOM 5887 C CA . THR C 1 37 ? 36.903 58.938 36.409 1.00 41.28 34 THR C CA 1
ATOM 5888 C C . THR C 1 37 ? 36.034 58.209 37.464 1.00 42.04 34 THR C C 1
ATOM 5889 O O . THR C 1 37 ? 35.024 57.596 37.131 1.00 43.25 34 THR C O 1
ATOM 5893 N N . GLY C 1 38 ? 36.375 58.319 38.736 1.00 43.13 35 GLY C N 1
ATOM 5894 C CA . GLY C 1 38 ? 35.537 57.718 39.790 1.00 43.09 35 GLY C CA 1
ATOM 5895 C C . GLY C 1 38 ? 34.307 58.537 40.142 1.00 41.40 35 GLY C C 1
ATOM 5896 O O . GLY C 1 38 ? 33.951 59.483 39.454 1.00 41.28 35 GLY C O 1
ATOM 5897 N N . THR C 1 39 ? 33.694 58.192 41.262 1.00 40.68 36 THR C N 1
ATOM 5898 C CA . THR C 1 39 ? 32.380 58.656 41.595 1.00 40.11 36 THR C CA 1
ATOM 5899 C C . THR C 1 39 ? 32.317 59.581 42.815 1.00 39.73 36 THR C C 1
ATOM 5900 O O . THR C 1 39 ? 31.222 59.972 43.223 1.00 40.19 36 THR C O 1
ATOM 5904 N N . ALA C 1 40 ? 33.448 59.939 43.398 1.00 38.99 37 ALA C N 1
ATOM 5905 C CA . ALA C 1 40 ? 33.434 60.744 44.635 1.00 39.40 37 ALA C CA 1
ATOM 5906 C C . ALA C 1 40 ? 34.603 61.688 44.645 1.00 39.58 37 ALA C C 1
ATOM 5907 O O . ALA C 1 40 ? 35.618 61.361 44.071 1.00 41.79 37 ALA C O 1
ATOM 5909 N N . GLY C 1 41 ? 34.498 62.821 45.332 1.00 38.57 38 GLY C N 1
ATOM 5910 C CA . GLY C 1 41 ? 35.634 63.755 45.459 1.00 38.71 38 GLY C CA 1
ATOM 5911 C C . GLY C 1 41 ? 35.213 65.136 44.945 1.00 37.78 38 GLY C C 1
ATOM 5912 O O . GLY C 1 41 ? 34.223 65.256 44.213 1.00 37.17 38 GLY C O 1
ATOM 5913 N N . VAL C 1 42 ? 35.907 66.181 45.384 1.00 36.84 39 VAL C N 1
ATOM 5914 C CA . VAL C 1 42 ? 35.617 67.532 44.924 1.00 36.61 39 VAL C CA 1
ATOM 5915 C C . VAL C 1 42 ? 36.948 68.195 44.609 1.00 37.71 39 VAL C C 1
ATOM 5916 O O . VAL C 1 42 ? 37.996 67.716 45.052 1.00 38.22 39 VAL C O 1
ATOM 5920 N N . VAL C 1 43 ? 36.893 69.239 43.782 1.00 37.50 40 VAL C N 1
ATOM 5921 C CA . VAL C 1 43 ? 38.062 70.060 43.409 1.00 37.96 40 VAL C CA 1
ATOM 5922 C C . VAL C 1 43 ? 37.999 71.448 44.075 1.00 39.23 40 VAL C C 1
ATOM 5923 O O . VAL C 1 43 ? 36.979 72.132 44.011 1.00 38.05 40 VAL C O 1
ATOM 5927 N N . LEU C 1 44 ? 39.101 71.904 44.663 1.00 40.83 41 LEU C N 1
ATOM 5928 C CA . LEU C 1 44 ? 39.089 73.191 45.355 1.00 42.04 41 LEU C CA 1
ATOM 5929 C C . LEU C 1 44 ? 40.276 74.004 44.940 1.00 43.54 41 LEU C C 1
ATOM 5930 O O . LEU C 1 44 ? 41.433 73.618 45.169 1.00 44.98 41 LEU C O 1
ATOM 5935 N N . ILE C 1 45 ? 39.969 75.152 44.345 1.00 43.25 42 ILE C N 1
ATOM 5936 C CA . ILE C 1 45 ? 40.944 76.004 43.720 1.00 43.79 42 ILE C CA 1
ATOM 5937 C C . ILE C 1 45 ? 40.881 77.430 44.256 1.00 45.16 42 ILE C C 1
ATOM 5938 O O . ILE C 1 45 ? 39.819 78.088 44.230 1.00 44.05 42 ILE C O 1
ATOM 5943 N N . SER C 1 46 ? 42.031 77.871 44.780 1.00 46.39 43 SER C N 1
ATOM 5944 C CA A SER C 1 46 ? 42.245 79.254 45.176 0.60 48.34 43 SER C CA 1
ATOM 5945 C CA B SER C 1 46 ? 42.224 79.263 45.159 0.40 47.76 43 SER C CA 1
ATOM 5946 C C . SER C 1 46 ? 43.038 79.971 44.074 1.00 49.19 43 SER C C 1
ATOM 5947 O O . SER C 1 46 ? 43.350 79.374 43.018 1.00 47.58 43 SER C O 1
ATOM 5952 N N . LYS C 1 47 ? 43.386 81.238 44.325 1.00 50.83 44 LYS C N 1
ATOM 5953 C CA . LYS C 1 47 ? 44.218 81.976 43.404 1.00 52.85 44 LYS C CA 1
ATOM 5954 C C . LYS C 1 47 ? 45.693 81.486 43.431 1.00 55.21 44 LYS C C 1
ATOM 5955 O O . LYS C 1 47 ? 46.474 81.781 42.504 1.00 55.51 44 LYS C O 1
ATOM 5961 N N . LYS C 1 48 ? 46.071 80.764 44.491 1.00 55.94 45 LYS C N 1
ATOM 5962 C CA . LYS C 1 48 ? 47.464 80.346 44.695 1.00 58.58 45 LYS C CA 1
ATOM 5963 C C . LYS C 1 48 ? 47.659 78.824 44.662 1.00 57.78 45 LYS C C 1
ATOM 5964 O O . LYS C 1 48 ? 48.728 78.358 44.259 1.00 59.44 45 LYS C O 1
ATOM 5970 N N . ARG C 1 49 ? 46.646 78.065 45.084 1.00 56.06 46 ARG C N 1
ATOM 5971 C CA . ARG C 1 49 ? 46.733 76.598 45.211 1.00 55.15 46 ARG C CA 1
ATOM 5972 C C . ARG C 1 49 ? 45.523 75.867 44.588 1.00 52.96 46 ARG C C 1
ATOM 5973 O O . ARG C 1 49 ? 44.557 76.497 44.163 1.00 52.46 46 ARG C O 1
ATOM 5981 N N . ALA C 1 50 ? 45.623 74.540 44.531 1.00 51.86 47 ALA C N 1
ATOM 5982 C CA . ALA C 1 50 ? 44.703 73.678 43.805 1.00 50.33 47 ALA C CA 1
ATOM 5983 C C . ALA C 1 50 ? 44.693 72.310 44.511 1.00 49.32 47 ALA C C 1
ATOM 5984 O O . ALA C 1 50 ? 45.780 71.712 44.689 1.00 51.39 47 ALA C O 1
ATOM 5986 N N . GLN C 1 51 ? 43.513 71.833 44.930 1.00 46.92 48 GLN C N 1
ATOM 5987 C CA . GLN C 1 51 ? 43.382 70.554 45.649 1.00 46.08 48 GLN C CA 1
ATOM 5988 C C . GLN C 1 51 ? 42.295 69.662 45.037 1.00 44.48 48 GLN C C 1
ATOM 5989 O O . GLN C 1 51 ? 41.181 70.148 44.663 1.00 42.06 48 GLN C O 1
ATOM 5995 N N . PHE C 1 52 ? 42.591 68.360 44.928 1.00 43.34 49 PHE C N 1
ATOM 5996 C CA . PHE C 1 52 ? 41.540 67.349 44.680 1.00 42.44 49 PHE C CA 1
ATOM 5997 C C . PHE C 1 52 ? 41.268 66.617 46.007 1.00 42.62 49 PHE C C 1
ATOM 5998 O O . PHE C 1 52 ? 42.144 65.864 46.464 1.00 44.11 49 PHE C O 1
ATOM 6006 N N . ILE C 1 53 ? 40.111 66.853 46.647 1.00 40.86 50 ILE C N 1
ATOM 6007 C CA . ILE C 1 53 ? 39.832 66.280 47.986 1.00 40.72 50 ILE C CA 1
ATOM 6008 C C . ILE C 1 53 ? 38.967 65.020 47.881 1.00 41.33 50 ILE C C 1
ATOM 6009 O O . ILE C 1 53 ? 37.817 65.121 47.419 1.00 38.53 50 ILE C O 1
ATOM 6014 N N . THR C 1 54 ? 39.515 63.836 48.228 1.00 41.99 51 THR C N 1
ATOM 6015 C CA . THR C 1 54 ? 38.728 62.584 48.073 1.00 43.06 51 THR C CA 1
ATOM 6016 C C . THR C 1 54 ? 38.794 61.517 49.194 1.00 44.84 51 THR C C 1
ATOM 6017 O O . THR C 1 54 ? 39.502 61.712 50.145 1.00 44.93 51 THR C O 1
ATOM 6021 N N . ASP C 1 55 ? 38.040 60.405 49.043 1.00 46.55 52 ASP C N 1
ATOM 6022 C CA A ASP C 1 55 ? 38.027 59.280 50.016 0.60 48.30 52 ASP C CA 1
ATOM 6023 C CA B ASP C 1 55 ? 38.058 59.322 50.062 0.40 48.36 52 ASP C CA 1
ATOM 6024 C C . ASP C 1 55 ? 39.249 58.392 49.858 1.00 50.08 52 ASP C C 1
ATOM 6025 O O . ASP C 1 55 ? 39.800 58.289 48.750 1.00 49.51 52 ASP C O 1
ATOM 6034 N N . PHE C 1 56 ? 39.651 57.727 50.954 1.00 53.13 53 PHE C N 1
ATOM 6035 C CA A PHE C 1 56 ? 40.827 56.844 50.973 0.50 54.65 53 PHE C CA 1
ATOM 6036 C CA B PHE C 1 56 ? 40.841 56.874 50.957 0.50 54.19 53 PHE C CA 1
ATOM 6037 C C . PHE C 1 56 ? 40.851 55.894 49.776 1.00 54.59 53 PHE C C 1
ATOM 6038 O O . PHE C 1 56 ? 41.891 55.666 49.176 1.00 55.71 53 PHE C O 1
ATOM 6053 N N . ARG C 1 57 ? 39.699 55.333 49.423 1.00 54.25 54 ARG C N 1
ATOM 6054 C CA . ARG C 1 57 ? 39.657 54.295 48.381 1.00 54.79 54 ARG C CA 1
ATOM 6055 C C . ARG C 1 57 ? 40.053 54.793 46.975 1.00 54.32 54 ARG C C 1
ATOM 6056 O O . ARG C 1 57 ? 40.310 53.994 46.055 1.00 54.38 54 ARG C O 1
ATOM 6064 N N . TYR C 1 58 ? 40.080 56.114 46.805 1.00 52.65 55 TYR C N 1
ATOM 6065 C CA . TYR C 1 58 ? 40.404 56.693 45.518 1.00 51.85 55 TYR C CA 1
ATOM 6066 C C . TYR C 1 58 ? 41.780 57.360 45.452 1.00 52.85 55 TYR C C 1
ATOM 6067 O O . TYR C 1 58 ? 42.181 57.746 44.368 1.00 52.25 55 TYR C O 1
ATOM 6076 N N . VAL C 1 59 ? 42.505 57.502 46.565 1.00 54.26 56 VAL C N 1
ATOM 6077 C CA . VAL C 1 59 ? 43.796 58.219 46.523 1.00 55.81 56 VAL C CA 1
ATOM 6078 C C . VAL C 1 59 ? 44.748 57.649 45.477 1.00 56.96 56 VAL C C 1
ATOM 6079 O O . VAL C 1 59 ? 45.550 58.397 44.905 1.00 58.13 56 VAL C O 1
ATOM 6083 N N . GLU C 1 60 ? 44.667 56.336 45.228 1.00 57.73 57 GLU C N 1
ATOM 6084 C CA A GLU C 1 60 ? 45.496 55.759 44.179 0.60 58.36 57 GLU C CA 1
ATOM 6085 C CA B GLU C 1 60 ? 45.414 55.664 44.147 0.40 57.98 57 GLU C CA 1
ATOM 6086 C C . GLU C 1 60 ? 45.094 56.313 42.813 1.00 56.74 57 GLU C C 1
ATOM 6087 O O . GLU C 1 60 ? 45.956 56.871 42.141 1.00 57.08 57 GLU C O 1
ATOM 6098 N N . GLN C 1 61 ? 43.815 56.197 42.428 1.00 55.13 58 GLN C N 1
ATOM 6099 C CA . GLN C 1 61 ? 43.320 56.779 41.183 1.00 53.76 58 GLN C CA 1
ATOM 6100 C C . GLN C 1 61 ? 43.692 58.256 41.090 1.00 53.19 58 GLN C C 1
ATOM 6101 O O . GLN C 1 61 ? 44.254 58.692 40.096 1.00 53.52 58 GLN C O 1
ATOM 6107 N N . ALA C 1 62 ? 43.392 59.007 42.150 1.00 52.30 59 ALA C N 1
ATOM 6108 C CA . ALA C 1 62 ? 43.467 60.469 42.139 1.00 51.73 59 ALA C CA 1
ATOM 6109 C C . ALA C 1 62 ? 44.878 61.026 42.010 1.00 52.86 59 ALA C C 1
ATOM 6110 O O . ALA C 1 62 ? 45.102 62.024 41.290 1.00 51.06 59 ALA C O 1
ATOM 6112 N N . SER C 1 63 ? 45.820 60.396 42.714 1.00 54.46 60 SER C N 1
ATOM 6113 C CA . SER C 1 63 ? 47.232 60.787 42.657 1.00 56.49 60 SER C CA 1
ATOM 6114 C C . SER C 1 63 ? 47.732 60.705 41.199 1.00 56.73 60 SER C C 1
ATOM 6115 O O . SER C 1 63 ? 48.465 61.573 40.718 1.00 57.95 60 SER C O 1
ATOM 6118 N N . LYS C 1 64 ? 47.300 59.654 40.519 1.00 56.49 61 LYS C N 1
ATOM 6119 C CA . LYS C 1 64 ? 47.588 59.435 39.126 1.00 56.89 61 LYS C CA 1
ATOM 6120 C C . LYS C 1 64 ? 46.907 60.533 38.290 1.00 55.71 61 LYS C C 1
ATOM 6121 O O . LYS C 1 64 ? 47.573 61.488 37.871 1.00 56.79 61 LYS C O 1
ATOM 6127 N N . GLN C 1 65 ? 45.575 60.443 38.148 1.00 52.77 62 GLN C N 1
ATOM 6128 C CA . GLN C 1 65 ? 44.804 61.221 37.175 1.00 50.83 62 GLN C CA 1
ATOM 6129 C C . GLN C 1 65 ? 44.913 62.737 37.411 1.00 50.22 62 GLN C C 1
ATOM 6130 O O . GLN C 1 65 ? 45.422 63.497 36.568 1.00 48.94 62 GLN C O 1
ATOM 6136 N N . ALA C 1 66 ? 44.532 63.165 38.601 1.00 48.85 63 ALA C N 1
ATOM 6137 C CA . ALA C 1 66 ? 44.506 64.578 38.920 1.00 48.81 63 ALA C CA 1
ATOM 6138 C C . ALA C 1 66 ? 45.875 65.191 39.178 1.00 50.31 63 ALA C C 1
ATOM 6139 O O . ALA C 1 66 ? 46.013 66.070 40.039 1.00 51.05 63 ALA C O 1
ATOM 6141 N N . VAL C 1 67 ? 46.886 64.814 38.405 1.00 51.57 64 VAL C N 1
ATOM 6142 C CA . VAL C 1 67 ? 48.250 65.326 38.697 1.00 52.37 64 VAL C CA 1
ATOM 6143 C C . VAL C 1 67 ? 48.400 66.841 38.422 1.00 52.25 64 VAL C C 1
ATOM 6144 O O . VAL C 1 67 ? 47.938 67.356 37.406 1.00 50.71 64 VAL C O 1
ATOM 6148 N N . GLY C 1 68 ? 49.088 67.531 39.333 1.00 52.82 65 GLY C N 1
ATOM 6149 C CA . GLY C 1 68 ? 49.037 68.994 39.381 1.00 52.77 65 GLY C CA 1
ATOM 6150 C C . GLY C 1 68 ? 48.109 69.518 40.475 1.00 51.45 65 GLY C C 1
ATOM 6151 O O . GLY C 1 68 ? 48.213 70.704 40.867 1.00 51.67 65 GLY C O 1
ATOM 6152 N N . TYR C 1 69 ? 47.222 68.645 40.985 1.00 48.05 66 TYR C N 1
ATOM 6153 C CA . TYR C 1 69 ? 46.461 68.961 42.192 1.00 47.25 66 TYR C CA 1
ATOM 6154 C C . TYR C 1 69 ? 47.123 68.393 43.424 1.00 47.23 66 TYR C C 1
ATOM 6155 O O . TYR C 1 69 ? 47.703 67.323 43.372 1.00 47.77 66 TYR C O 1
ATOM 6164 N N . GLU C 1 70 ? 47.001 69.139 44.525 1.00 47.51 67 GLU C N 1
ATOM 6165 C CA . GLU C 1 70 ? 47.239 68.632 45.876 1.00 47.77 67 GLU C CA 1
ATOM 6166 C C . GLU C 1 70 ? 46.114 67.616 46.227 1.00 46.83 67 GLU C C 1
ATOM 6167 O O . GLU C 1 70 ? 44.903 67.878 46.095 1.00 44.16 67 GLU C O 1
ATOM 6173 N N . ILE C 1 71 ? 46.523 66.420 46.634 1.00 47.44 68 ILE C N 1
ATOM 6174 C CA . ILE C 1 71 ? 45.588 65.310 46.790 1.00 46.42 68 ILE C CA 1
ATOM 6175 C C . ILE C 1 71 ? 45.359 65.239 48.272 1.00 48.02 68 ILE C C 1
ATOM 6176 O O . ILE C 1 71 ? 46.212 64.749 49.020 1.00 48.38 68 ILE C O 1
ATOM 6181 N N . VAL C 1 72 ? 44.265 65.839 48.705 1.00 48.01 69 VAL C N 1
ATOM 6182 C CA . VAL C 1 72 ? 43.938 65.899 50.109 1.00 50.46 69 VAL C CA 1
ATOM 6183 C C . VAL C 1 72 ? 42.974 64.746 50.404 1.00 51.58 69 VAL C C 1
ATOM 6184 O O . VAL C 1 72 ? 41.963 64.567 49.729 1.00 49.30 69 VAL C O 1
ATOM 6188 N N . GLN C 1 73 ? 43.337 63.933 51.396 1.00 54.93 70 GLN C N 1
ATOM 6189 C CA . GLN C 1 73 ? 42.458 62.887 51.897 1.00 56.32 70 GLN C CA 1
ATOM 6190 C C . GLN C 1 73 ? 41.614 63.530 52.982 1.00 57.29 70 GLN C C 1
ATOM 6191 O O . GLN C 1 73 ? 42.075 64.441 53.673 1.00 59.23 70 GLN C O 1
ATOM 6197 N N . HIS C 1 74 ? 40.373 63.095 53.133 1.00 57.55 71 HIS C N 1
ATOM 6198 C CA . HIS C 1 74 ? 39.632 63.532 54.290 1.00 58.28 71 HIS C CA 1
ATOM 6199 C C . HIS C 1 74 ? 39.563 62.374 55.278 1.00 60.01 71 HIS C C 1
ATOM 6200 O O . HIS C 1 74 ? 39.408 61.216 54.886 1.00 60.06 71 HIS C O 1
ATOM 6207 N N . ALA C 1 75 ? 39.769 62.689 56.554 1.00 62.06 72 ALA C N 1
ATOM 6208 C CA . ALA C 1 75 ? 39.561 61.725 57.623 1.00 63.61 72 ALA C CA 1
ATOM 6209 C C . ALA C 1 75 ? 38.081 61.707 58.062 1.00 63.40 72 ALA C C 1
ATOM 6210 O O . ALA C 1 75 ? 37.781 62.015 59.210 1.00 64.64 72 ALA C O 1
ATOM 6212 N N . GLY C 1 76 ? 37.160 61.351 57.163 1.00 61.99 73 GLY C N 1
ATOM 6213 C CA . GLY C 1 76 ? 35.752 61.166 57.558 1.00 61.92 73 GLY C CA 1
ATOM 6214 C C . GLY C 1 76 ? 34.705 61.818 56.678 1.00 60.22 73 GLY C C 1
ATOM 6215 O O . GLY C 1 76 ? 34.252 61.195 55.710 1.00 59.92 73 GLY C O 1
ATOM 6216 N N . LEU C 1 77 ? 34.269 63.036 57.031 1.00 60.07 74 LEU C N 1
ATOM 6217 C CA . LEU C 1 77 ? 33.290 63.793 56.182 1.00 58.18 74 LEU C CA 1
ATOM 6218 C C . LEU C 1 77 ? 33.987 64.889 55.347 1.00 56.49 74 LEU C C 1
ATOM 6219 O O . LEU C 1 77 ? 34.773 65.684 55.861 1.00 56.70 74 LEU C O 1
ATOM 6224 N N . ILE C 1 78 ? 33.682 64.904 54.042 1.00 54.14 75 ILE C N 1
ATOM 6225 C CA . ILE C 1 78 ? 34.373 65.761 53.066 1.00 52.29 75 ILE C CA 1
ATOM 6226 C C . ILE C 1 78 ? 34.088 67.245 53.336 1.00 51.53 75 ILE C C 1
ATOM 6227 O O . ILE C 1 78 ? 34.961 68.096 53.172 1.00 50.87 75 ILE C O 1
ATOM 6232 N N . ILE C 1 79 ? 32.869 67.531 53.797 1.00 51.13 76 ILE C N 1
ATOM 6233 C CA . ILE C 1 79 ? 32.436 68.900 54.099 1.00 51.53 76 ILE C CA 1
ATOM 6234 C C . ILE C 1 79 ? 33.286 69.505 55.222 1.00 52.25 76 ILE C C 1
ATOM 6235 O O . ILE C 1 79 ? 33.765 70.618 55.080 1.00 52.97 76 ILE C O 1
ATOM 6240 N N . ASP C 1 80 ? 33.488 68.754 56.314 1.00 52.66 77 ASP C N 1
ATOM 6241 C CA . ASP C 1 80 ? 34.431 69.144 57.402 1.00 53.40 77 ASP C CA 1
ATOM 6242 C C . ASP C 1 80 ? 35.861 69.423 56.853 1.00 52.46 77 ASP C C 1
ATOM 6243 O O . ASP C 1 80 ? 36.494 70.388 57.267 1.00 52.72 77 ASP C O 1
ATOM 6248 N N . GLU C 1 81 ? 36.340 68.608 55.905 1.00 50.96 78 GLU C N 1
ATOM 6249 C CA . GLU C 1 81 ? 37.650 68.840 55.251 1.00 50.64 78 GLU C CA 1
ATOM 6250 C C . GLU C 1 81 ? 37.668 70.015 54.292 1.00 51.21 78 GLU C C 1
ATOM 6251 O O . GLU C 1 81 ? 38.693 70.690 54.153 1.00 52.65 78 GLU C O 1
ATOM 6257 N N . VAL C 1 82 ? 36.572 70.248 53.582 1.00 49.51 79 VAL C N 1
ATOM 6258 C CA . VAL C 1 82 ? 36.576 71.377 52.674 1.00 49.71 79 VAL C CA 1
ATOM 6259 C C . VAL C 1 82 ? 36.719 72.634 53.543 1.00 50.45 79 VAL C C 1
ATOM 6260 O O . VAL C 1 82 ? 37.594 73.469 53.286 1.00 49.87 79 VAL C O 1
ATOM 6264 N N . ALA C 1 83 ? 35.882 72.721 54.595 1.00 50.98 80 ALA C N 1
ATOM 6265 C CA . ALA C 1 83 ? 35.848 73.904 55.488 1.00 51.83 80 ALA C CA 1
ATOM 6266 C C . ALA C 1 83 ? 37.207 74.102 56.079 1.00 53.03 80 ALA C C 1
ATOM 6267 O O . ALA C 1 83 ? 37.640 75.224 56.283 1.00 54.35 80 ALA C O 1
ATOM 6269 N N . LYS C 1 84 ? 37.896 72.995 56.340 1.00 53.49 81 LYS C N 1
ATOM 6270 C CA . LYS C 1 84 ? 39.270 73.042 56.836 1.00 53.87 81 LYS C CA 1
ATOM 6271 C C . LYS C 1 84 ? 40.187 73.688 55.795 1.00 53.42 81 LYS C C 1
ATOM 6272 O O . LYS C 1 84 ? 40.947 74.611 56.108 1.00 53.37 81 LYS C O 1
ATOM 6278 N N . GLN C 1 85 ? 40.096 73.226 54.554 1.00 51.32 82 GLN C N 1
ATOM 6279 C CA . GLN C 1 85 ? 40.977 73.735 53.474 1.00 51.74 82 GLN C CA 1
ATOM 6280 C C . GLN C 1 85 ? 40.674 75.159 52.933 1.00 51.32 82 GLN C C 1
ATOM 6281 O O . GLN C 1 85 ? 41.589 75.915 52.567 1.00 51.33 82 GLN C O 1
ATOM 6287 N N . VAL C 1 86 ? 39.410 75.543 52.904 1.00 50.27 83 VAL C N 1
ATOM 6288 C CA . VAL C 1 86 ? 39.082 76.928 52.571 1.00 50.77 83 VAL C CA 1
ATOM 6289 C C . VAL C 1 86 ? 39.693 77.910 53.589 1.00 52.39 83 VAL C C 1
ATOM 6290 O O . VAL C 1 86 ? 40.172 78.981 53.214 1.00 52.99 83 VAL C O 1
ATOM 6294 N N . LYS C 1 87 ? 39.669 77.560 54.874 1.00 53.17 84 LYS C N 1
ATOM 6295 C CA . LYS C 1 87 ? 40.412 78.357 55.857 1.00 55.55 84 LYS C CA 1
ATOM 6296 C C . LYS C 1 87 ? 41.901 78.402 55.501 1.00 55.97 84 LYS C C 1
ATOM 6297 O O . LYS C 1 87 ? 42.458 79.482 55.375 1.00 57.31 84 LYS C O 1
ATOM 6303 N N . GLU C 1 88 ? 42.519 77.242 55.282 1.00 55.09 85 GLU C N 1
ATOM 6304 C CA . GLU C 1 88 ? 43.956 77.168 54.939 1.00 56.10 85 GLU C CA 1
ATOM 6305 C C . GLU C 1 88 ? 44.294 77.963 53.703 1.00 54.68 85 GLU C C 1
ATOM 6306 O O . GLU C 1 88 ? 45.193 78.773 53.681 1.00 55.31 85 GLU C O 1
ATOM 6312 N N . LEU C 1 89 ? 43.543 77.732 52.653 1.00 53.28 86 LEU C N 1
ATOM 6313 C CA . LEU C 1 89 ? 43.773 78.440 51.414 1.00 52.92 86 LEU C CA 1
ATOM 6314 C C . LEU C 1 89 ? 43.541 79.958 51.546 1.00 53.72 86 LEU C C 1
ATOM 6315 O O . LEU C 1 89 ? 43.913 80.740 50.649 1.00 54.28 86 LEU C O 1
ATOM 6320 N N . GLY C 1 90 ? 42.938 80.366 52.671 1.00 53.57 87 GLY C N 1
ATOM 6321 C CA . GLY C 1 90 ? 42.608 81.773 52.932 1.00 53.76 87 GLY C CA 1
ATOM 6322 C C . GLY C 1 90 ? 41.606 82.388 51.953 1.00 51.94 87 GLY C C 1
ATOM 6323 O O . GLY C 1 90 ? 41.716 83.558 51.604 1.00 51.92 87 GLY C O 1
ATOM 6324 N N . ILE C 1 91 ? 40.632 81.594 51.508 1.00 49.87 88 ILE C N 1
ATOM 6325 C CA . ILE C 1 91 ? 39.599 82.066 50.614 1.00 48.43 88 ILE C CA 1
ATOM 6326 C C . ILE C 1 91 ? 38.530 82.860 51.411 1.00 49.36 88 ILE C C 1
ATOM 6327 O O . ILE C 1 91 ? 37.908 82.312 52.343 1.00 47.87 88 ILE C O 1
ATOM 6332 N N . GLN C 1 92 ? 38.312 84.128 51.033 1.00 50.25 89 GLN C N 1
ATOM 6333 C CA . GLN C 1 92 ? 37.288 84.988 51.699 1.00 51.47 89 GLN C CA 1
ATOM 6334 C C . GLN C 1 92 ? 35.907 84.889 51.062 1.00 49.66 89 GLN C C 1
ATOM 6335 O O . GLN C 1 92 ? 34.892 85.130 51.709 1.00 49.91 89 GLN C O 1
ATOM 6341 N N . LYS C 1 93 ? 35.884 84.546 49.783 1.00 48.73 90 LYS C N 1
ATOM 6342 C CA . LYS C 1 93 ? 34.668 84.552 48.962 1.00 46.67 90 LYS C CA 1
ATOM 6343 C C . LYS C 1 93 ? 34.695 83.309 48.073 1.00 43.95 90 LYS C C 1
ATOM 6344 O O . LYS C 1 93 ? 35.337 83.303 47.008 1.00 43.71 90 LYS C O 1
ATOM 6350 N N . LEU C 1 94 ? 34.037 82.240 48.521 1.00 40.30 91 LEU C N 1
ATOM 6351 C CA . LEU C 1 94 ? 34.223 80.953 47.856 1.00 38.23 91 LEU C CA 1
ATOM 6352 C C . LEU C 1 94 ? 33.093 80.705 46.895 1.00 35.50 91 LEU C C 1
ATOM 6353 O O . LEU C 1 94 ? 31.929 80.764 47.312 1.00 36.68 91 LEU C O 1
ATOM 6358 N N . GLY C 1 95 ? 33.458 80.460 45.640 1.00 33.74 92 GLY C N 1
ATOM 6359 C CA . GLY C 1 95 ? 32.515 80.178 44.560 1.00 32.75 92 GLY C CA 1
ATOM 6360 C C . GLY C 1 95 ? 32.044 78.729 44.526 1.00 31.13 92 GLY C C 1
ATOM 6361 O O . GLY C 1 95 ? 32.801 77.804 44.809 1.00 30.86 92 GLY C O 1
ATOM 6362 N N . PHE C 1 96 ? 30.796 78.511 44.149 1.00 30.17 93 PHE C N 1
ATOM 6363 C CA . PHE C 1 96 ? 30.347 77.139 43.966 1.00 29.13 93 PHE C CA 1
ATOM 6364 C C . PHE C 1 96 ? 29.415 76.999 42.718 1.00 28.30 93 PHE C C 1
ATOM 6365 O O . PHE C 1 96 ? 28.940 78.012 42.143 1.00 29.21 93 PHE C O 1
ATOM 6373 N N . GLU C 1 97 ? 29.179 75.751 42.330 1.00 26.14 94 GLU C N 1
ATOM 6374 C CA . GLU C 1 97 ? 28.468 75.449 41.139 1.00 26.05 94 GLU C CA 1
ATOM 6375 C C . GLU C 1 97 ? 26.973 75.393 41.483 1.00 25.96 94 GLU C C 1
ATOM 6376 O O . GLU C 1 97 ? 26.414 74.313 41.768 1.00 26.05 94 GLU C O 1
ATOM 6382 N N . GLN C 1 98 ? 26.344 76.553 41.393 1.00 27.44 95 GLN C N 1
ATOM 6383 C CA A GLN C 1 98 ? 24.937 76.826 41.744 0.60 28.26 95 GLN C CA 1
ATOM 6384 C CA B GLN C 1 98 ? 24.956 76.708 41.864 0.40 27.38 95 GLN C CA 1
ATOM 6385 C C . GLN C 1 98 ? 23.924 75.890 41.076 1.00 28.17 95 GLN C C 1
ATOM 6386 O O . GLN C 1 98 ? 22.789 75.675 41.586 1.00 27.58 95 GLN C O 1
ATOM 6397 N N . ASP C 1 99 ? 24.280 75.421 39.882 1.00 26.54 96 ASP C N 1
ATOM 6398 C CA . ASP C 1 99 ? 23.296 74.728 39.047 1.00 26.71 96 ASP C CA 1
ATOM 6399 C C . ASP C 1 99 ? 23.279 73.243 39.351 1.00 26.08 96 ASP C C 1
ATOM 6400 O O . ASP C 1 99 ? 22.361 72.553 38.896 1.00 25.45 96 ASP C O 1
ATOM 6405 N N . THR C 1 100 ? 24.221 72.826 40.201 1.00 25.54 97 THR C N 1
ATOM 6406 C CA . THR C 1 100 ? 24.412 71.480 40.686 1.00 27.04 97 THR C CA 1
ATOM 6407 C C . THR C 1 100 ? 24.296 71.314 42.188 1.00 27.39 97 THR C C 1
ATOM 6408 O O . THR C 1 100 ? 23.665 70.385 42.628 1.00 27.41 97 THR C O 1
ATOM 6412 N N . LEU C 1 101 ? 24.958 72.162 42.973 1.00 27.84 98 LEU C N 1
ATOM 6413 C CA . LEU C 1 101 ? 24.894 72.049 44.408 1.00 28.72 98 LEU C CA 1
ATOM 6414 C C . LEU C 1 101 ? 23.432 72.125 44.964 1.00 28.79 98 LEU C C 1
ATOM 6415 O O . LEU C 1 101 ? 22.633 73.022 44.612 1.00 28.01 98 LEU C O 1
ATOM 6420 N N . THR C 1 102 ? 23.063 71.180 45.824 1.00 28.85 99 THR C N 1
ATOM 6421 C CA . THR C 1 102 ? 21.691 71.144 46.328 1.00 28.72 99 THR C CA 1
ATOM 6422 C C . THR C 1 102 ? 21.555 72.173 47.480 1.00 30.55 99 THR C C 1
ATOM 6423 O O . THR C 1 102 ? 22.523 72.570 48.077 1.00 28.91 99 THR C O 1
ATOM 6427 N N . TYR C 1 103 ? 20.338 72.591 47.794 1.00 32.89 100 TYR C N 1
ATOM 6428 C CA . TYR C 1 103 ? 20.128 73.566 48.873 1.00 35.25 100 TYR C CA 1
ATOM 6429 C C . TYR C 1 103 ? 20.632 73.015 50.193 1.00 36.97 100 TYR C C 1
ATOM 6430 O O . TYR C 1 103 ? 21.415 73.664 50.909 1.00 37.69 100 TYR C O 1
ATOM 6439 N N . SER C 1 104 ? 20.188 71.802 50.513 1.00 37.78 101 SER C N 1
ATOM 6440 C CA . SER C 1 104 ? 20.728 71.063 51.657 1.00 39.31 101 SER C CA 1
ATOM 6441 C C . SER C 1 104 ? 22.238 71.183 51.734 1.00 38.66 101 SER C C 1
ATOM 6442 O O . SER C 1 104 ? 22.787 71.497 52.774 1.00 37.52 101 SER C O 1
ATOM 6445 N N . SER C 1 105 ? 22.923 70.888 50.634 1.00 37.77 102 SER C N 1
ATOM 6446 C CA . SER C 1 105 ? 24.394 70.880 50.682 1.00 37.51 102 SER C CA 1
ATOM 6447 C C . SER C 1 105 ? 24.945 72.322 50.696 1.00 39.13 102 SER C C 1
ATOM 6448 O O . SER C 1 105 ? 26.049 72.586 51.253 1.00 39.68 102 SER C O 1
ATOM 6451 N N . TYR C 1 106 ? 24.185 73.239 50.097 1.00 38.74 103 TYR C N 1
ATOM 6452 C CA . TYR C 1 106 ? 24.502 74.665 50.191 1.00 40.23 103 TYR C CA 1
ATOM 6453 C C . TYR C 1 106 ? 24.448 75.072 51.654 1.00 41.37 103 TYR C C 1
ATOM 6454 O O . TYR C 1 106 ? 25.417 75.537 52.194 1.00 40.65 103 TYR C O 1
ATOM 6463 N N . SER C 1 107 ? 23.291 74.882 52.267 1.00 42.14 104 SER C N 1
ATOM 6464 C CA . SER C 1 107 ? 23.077 75.406 53.604 1.00 45.10 104 SER C CA 1
ATOM 6465 C C . SER C 1 107 ? 24.011 74.736 54.603 1.00 44.62 104 SER C C 1
ATOM 6466 O O . SER C 1 107 ? 24.397 75.352 55.596 1.00 47.15 104 SER C O 1
ATOM 6469 N N . ALA C 1 108 ? 24.364 73.476 54.348 1.00 44.04 105 ALA C N 1
ATOM 6470 C CA . ALA C 1 108 ? 25.368 72.763 55.159 1.00 44.43 105 ALA C CA 1
ATOM 6471 C C . ALA C 1 108 ? 26.778 73.250 54.881 1.00 43.91 105 ALA C C 1
ATOM 6472 O O . ALA C 1 108 ? 27.591 73.305 55.802 1.00 44.16 105 ALA C O 1
ATOM 6474 N N . HIS C 1 109 ? 27.101 73.589 53.637 1.00 42.47 106 HIS C N 1
ATOM 6475 C CA . HIS C 1 109 ? 28.404 74.264 53.352 1.00 43.05 106 HIS C CA 1
ATOM 6476 C C . HIS C 1 109 ? 28.468 75.711 53.888 1.00 44.37 106 HIS C C 1
ATOM 6477 O O . HIS C 1 109 ? 29.528 76.181 54.305 1.00 44.61 106 HIS C O 1
ATOM 6484 N N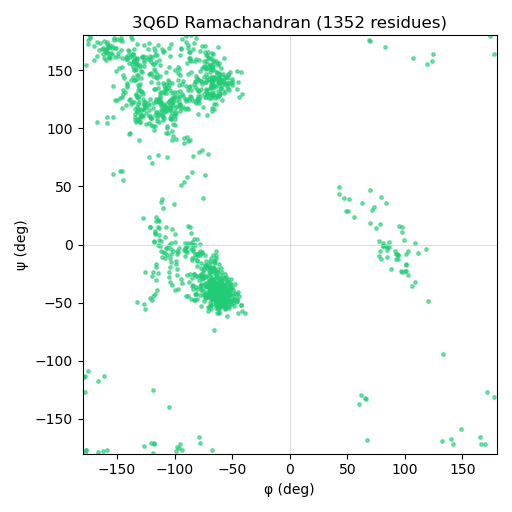 . LYS C 1 110 ? 27.332 76.421 53.877 1.00 45.22 107 LYS C N 1
ATOM 6485 C CA . LYS C 1 110 ? 27.308 77.812 54.372 1.00 47.17 107 LYS C CA 1
ATOM 6486 C C . LYS C 1 110 ? 27.446 77.875 55.909 1.00 48.46 107 LYS C C 1
ATOM 6487 O O . LYS C 1 110 ? 28.068 78.793 56.428 1.00 49.47 107 LYS C O 1
ATOM 6493 N N . GLU C 1 111 ? 26.866 76.919 56.627 1.00 48.87 108 GLU C N 1
ATOM 6494 C CA A GLU C 1 111 ? 26.999 76.851 58.096 0.60 50.83 108 GLU C CA 1
ATOM 6495 C CA B GLU C 1 111 ? 27.001 76.873 58.088 0.40 50.66 108 GLU C CA 1
ATOM 6496 C C . GLU C 1 111 ? 28.348 76.299 58.555 1.00 51.26 108 GLU C C 1
ATOM 6497 O O . GLU C 1 111 ? 28.679 76.367 59.738 1.00 53.23 108 GLU C O 1
ATOM 6508 N N . ALA C 1 112 ? 29.128 75.736 57.646 1.00 50.20 109 ALA C N 1
ATOM 6509 C CA . ALA C 1 112 ? 30.412 75.187 58.029 1.00 51.49 109 ALA C CA 1
ATOM 6510 C C . ALA C 1 112 ? 31.529 76.167 57.756 1.00 51.90 109 ALA C C 1
ATOM 6511 O O . ALA C 1 112 ? 32.435 76.279 58.528 1.00 52.04 109 ALA C O 1
ATOM 6513 N N . ILE C 1 113 ? 31.434 76.890 56.650 1.00 52.20 110 ILE C N 1
ATOM 6514 C CA . ILE C 1 113 ? 32.532 77.724 56.150 1.00 53.24 110 ILE C CA 1
ATOM 6515 C C . ILE C 1 113 ? 32.354 79.187 56.580 1.00 54.13 110 ILE C C 1
ATOM 6516 O O . ILE C 1 113 ? 31.240 79.716 56.552 1.00 54.60 110 ILE C O 1
ATOM 6521 N N . ASP C 1 114 ? 33.465 79.830 56.928 1.00 54.81 111 ASP C N 1
ATOM 6522 C CA . ASP C 1 114 ? 33.491 81.242 57.355 1.00 55.91 111 ASP C CA 1
ATOM 6523 C C . ASP C 1 114 ? 33.475 82.208 56.168 1.00 54.47 111 ASP C C 1
ATOM 6524 O O . ASP C 1 114 ? 32.782 83.235 56.203 1.00 54.81 111 ASP C O 1
ATOM 6529 N N . ALA C 1 115 ? 34.252 81.886 55.135 1.00 52.91 112 ALA C N 1
ATOM 6530 C CA . ALA C 1 115 ? 34.132 82.551 53.817 1.00 51.44 112 ALA C CA 1
ATOM 6531 C C . ALA C 1 115 ? 32.682 82.774 53.376 1.00 49.80 112 ALA C C 1
ATOM 6532 O O . ALA C 1 115 ? 31.785 82.006 53.729 1.00 49.07 112 ALA C O 1
ATOM 6534 N N . GLU C 1 116 ? 32.455 83.848 52.622 1.00 48.84 113 GLU C N 1
ATOM 6535 C CA . GLU C 1 116 ? 31.194 84.004 51.899 1.00 47.67 113 GLU C CA 1
ATOM 6536 C C . GLU C 1 116 ? 31.021 82.895 50.883 1.00 44.93 113 GLU C C 1
ATOM 6537 O O . GLU C 1 116 ? 31.976 82.451 50.231 1.00 43.64 113 GLU C O 1
ATOM 6543 N N . PHE C 1 117 ? 29.779 82.476 50.741 1.00 43.51 114 PHE C N 1
ATOM 6544 C CA . PHE C 1 117 ? 29.458 81.373 49.859 1.00 41.02 114 PHE C CA 1
ATOM 6545 C C . PHE C 1 117 ? 28.678 81.986 48.709 1.00 39.64 114 PHE C C 1
ATOM 6546 O O . PHE C 1 117 ? 27.549 82.461 48.908 1.00 40.30 114 PHE C O 1
ATOM 6554 N N . ILE C 1 118 ? 29.324 82.000 47.536 1.00 37.88 115 ILE C N 1
ATOM 6555 C CA A ILE C 1 118 ? 28.931 82.803 46.369 0.70 37.57 115 ILE C CA 1
ATOM 6556 C CA B ILE C 1 118 ? 28.853 82.793 46.401 0.30 37.27 115 ILE C CA 1
ATOM 6557 C C . ILE C 1 118 ? 28.524 81.936 45.158 1.00 35.52 115 ILE C C 1
ATOM 6558 O O . ILE C 1 118 ? 29.386 81.239 44.576 1.00 34.53 115 ILE C O 1
ATOM 6567 N N . PRO C 1 119 ? 27.254 81.977 44.752 1.00 34.31 116 PRO C N 1
ATOM 6568 C CA . PRO C 1 119 ? 26.790 81.206 43.592 1.00 32.42 116 PRO C CA 1
ATOM 6569 C C . PRO C 1 119 ? 27.527 81.569 42.291 1.00 32.41 116 PRO C C 1
ATOM 6570 O O . PRO C 1 119 ? 27.712 82.751 42.040 1.00 34.29 116 PRO C O 1
ATOM 6574 N N . THR C 1 120 ? 27.957 80.591 41.501 1.00 30.51 117 THR C N 1
ATOM 6575 C CA . THR C 1 120 ? 28.509 80.832 40.168 1.00 29.48 117 THR C CA 1
ATOM 6576 C C . THR C 1 120 ? 27.871 79.829 39.161 1.00 27.88 117 THR C C 1
ATOM 6577 O O . THR C 1 120 ? 27.396 78.746 39.550 1.00 27.08 117 THR C O 1
ATOM 6581 N N . SER C 1 121 ? 27.893 80.191 37.879 1.00 27.49 118 SER C N 1
ATOM 6582 C CA A SER C 1 121 ? 27.471 79.313 36.797 0.60 27.28 118 SER C CA 1
ATOM 6583 C CA B SER C 1 121 ? 27.471 79.316 36.798 0.40 27.25 118 SER C CA 1
ATOM 6584 C C . SER C 1 121 ? 28.360 79.537 35.582 1.00 27.87 118 SER C C 1
ATOM 6585 O O . SER C 1 121 ? 28.839 80.612 35.390 1.00 30.09 118 SER C O 1
ATOM 6590 N N . GLY C 1 122 ? 28.537 78.505 34.774 1.00 27.62 119 GLY C N 1
ATOM 6591 C CA . GLY C 1 122 ? 29.254 78.576 33.478 1.00 28.51 119 GLY C CA 1
ATOM 6592 C C . GLY C 1 122 ? 30.785 78.592 33.503 1.00 29.54 119 GLY C C 1
ATOM 6593 O O . GLY C 1 122 ? 31.396 78.585 32.439 1.00 30.44 119 GLY C O 1
ATOM 6594 N N . LEU C 1 123 ? 31.418 78.649 34.676 1.00 29.80 120 LEU C N 1
ATOM 6595 C CA . LEU C 1 123 ? 32.888 78.807 34.722 1.00 31.45 120 LEU C CA 1
ATOM 6596 C C . LEU C 1 123 ? 33.611 77.660 34.034 1.00 30.94 120 LEU C C 1
ATOM 6597 O O . LEU C 1 123 ? 34.311 77.897 33.053 1.00 31.46 120 LEU C O 1
ATOM 6602 N N . VAL C 1 124 ? 33.343 76.409 34.433 1.00 29.68 121 VAL C N 1
ATOM 6603 C CA . VAL C 1 124 ? 33.979 75.266 33.772 1.00 28.52 121 VAL C CA 1
ATOM 6604 C C . VAL C 1 124 ? 33.334 74.989 32.409 1.00 28.84 121 VAL C C 1
ATOM 6605 O O . VAL C 1 124 ? 33.968 74.510 31.504 1.00 28.54 121 VAL C O 1
ATOM 6609 N N . GLU C 1 125 ? 32.060 75.298 32.260 1.00 29.59 122 GLU C N 1
ATOM 6610 C CA . GLU C 1 125 ? 31.393 75.114 30.965 1.00 29.76 122 GLU C CA 1
ATOM 6611 C C . GLU C 1 125 ? 32.034 75.936 29.807 1.00 31.66 122 GLU C C 1
ATOM 6612 O O . GLU C 1 125 ? 32.039 75.485 28.658 1.00 32.62 122 GLU C O 1
ATOM 6618 N N . LYS C 1 126 ? 32.588 77.109 30.106 1.00 32.90 123 LYS C N 1
ATOM 6619 C CA . LYS C 1 126 ? 33.203 77.947 29.080 1.00 34.51 123 LYS C CA 1
ATOM 6620 C C . LYS C 1 126 ? 34.504 77.289 28.546 1.00 34.65 123 LYS C C 1
ATOM 6621 O O . LYS C 1 126 ? 34.869 77.451 27.355 1.00 35.54 123 LYS C O 1
ATOM 6627 N N . LEU C 1 127 ? 35.201 76.565 29.424 1.00 34.62 124 LEU C N 1
ATOM 6628 C CA . LEU C 1 127 ? 36.344 75.742 29.022 1.00 34.46 124 LEU C CA 1
ATOM 6629 C C . LEU C 1 127 ? 35.879 74.577 28.129 1.00 33.34 124 LEU C C 1
ATOM 6630 O O . LEU C 1 127 ? 36.476 74.342 27.062 1.00 34.37 124 LEU C O 1
ATOM 6635 N N . ARG C 1 128 ? 34.802 73.893 28.508 1.00 31.84 125 ARG C N 1
ATOM 6636 C CA . ARG C 1 128 ? 34.353 72.661 27.824 1.00 30.90 125 ARG C CA 1
ATOM 6637 C C . ARG C 1 128 ? 33.735 72.980 26.484 1.00 31.69 125 ARG C C 1
ATOM 6638 O O . ARG C 1 128 ? 33.498 72.108 25.645 1.00 31.45 125 ARG C O 1
ATOM 6646 N N . LEU C 1 129 ? 33.372 74.235 26.311 1.00 32.14 126 LEU C N 1
ATOM 6647 C CA . LEU C 1 129 ? 32.725 74.667 25.101 1.00 31.71 126 LEU C CA 1
ATOM 6648 C C . LEU C 1 129 ? 33.606 74.423 23.861 1.00 31.95 126 LEU C C 1
ATOM 6649 O O . LEU C 1 129 ? 33.108 74.011 22.805 1.00 32.33 126 LEU C O 1
ATOM 6654 N N . ILE C 1 130 ? 34.905 74.684 23.994 1.00 32.92 127 ILE C N 1
ATOM 6655 C CA . ILE C 1 130 ? 35.853 74.516 22.898 1.00 34.09 127 ILE C CA 1
ATOM 6656 C C . ILE C 1 130 ? 36.622 73.213 23.149 1.00 34.42 127 ILE C C 1
ATOM 6657 O O . ILE C 1 130 ? 37.442 73.143 24.070 1.00 34.36 127 ILE C O 1
ATOM 6662 N N . LYS C 1 131 ? 36.352 72.217 22.311 1.00 34.38 128 LYS C N 1
ATOM 6663 C CA . LYS C 1 131 ? 36.969 70.906 22.415 1.00 35.45 128 LYS C CA 1
ATOM 6664 C C . LYS C 1 131 ? 38.432 70.896 22.015 1.00 37.56 128 LYS C C 1
ATOM 6665 O O . LYS C 1 131 ? 38.822 71.443 20.990 1.00 38.63 128 LYS C O 1
ATOM 6671 N N . THR C 1 132 ? 39.271 70.269 22.829 1.00 38.02 129 THR C N 1
ATOM 6672 C CA . THR C 1 132 ? 40.666 70.102 22.451 1.00 39.41 129 THR C CA 1
ATOM 6673 C C . THR C 1 132 ? 40.789 69.092 21.316 1.00 39.81 129 THR C C 1
ATOM 6674 O O . THR C 1 132 ? 39.870 68.320 21.032 1.00 37.53 129 THR C O 1
ATOM 6678 N N . ASP C 1 133 ? 41.950 69.062 20.693 1.00 41.66 130 ASP C N 1
ATOM 6679 C CA . ASP C 1 133 ? 42.228 68.010 19.691 1.00 43.73 130 ASP C CA 1
ATOM 6680 C C . ASP C 1 133 ? 42.023 66.583 20.216 1.00 42.75 130 ASP C C 1
ATOM 6681 O O . ASP C 1 133 ? 41.374 65.760 19.544 1.00 43.90 130 ASP C O 1
ATOM 6686 N N . SER C 1 134 ? 42.495 66.313 21.435 1.00 42.05 131 SER C N 1
ATOM 6687 C CA A SER C 1 134 ? 42.217 65.057 22.126 0.60 41.55 131 SER C CA 1
ATOM 6688 C CA B SER C 1 134 ? 42.216 65.042 22.111 0.40 41.58 131 SER C CA 1
ATOM 6689 C C . SER C 1 134 ? 40.719 64.728 22.166 1.00 39.55 131 SER C C 1
ATOM 6690 O O . SER C 1 134 ? 40.288 63.616 21.841 1.00 40.34 131 SER C O 1
ATOM 6695 N N . GLU C 1 135 ? 39.919 65.695 22.606 1.00 37.88 132 GLU C N 1
ATOM 6696 C CA . GLU C 1 135 ? 38.468 65.490 22.714 1.00 35.24 132 GLU C CA 1
ATOM 6697 C C . GLU C 1 135 ? 37.815 65.138 21.399 1.00 34.75 132 GLU C C 1
ATOM 6698 O O . GLU C 1 135 ? 36.898 64.285 21.321 1.00 31.89 132 GLU C O 1
ATOM 6704 N N . ILE C 1 136 ? 38.272 65.823 20.363 1.00 34.90 133 ILE C N 1
ATOM 6705 C CA . ILE C 1 136 ? 37.643 65.705 19.067 1.00 35.39 133 ILE C CA 1
ATOM 6706 C C . ILE C 1 136 ? 37.878 64.305 18.559 1.00 35.80 133 ILE C C 1
ATOM 6707 O O . ILE C 1 136 ? 37.007 63.709 17.919 1.00 34.40 133 ILE C O 1
ATOM 6712 N N . LYS C 1 137 ? 39.069 63.795 18.839 1.00 38.91 134 LYS C N 1
ATOM 6713 C CA . LYS C 1 137 ? 39.459 62.450 18.429 1.00 40.72 134 LYS C CA 1
ATOM 6714 C C . LYS C 1 137 ? 38.545 61.424 19.065 1.00 39.26 134 LYS C C 1
ATOM 6715 O O . LYS C 1 137 ? 38.048 60.522 18.393 1.00 38.83 134 LYS C O 1
ATOM 6721 N N . ILE C 1 138 ? 38.245 61.610 20.350 1.00 38.57 135 ILE C N 1
ATOM 6722 C CA . ILE C 1 138 ? 37.339 60.694 21.046 1.00 37.06 135 ILE C CA 1
ATOM 6723 C C . ILE C 1 138 ? 35.894 60.782 20.501 1.00 35.07 135 ILE C C 1
ATOM 6724 O O . ILE C 1 138 ? 35.222 59.780 20.256 1.00 32.57 135 ILE C O 1
ATOM 6729 N N . LEU C 1 139 ? 35.424 62.013 20.343 1.00 35.60 136 LEU C N 1
ATOM 6730 C CA . LEU C 1 139 ? 34.144 62.289 19.730 1.00 33.71 136 LEU C CA 1
ATOM 6731 C C . LEU C 1 139 ? 34.049 61.630 18.371 1.00 34.70 136 LEU C C 1
ATOM 6732 O O . LEU C 1 139 ? 33.011 61.075 18.019 1.00 33.60 136 LEU C O 1
ATOM 6737 N N . LYS C 1 140 ? 35.142 61.663 17.606 1.00 36.21 137 LYS C N 1
ATOM 6738 C CA . LYS C 1 140 ? 35.170 61.002 16.275 1.00 36.93 137 LYS C CA 1
ATOM 6739 C C . LYS C 1 140 ? 34.966 59.495 16.406 1.00 36.31 137 LYS C C 1
ATOM 6740 O O . LYS C 1 140 ? 34.186 58.917 15.668 1.00 36.44 137 LYS C O 1
ATOM 6746 N N . GLU C 1 141 ? 35.640 58.880 17.370 1.00 36.30 138 GLU C N 1
ATOM 6747 C CA A GLU C 1 141 ? 35.463 57.460 17.640 0.60 36.69 138 GLU C CA 1
ATOM 6748 C CA B GLU C 1 141 ? 35.468 57.447 17.652 0.40 36.44 138 GLU C CA 1
ATOM 6749 C C . GLU C 1 141 ? 34.068 57.163 18.217 1.00 35.18 138 GLU C C 1
ATOM 6750 O O . GLU C 1 141 ? 33.426 56.181 17.847 1.00 34.79 138 GLU C O 1
ATOM 6761 N N . ALA C 1 142 ? 33.555 58.027 19.096 1.00 33.63 139 ALA C N 1
ATOM 6762 C CA . ALA C 1 142 ? 32.149 57.856 19.548 1.00 31.97 139 ALA C CA 1
ATOM 6763 C C . ALA C 1 142 ? 31.193 57.851 18.350 1.00 31.57 139 ALA C C 1
ATOM 6764 O O . ALA C 1 142 ? 30.254 57.059 18.305 1.00 29.79 139 ALA C O 1
ATOM 6766 N N . ALA C 1 143 ? 31.428 58.755 17.392 1.00 31.99 140 ALA C N 1
ATOM 6767 C CA . ALA C 1 143 ? 30.615 58.819 16.170 1.00 32.88 140 ALA C CA 1
ATOM 6768 C C . ALA C 1 143 ? 30.812 57.540 15.359 1.00 33.99 140 ALA C C 1
ATOM 6769 O O . ALA C 1 143 ? 29.872 56.932 14.930 1.00 34.44 140 ALA C O 1
ATOM 6771 N N . GLN C 1 144 ? 32.058 57.110 15.206 1.00 35.67 141 GLN C N 1
ATOM 6772 C CA . GLN C 1 144 ? 32.368 55.841 14.531 1.00 37.81 141 GLN C CA 1
ATOM 6773 C C . GLN C 1 144 ? 31.500 54.634 14.992 1.00 36.85 141 GLN C C 1
ATOM 6774 O O . GLN C 1 144 ? 30.937 53.907 14.191 1.00 36.70 141 GLN C O 1
ATOM 6780 N N . ILE C 1 145 ? 31.404 54.459 16.303 1.00 35.34 142 ILE C N 1
ATOM 6781 C CA . ILE C 1 145 ? 30.642 53.378 16.926 1.00 35.44 142 ILE C CA 1
ATOM 6782 C C . ILE C 1 145 ? 29.159 53.503 16.610 1.00 35.40 142 ILE C C 1
ATOM 6783 O O . ILE C 1 145 ? 28.502 52.522 16.253 1.00 36.84 142 ILE C O 1
ATOM 6788 N N . ALA C 1 146 ? 28.629 54.713 16.684 1.00 34.70 143 ALA C N 1
ATOM 6789 C CA . ALA C 1 146 ? 27.241 54.913 16.343 1.00 34.07 143 ALA C CA 1
ATOM 6790 C C . ALA C 1 146 ? 27.046 54.569 14.859 1.00 34.52 143 ALA C C 1
ATOM 6791 O O . ALA C 1 146 ? 26.147 53.815 14.521 1.00 33.62 143 ALA C O 1
ATOM 6793 N N . ASP C 1 147 ? 27.902 55.082 13.983 1.00 35.54 144 ASP C N 1
ATOM 6794 C CA . ASP C 1 147 ? 27.807 54.737 12.557 1.00 36.85 144 ASP C CA 1
ATOM 6795 C C . ASP C 1 147 ? 27.794 53.207 12.345 1.00 38.20 144 ASP C C 1
ATOM 6796 O O . ASP C 1 147 ? 26.991 52.671 11.561 1.00 39.28 144 ASP C O 1
ATOM 6801 N N . ALA C 1 148 ? 28.676 52.504 13.046 1.00 37.73 145 ALA C N 1
ATOM 6802 C CA . ALA C 1 148 ? 28.765 51.063 12.863 1.00 38.14 145 ALA C CA 1
ATOM 6803 C C . ALA C 1 148 ? 27.469 50.373 13.332 1.00 37.33 145 ALA C C 1
ATOM 6804 O O . ALA C 1 148 ? 27.055 49.387 12.746 1.00 35.77 145 ALA C O 1
ATOM 6806 N N . ALA C 1 149 ? 26.828 50.934 14.366 1.00 36.23 146 ALA C N 1
ATOM 6807 C CA . ALA C 1 149 ? 25.563 50.414 14.914 1.00 37.17 146 ALA C CA 1
ATOM 6808 C C . ALA C 1 149 ? 24.417 50.583 13.930 1.00 38.39 146 ALA C C 1
ATOM 6809 O O . ALA C 1 149 ? 23.600 49.687 13.711 1.00 38.93 146 ALA C O 1
ATOM 6811 N N . PHE C 1 150 ? 24.371 51.755 13.317 1.00 39.40 147 PHE C N 1
ATOM 6812 C CA . PHE C 1 150 ? 23.483 52.006 12.194 1.00 39.60 147 PHE C CA 1
ATOM 6813 C C . PHE C 1 150 ? 23.617 50.969 11.070 1.00 41.61 147 PHE C C 1
ATOM 6814 O O . PHE C 1 150 ? 22.613 50.389 10.648 1.00 41.06 147 PHE C O 1
ATOM 6822 N N . GLU C 1 151 ? 24.845 50.741 10.592 1.00 43.04 148 GLU C N 1
ATOM 6823 C CA A GLU C 1 151 ? 25.066 49.783 9.510 0.50 44.81 148 GLU C CA 1
ATOM 6824 C CA B GLU C 1 151 ? 25.081 49.779 9.511 0.50 44.87 148 GLU C CA 1
ATOM 6825 C C . GLU C 1 151 ? 24.548 48.406 9.923 1.00 45.76 148 GLU C C 1
ATOM 6826 O O . GLU C 1 151 ? 23.892 47.743 9.147 1.00 46.64 148 GLU C O 1
ATOM 6837 N N . HIS C 1 152 ? 24.836 47.994 11.149 1.00 45.89 149 HIS C N 1
ATOM 6838 C CA . HIS C 1 152 ? 24.342 46.705 11.659 1.00 47.12 149 HIS C CA 1
ATOM 6839 C C . HIS C 1 152 ? 22.818 46.658 11.707 1.00 47.41 149 HIS C C 1
ATOM 6840 O O . HIS C 1 152 ? 22.201 45.643 11.374 1.00 50.05 149 HIS C O 1
ATOM 6847 N N . ILE C 1 153 ? 22.198 47.748 12.123 1.00 46.62 150 ILE C N 1
ATOM 6848 C CA . ILE C 1 153 ? 20.765 47.709 12.439 1.00 46.35 150 ILE C CA 1
ATOM 6849 C C . ILE C 1 153 ? 19.892 47.579 11.182 1.00 47.98 150 ILE C C 1
ATOM 6850 O O . ILE C 1 153 ? 18.741 47.149 11.255 1.00 48.12 150 ILE C O 1
ATOM 6855 N N . LEU C 1 154 ? 20.460 47.916 10.034 1.00 48.65 151 LEU C N 1
ATOM 6856 C CA . LEU C 1 154 ? 19.777 47.733 8.749 1.00 51.06 151 LEU C CA 1
ATOM 6857 C C . LEU C 1 154 ? 19.614 46.238 8.342 1.00 53.76 151 LEU C C 1
ATOM 6858 O O . LEU C 1 154 ? 18.897 45.917 7.405 1.00 55.24 151 LEU C O 1
ATOM 6863 N N . SER C 1 155 ? 20.324 45.333 8.998 1.00 55.86 152 SER C N 1
ATOM 6864 C CA . SER C 1 155 ? 20.113 43.897 8.777 1.00 58.29 152 SER C CA 1
ATOM 6865 C C . SER C 1 155 ? 18.939 43.418 9.630 1.00 58.60 152 SER C C 1
ATOM 6866 O O . SER C 1 155 ? 18.251 42.451 9.302 1.00 60.33 152 SER C O 1
ATOM 6869 N N . PHE C 1 156 ? 18.702 44.147 10.712 1.00 57.36 153 PHE C N 1
ATOM 6870 C CA . PHE C 1 156 ? 17.913 43.673 11.833 1.00 57.48 153 PHE C CA 1
ATOM 6871 C C . PHE C 1 156 ? 16.449 44.151 11.811 1.00 56.86 153 PHE C C 1
ATOM 6872 O O . PHE C 1 156 ? 15.582 43.515 12.383 1.00 57.37 153 PHE C O 1
ATOM 6880 N N . ILE C 1 157 ? 16.181 45.285 11.181 1.00 56.02 154 ILE C N 1
ATOM 6881 C CA . ILE C 1 157 ? 14.833 45.845 11.182 1.00 55.92 154 ILE C CA 1
ATOM 6882 C C . ILE C 1 157 ? 13.976 45.134 10.120 1.00 57.65 154 ILE C C 1
ATOM 6883 O O . ILE C 1 157 ? 14.431 44.915 8.997 1.00 58.06 154 ILE C O 1
ATOM 6888 N N . ARG C 1 158 ? 12.753 44.756 10.505 1.00 58.59 155 ARG C N 1
ATOM 6889 C CA . ARG C 1 158 ? 11.780 44.121 9.589 1.00 60.27 155 ARG C CA 1
ATOM 6890 C C . ARG C 1 158 ? 10.360 44.006 10.188 1.00 60.26 155 ARG C C 1
ATOM 6891 O O . ARG C 1 158 ? 10.193 44.068 11.409 1.00 59.44 155 ARG C O 1
ATOM 6899 N N . PRO C 1 159 ? 9.327 43.858 9.328 1.00 60.88 156 PRO C N 1
ATOM 6900 C CA . PRO C 1 159 ? 7.997 43.725 9.927 1.00 61.26 156 PRO C CA 1
ATOM 6901 C C . PRO C 1 159 ? 7.993 42.654 11.029 1.00 61.34 156 PRO C C 1
ATOM 6902 O O . PRO C 1 159 ? 8.621 41.610 10.864 1.00 62.15 156 PRO C O 1
ATOM 6906 N N . GLY C 1 160 ? 7.335 42.938 12.151 1.00 60.43 157 GLY C N 1
ATOM 6907 C CA . GLY C 1 160 ? 7.210 41.974 13.251 1.00 61.10 157 GLY C CA 1
ATOM 6908 C C . GLY C 1 160 ? 8.012 42.287 14.512 1.00 59.35 157 GLY C C 1
ATOM 6909 O O . GLY C 1 160 ? 7.564 41.972 15.609 1.00 59.32 157 GLY C O 1
ATOM 6910 N N . VAL C 1 161 ? 9.183 42.916 14.362 1.00 57.74 158 VAL C N 1
ATOM 6911 C CA . VAL C 1 161 ? 10.065 43.221 15.504 1.00 56.20 158 VAL C CA 1
ATOM 6912 C C . VAL C 1 161 ? 9.682 44.541 16.185 1.00 54.10 158 VAL C C 1
ATOM 6913 O O . VAL C 1 161 ? 9.234 45.467 15.521 1.00 53.22 158 VAL C O 1
ATOM 6917 N N . SER C 1 162 ? 9.895 44.630 17.497 1.00 52.30 159 SER C N 1
ATOM 6918 C CA . SER C 1 162 ? 9.420 45.768 18.280 1.00 51.06 159 SER C CA 1
ATOM 6919 C C . SER C 1 162 ? 10.440 46.914 18.339 1.00 49.23 159 SER C C 1
ATOM 6920 O O . SER C 1 162 ? 11.651 46.709 18.169 1.00 49.33 159 SER C O 1
ATOM 6923 N N . GLU C 1 163 ? 9.946 48.123 18.583 1.00 47.78 160 GLU C N 1
ATOM 6924 C CA . GLU C 1 163 ? 10.810 49.286 18.778 1.00 45.79 160 GLU C CA 1
ATOM 6925 C C . GLU C 1 163 ? 11.904 49.014 19.855 1.00 44.40 160 GLU C C 1
ATOM 6926 O O . GLU C 1 163 ? 13.061 49.359 19.672 1.00 42.53 160 GLU C O 1
ATOM 6932 N N . ILE C 1 164 ? 11.514 48.377 20.957 1.00 44.41 161 ILE C N 1
ATOM 6933 C CA . ILE C 1 164 ? 12.457 48.034 22.053 1.00 43.39 161 ILE C CA 1
ATOM 6934 C C . ILE C 1 164 ? 13.498 46.990 21.603 1.00 43.70 161 ILE C C 1
ATOM 6935 O O . ILE C 1 164 ? 14.682 47.126 21.895 1.00 42.91 161 ILE C O 1
ATOM 6940 N N . GLU C 1 165 ? 13.056 45.956 20.900 1.00 44.60 162 GLU C N 1
ATOM 6941 C CA . GLU C 1 165 ? 13.974 45.015 20.279 1.00 45.72 162 GLU C CA 1
ATOM 6942 C C . GLU C 1 165 ? 15.110 45.753 19.554 1.00 44.75 162 GLU C C 1
ATOM 6943 O O . GLU C 1 165 ? 16.289 45.437 19.760 1.00 43.98 162 GLU C O 1
ATOM 6949 N N . VAL C 1 166 ? 14.757 46.759 18.744 1.00 43.54 163 VAL C N 1
ATOM 6950 C CA . VAL C 1 166 ? 15.759 47.456 17.946 1.00 42.68 163 VAL C CA 1
ATOM 6951 C C . VAL C 1 166 ? 16.701 48.236 18.879 1.00 41.37 163 VAL C C 1
ATOM 6952 O O . VAL C 1 166 ? 17.933 48.199 18.731 1.00 42.01 163 VAL C O 1
ATOM 6956 N N . SER C 1 167 ? 16.116 48.901 19.869 1.00 40.09 164 SER C N 1
ATOM 6957 C CA . SER C 1 167 ? 16.894 49.652 20.851 1.00 38.96 164 SER C CA 1
ATOM 6958 C C . SER C 1 167 ? 17.884 48.785 21.635 1.00 38.73 164 SER C C 1
ATOM 6959 O O . SER C 1 167 ? 19.020 49.182 21.879 1.00 38.88 164 SER C O 1
ATOM 6962 N N . ASN C 1 168 ? 17.455 47.618 22.057 1.00 38.61 165 ASN C N 1
ATOM 6963 C CA . ASN C 1 168 ? 18.339 46.742 22.830 1.00 39.40 165 ASN C CA 1
ATOM 6964 C C . ASN C 1 168 ? 19.491 46.243 21.978 1.00 39.84 165 ASN C C 1
ATOM 6965 O O . ASN C 1 168 ? 20.591 46.102 22.483 1.00 38.41 165 ASN C O 1
ATOM 6970 N N . GLU C 1 169 ? 19.219 45.976 20.688 1.00 41.59 166 GLU C N 1
ATOM 6971 C CA . GLU C 1 169 ? 20.248 45.523 19.735 1.00 42.83 166 GLU C CA 1
ATOM 6972 C C . GLU C 1 169 ? 21.268 46.629 19.396 1.00 41.25 166 GLU C C 1
ATOM 6973 O O . GLU C 1 169 ? 22.465 46.380 19.321 1.00 40.71 166 GLU C O 1
ATOM 6979 N N . LEU C 1 170 ? 20.772 47.840 19.194 1.00 40.01 167 LEU C N 1
ATOM 6980 C CA . LEU C 1 170 ? 21.616 49.014 19.055 1.00 39.07 167 LEU C CA 1
ATOM 6981 C C . LEU C 1 170 ? 22.502 49.134 20.289 1.00 38.71 167 LEU C C 1
ATOM 6982 O O . LEU C 1 170 ? 23.718 49.304 20.167 1.00 39.48 167 LEU C O 1
ATOM 6987 N N . GLU C 1 171 ? 21.899 48.984 21.464 1.00 38.17 168 GLU C N 1
ATOM 6988 C CA . GLU C 1 171 ? 22.652 49.097 22.715 1.00 38.19 168 GLU C CA 1
ATOM 6989 C C . GLU C 1 171 ? 23.725 47.996 22.763 1.00 38.50 168 GLU C C 1
ATOM 6990 O O . GLU C 1 171 ? 24.882 48.274 22.984 1.00 37.16 168 GLU C O 1
ATOM 6996 N N . PHE C 1 172 ? 23.308 46.755 22.559 1.00 40.73 169 PHE C N 1
ATOM 6997 C CA . PHE C 1 172 ? 24.235 45.606 22.575 1.00 42.76 169 PHE C CA 1
ATOM 6998 C C . PHE C 1 172 ? 25.372 45.771 21.540 1.00 42.71 169 PHE C C 1
ATOM 6999 O O . PHE C 1 172 ? 26.536 45.538 21.861 1.00 42.02 169 PHE C O 1
ATOM 7007 N N . PHE C 1 173 ? 25.042 46.167 20.304 1.00 41.77 170 PHE C N 1
ATOM 7008 C CA . PHE C 1 173 ? 26.072 46.249 19.238 1.00 42.54 170 PHE C CA 1
ATOM 7009 C C . PHE C 1 173 ? 27.098 47.379 19.485 1.00 40.62 170 PHE C C 1
ATOM 7010 O O . PHE C 1 173 ? 28.302 47.228 19.234 1.00 40.44 170 PHE C O 1
ATOM 7018 N N . MET C 1 174 ? 26.603 48.507 19.971 1.00 38.01 171 MET C N 1
ATOM 7019 C CA . MET C 1 174 ? 27.471 49.617 20.363 1.00 36.51 171 MET C CA 1
ATOM 7020 C C . MET C 1 174 ? 28.431 49.174 21.462 1.00 35.93 171 MET C C 1
ATOM 7021 O O . MET C 1 174 ? 29.602 49.486 21.415 1.00 36.12 171 MET C O 1
ATOM 7026 N N . ARG C 1 175 ? 27.925 48.447 22.444 1.00 36.96 172 ARG C N 1
ATOM 7027 C CA . ARG C 1 175 ? 28.746 48.003 23.548 1.00 37.30 172 ARG C CA 1
ATOM 7028 C C . ARG C 1 175 ? 29.814 47.022 22.996 1.00 39.82 172 ARG C C 1
ATOM 7029 O O . ARG C 1 175 ? 30.999 47.158 23.299 1.00 38.83 172 ARG C O 1
ATOM 7037 N N . LYS C 1 176 ? 29.388 46.089 22.144 1.00 41.57 173 LYS C N 1
ATOM 7038 C CA . LYS C 1 176 ? 30.307 45.155 21.476 1.00 44.54 173 LYS C CA 1
ATOM 7039 C C . LYS C 1 176 ? 31.460 45.921 20.782 1.00 44.84 173 LYS C C 1
ATOM 7040 O O . LYS C 1 176 ? 32.643 45.502 20.819 1.00 44.38 173 LYS C O 1
ATOM 7046 N N . GLN C 1 177 ? 31.131 47.084 20.225 1.00 43.56 174 GLN C N 1
ATOM 7047 C CA . GLN C 1 177 ? 32.123 47.942 19.562 1.00 44.31 174 GLN C CA 1
ATOM 7048 C C . GLN C 1 177 ? 33.005 48.768 20.517 1.00 43.92 174 GLN C C 1
ATOM 7049 O O . GLN C 1 177 ? 33.890 49.467 20.051 1.00 45.20 174 GLN C O 1
ATOM 7055 N N . GLY C 1 178 ? 32.747 48.732 21.825 1.00 42.96 175 GLY C N 1
ATOM 7056 C CA . GLY C 1 178 ? 33.614 49.403 22.820 1.00 41.81 175 GLY C CA 1
ATOM 7057 C C . GLY C 1 178 ? 32.941 50.500 23.630 1.00 39.35 175 GLY C C 1
ATOM 7058 O O . GLY C 1 178 ? 33.544 51.082 24.526 1.00 39.13 175 GLY C O 1
ATOM 7059 N N . ALA C 1 179 ? 31.690 50.798 23.309 1.00 37.27 176 ALA C N 1
ATOM 7060 C CA . ALA C 1 179 ? 30.949 51.793 24.048 1.00 34.90 176 ALA C CA 1
ATOM 7061 C C . ALA C 1 179 ? 30.674 51.273 25.452 1.00 34.67 176 ALA C C 1
ATOM 7062 O O . ALA C 1 179 ? 30.394 50.083 25.653 1.00 34.50 176 ALA C O 1
ATOM 7064 N N . THR C 1 180 ? 30.778 52.170 26.424 1.00 33.53 177 THR C N 1
ATOM 7065 C CA . THR C 1 180 ? 30.313 51.902 27.795 1.00 34.69 177 THR C CA 1
ATOM 7066 C C . THR C 1 180 ? 28.816 51.613 27.769 1.00 33.36 177 THR C C 1
ATOM 7067 O O . THR C 1 180 ? 28.328 50.690 28.431 1.00 35.05 177 THR C O 1
ATOM 7071 N N . SER C 1 181 ? 28.108 52.346 26.942 1.00 31.80 178 SER C N 1
ATOM 7072 C CA . SER C 1 181 ? 26.656 52.236 26.828 1.00 31.42 178 SER C CA 1
ATOM 7073 C C . SER C 1 181 ? 26.193 53.170 25.751 1.00 31.08 178 SER C C 1
ATOM 7074 O O . SER C 1 181 ? 27.009 53.798 25.106 1.00 31.17 178 SER C O 1
ATOM 7077 N N . SER C 1 182 ? 24.872 53.244 25.552 1.00 32.26 179 SER C N 1
ATOM 7078 C CA . SER C 1 182 ? 24.250 54.329 24.781 1.00 31.53 179 SER C CA 1
ATOM 7079 C C . SER C 1 182 ? 24.449 55.599 25.592 1.00 32.61 179 SER C C 1
ATOM 7080 O O . SER C 1 182 ? 24.601 55.571 26.838 1.00 32.58 179 SER C O 1
ATOM 7083 N N . SER C 1 183 ? 24.504 56.717 24.902 1.00 32.49 180 SER C N 1
ATOM 7084 C CA . SER C 1 183 ? 24.657 57.983 25.599 1.00 33.02 180 SER C CA 1
ATOM 7085 C C . SER C 1 183 ? 23.334 58.595 26.060 1.00 33.01 180 SER C C 1
ATOM 7086 O O . SER C 1 183 ? 23.377 59.632 26.694 1.00 33.70 180 SER C O 1
ATOM 7089 N N . PHE C 1 184 ? 22.181 57.986 25.722 1.00 33.73 181 PHE C N 1
ATOM 7090 C CA . PHE C 1 184 ? 20.875 58.385 26.256 1.00 33.29 181 PHE C CA 1
ATOM 7091 C C . PHE C 1 184 ? 19.823 57.354 25.949 1.00 34.27 181 PHE C C 1
ATOM 7092 O O . PHE C 1 184 ? 20.077 56.361 25.238 1.00 35.31 181 PHE C O 1
ATOM 7100 N N . ASP C 1 185 ? 18.632 57.583 26.497 1.00 34.27 182 ASP C N 1
ATOM 7101 C CA A ASP C 1 185 ? 17.538 56.632 26.322 0.60 35.89 182 ASP C CA 1
ATOM 7102 C CA B ASP C 1 185 ? 17.498 56.684 26.337 0.40 35.38 182 ASP C CA 1
ATOM 7103 C C . ASP C 1 185 ? 17.126 56.635 24.858 1.00 35.80 182 ASP C C 1
ATOM 7104 O O . ASP C 1 185 ? 16.569 57.611 24.322 1.00 36.20 182 ASP C O 1
ATOM 7113 N N . ILE C 1 186 ? 17.413 55.522 24.195 1.00 35.27 183 ILE C N 1
ATOM 7114 C CA . ILE C 1 186 ? 17.256 55.436 22.758 1.00 35.10 183 ILE C CA 1
ATOM 7115 C C . ILE C 1 186 ? 15.830 55.631 22.271 1.00 35.39 183 ILE C C 1
ATOM 7116 O O . ILE C 1 186 ? 14.903 55.147 22.876 1.00 35.31 183 ILE C O 1
ATOM 7121 N N . ILE C 1 187 ? 15.724 56.325 21.136 1.00 35.62 184 ILE C N 1
ATOM 7122 C CA . ILE C 1 187 ? 14.473 56.567 20.439 1.00 36.28 184 ILE C CA 1
ATOM 7123 C C . ILE C 1 187 ? 14.455 55.659 19.215 1.00 37.22 184 ILE C C 1
ATOM 7124 O O . ILE C 1 187 ? 15.384 55.695 18.387 1.00 37.02 184 ILE C O 1
ATOM 7129 N N . VAL C 1 188 ? 13.460 54.776 19.187 1.00 37.68 185 VAL C N 1
ATOM 7130 C CA . VAL C 1 188 ? 13.048 54.081 18.009 1.00 39.04 185 VAL C CA 1
ATOM 7131 C C . VAL C 1 188 ? 11.559 54.440 17.840 1.00 40.33 185 VAL C C 1
ATOM 7132 O O . VAL C 1 188 ? 10.727 53.988 18.625 1.00 40.70 185 VAL C O 1
ATOM 7136 N N . ALA C 1 189 ? 11.253 55.316 16.888 1.00 40.19 186 ALA C N 1
ATOM 7137 C CA . ALA C 1 189 ? 9.884 55.838 16.716 1.00 40.92 186 ALA C CA 1
ATOM 7138 C C . ALA C 1 189 ? 9.370 55.511 15.327 1.00 41.75 186 ALA C C 1
ATOM 7139 O O . ALA C 1 189 ? 9.854 56.065 14.321 1.00 41.12 186 ALA C O 1
ATOM 7141 N N . SER C 1 190 ? 8.411 54.576 15.279 1.00 43.86 187 SER C N 1
ATOM 7142 C CA . SER C 1 190 ? 7.946 53.957 14.030 1.00 44.93 187 SER C CA 1
ATOM 7143 C C . SER C 1 190 ? 6.445 54.151 13.760 1.00 46.69 187 SER C C 1
ATOM 7144 O O . SER C 1 190 ? 5.623 54.174 14.674 1.00 46.74 187 SER C O 1
ATOM 7147 N N . GLY C 1 191 ? 6.104 54.254 12.478 1.00 47.29 188 GLY C N 1
ATOM 7148 C CA . GLY C 1 191 ? 4.743 54.470 12.064 1.00 48.97 188 GLY C CA 1
ATOM 7149 C C . GLY C 1 191 ? 4.337 55.837 12.545 1.00 48.04 188 GLY C C 1
ATOM 7150 O O . GLY C 1 191 ? 5.096 56.807 12.395 1.00 46.71 188 GLY C O 1
ATOM 7151 N N . LEU C 1 192 ? 3.154 55.887 13.148 1.00 49.32 189 LEU C N 1
ATOM 7152 C CA . LEU C 1 192 ? 2.571 57.111 13.655 1.00 49.28 189 LEU C CA 1
ATOM 7153 C C . LEU C 1 192 ? 3.426 57.689 14.777 1.00 48.06 189 LEU C C 1
ATOM 7154 O O . LEU C 1 192 ? 3.441 58.909 14.985 1.00 47.55 189 LEU C O 1
ATOM 7159 N N . ARG C 1 193 ? 4.164 56.826 15.483 1.00 47.08 190 ARG C N 1
ATOM 7160 C CA . ARG C 1 193 ? 5.098 57.310 16.506 1.00 46.43 190 ARG C CA 1
ATOM 7161 C C . ARG C 1 193 ? 6.256 58.150 15.934 1.00 44.74 190 ARG C C 1
ATOM 7162 O O . ARG C 1 193 ? 6.832 58.953 16.657 1.00 44.41 190 ARG C O 1
ATOM 7170 N N . SER C 1 194 ? 6.581 57.996 14.643 1.00 44.52 191 SER C N 1
ATOM 7171 C CA . SER C 1 194 ? 7.610 58.847 14.014 1.00 42.62 191 SER C CA 1
ATOM 7172 C C . SER C 1 194 ? 7.170 60.327 13.990 1.00 42.13 191 SER C C 1
ATOM 7173 O O . SER C 1 194 ? 7.981 61.214 13.726 1.00 40.16 191 SER C O 1
ATOM 7176 N N . ALA C 1 195 ? 5.905 60.588 14.337 1.00 43.21 192 ALA C N 1
ATOM 7177 C CA . ALA C 1 195 ? 5.439 61.949 14.606 1.00 43.37 192 ALA C CA 1
ATOM 7178 C C . ALA C 1 195 ? 5.783 62.455 16.027 1.00 43.05 192 ALA C C 1
ATOM 7179 O O . ALA C 1 195 ? 5.421 63.580 16.384 1.00 42.70 192 ALA C O 1
ATOM 7181 N N . LEU C 1 196 ? 6.532 61.671 16.818 1.00 43.03 193 LEU C N 1
ATOM 7182 C CA . LEU C 1 196 ? 6.874 62.073 18.212 1.00 42.17 193 LEU C CA 1
ATOM 7183 C C . LEU C 1 196 ? 8.367 62.329 18.342 1.00 41.37 193 LEU C C 1
ATOM 7184 O O . LEU C 1 196 ? 9.169 61.377 18.353 1.00 40.25 193 LEU C O 1
ATOM 7189 N N . PRO C 1 197 ? 8.770 63.615 18.425 1.00 41.68 194 PRO C N 1
ATOM 7190 C CA . PRO C 1 197 ? 10.224 63.843 18.455 1.00 41.15 194 PRO C CA 1
ATOM 7191 C C . PRO C 1 197 ? 10.969 63.169 19.622 1.00 41.20 194 PRO C C 1
ATOM 7192 O O . PRO C 1 197 ? 12.190 62.994 19.524 1.00 41.85 194 PRO C O 1
ATOM 7196 N N . HIS C 1 198 ? 10.250 62.882 20.707 1.00 42.02 195 HIS C N 1
ATOM 7197 C CA . HIS C 1 198 ? 10.770 62.201 21.930 1.00 43.13 195 HIS C CA 1
ATOM 7198 C C . HIS C 1 198 ? 10.240 60.774 22.116 1.00 42.77 195 HIS C C 1
ATOM 7199 O O . HIS C 1 198 ? 10.122 60.296 23.246 1.00 42.60 195 HIS C O 1
ATOM 7206 N N . GLY C 1 199 ? 9.976 60.097 20.997 1.00 42.80 196 GLY C N 1
ATOM 7207 C CA . GLY C 1 199 ? 9.384 58.774 21.001 1.00 42.99 196 GLY C CA 1
ATOM 7208 C C . GLY C 1 199 ? 10.397 57.711 21.380 1.00 42.43 196 GLY C C 1
ATOM 7209 O O . GLY C 1 199 ? 10.970 57.030 20.519 1.00 41.26 196 GLY C O 1
ATOM 7210 N N . VAL C 1 200 ? 10.604 57.587 22.689 1.00 41.52 197 VAL C N 1
ATOM 7211 C CA . VAL C 1 200 ? 11.515 56.604 23.234 1.00 41.40 197 VAL C CA 1
ATOM 7212 C C . VAL C 1 200 ? 10.988 55.234 22.822 1.00 41.77 197 VAL C C 1
ATOM 7213 O O . VAL C 1 200 ? 9.784 54.998 22.840 1.00 42.28 197 VAL C O 1
ATOM 7217 N N . ALA C 1 201 ? 11.891 54.359 22.380 1.00 41.81 198 ALA C N 1
ATOM 7218 C CA . ALA C 1 201 ? 11.526 53.018 21.907 1.00 41.77 198 ALA C CA 1
ATOM 7219 C C . ALA C 1 201 ? 10.461 52.375 22.806 1.00 42.05 198 ALA C C 1
ATOM 7220 O O . ALA C 1 201 ? 10.576 52.375 24.025 1.00 40.98 198 ALA C O 1
ATOM 7222 N N . SER C 1 202 ? 9.401 51.867 22.190 1.00 43.58 199 SER C N 1
ATOM 7223 C CA . SER C 1 202 ? 8.271 51.316 22.927 1.00 44.48 199 SER C CA 1
ATOM 7224 C C . SER C 1 202 ? 8.072 49.861 22.570 1.00 46.54 199 SER C C 1
ATOM 7225 O O . SER C 1 202 ? 8.903 49.255 21.900 1.00 45.91 199 SER C O 1
ATOM 7228 N N . GLU C 1 203 ? 6.944 49.317 23.040 1.00 49.18 200 GLU C N 1
ATOM 7229 C CA A GLU C 1 203 ? 6.554 47.935 22.725 0.50 51.23 200 GLU C CA 1
ATOM 7230 C CA B GLU C 1 203 ? 6.537 47.944 22.747 0.50 51.11 200 GLU C CA 1
ATOM 7231 C C . GLU C 1 203 ? 5.986 47.794 21.315 1.00 52.20 200 GLU C C 1
ATOM 7232 O O . GLU C 1 203 ? 6.010 46.694 20.745 1.00 53.15 200 GLU C O 1
ATOM 7243 N N . LYS C 1 204 ? 5.487 48.894 20.738 1.00 52.18 201 LYS C N 1
ATOM 7244 C CA . LYS C 1 204 ? 4.828 48.845 19.423 1.00 53.52 201 LYS C CA 1
ATOM 7245 C C . LYS C 1 204 ? 5.555 48.007 18.362 1.00 54.19 201 LYS C C 1
ATOM 7246 O O . LYS C 1 204 ? 6.794 48.065 18.237 1.00 53.08 201 LYS C O 1
ATOM 7252 N N . VAL C 1 205 ? 4.779 47.261 17.576 1.00 55.62 202 VAL C N 1
ATOM 7253 C CA . VAL C 1 205 ? 5.364 46.418 16.539 1.00 56.56 202 VAL C CA 1
ATOM 7254 C C . VAL C 1 205 ? 5.549 47.183 15.226 1.00 55.89 202 VAL C C 1
ATOM 7255 O O . VAL C 1 205 ? 4.658 47.924 14.790 1.00 56.00 202 VAL C O 1
ATOM 7259 N N . ILE C 1 206 ? 6.723 46.998 14.620 1.00 54.82 203 ILE C N 1
ATOM 7260 C CA . ILE C 1 206 ? 7.067 47.615 13.332 1.00 54.65 203 ILE C CA 1
ATOM 7261 C C . ILE C 1 206 ? 6.409 46.844 12.167 1.00 55.96 203 ILE C C 1
ATOM 7262 O O . ILE C 1 206 ? 6.486 45.614 12.108 1.00 56.43 203 ILE C O 1
ATOM 7267 N N . GLU C 1 207 ? 5.775 47.608 11.267 1.00 56.41 204 GLU C N 1
ATOM 7268 C CA . GLU C 1 207 ? 4.972 47.102 10.141 1.00 58.51 204 GLU C CA 1
ATOM 7269 C C . GLU C 1 207 ? 5.431 47.695 8.819 1.00 58.51 204 GLU C C 1
ATOM 7270 O O . GLU C 1 207 ? 5.989 48.799 8.784 1.00 57.35 204 GLU C O 1
ATOM 7276 N N . THR C 1 208 ? 5.098 46.998 7.732 1.00 60.25 205 THR C N 1
ATOM 7277 C CA . THR C 1 208 ? 5.357 47.476 6.363 1.00 60.35 205 THR C CA 1
ATOM 7278 C C . THR C 1 208 ? 4.763 48.865 6.179 1.00 59.66 205 THR C C 1
ATOM 7279 O O . THR C 1 208 ? 3.750 49.204 6.787 1.00 60.17 205 THR C O 1
ATOM 7283 N N . GLY C 1 209 ? 5.425 49.683 5.370 1.00 59.09 206 GLY C N 1
ATOM 7284 C CA . GLY C 1 209 ? 5.049 51.091 5.219 1.00 58.18 206 GLY C CA 1
ATOM 7285 C C . GLY C 1 209 ? 5.565 52.019 6.313 1.00 56.23 206 GLY C C 1
ATOM 7286 O O . GLY C 1 209 ? 5.345 53.234 6.260 1.00 55.03 206 GLY C O 1
ATOM 7287 N N . ASP C 1 210 ? 6.271 51.475 7.307 1.00 55.13 207 ASP C N 1
ATOM 7288 C CA . ASP C 1 210 ? 6.686 52.297 8.424 1.00 53.20 207 ASP C CA 1
ATOM 7289 C C . ASP C 1 210 ? 7.864 53.195 8.063 1.00 51.03 207 ASP C C 1
ATOM 7290 O O . ASP C 1 210 ? 8.798 52.802 7.364 1.00 51.71 207 ASP C O 1
ATOM 7295 N N . PHE C 1 211 ? 7.778 54.423 8.534 1.00 48.66 208 PHE C N 1
ATOM 7296 C CA . PHE C 1 211 ? 8.944 55.238 8.681 1.00 46.85 208 PHE C CA 1
ATOM 7297 C C . PHE C 1 211 ? 9.485 54.883 10.058 1.00 45.11 208 PHE C C 1
ATOM 7298 O O . PHE C 1 211 ? 8.711 54.734 10.998 1.00 44.90 208 PHE C O 1
ATOM 7306 N N . VAL C 1 212 ? 10.799 54.697 10.174 1.00 44.05 209 VAL C N 1
ATOM 7307 C CA . VAL C 1 212 ? 11.409 54.463 11.490 1.00 42.49 209 VAL C CA 1
ATOM 7308 C C . VAL C 1 212 ? 12.540 55.447 11.816 1.00 41.02 209 VAL C C 1
ATOM 7309 O O . VAL C 1 212 ? 13.578 55.493 11.128 1.00 41.30 209 VAL C O 1
ATOM 7313 N N . THR C 1 213 ? 12.356 56.229 12.876 1.00 38.97 210 THR C N 1
ATOM 7314 C CA . THR C 1 213 ? 13.387 57.179 13.314 1.00 37.03 210 THR C CA 1
ATOM 7315 C C . THR C 1 213 ? 14.240 56.537 14.409 1.00 36.52 210 THR C C 1
ATOM 7316 O O . THR C 1 213 ? 13.757 56.108 15.447 1.00 35.66 210 THR C O 1
ATOM 7320 N N . LEU C 1 214 ? 15.532 56.428 14.122 1.00 36.21 211 LEU C N 1
ATOM 7321 C CA . LEU C 1 214 ? 16.482 55.852 15.055 1.00 35.39 211 LEU C CA 1
ATOM 7322 C C . LEU C 1 214 ? 17.370 56.978 15.548 1.00 34.31 211 LEU C C 1
ATOM 7323 O O . LEU C 1 214 ? 18.117 57.564 14.781 1.00 33.80 211 LEU C O 1
ATOM 7328 N N . ASP C 1 215 ? 17.296 57.251 16.844 1.00 33.38 212 ASP C N 1
ATOM 7329 C CA . ASP C 1 215 ? 18.027 58.327 17.483 1.00 32.90 212 ASP C CA 1
ATOM 7330 C C . ASP C 1 215 ? 18.742 57.718 18.685 1.00 31.95 212 ASP C C 1
ATOM 7331 O O . ASP C 1 215 ? 18.124 57.319 19.640 1.00 28.88 212 ASP C O 1
ATOM 7336 N N . PHE C 1 216 ? 20.066 57.650 18.581 1.00 31.23 213 PHE C N 1
ATOM 7337 C CA . PHE C 1 216 ? 20.912 56.983 19.551 1.00 30.86 213 PHE C CA 1
ATOM 7338 C C . PHE C 1 216 ? 22.308 57.549 19.446 1.00 30.28 213 PHE C C 1
ATOM 7339 O O . PHE C 1 216 ? 22.662 58.230 18.495 1.00 30.58 213 PHE C O 1
ATOM 7347 N N . GLY C 1 217 ? 23.127 57.203 20.399 1.00 30.62 214 GLY C N 1
ATOM 7348 C CA . GLY C 1 217 ? 24.561 57.424 20.224 1.00 30.13 214 GLY C CA 1
ATOM 7349 C C . GLY C 1 217 ? 25.292 56.670 21.277 1.00 29.79 214 GLY C C 1
ATOM 7350 O O . GLY C 1 217 ? 24.682 55.973 22.084 1.00 29.01 214 GLY C O 1
ATOM 7351 N N . ALA C 1 218 ? 26.600 56.816 21.241 1.00 30.29 215 ALA C N 1
ATOM 7352 C CA . ALA C 1 218 ? 27.505 56.050 22.049 1.00 31.77 215 ALA C CA 1
ATOM 7353 C C . ALA C 1 218 ? 28.125 56.942 23.106 1.00 30.97 215 ALA C C 1
ATOM 7354 O O . ALA C 1 218 ? 28.498 58.083 22.830 1.00 32.15 215 ALA C O 1
ATOM 7356 N N . TYR C 1 219 ? 28.243 56.387 24.300 1.00 29.81 216 TYR C N 1
ATOM 7357 C CA . TYR C 1 219 ? 28.975 56.991 25.369 1.00 29.92 216 TYR C CA 1
ATOM 7358 C C . TYR C 1 219 ? 30.294 56.289 25.414 1.00 30.63 216 TYR C C 1
ATOM 7359 O O . TYR C 1 219 ? 30.361 55.111 25.755 1.00 33.98 216 TYR C O 1
ATOM 7368 N N . TYR C 1 220 ? 31.363 56.972 25.050 1.00 31.27 217 TYR C N 1
ATOM 7369 C CA . TYR C 1 220 ? 32.617 56.276 24.800 1.00 32.35 217 TYR C CA 1
ATOM 7370 C C . TYR C 1 220 ? 33.729 57.071 25.403 1.00 31.93 217 TYR C C 1
ATOM 7371 O O . TYR C 1 220 ? 33.936 58.221 25.014 1.00 31.64 217 TYR C O 1
ATOM 7380 N N . LYS C 1 221 ? 34.468 56.454 26.319 1.00 32.02 218 LYS C N 1
ATOM 7381 C CA . LYS C 1 221 ? 35.591 57.107 26.977 1.00 33.09 218 LYS C CA 1
ATOM 7382 C C . LYS C 1 221 ? 35.132 58.457 27.549 1.00 32.79 218 LYS C C 1
ATOM 7383 O O . LYS C 1 221 ? 35.822 59.458 27.449 1.00 34.09 218 LYS C O 1
ATOM 7389 N N . GLY C 1 222 ? 33.932 58.469 28.094 1.00 31.43 219 GLY C N 1
ATOM 7390 C CA . GLY C 1 222 ? 33.364 59.631 28.748 1.00 31.47 219 GLY C CA 1
ATOM 7391 C C . GLY C 1 222 ? 32.740 60.690 27.880 1.00 31.45 219 GLY C C 1
ATOM 7392 O O . GLY C 1 222 ? 32.274 61.687 28.415 1.00 31.83 219 GLY C O 1
ATOM 7393 N N . TYR C 1 223 ? 32.725 60.497 26.554 1.00 32.23 220 TYR C N 1
ATOM 7394 C CA . TYR C 1 223 ? 32.091 61.450 25.647 1.00 32.07 220 TYR C CA 1
ATOM 7395 C C . TYR C 1 223 ? 30.975 60.800 24.873 1.00 32.72 220 TYR C C 1
ATOM 7396 O O . TYR C 1 223 ? 30.919 59.559 24.731 1.00 33.31 220 TYR C O 1
ATOM 7405 N N . CYS C 1 224 ? 30.118 61.674 24.341 1.00 31.85 221 CYS C N 1
ATOM 7406 C CA . CYS C 1 224 ? 28.858 61.294 23.740 1.00 33.01 221 CYS C CA 1
ATOM 7407 C C . CYS C 1 224 ? 28.817 61.680 22.255 1.00 33.16 221 CYS C C 1
ATOM 7408 O O . CYS C 1 224 ? 29.228 62.796 21.884 1.00 34.60 221 CYS C O 1
ATOM 7411 N N . SER C 1 225 ? 28.366 60.735 21.439 1.00 32.55 222 SER C N 1
ATOM 7412 C CA . SER C 1 225 ? 27.851 60.994 20.107 1.00 32.59 222 SER C CA 1
ATOM 7413 C C . SER C 1 225 ? 26.317 60.928 20.109 1.00 30.57 222 SER C C 1
ATOM 7414 O O . SER C 1 225 ? 25.702 60.585 21.108 1.00 28.86 222 SER C O 1
ATOM 7417 N N . ASP C 1 226 ? 25.699 61.290 18.986 1.00 30.66 223 ASP C N 1
ATOM 7418 C CA . ASP C 1 226 ? 24.231 61.400 18.898 1.00 30.97 223 ASP C CA 1
ATOM 7419 C C . ASP C 1 226 ? 23.884 61.510 17.422 1.00 32.26 223 ASP C C 1
ATOM 7420 O O . ASP C 1 226 ? 24.131 62.536 16.817 1.00 32.61 223 ASP C O 1
ATOM 7425 N N . ILE C 1 227 ? 23.361 60.434 16.840 1.00 32.58 224 ILE C N 1
ATOM 7426 C CA . ILE C 1 227 ? 22.991 60.423 15.440 1.00 33.17 224 ILE C CA 1
ATOM 7427 C C . ILE C 1 227 ? 21.509 60.190 15.386 1.00 32.16 224 ILE C C 1
ATOM 7428 O O . ILE C 1 227 ? 20.975 59.564 16.273 1.00 31.32 224 ILE C O 1
ATOM 7433 N N . THR C 1 228 ? 20.854 60.705 14.354 1.00 31.92 225 THR C N 1
ATOM 7434 C CA . THR C 1 228 ? 19.543 60.239 13.987 1.00 31.76 225 THR C CA 1
ATOM 7435 C C . THR C 1 228 ? 19.478 59.986 12.473 1.00 33.09 225 THR C C 1
ATOM 7436 O O . THR C 1 228 ? 20.041 60.722 11.661 1.00 32.10 225 THR C O 1
ATOM 7440 N N . ARG C 1 229 ? 18.768 58.928 12.123 1.00 33.89 226 ARG C N 1
ATOM 7441 C CA . ARG C 1 229 ? 18.467 58.593 10.747 1.00 34.74 226 ARG C CA 1
ATOM 7442 C C . ARG C 1 229 ? 17.079 58.016 10.735 1.00 35.37 226 ARG C C 1
ATOM 7443 O O . ARG C 1 229 ? 16.699 57.361 11.693 1.00 33.94 226 ARG C O 1
ATOM 7451 N N . THR C 1 230 ? 16.317 58.319 9.679 1.00 36.92 227 THR C N 1
ATOM 7452 C CA . THR C 1 230 ? 14.949 57.820 9.486 1.00 37.53 227 THR C CA 1
ATOM 7453 C C . THR C 1 230 ? 14.987 56.952 8.226 1.00 38.69 227 THR C C 1
ATOM 7454 O O . THR C 1 230 ? 15.434 57.379 7.159 1.00 38.58 227 THR C O 1
ATOM 7458 N N . ILE C 1 231 ? 14.576 55.704 8.392 1.00 39.89 228 ILE C N 1
ATOM 7459 C CA . ILE C 1 231 ? 14.565 54.727 7.324 1.00 42.05 228 ILE C CA 1
ATOM 7460 C C . ILE C 1 231 ? 13.103 54.378 7.082 1.00 42.41 228 ILE C C 1
ATOM 7461 O O . ILE C 1 231 ? 12.245 54.710 7.886 1.00 40.21 228 ILE C O 1
ATOM 7466 N N . ALA C 1 232 ? 12.847 53.778 5.923 1.00 44.48 229 ALA C N 1
ATOM 7467 C CA . ALA C 1 232 ? 11.532 53.283 5.528 1.00 45.84 229 ALA C CA 1
ATOM 7468 C C . ALA C 1 232 ? 11.584 51.771 5.594 1.00 47.48 229 ALA C C 1
ATOM 7469 O O . ALA C 1 232 ? 12.592 51.190 5.191 1.00 47.52 229 ALA C O 1
ATOM 7471 N N . VAL C 1 233 ? 10.530 51.137 6.118 1.00 48.63 230 VAL C N 1
ATOM 7472 C CA . VAL C 1 23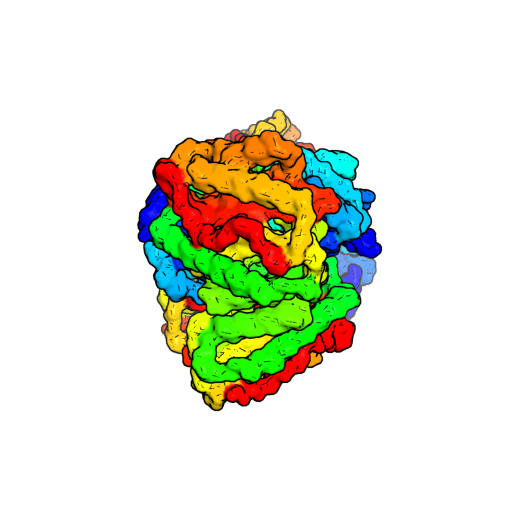3 ? 10.430 49.676 6.128 1.00 50.57 230 VAL C CA 1
ATOM 7473 C C . VAL C 1 233 ? 9.375 49.298 5.096 1.00 52.99 230 VAL C C 1
ATOM 7474 O O . VAL C 1 233 ? 8.184 49.306 5.392 1.00 53.51 230 VAL C O 1
ATOM 7478 N N . GLY C 1 234 ? 9.821 48.975 3.883 1.00 55.04 231 GLY C N 1
ATOM 7479 C CA . GLY C 1 234 ? 8.923 48.764 2.742 1.00 56.89 231 GLY C CA 1
ATOM 7480 C C . GLY C 1 234 ? 8.570 50.101 2.118 1.00 57.09 231 GLY C C 1
ATOM 7481 O O . GLY C 1 234 ? 8.868 51.155 2.688 1.00 55.75 231 GLY C O 1
ATOM 7482 N N . GLU C 1 235 ? 7.933 50.092 0.953 1.00 58.92 232 GLU C N 1
ATOM 7483 C CA . GLU C 1 235 ? 7.670 51.364 0.284 1.00 59.37 232 GLU C CA 1
ATOM 7484 C C . GLU C 1 235 ? 6.737 52.246 1.167 1.00 58.36 232 GLU C C 1
ATOM 7485 O O . GLU C 1 235 ? 5.681 51.780 1.614 1.00 58.44 232 GLU C O 1
ATOM 7491 N N . PRO C 1 236 ? 7.156 53.511 1.450 1.00 57.12 233 PRO C N 1
ATOM 7492 C CA . PRO C 1 236 ? 6.432 54.477 2.277 1.00 55.98 233 PRO C CA 1
ATOM 7493 C C . PRO C 1 236 ? 5.563 55.396 1.426 1.00 56.86 233 PRO C C 1
ATOM 7494 O O . PRO C 1 236 ? 5.736 55.419 0.204 1.00 57.82 233 PRO C O 1
ATOM 7498 N N . SER C 1 237 ? 4.670 56.166 2.053 1.00 56.33 234 SER C N 1
ATOM 7499 C CA . SER C 1 237 ? 3.717 56.989 1.307 1.00 57.37 234 SER C CA 1
ATOM 7500 C C . SER C 1 237 ? 4.407 58.131 0.552 1.00 57.02 234 SER C C 1
ATOM 7501 O O . SER C 1 237 ? 5.572 58.463 0.810 1.00 54.93 234 SER C O 1
ATOM 7504 N N . ASP C 1 238 ? 3.673 58.712 -0.389 1.00 58.13 235 ASP C N 1
ATOM 7505 C CA . ASP C 1 238 ? 4.151 59.880 -1.136 1.00 58.41 235 ASP C CA 1
ATOM 7506 C C . ASP C 1 238 ? 4.413 61.041 -0.176 1.00 56.80 235 ASP C C 1
ATOM 7507 O O . ASP C 1 238 ? 5.464 61.673 -0.248 1.00 55.90 235 ASP C O 1
ATOM 7512 N N . LYS C 1 239 ? 3.462 61.314 0.719 1.00 57.07 236 LYS C N 1
ATOM 7513 C CA . LYS C 1 239 ? 3.608 62.394 1.714 1.00 56.04 236 LYS C CA 1
ATOM 7514 C C . LYS C 1 239 ? 4.856 62.195 2.589 1.00 54.35 236 LYS C C 1
ATOM 7515 O O . LYS C 1 239 ? 5.591 63.150 2.903 1.00 52.46 236 LYS C O 1
ATOM 7521 N N . LEU C 1 240 ? 5.108 60.946 2.962 1.00 54.08 237 LEU C N 1
ATOM 7522 C CA . LEU C 1 240 ? 6.262 60.647 3.795 1.00 52.71 237 LEU C CA 1
ATOM 7523 C C . LEU C 1 240 ? 7.553 60.900 3.025 1.00 52.12 237 LEU C C 1
ATOM 7524 O O . LEU C 1 240 ? 8.488 61.486 3.569 1.00 50.29 237 LEU C O 1
ATOM 7529 N N . LYS C 1 241 ? 7.583 60.523 1.750 1.00 53.02 238 LYS C N 1
ATOM 7530 C CA . LYS C 1 241 ? 8.771 60.747 0.926 1.00 53.33 238 LYS C CA 1
ATOM 7531 C C . LYS C 1 241 ? 9.009 62.243 0.757 1.00 52.35 238 LYS C C 1
ATOM 7532 O O . LYS C 1 241 ? 10.152 62.707 0.764 1.00 52.40 238 LYS C O 1
ATOM 7538 N N . GLU C 1 242 ? 7.931 62.996 0.608 1.00 51.83 239 GLU C N 1
ATOM 7539 C CA . GLU C 1 242 ? 8.042 64.425 0.448 1.00 51.02 239 GLU C CA 1
ATOM 7540 C C . GLU C 1 242 ? 8.676 65.037 1.689 1.00 48.97 239 GLU C C 1
ATOM 7541 O O . GLU C 1 242 ? 9.615 65.820 1.591 1.00 47.67 239 GLU C O 1
ATOM 7547 N N . ILE C 1 243 ? 8.145 64.681 2.850 1.00 47.03 240 ILE C N 1
ATOM 7548 C CA . ILE C 1 243 ? 8.679 65.166 4.105 1.00 46.28 240 ILE C CA 1
ATOM 7549 C C . ILE C 1 243 ? 10.189 64.888 4.223 1.00 44.55 240 ILE C C 1
ATOM 7550 O O . ILE C 1 243 ? 10.964 65.755 4.620 1.00 43.46 240 ILE C O 1
ATOM 7555 N N . TYR C 1 244 ? 10.571 63.653 3.932 1.00 43.78 241 TYR C N 1
ATOM 7556 C CA . TYR C 1 244 ? 11.956 63.219 4.061 1.00 42.82 241 TYR C CA 1
ATOM 7557 C C . TYR C 1 244 ? 12.873 64.113 3.226 1.00 43.01 241 TYR C C 1
ATOM 7558 O O . TYR C 1 244 ? 13.856 64.674 3.737 1.00 41.16 241 TYR C O 1
ATOM 7567 N N . ASN C 1 245 ? 12.510 64.313 1.960 1.00 43.47 242 ASN C N 1
ATOM 7568 C CA . ASN C 1 245 ? 13.362 65.098 1.097 1.00 44.61 242 ASN C CA 1
ATOM 7569 C C . ASN C 1 245 ? 13.588 66.523 1.604 1.00 43.48 242 ASN C C 1
ATOM 7570 O O . ASN C 1 245 ? 14.708 67.008 1.601 1.00 43.74 242 ASN C O 1
ATOM 7575 N N . ILE C 1 246 ? 12.553 67.162 2.113 1.00 42.99 243 ILE C N 1
ATOM 7576 C CA . ILE C 1 246 ? 12.708 68.514 2.698 1.00 42.14 243 ILE C CA 1
ATOM 7577 C C . ILE C 1 246 ? 13.652 68.494 3.903 1.00 40.28 243 ILE C C 1
ATOM 7578 O O . ILE C 1 246 ? 14.512 69.377 4.048 1.00 40.71 243 ILE C O 1
ATOM 7583 N N . VAL C 1 247 ? 13.524 67.477 4.749 1.00 38.78 244 VAL C N 1
ATOM 7584 C CA . VAL C 1 247 ? 14.338 67.420 5.944 1.00 36.64 244 VAL C CA 1
ATOM 7585 C C . VAL C 1 247 ? 15.786 67.235 5.557 1.00 36.40 244 VAL C C 1
ATOM 7586 O O . VAL C 1 247 ? 16.641 67.921 6.117 1.00 35.46 244 VAL C O 1
ATOM 7590 N N . LEU C 1 248 ? 16.014 66.355 4.568 1.00 36.66 245 LEU C N 1
ATOM 7591 C CA . LEU C 1 248 ? 17.329 66.094 3.985 1.00 36.69 245 LEU C CA 1
ATOM 7592 C C . LEU C 1 248 ? 17.934 67.349 3.407 1.00 36.48 245 LEU C C 1
ATOM 7593 O O . LEU C 1 248 ? 19.079 67.722 3.707 1.00 36.66 245 LEU C O 1
ATOM 7598 N N . GLU C 1 249 ? 17.149 68.008 2.573 1.00 37.13 246 GLU C N 1
ATOM 7599 C CA . GLU C 1 249 ? 17.573 69.235 1.983 1.00 37.48 246 GLU C CA 1
ATOM 7600 C C . GLU C 1 249 ? 17.888 70.305 3.015 1.00 36.52 246 GLU C C 1
ATOM 7601 O O . GLU C 1 249 ? 18.887 71.012 2.878 1.00 37.13 246 GLU C O 1
ATOM 7607 N N . ALA C 1 250 ? 17.047 70.442 4.031 1.00 35.98 247 ALA C N 1
ATOM 7608 C CA . ALA C 1 250 ? 17.307 71.423 5.104 1.00 36.03 247 ALA C CA 1
ATOM 7609 C C . ALA C 1 250 ? 18.571 71.101 5.865 1.00 36.33 247 ALA C C 1
ATOM 7610 O O . ALA C 1 250 ? 19.378 72.003 6.171 1.00 37.96 247 ALA C O 1
ATOM 7612 N N . GLN C 1 251 ? 18.732 69.823 6.193 1.00 36.10 248 GLN C N 1
ATOM 7613 C CA . GLN C 1 251 ? 19.885 69.347 6.973 1.00 35.83 248 GLN C CA 1
ATOM 7614 C C . GLN C 1 251 ? 21.221 69.633 6.261 1.00 36.75 248 GLN C C 1
ATOM 7615 O O . GLN C 1 251 ? 22.166 70.168 6.868 1.00 35.49 248 GLN C O 1
ATOM 7621 N N . LEU C 1 252 ? 21.276 69.302 4.969 1.00 38.77 249 LEU C N 1
ATOM 7622 C CA . LEU C 1 252 ? 22.413 69.693 4.156 1.00 39.79 249 LEU C CA 1
ATOM 7623 C C . LEU C 1 252 ? 22.576 71.197 4.056 1.00 39.36 249 LEU C C 1
ATOM 7624 O O . LEU C 1 252 ? 23.676 71.694 4.150 1.00 40.28 249 LEU C O 1
ATOM 7629 N N . ARG C 1 253 ? 21.494 71.925 3.914 1.00 40.00 250 ARG C N 1
ATOM 7630 C CA . ARG C 1 253 ? 21.544 73.389 4.044 1.00 40.57 250 ARG C CA 1
ATOM 7631 C C . ARG C 1 253 ? 22.293 73.760 5.332 1.00 38.49 250 ARG C C 1
ATOM 7632 O O . ARG C 1 253 ? 23.190 74.584 5.325 1.00 38.42 250 ARG C O 1
ATOM 7640 N N . GLY C 1 254 ? 21.921 73.115 6.429 1.00 37.93 251 GLY C N 1
ATOM 7641 C CA . GLY C 1 254 ? 22.559 73.328 7.742 1.00 36.75 251 GLY C CA 1
ATOM 7642 C C . GLY C 1 254 ? 24.034 72.959 7.736 1.00 37.76 251 GLY C C 1
ATOM 7643 O O . GLY C 1 254 ? 24.893 73.773 8.025 1.00 38.32 251 GLY C O 1
ATOM 7644 N N . VAL C 1 255 ? 24.342 71.738 7.341 1.00 38.61 252 VAL C N 1
ATOM 7645 C CA . VAL C 1 255 ? 25.705 71.246 7.447 1.00 39.89 252 VAL C CA 1
ATOM 7646 C C . VAL C 1 255 ? 26.687 71.912 6.481 1.00 41.30 252 VAL C C 1
ATOM 7647 O O . VAL C 1 255 ? 27.882 71.992 6.781 1.00 41.54 252 VAL C O 1
ATOM 7651 N N . ASN C 1 256 ? 26.163 72.399 5.343 1.00 42.31 253 ASN C N 1
ATOM 7652 C CA . ASN C 1 256 ? 26.943 73.078 4.319 1.00 43.29 253 ASN C CA 1
ATOM 7653 C C . ASN C 1 256 ? 27.147 74.542 4.636 1.00 43.32 253 ASN C C 1
ATOM 7654 O O . ASN C 1 256 ? 28.078 75.155 4.113 1.00 43.37 253 ASN C O 1
ATOM 7659 N N . GLY C 1 257 ? 26.227 75.118 5.414 1.00 41.80 254 GLY C N 1
ATOM 7660 C CA . GLY C 1 257 ? 26.282 76.536 5.738 1.00 42.20 254 GLY C CA 1
ATOM 7661 C C . GLY C 1 257 ? 26.887 76.867 7.097 1.00 41.30 254 GLY C C 1
ATOM 7662 O O . GLY C 1 257 ? 27.225 78.024 7.344 1.00 41.99 254 GLY C O 1
ATOM 7663 N N . ILE C 1 258 ? 27.051 75.878 7.981 1.00 39.86 255 ILE C N 1
ATOM 7664 C CA . ILE C 1 258 ? 27.505 76.190 9.348 1.00 38.31 255 ILE C CA 1
ATOM 7665 C C . ILE C 1 258 ? 28.996 76.402 9.388 1.00 39.98 255 ILE C C 1
ATOM 7666 O O . ILE C 1 258 ? 29.767 75.626 8.819 1.00 40.52 255 ILE C O 1
ATOM 7671 N N . LYS C 1 259 ? 29.404 77.482 10.031 1.00 40.74 256 LYS C N 1
ATOM 7672 C CA . LYS C 1 259 ? 30.810 77.862 10.071 1.00 42.23 256 LYS C CA 1
ATOM 7673 C C . LYS C 1 259 ? 31.025 78.722 11.279 1.00 42.64 256 LYS C C 1
ATOM 7674 O O . LYS C 1 259 ? 30.070 79.266 11.841 1.00 42.30 256 LYS C O 1
ATOM 7680 N N . ALA C 1 260 ? 32.282 78.847 11.688 1.00 44.39 257 ALA C N 1
ATOM 7681 C CA . ALA C 1 260 ? 32.652 79.813 12.724 1.00 45.02 257 ALA C CA 1
ATOM 7682 C C . ALA C 1 260 ? 32.088 81.184 12.369 1.00 45.91 257 ALA C C 1
ATOM 7683 O O . ALA C 1 260 ? 32.050 81.555 11.196 1.00 46.93 257 ALA C O 1
ATOM 7685 N N . GLY C 1 261 ? 31.604 81.915 13.375 1.00 45.64 258 GLY C N 1
ATOM 7686 C CA . GLY C 1 261 ? 31.116 83.294 13.176 1.00 45.97 258 GLY C CA 1
ATOM 7687 C C . GLY C 1 261 ? 29.611 83.474 13.127 1.00 44.94 258 GLY C C 1
ATOM 7688 O O . GLY C 1 261 ? 29.128 84.564 13.440 1.00 43.91 258 GLY C O 1
ATOM 7689 N N . LEU C 1 262 ? 28.868 82.429 12.728 1.00 44.37 259 LEU C N 1
ATOM 7690 C CA . LEU C 1 262 ? 27.387 82.441 12.802 1.00 43.67 259 LEU C CA 1
ATOM 7691 C C . LEU C 1 262 ? 26.848 82.394 14.218 1.00 43.19 259 LEU C C 1
ATOM 7692 O O . LEU C 1 262 ? 27.434 81.731 15.112 1.00 42.76 259 LEU C O 1
ATOM 7697 N N . THR C 1 263 ? 25.667 82.981 14.421 1.00 42.53 260 THR C N 1
ATOM 7698 C CA . THR C 1 263 ? 24.984 82.831 15.708 1.00 41.00 260 THR C CA 1
ATOM 7699 C C . THR C 1 263 ? 24.127 81.573 15.655 1.00 40.36 260 THR C C 1
ATOM 7700 O O . THR C 1 263 ? 23.970 80.975 14.591 1.00 40.53 260 THR C O 1
ATOM 7704 N N . GLY C 1 264 ? 23.617 81.154 16.814 1.00 38.38 261 GLY C N 1
ATOM 7705 C CA . GLY C 1 264 ? 22.804 79.950 16.906 1.00 37.14 261 GLY C CA 1
ATOM 7706 C C . GLY C 1 264 ? 21.494 80.136 16.170 1.00 37.44 261 GLY C C 1
ATOM 7707 O O . GLY C 1 264 ? 20.963 79.202 15.581 1.00 36.74 261 GLY C O 1
ATOM 7708 N N . ARG C 1 265 ? 20.978 81.358 16.226 1.00 38.47 262 ARG C N 1
ATOM 7709 C CA A ARG C 1 265 ? 19.784 81.730 15.477 0.60 39.35 262 ARG C CA 1
ATOM 7710 C CA B ARG C 1 265 ? 19.783 81.733 15.473 0.40 39.11 262 ARG C CA 1
ATOM 7711 C C . ARG C 1 265 ? 20.044 81.640 13.972 1.00 39.09 262 ARG C C 1
ATOM 7712 O O . ARG C 1 265 ? 19.177 81.156 13.235 1.00 38.19 262 ARG C O 1
ATOM 7727 N N . GLU C 1 266 ? 21.229 82.092 13.550 1.00 39.13 263 GLU C N 1
ATOM 7728 C CA . GLU C 1 266 ? 21.659 82.017 12.146 1.00 39.98 263 GLU C CA 1
ATOM 7729 C C . GLU C 1 266 ? 21.823 80.556 11.704 1.00 38.76 263 GLU C C 1
ATOM 7730 O O . GLU C 1 266 ? 21.434 80.191 10.591 1.00 39.85 263 GLU C O 1
ATOM 7736 N N . ALA C 1 267 ? 22.400 79.718 12.566 1.00 36.99 264 ALA C N 1
ATOM 7737 C CA . ALA C 1 267 ? 22.563 78.275 12.277 1.00 35.72 264 ALA C CA 1
ATOM 7738 C C . ALA C 1 267 ? 21.211 77.585 12.152 1.00 35.44 264 ALA C C 1
ATOM 7739 O O . ALA C 1 267 ? 20.995 76.775 11.258 1.00 34.09 264 ALA C O 1
ATOM 7741 N N . ASP C 1 268 ? 20.306 77.911 13.068 1.00 34.43 265 ASP C N 1
ATOM 7742 C CA . ASP C 1 268 ? 18.961 77.332 13.079 1.00 35.28 265 ASP C CA 1
ATOM 7743 C C . ASP C 1 268 ? 18.100 77.777 11.879 1.00 36.01 265 ASP C C 1
ATOM 7744 O O . ASP C 1 268 ? 17.270 77.008 11.379 1.00 36.29 265 ASP C O 1
ATOM 7749 N N . ALA C 1 269 ? 18.338 78.996 11.399 1.00 36.53 266 ALA C N 1
ATOM 7750 C CA . ALA C 1 269 ? 17.569 79.570 10.310 1.00 37.07 266 ALA C CA 1
ATOM 7751 C C . ALA C 1 269 ? 17.926 78.917 8.994 1.00 37.48 266 ALA C C 1
ATOM 7752 O O . ALA C 1 269 ? 17.128 78.900 8.065 1.00 37.17 266 ALA C O 1
ATOM 7754 N N . LEU C 1 270 ? 19.152 78.435 8.892 1.00 36.70 267 LEU C N 1
ATOM 7755 C CA . LEU C 1 270 ? 19.573 77.704 7.714 1.00 37.84 267 LEU C CA 1
ATOM 7756 C C . LEU C 1 270 ? 18.608 76.545 7.464 1.00 37.96 267 LEU C C 1
ATOM 7757 O O . LEU C 1 270 ? 18.167 76.338 6.322 1.00 39.49 267 LEU C O 1
ATOM 7762 N N . THR C 1 271 ? 18.287 75.777 8.508 1.00 36.27 268 THR C N 1
ATOM 7763 C CA . THR C 1 271 ? 17.292 74.716 8.354 1.00 35.75 268 THR C CA 1
ATOM 7764 C C . THR C 1 271 ? 15.865 75.234 8.407 1.00 36.45 268 THR C C 1
ATOM 7765 O O . THR C 1 271 ? 15.065 74.906 7.555 1.00 36.57 268 THR C O 1
ATOM 7769 N N . ARG C 1 272 ? 15.546 76.068 9.381 1.00 36.56 269 ARG C N 1
ATOM 7770 C CA . ARG C 1 272 ? 14.141 76.459 9.582 1.00 38.01 269 ARG C CA 1
ATOM 7771 C C . ARG C 1 272 ? 13.604 77.328 8.440 1.00 39.44 269 ARG C C 1
ATOM 7772 O O . ARG C 1 272 ? 12.425 77.205 8.111 1.00 40.41 269 ARG C O 1
ATOM 7780 N N . ASP C 1 273 ? 14.441 78.184 7.835 1.00 40.97 270 ASP C N 1
ATOM 7781 C CA . ASP C 1 273 ? 13.986 79.056 6.727 1.00 42.41 270 ASP C CA 1
ATOM 7782 C C . ASP C 1 273 ? 13.426 78.203 5.600 1.00 43.60 270 ASP C C 1
ATOM 7783 O O . ASP C 1 273 ? 12.381 78.497 5.023 1.00 43.48 270 ASP C O 1
ATOM 7788 N N . TYR C 1 274 ? 14.157 77.138 5.280 1.00 42.49 271 TYR C N 1
ATOM 7789 C CA . TYR C 1 274 ? 13.830 76.266 4.167 1.00 42.72 271 TYR C CA 1
ATOM 7790 C C . TYR C 1 274 ? 12.587 75.433 4.468 1.00 43.08 271 TYR C C 1
ATOM 7791 O O . TYR C 1 274 ? 11.708 75.346 3.643 1.00 44.10 271 TYR C O 1
ATOM 7800 N N . ILE C 1 275 ? 12.493 74.863 5.668 1.00 42.27 272 ILE C N 1
ATOM 7801 C CA . ILE C 1 275 ? 11.309 74.088 6.094 1.00 42.81 272 ILE C CA 1
ATOM 7802 C C . ILE C 1 275 ? 10.038 74.943 6.154 1.00 44.59 272 ILE C C 1
ATOM 7803 O O . ILE C 1 275 ? 8.951 74.476 5.800 1.00 46.10 272 ILE C O 1
ATOM 7808 N N . THR C 1 276 ? 10.176 76.198 6.570 1.00 45.57 273 THR C N 1
ATOM 7809 C CA . THR C 1 276 ? 9.049 77.140 6.621 1.00 46.99 273 THR C CA 1
ATOM 7810 C C . THR C 1 276 ? 8.584 77.503 5.218 1.00 49.10 273 THR C C 1
ATOM 7811 O O . THR C 1 276 ? 7.401 77.390 4.889 1.00 49.83 273 THR C O 1
ATOM 7815 N N . GLU C 1 277 ? 9.541 77.929 4.397 1.00 50.63 274 GLU C N 1
ATOM 7816 C CA . GLU C 1 277 ? 9.358 78.187 2.956 1.00 52.20 274 GLU C CA 1
ATOM 7817 C C . GLU C 1 277 ? 8.701 77.016 2.228 1.00 51.99 274 GLU C C 1
ATOM 7818 O O . GLU C 1 277 ? 7.948 77.249 1.297 1.00 52.97 274 GLU C O 1
ATOM 7824 N N . LYS C 1 278 ? 8.958 75.771 2.630 1.00 50.10 275 LYS C N 1
ATOM 7825 C CA . LYS C 1 278 ? 8.235 74.628 2.029 1.00 50.80 275 LYS C CA 1
ATOM 7826 C C . LYS C 1 278 ? 6.829 74.421 2.597 1.00 50.95 275 LYS C C 1
ATOM 7827 O O . LYS C 1 278 ? 6.063 73.600 2.097 1.00 51.72 275 LYS C O 1
ATOM 7833 N N . GLY C 1 279 ? 6.505 75.152 3.655 1.00 51.29 276 GLY C N 1
ATOM 7834 C CA . GLY C 1 279 ? 5.160 75.180 4.212 1.00 51.92 276 GLY C CA 1
ATOM 7835 C C . GLY C 1 279 ? 4.981 74.243 5.393 1.00 51.01 276 GLY C C 1
ATOM 7836 O O . GLY C 1 279 ? 3.849 73.930 5.746 1.00 51.43 276 GLY C O 1
ATOM 7837 N N . TYR C 1 280 ? 6.083 73.766 5.976 1.00 50.17 277 TYR C N 1
ATOM 7838 C CA . TYR C 1 280 ? 6.022 72.856 7.123 1.00 49.25 277 TYR C CA 1
ATOM 7839 C C . TYR C 1 280 ? 6.631 73.477 8.384 1.00 49.36 277 TYR C C 1
ATOM 7840 O O . TYR C 1 280 ? 7.073 72.749 9.292 1.00 48.04 277 TYR C O 1
ATOM 7849 N N . GLY C 1 281 ? 6.664 74.809 8.439 1.00 50.09 278 GLY C N 1
ATOM 7850 C CA . GLY C 1 281 ? 7.175 75.536 9.599 1.00 50.52 278 GLY C CA 1
ATOM 7851 C C . GLY C 1 281 ? 6.535 75.104 10.914 1.00 50.97 278 GLY C C 1
ATOM 7852 O O . GLY C 1 281 ? 7.225 74.988 11.935 1.00 50.43 278 GLY C O 1
ATOM 7853 N N . GLU C 1 282 ? 5.221 74.840 10.867 1.00 52.34 279 GLU C N 1
ATOM 7854 C CA . GLU C 1 282 ? 4.417 74.499 12.053 1.00 52.34 279 GLU C CA 1
ATOM 7855 C C . GLU C 1 282 ? 4.762 73.131 12.631 1.00 50.67 279 GLU C C 1
ATOM 7856 O O . GLU C 1 282 ? 4.488 72.878 13.790 1.00 49.70 279 GLU C O 1
ATOM 7862 N N . TYR C 1 283 ? 5.365 72.264 11.823 1.00 49.96 280 TYR C N 1
ATOM 7863 C CA . TYR C 1 283 ? 5.689 70.883 12.226 1.00 49.12 280 TYR C CA 1
ATOM 7864 C C . TYR C 1 283 ? 7.161 70.629 12.673 1.00 46.61 280 TYR C C 1
ATOM 7865 O O . TYR C 1 283 ? 7.564 69.473 12.866 1.00 44.87 280 TYR C O 1
ATOM 7874 N N . PHE C 1 284 ? 7.928 71.712 12.825 1.00 45.29 281 PHE C N 1
ATOM 7875 C CA . PHE C 1 284 ? 9.333 71.687 13.243 1.00 43.86 281 PHE C CA 1
ATOM 7876 C C . PHE C 1 284 ? 9.436 72.372 14.600 1.00 44.42 281 PHE C C 1
ATOM 7877 O O . PHE C 1 284 ? 9.869 73.529 14.702 1.00 44.17 281 PHE C O 1
ATOM 7885 N N . GLY C 1 285 ? 9.037 71.636 15.643 1.00 45.14 282 GLY C N 1
ATOM 7886 C CA . GLY C 1 285 ? 8.984 72.156 17.007 1.00 45.31 282 GLY C CA 1
ATOM 7887 C C . GLY C 1 285 ? 10.331 72.554 17.609 1.00 44.94 282 GLY C C 1
ATOM 7888 O O . GLY C 1 285 ? 10.519 73.694 18.081 1.00 47.22 282 GLY C O 1
ATOM 7889 N N . HIS C 1 286 ? 11.279 71.645 17.608 1.00 42.94 283 HIS C N 1
ATOM 7890 C CA . HIS C 1 286 ? 12.494 71.841 18.404 1.00 40.81 283 HIS C CA 1
ATOM 7891 C C . HIS C 1 286 ? 13.578 72.647 17.671 1.00 39.35 283 HIS C C 1
ATOM 7892 O O . HIS C 1 286 ? 13.425 73.053 16.503 1.00 37.89 283 HIS C O 1
ATOM 7899 N N . SER C 1 287 ? 14.696 72.855 18.345 1.00 36.87 284 SER C N 1
ATOM 7900 C CA . SER C 1 287 ? 15.735 73.651 17.747 1.00 37.44 284 SER C CA 1
ATOM 7901 C C . SER C 1 287 ? 16.569 72.759 16.814 1.00 36.23 284 SER C C 1
ATOM 7902 O O . SER C 1 287 ? 16.409 71.544 16.780 1.00 35.03 284 SER C O 1
ATOM 7905 N N . THR C 1 288 ? 17.475 73.387 16.088 1.00 35.72 285 THR C N 1
ATOM 7906 C CA . THR C 1 288 ? 18.292 72.699 15.093 1.00 35.18 285 THR C CA 1
ATOM 7907 C C . THR C 1 288 ? 19.412 71.895 15.713 1.00 35.00 285 THR C C 1
ATOM 7908 O O . THR C 1 288 ? 19.951 71.002 15.059 1.00 35.60 285 THR C O 1
ATOM 7912 N N . GLY C 1 289 ? 19.797 72.207 16.946 1.00 34.79 286 GLY C N 1
ATOM 7913 C CA . GLY C 1 289 ? 20.919 71.450 17.554 1.00 34.21 286 GLY C CA 1
ATOM 7914 C C . GLY C 1 289 ? 21.380 71.980 18.896 1.00 33.92 286 GLY C C 1
ATOM 7915 O O . GLY C 1 289 ? 20.873 72.988 19.404 1.00 32.39 286 GLY C O 1
ATOM 7916 N N . HIS C 1 290 ? 22.379 71.306 19.445 1.00 32.71 287 HIS C N 1
ATOM 7917 C CA . HIS C 1 290 ? 22.882 71.600 20.762 1.00 32.19 287 HIS C CA 1
ATOM 7918 C C . HIS C 1 290 ? 24.261 71.017 20.819 1.00 32.54 287 HIS C C 1
ATOM 7919 O O . HIS C 1 290 ? 24.587 70.096 20.043 1.00 32.76 287 HIS C O 1
ATOM 7926 N N . GLY C 1 291 ? 25.075 71.522 21.739 1.00 31.60 288 GLY C N 1
ATOM 7927 C CA . GLY C 1 291 ? 26.373 70.944 21.942 1.00 32.19 288 GLY C CA 1
ATOM 7928 C C . GLY C 1 291 ? 26.336 69.545 22.538 1.00 31.48 288 GLY C C 1
ATOM 7929 O O . GLY C 1 291 ? 25.333 69.112 23.124 1.00 31.42 288 GLY C O 1
ATOM 7930 N N . ILE C 1 292 ? 27.452 68.844 22.357 1.00 31.72 289 ILE C N 1
ATOM 7931 C CA . ILE C 1 292 ? 27.702 67.506 22.930 1.00 31.21 289 ILE C CA 1
ATOM 7932 C C . ILE C 1 292 ? 29.153 67.490 23.411 1.00 31.29 289 ILE C C 1
ATOM 7933 O O . ILE C 1 292 ? 29.989 68.301 22.993 1.00 30.69 289 ILE C O 1
ATOM 7938 N N . GLY C 1 293 ? 29.469 66.551 24.292 1.00 30.59 290 GLY C N 1
ATOM 7939 C CA . GLY C 1 293 ? 30.779 66.532 24.898 1.00 30.77 290 GLY C CA 1
ATOM 7940 C C . GLY C 1 293 ? 30.751 65.483 25.998 1.00 29.35 290 GLY C C 1
ATOM 7941 O O . GLY C 1 293 ? 30.321 64.336 25.761 1.00 29.90 290 GLY C O 1
ATOM 7942 N N . LEU C 1 294 ? 31.141 65.881 27.196 1.00 27.99 291 LEU C N 1
ATOM 7943 C CA . LEU C 1 294 ? 30.977 64.975 28.336 1.00 28.03 291 LEU C CA 1
ATOM 7944 C C . LEU C 1 294 ? 29.500 64.590 28.544 1.00 28.01 291 LEU C C 1
ATOM 7945 O O . LEU C 1 294 ? 29.202 63.533 29.115 1.00 27.21 291 LEU C O 1
ATOM 7950 N N . GLU C 1 295 ? 28.589 65.462 28.108 1.00 27.28 292 GLU C N 1
ATOM 7951 C CA . GLU C 1 295 ? 27.166 65.255 28.285 1.00 28.03 292 GLU C CA 1
ATOM 7952 C C . GLU C 1 295 ? 26.455 65.238 26.938 1.00 28.61 292 GLU C C 1
ATOM 7953 O O . GLU C 1 295 ? 26.968 65.744 25.944 1.00 29.70 292 GLU C O 1
ATOM 7959 N N . ILE C 1 296 ? 25.240 64.708 26.935 1.00 29.35 293 ILE C N 1
ATOM 7960 C CA . ILE C 1 296 ? 24.464 64.610 25.715 1.00 30.32 293 ILE C CA 1
ATOM 7961 C C . ILE C 1 296 ? 23.864 65.947 25.324 1.00 32.05 293 ILE C C 1
ATOM 7962 O O . ILE C 1 296 ? 23.638 66.177 24.157 1.00 34.17 293 ILE C O 1
ATOM 7967 N N . HIS C 1 297 ? 23.654 66.846 26.275 1.00 32.77 294 HIS C N 1
ATOM 7968 C CA . HIS C 1 297 ? 23.133 68.156 25.964 1.00 33.56 294 HIS C CA 1
ATOM 7969 C C . HIS C 1 297 ? 23.926 69.233 26.697 1.00 33.05 294 HIS C C 1
ATOM 7970 O O . HIS C 1 297 ? 23.845 69.305 27.914 1.00 33.95 294 HIS C O 1
ATOM 7977 N N . GLU C 1 298 ? 24.711 70.020 25.980 1.00 31.43 295 GLU C N 1
ATOM 7978 C CA . GLU C 1 298 ? 25.539 71.066 26.572 1.00 31.45 295 GLU C CA 1
ATOM 7979 C C . GLU C 1 298 ? 25.630 72.231 25.571 1.00 31.12 295 GLU C C 1
ATOM 7980 O O . GLU C 1 298 ? 25.079 72.159 24.456 1.00 29.57 295 GLU C O 1
ATOM 7986 N N . ALA C 1 299 ? 26.312 73.308 25.945 1.00 30.88 296 ALA C N 1
ATOM 7987 C CA . ALA C 1 299 ? 26.325 74.486 25.073 1.00 30.56 296 ALA C CA 1
ATOM 7988 C C . ALA C 1 299 ? 27.195 74.257 23.788 1.00 30.62 296 ALA C C 1
ATOM 7989 O O . ALA C 1 299 ? 28.143 73.461 23.799 1.00 29.70 296 ALA C O 1
ATOM 7991 N N . PRO C 1 300 ? 26.917 74.996 22.702 1.00 30.26 297 PRO C N 1
ATOM 7992 C CA . PRO C 1 300 ? 25.988 76.103 22.585 1.00 31.06 297 PRO C CA 1
ATOM 7993 C C . PRO C 1 300 ? 24.612 75.592 22.188 1.00 31.39 297 PRO C C 1
ATOM 7994 O O . PRO C 1 300 ? 24.449 74.415 21.991 1.00 31.84 297 PRO C O 1
ATOM 7998 N N . GLY C 1 301 ? 23.626 76.463 22.040 1.00 32.55 298 GLY C N 1
ATOM 7999 C CA . GLY C 1 301 ? 22.352 76.065 21.408 1.00 32.33 298 GLY C CA 1
ATOM 8000 C C . GLY C 1 301 ? 22.240 76.561 19.941 1.00 34.11 298 GLY C C 1
ATOM 8001 O O . GLY C 1 301 ? 22.635 77.700 19.616 1.00 34.79 298 GLY C O 1
ATOM 8002 N N . LEU C 1 302 ? 21.721 75.716 19.052 1.00 32.95 299 LEU C N 1
ATOM 8003 C CA . LEU C 1 302 ? 21.384 76.160 17.685 1.00 34.15 299 LEU C CA 1
ATOM 8004 C C . LEU C 1 302 ? 19.874 76.354 17.640 1.00 33.35 299 LEU C C 1
ATOM 8005 O O . LEU C 1 302 ? 19.129 75.429 17.344 1.00 33.60 299 LEU C O 1
ATOM 8010 N N . ALA C 1 303 ? 19.441 77.563 17.963 1.00 34.58 300 ALA C N 1
ATOM 8011 C CA . ALA C 1 303 ? 18.044 77.830 18.322 1.00 35.75 300 ALA C CA 1
ATOM 8012 C C . ALA C 1 303 ? 17.654 79.261 17.949 1.00 37.61 300 ALA C C 1
ATOM 8013 O O . ALA C 1 303 ? 18.507 80.148 17.946 1.00 37.25 300 ALA C O 1
ATOM 8015 N N . PHE C 1 304 ? 16.384 79.463 17.612 1.00 39.15 301 PHE C N 1
ATOM 8016 C CA . PHE C 1 304 ? 15.827 80.801 17.357 1.00 41.96 301 PHE C CA 1
ATOM 8017 C C . PHE C 1 304 ? 16.219 81.849 18.406 1.00 42.89 301 PHE C C 1
ATOM 8018 O O . PHE C 1 304 ? 16.660 82.928 18.053 1.00 43.00 301 PHE C O 1
ATOM 8026 N N . ARG C 1 305 ? 16.077 81.482 19.680 1.00 44.38 302 ARG C N 1
ATOM 8027 C CA . ARG C 1 305 ? 16.428 82.355 20.806 1.00 46.07 302 ARG C CA 1
ATOM 8028 C C . ARG C 1 305 ? 17.923 82.485 21.110 1.00 46.32 302 ARG C C 1
ATOM 8029 O O . ARG C 1 305 ? 18.258 83.240 22.030 1.00 45.32 302 ARG C O 1
ATOM 8037 N N . SER C 1 306 ? 18.815 81.709 20.461 1.00 46.18 303 SER C N 1
ATOM 8038 C CA A SER C 1 306 ? 20.259 81.771 20.777 0.60 46.42 303 SER C CA 1
ATOM 8039 C CA B SER C 1 306 ? 20.249 81.776 20.796 0.40 46.31 303 SER C CA 1
ATOM 8040 C C . SER C 1 306 ? 20.938 82.924 20.088 1.00 47.89 303 SER C C 1
ATOM 8041 O O . SER C 1 306 ? 20.679 83.178 18.906 1.00 49.74 303 SER C O 1
ATOM 8046 N N . ASP C 1 307 ? 21.818 83.613 20.816 1.00 48.57 304 ASP C N 1
ATOM 8047 C CA . ASP C 1 307 ? 22.693 84.606 20.215 1.00 49.88 304 ASP C CA 1
ATOM 8048 C C . ASP C 1 307 ? 24.170 84.220 20.340 1.00 48.78 304 ASP C C 1
ATOM 8049 O O . ASP C 1 307 ? 25.048 85.014 19.991 1.00 49.28 304 ASP C O 1
ATOM 8054 N N . THR C 1 308 ? 24.447 83.005 20.791 1.00 46.55 305 THR C N 1
ATOM 8055 C CA . THR C 1 308 ? 25.829 82.547 20.917 1.00 46.02 305 THR C CA 1
ATOM 8056 C C . THR C 1 308 ? 26.478 82.463 19.534 1.00 45.88 305 THR C C 1
ATOM 8057 O O . THR C 1 308 ? 25.873 81.938 18.584 1.00 45.20 305 THR C O 1
ATOM 8061 N N . VAL C 1 309 ? 27.707 82.952 19.425 1.00 45.64 306 VAL C N 1
ATOM 8062 C CA . VAL C 1 309 ? 28.427 82.893 18.159 1.00 45.97 306 VAL C CA 1
ATOM 8063 C C . VAL C 1 309 ? 29.261 81.609 18.137 1.00 44.62 306 VAL C C 1
ATOM 8064 O O . VAL C 1 309 ? 30.007 81.307 19.076 1.00 43.73 306 VAL C O 1
ATOM 8068 N N . LEU C 1 310 ? 29.111 80.829 17.077 1.00 43.19 307 LEU C N 1
ATOM 8069 C CA . LEU C 1 310 ? 29.882 79.597 16.962 1.00 41.93 307 LEU C CA 1
ATOM 8070 C C . LEU C 1 310 ? 31.376 79.883 16.767 1.00 43.05 307 LEU C C 1
ATOM 8071 O O . LEU C 1 310 ? 31.773 80.810 16.050 1.00 45.24 307 LEU C O 1
ATOM 8076 N N . GLU C 1 311 ? 32.199 79.088 17.432 1.00 41.62 308 GLU C N 1
ATOM 8077 C CA . GLU C 1 311 ? 33.636 79.183 17.332 1.00 42.38 308 GLU C CA 1
ATOM 8078 C C . GLU C 1 311 ? 34.217 77.843 16.887 1.00 40.80 308 GLU C C 1
ATOM 8079 O O . GLU C 1 311 ? 33.592 76.799 17.082 1.00 37.43 308 GLU C O 1
ATOM 8085 N N . PRO C 1 312 ? 35.446 77.868 16.349 1.00 40.91 309 PRO C N 1
ATOM 8086 C CA . PRO C 1 312 ? 36.215 76.659 16.069 1.00 40.79 309 PRO C CA 1
ATOM 8087 C C . PRO C 1 312 ? 36.390 75.819 17.311 1.00 39.28 309 PRO C C 1
ATOM 8088 O O . PRO C 1 312 ? 36.762 76.361 18.349 1.00 38.99 309 PRO C O 1
ATOM 8092 N N . GLY C 1 313 ? 36.120 74.519 17.196 1.00 37.45 310 GLY C N 1
ATOM 8093 C CA . GLY C 1 313 ? 36.218 73.592 18.321 1.00 36.62 310 GLY C CA 1
ATOM 8094 C C . GLY C 1 313 ? 34.884 73.246 18.965 1.00 35.00 310 GLY C C 1
ATOM 8095 O O . GLY C 1 313 ? 34.797 72.264 19.703 1.00 33.94 310 GLY C O 1
ATOM 8096 N N . MET C 1 314 ? 33.838 74.037 18.726 1.00 33.46 311 MET C N 1
ATOM 8097 C CA . MET C 1 314 ? 32.528 73.644 19.260 1.00 33.34 311 MET C CA 1
ATOM 8098 C C . MET C 1 314 ? 32.056 72.363 18.574 1.00 32.54 311 MET C C 1
ATOM 8099 O O . MET C 1 314 ? 32.264 72.168 17.377 1.00 31.82 311 MET C O 1
ATOM 8104 N N . ALA C 1 315 ? 31.426 71.498 19.354 1.00 32.60 312 ALA C N 1
ATOM 8105 C CA . ALA C 1 315 ? 30.961 70.194 18.895 1.00 32.14 312 ALA C CA 1
ATOM 8106 C C . ALA C 1 315 ? 29.476 70.254 19.006 1.00 32.34 312 ALA C C 1
ATOM 8107 O O . ALA C 1 315 ? 28.982 70.421 20.117 1.00 33.01 312 ALA C O 1
ATOM 8109 N N . VAL C 1 316 ? 28.746 70.204 17.900 1.00 32.08 313 VAL C N 1
ATOM 8110 C CA . VAL C 1 316 ? 27.293 70.452 17.963 1.00 31.89 313 VAL C CA 1
ATOM 8111 C C . VAL C 1 316 ? 26.501 69.533 17.035 1.00 31.53 313 VAL C C 1
ATOM 8112 O O . VAL C 1 316 ? 27.056 68.949 16.085 1.00 32.42 313 VAL C O 1
ATOM 8116 N N . THR C 1 317 ? 25.211 69.384 17.318 1.00 31.09 314 THR C N 1
ATOM 8117 C CA . THR C 1 317 ? 24.337 68.561 16.498 1.00 29.96 314 THR C CA 1
ATOM 8118 C C . THR C 1 317 ? 23.606 69.461 15.479 1.00 31.16 314 THR C C 1
ATOM 8119 O O . THR C 1 317 ? 23.439 70.670 15.708 1.00 30.19 314 THR C O 1
ATOM 8123 N N . VAL C 1 318 ? 23.252 68.893 14.326 1.00 31.20 315 VAL C N 1
ATOM 8124 C CA . VAL C 1 318 ? 22.444 69.578 13.331 1.00 32.31 315 VAL C CA 1
ATOM 8125 C C . VAL C 1 318 ? 21.318 68.614 12.967 1.00 32.89 315 VAL C C 1
ATOM 8126 O O . VAL C 1 318 ? 21.595 67.594 12.355 1.00 33.08 315 VAL C O 1
ATOM 8130 N N . GLU C 1 319 ? 20.084 68.915 13.390 1.00 33.10 316 GLU C N 1
ATOM 8131 C CA . GLU C 1 319 ? 19.011 67.907 13.471 1.00 34.04 316 GLU C CA 1
ATOM 8132 C C . GLU C 1 319 ? 17.602 68.447 13.201 1.00 34.73 316 GLU C C 1
ATOM 8133 O O . GLU C 1 319 ? 16.698 68.365 14.047 1.00 33.39 316 GLU C O 1
ATOM 8139 N N . PRO C 1 320 ? 17.394 68.939 11.980 1.00 34.66 317 PRO C N 1
ATOM 8140 C CA . PRO C 1 320 ? 16.047 69.328 11.642 1.00 35.31 317 PRO C CA 1
ATOM 8141 C C . PRO C 1 320 ? 15.114 68.125 11.567 1.00 35.73 317 PRO C C 1
ATOM 8142 O O . PRO C 1 320 ? 15.555 67.011 11.308 1.00 35.63 317 PRO C O 1
ATOM 8146 N N . GLY C 1 321 ? 13.832 68.363 11.801 1.00 35.71 318 GLY C N 1
ATOM 8147 C CA . GLY C 1 321 ? 12.814 67.355 11.616 1.00 35.97 318 GLY C CA 1
ATOM 8148 C C . GLY C 1 321 ? 11.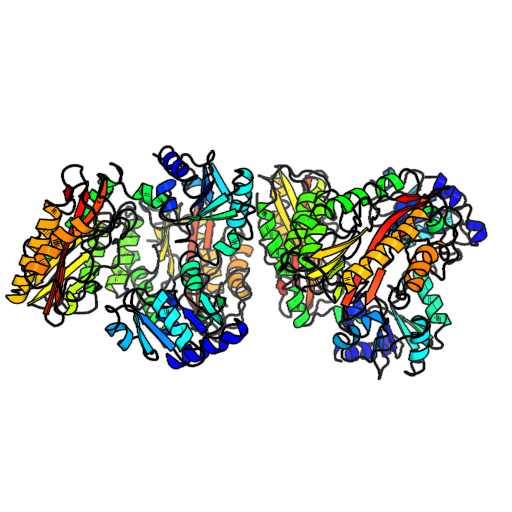475 68.003 11.282 1.00 36.88 318 GLY C C 1
ATOM 8149 O O . GLY C 1 321 ? 11.356 69.203 11.355 1.00 37.11 318 GLY C O 1
ATOM 8150 N N . ILE C 1 322 ? 10.508 67.172 10.861 1.00 38.04 319 ILE C N 1
ATOM 8151 C CA . ILE C 1 322 ? 9.126 67.541 10.557 1.00 39.37 319 ILE C CA 1
ATOM 8152 C C . ILE C 1 322 ? 8.191 66.434 11.084 1.00 39.47 319 ILE C C 1
ATOM 8153 O O . ILE C 1 322 ? 8.316 65.296 10.686 1.00 40.99 319 ILE C O 1
ATOM 8158 N N . TYR C 1 323 ? 7.229 66.783 11.926 1.00 40.57 320 TYR C N 1
ATOM 8159 C CA . TYR C 1 323 ? 6.359 65.800 12.589 1.00 40.89 320 TYR C CA 1
ATOM 8160 C C . TYR C 1 323 ? 4.893 66.199 12.415 1.00 42.90 320 TYR C C 1
ATOM 8161 O O . TYR C 1 323 ? 4.485 67.234 12.900 1.00 43.43 320 TYR C O 1
ATOM 8170 N N . ILE C 1 324 ? 4.131 65.356 11.727 1.00 43.91 321 ILE C N 1
ATOM 8171 C CA . ILE C 1 324 ? 2.721 65.559 11.436 1.00 45.88 321 ILE C CA 1
ATOM 8172 C C . ILE C 1 324 ? 1.968 64.457 12.156 1.00 46.53 321 ILE C C 1
ATOM 8173 O O . ILE C 1 324 ? 2.060 63.293 11.739 1.00 46.03 321 ILE C O 1
ATOM 8178 N N . PRO C 1 325 ? 1.270 64.793 13.269 1.00 47.36 322 PRO C N 1
ATOM 8179 C CA . PRO C 1 325 ? 0.499 63.718 13.907 1.00 48.11 322 PRO C CA 1
ATOM 8180 C C . PRO C 1 325 ? -0.493 63.185 12.933 1.00 49.57 322 PRO C C 1
ATOM 8181 O O . PRO C 1 325 ? -1.063 63.947 12.154 1.00 51.05 322 PRO C O 1
ATOM 8185 N N . GLY C 1 326 ? -0.668 61.875 12.938 1.00 49.65 323 GLY C N 1
ATOM 8186 C CA . GLY C 1 326 ? -1.582 61.261 12.015 1.00 50.42 323 GLY C CA 1
ATOM 8187 C C . GLY C 1 326 ? -0.931 60.821 10.723 1.00 49.89 323 GLY C C 1
ATOM 8188 O O . GLY C 1 326 ? -1.551 60.078 9.974 1.00 49.88 323 GLY C O 1
ATOM 8189 N N . ILE C 1 327 ? 0.306 61.250 10.451 1.00 48.48 324 ILE C N 1
ATOM 8190 C CA . ILE C 1 327 ? 1.041 60.749 9.269 1.00 48.11 324 ILE C CA 1
ATOM 8191 C C . ILE C 1 327 ? 2.402 60.175 9.646 1.00 47.24 324 ILE C C 1
ATOM 8192 O O . ILE C 1 327 ? 2.706 59.013 9.315 1.00 47.88 324 ILE C O 1
ATOM 8197 N N . GLY C 1 328 ? 3.221 60.981 10.327 1.00 46.11 325 GLY C N 1
ATOM 8198 C CA . GLY C 1 328 ? 4.505 60.503 10.864 1.00 44.69 325 GLY C CA 1
ATOM 8199 C C . GLY C 1 328 ? 5.540 61.603 10.889 1.00 44.03 325 GLY C C 1
ATOM 8200 O O . GLY C 1 328 ? 5.181 62.772 10.845 1.00 43.15 325 GLY C O 1
ATOM 8201 N N . GLY C 1 329 ? 6.825 61.226 10.933 1.00 43.78 326 GLY C N 1
ATOM 8202 C CA . GLY C 1 329 ? 7.900 62.212 11.002 1.00 42.62 326 GLY C CA 1
ATOM 8203 C C . GLY C 1 329 ? 9.251 61.788 10.472 1.00 41.76 326 GLY C C 1
ATOM 8204 O O . GLY C 1 329 ? 9.491 60.622 10.124 1.00 43.44 326 GLY C O 1
ATOM 8205 N N . VAL C 1 330 ? 10.131 62.769 10.376 1.00 40.48 327 VAL C N 1
ATOM 8206 C CA . VAL C 1 330 ? 11.503 62.551 9.936 1.00 39.35 327 VAL C CA 1
ATOM 8207 C C . VAL C 1 330 ? 12.406 63.487 10.692 1.00 37.86 327 VAL C C 1
ATOM 8208 O O . VAL C 1 330 ? 12.134 64.672 10.780 1.00 37.44 327 VAL C O 1
ATOM 8212 N N . ARG C 1 331 ? 13.458 62.938 11.272 1.00 37.03 328 ARG C N 1
ATOM 8213 C CA . ARG C 1 331 ? 14.575 63.734 11.741 1.00 36.46 328 ARG C CA 1
ATOM 8214 C C . ARG C 1 331 ? 15.845 63.113 11.170 1.00 35.71 328 ARG C C 1
ATOM 8215 O O . ARG C 1 331 ? 15.911 61.903 10.977 1.00 36.09 328 ARG C O 1
ATOM 8223 N N . ILE C 1 332 ? 16.847 63.951 10.930 1.00 34.70 329 ILE C N 1
ATOM 8224 C CA . ILE C 1 332 ? 18.138 63.497 10.430 1.00 34.93 329 ILE C CA 1
ATOM 8225 C C . ILE C 1 332 ? 19.167 64.349 11.136 1.00 34.03 329 ILE C C 1
ATOM 8226 O O . ILE C 1 332 ? 19.146 65.560 10.986 1.00 33.48 329 ILE C O 1
ATOM 8231 N N . GLU C 1 333 ? 20.065 63.723 11.882 1.00 32.68 330 GLU C N 1
ATOM 8232 C CA . GLU C 1 333 ? 20.968 64.448 12.756 1.00 32.34 330 GLU C CA 1
ATOM 8233 C C . GLU C 1 333 ? 22.384 63.983 12.578 1.00 31.93 330 GLU C C 1
ATOM 8234 O O . GLU C 1 333 ? 22.643 62.793 12.551 1.00 31.69 330 GLU C O 1
ATOM 8240 N N . ASP C 1 334 ? 23.294 64.945 12.448 1.00 31.82 331 ASP C N 1
ATOM 8241 C CA . ASP C 1 334 ? 24.696 64.694 12.427 1.00 31.62 331 ASP C CA 1
ATOM 8242 C C . ASP C 1 334 ? 25.327 65.364 13.614 1.00 30.96 331 ASP C C 1
ATOM 8243 O O . ASP C 1 334 ? 24.780 66.308 14.188 1.00 31.15 331 ASP C O 1
ATOM 8248 N N . ASP C 1 335 ? 26.541 64.940 13.924 1.00 30.98 332 ASP C N 1
ATOM 8249 C CA . ASP C 1 335 ? 27.347 65.681 14.825 1.00 30.77 332 ASP C CA 1
ATOM 8250 C C . ASP C 1 335 ? 28.388 66.364 13.983 1.00 30.21 332 ASP C C 1
ATOM 8251 O O . ASP C 1 335 ? 28.902 65.773 13.031 1.00 30.51 332 ASP C O 1
ATOM 8256 N N . ILE C 1 336 ? 28.713 67.591 14.340 1.00 29.97 333 ILE C N 1
ATOM 8257 C CA . ILE C 1 336 ? 29.744 68.339 13.622 1.00 30.82 333 ILE C CA 1
ATOM 8258 C C . ILE C 1 336 ? 30.684 68.993 14.614 1.00 32.27 333 ILE C C 1
ATOM 8259 O O . ILE C 1 336 ? 30.306 69.293 15.766 1.00 30.71 333 ILE C O 1
ATOM 8264 N N . ILE C 1 337 ? 31.923 69.169 14.172 1.00 33.71 334 ILE C N 1
ATOM 8265 C CA . ILE C 1 337 ? 32.892 70.020 14.825 1.00 34.53 334 ILE C CA 1
ATOM 8266 C C . ILE C 1 337 ? 33.042 71.290 13.993 1.00 36.25 334 ILE C C 1
ATOM 8267 O O . ILE C 1 337 ? 33.353 71.226 12.793 1.00 34.84 334 ILE C O 1
ATOM 8272 N N . VAL C 1 338 ? 32.806 72.442 14.616 1.00 36.85 335 VAL C N 1
ATOM 8273 C CA . VAL C 1 338 ? 32.951 73.717 13.919 1.00 38.16 335 VAL C CA 1
ATOM 8274 C C . VAL C 1 338 ? 34.430 74.015 13.683 1.00 40.36 335 VAL C C 1
ATOM 8275 O O . VAL C 1 338 ? 35.295 73.606 14.471 1.00 40.48 335 VAL C O 1
ATOM 8279 N N . THR C 1 339 ? 34.702 74.636 12.537 1.00 42.90 336 THR C N 1
ATOM 8280 C CA . THR C 1 339 ? 36.023 75.128 12.148 1.00 45.63 336 THR C CA 1
ATOM 8281 C C . THR C 1 339 ? 35.860 76.521 11.571 1.00 47.46 336 THR C C 1
ATOM 8282 O O . THR C 1 339 ? 34.728 76.942 11.275 1.00 46.64 336 THR C O 1
ATOM 8286 N N . SER C 1 340 ? 36.984 77.225 11.393 1.00 50.46 337 SER C N 1
ATOM 8287 C CA . SER C 1 340 ? 36.965 78.644 11.013 1.00 52.54 337 SER C CA 1
ATOM 8288 C C . SER C 1 340 ? 36.298 78.857 9.681 1.00 54.10 337 SER C C 1
ATOM 8289 O O . SER C 1 340 ? 35.538 79.837 9.530 1.00 55.07 337 SER C O 1
ATOM 8292 N N . GLU C 1 341 ? 36.566 77.964 8.721 1.00 54.86 338 GLU C N 1
ATOM 8293 C CA . GLU C 1 341 ? 35.908 78.057 7.405 1.00 55.81 338 GLU C CA 1
ATOM 8294 C C . GLU C 1 341 ? 34.542 77.337 7.270 1.00 53.17 338 GLU C C 1
ATOM 8295 O O . GLU C 1 341 ? 33.676 77.797 6.518 1.00 53.97 338 GLU C O 1
ATOM 8301 N N . GLY C 1 342 ? 34.340 76.228 7.973 1.00 50.16 339 GLY C N 1
ATOM 8302 C CA . GLY C 1 342 ? 33.061 75.512 7.887 1.00 47.15 339 GLY C CA 1
ATOM 8303 C C . GLY C 1 342 ? 32.908 74.600 9.080 1.00 44.53 339 GLY C C 1
ATOM 8304 O O . GLY C 1 342 ? 32.803 75.072 10.222 1.00 42.48 339 GLY C O 1
ATOM 8305 N N . ASN C 1 343 ? 32.927 73.295 8.825 1.00 43.14 340 ASN C N 1
ATOM 8306 C CA . ASN C 1 343 ? 32.824 72.302 9.906 1.00 41.86 340 ASN C CA 1
ATOM 8307 C C . ASN C 1 343 ? 33.219 70.924 9.380 1.00 41.57 340 ASN C C 1
ATOM 8308 O O . ASN C 1 343 ? 33.327 70.751 8.179 1.00 40.36 340 ASN C O 1
ATOM 8313 N N . GLU C 1 344 ? 33.427 69.977 10.292 1.00 39.65 341 GLU C N 1
ATOM 8314 C CA . GLU C 1 344 ? 33.719 68.594 9.964 1.00 40.20 341 GLU C CA 1
ATOM 8315 C C . GLU C 1 344 ? 32.522 67.786 10.400 1.00 38.69 341 GLU C C 1
ATOM 8316 O O . GLU C 1 344 ? 32.156 67.781 11.590 1.00 36.34 341 GLU C O 1
ATOM 8322 N N . VAL C 1 345 ? 31.884 67.113 9.456 1.00 38.21 342 VAL C N 1
ATOM 8323 C CA . VAL C 1 345 ? 30.836 66.198 9.824 1.00 38.01 342 VAL C CA 1
ATOM 8324 C C . VAL C 1 345 ? 31.488 64.907 10.296 1.00 37.93 342 VAL C C 1
ATOM 8325 O O . VAL C 1 345 ? 32.271 64.285 9.575 1.00 38.40 342 VAL C O 1
ATOM 8329 N N . ILE C 1 346 ? 31.171 64.494 11.516 1.00 37.54 343 ILE C N 1
ATOM 8330 C CA . ILE C 1 346 ? 31.784 63.266 12.066 1.00 37.19 343 ILE C CA 1
ATOM 8331 C C . ILE C 1 346 ? 30.889 62.028 12.069 1.00 37.22 343 ILE C C 1
ATOM 8332 O O . ILE C 1 346 ? 31.382 60.935 12.228 1.00 38.43 343 ILE C O 1
ATOM 8337 N N . THR C 1 347 ? 29.589 62.186 11.884 1.00 36.97 344 THR C N 1
ATOM 8338 C CA . THR C 1 347 ? 28.743 61.056 11.629 1.00 37.02 344 THR C CA 1
ATOM 8339 C C . THR C 1 347 ? 28.684 60.857 10.130 1.00 38.85 344 THR C C 1
ATOM 8340 O O . THR C 1 347 ? 28.305 61.760 9.405 1.00 40.69 344 THR C O 1
ATOM 8344 N N . LYS C 1 348 ? 29.041 59.672 9.661 1.00 40.61 345 LYS C N 1
ATOM 8345 C CA . LYS C 1 348 ? 29.220 59.407 8.221 1.00 42.43 345 LYS C CA 1
ATOM 8346 C C . LYS C 1 348 ? 28.109 58.571 7.606 1.00 42.43 345 LYS C C 1
ATOM 8347 O O . LYS C 1 348 ? 28.158 58.305 6.414 1.00 41.57 345 LYS C O 1
ATOM 8353 N N . SER C 1 349 ? 27.135 58.115 8.400 1.00 41.24 346 SER C N 1
ATOM 8354 C CA . SER C 1 349 ? 26.123 57.197 7.870 1.00 41.87 346 SER C CA 1
ATOM 8355 C C . SER C 1 349 ? 25.343 57.903 6.790 1.00 41.79 346 SER C C 1
ATOM 8356 O O . SER C 1 349 ? 25.164 59.103 6.903 1.00 40.29 346 SER C O 1
ATOM 8359 N N . PRO C 1 350 ? 24.865 57.158 5.767 1.00 42.39 347 PRO C N 1
ATOM 8360 C CA . PRO C 1 350 ? 24.208 57.801 4.670 1.00 43.62 347 PRO C CA 1
ATOM 8361 C C . PRO C 1 350 ? 22.848 58.298 5.096 1.00 42.72 347 PRO C C 1
ATOM 8362 O O . PRO C 1 350 ? 22.230 57.758 6.036 1.00 41.42 347 PRO C O 1
ATOM 8366 N N . LYS C 1 351 ? 22.426 59.353 4.412 1.00 43.62 348 LYS C N 1
ATOM 8367 C CA . LYS C 1 351 ? 21.231 60.104 4.763 1.00 42.86 348 LYS C CA 1
ATOM 8368 C C . LYS C 1 351 ? 20.152 60.078 3.674 1.00 44.28 348 LYS C C 1
ATOM 8369 O O . LYS C 1 351 ? 19.121 60.709 3.835 1.00 43.18 348 LYS C O 1
ATOM 8375 N N . GLU C 1 352 ? 20.387 59.364 2.564 1.00 46.67 349 GLU C N 1
ATOM 8376 C CA . GLU C 1 352 ? 19.378 59.218 1.518 1.00 48.42 349 GLU C CA 1
ATOM 8377 C C . GLU C 1 352 ? 18.331 58.297 2.104 1.00 48.10 349 GLU C C 1
ATOM 8378 O O . GLU C 1 352 ? 18.588 57.613 3.074 1.00 46.86 349 GLU C O 1
ATOM 8384 N N . LEU C 1 353 ? 17.144 58.274 1.513 1.00 49.00 350 LEU C N 1
ATOM 8385 C CA . LEU C 1 353 ? 16.095 57.369 1.992 1.00 49.35 350 LEU C CA 1
ATOM 8386 C C . LEU C 1 353 ? 16.459 55.892 1.773 1.00 50.13 350 LEU C C 1
ATOM 8387 O O . LEU C 1 353 ? 16.593 55.423 0.648 1.00 50.58 350 LEU C O 1
ATOM 8392 N N . ILE C 1 354 ? 16.587 55.157 2.860 1.00 49.19 351 ILE C N 1
ATOM 8393 C CA . ILE C 1 354 ? 16.794 53.728 2.753 1.00 50.55 351 ILE C CA 1
ATOM 8394 C C . ILE C 1 354 ? 15.437 53.058 2.998 1.00 50.82 351 ILE C C 1
ATOM 8395 O O . ILE C 1 354 ? 14.760 53.379 3.968 1.00 48.58 351 ILE C O 1
ATOM 8400 N N . ILE C 1 355 ? 15.022 52.174 2.085 1.00 52.36 352 ILE C N 1
ATOM 8401 C CA . ILE C 1 355 ? 13.737 51.480 2.213 1.00 53.42 352 ILE C CA 1
ATOM 8402 C C . ILE C 1 355 ? 13.945 50.047 2.709 1.00 54.12 352 ILE C C 1
ATOM 8403 O O . ILE C 1 355 ? 14.044 49.135 1.905 1.00 56.17 352 ILE C O 1
ATOM 8408 N N . MET D 1 4 ? -4.976 58.459 46.143 1.00 58.67 1 MET D N 1
ATOM 8409 C CA . MET D 1 4 ? -5.555 59.300 47.249 1.00 59.60 1 MET D CA 1
ATOM 8410 C C . MET D 1 4 ? -4.957 58.898 48.575 1.00 58.51 1 MET D C 1
ATOM 8411 O O . MET D 1 4 ? -4.624 59.745 49.386 1.00 57.42 1 MET D O 1
ATOM 8416 N N . GLU D 1 5 ? -4.823 57.596 48.788 1.00 58.34 2 GLU D N 1
ATOM 8417 C CA . GLU D 1 5 ? -4.243 57.083 50.028 1.00 58.09 2 GLU D CA 1
ATOM 8418 C C . GLU D 1 5 ? -2.887 57.689 50.250 1.00 55.67 2 GLU D C 1
ATOM 8419 O O . GLU D 1 5 ? -2.624 58.260 51.306 1.00 56.07 2 GLU D O 1
ATOM 8425 N N . LYS D 1 6 ? -2.033 57.529 49.237 1.00 53.51 3 LYS D N 1
ATOM 8426 C CA . LYS D 1 6 ? -0.738 58.202 49.164 1.00 51.10 3 LYS D CA 1
ATOM 8427 C C . LYS D 1 6 ? -0.880 59.674 49.529 1.00 50.12 3 LYS D C 1
ATOM 8428 O O . LYS D 1 6 ? -0.236 60.138 50.478 1.00 50.37 3 LYS D O 1
ATOM 8434 N N . ILE D 1 7 ? -1.714 60.396 48.765 1.00 48.71 4 ILE D N 1
ATOM 8435 C CA . ILE D 1 7 ? -1.809 61.883 48.868 1.00 48.00 4 ILE D CA 1
ATOM 8436 C C . ILE D 1 7 ? -2.231 62.275 50.296 1.00 48.34 4 ILE D C 1
ATOM 8437 O O . ILE D 1 7 ? -1.764 63.276 50.833 1.00 46.10 4 ILE D O 1
ATOM 8442 N N . GLU D 1 8 ? -3.088 61.438 50.888 1.00 49.56 5 GLU D N 1
ATOM 8443 C CA . GLU D 1 8 ? -3.606 61.647 52.245 1.00 51.12 5 GLU D CA 1
ATOM 8444 C C . GLU D 1 8 ? -2.548 61.458 53.293 1.00 49.08 5 GLU D C 1
ATOM 8445 O O . GLU D 1 8 ? -2.367 62.290 54.169 1.00 47.25 5 GLU D O 1
ATOM 8451 N N . ARG D 1 9 ? -1.893 60.311 53.213 1.00 48.66 6 ARG D N 1
ATOM 8452 C CA . ARG D 1 9 ? -0.766 60.043 54.072 1.00 48.07 6 ARG D CA 1
ATOM 8453 C C . ARG D 1 9 ? 0.320 61.125 53.883 1.00 46.41 6 ARG D C 1
ATOM 8454 O O . ARG D 1 9 ? 0.915 61.598 54.869 1.00 45.62 6 ARG D O 1
ATOM 8462 N N . LEU D 1 10 ? 0.574 61.551 52.641 1.00 44.38 7 LEU D N 1
ATOM 8463 C CA . LEU D 1 10 ? 1.458 62.726 52.455 1.00 43.64 7 LEU D CA 1
ATOM 8464 C C . LEU D 1 10 ? 0.920 64.008 53.166 1.00 44.39 7 LEU D C 1
ATOM 8465 O O . LEU D 1 10 ? 1.717 64.750 53.765 1.00 43.68 7 LEU D O 1
ATOM 8470 N N . ARG D 1 11 ? -0.396 64.242 53.163 1.00 44.00 8 ARG D N 1
ATOM 8471 C CA . ARG D 1 11 ? -0.925 65.477 53.791 1.00 46.80 8 ARG D CA 1
ATOM 8472 C C . ARG D 1 11 ? -0.791 65.489 55.343 1.00 47.24 8 ARG D C 1
ATOM 8473 O O . ARG D 1 11 ? -0.560 66.533 55.913 1.00 46.04 8 ARG D O 1
ATOM 8481 N N . SER D 1 12 ? -0.855 64.313 55.978 1.00 48.62 9 SER D N 1
ATOM 8482 C CA . SER D 1 12 ? -0.679 64.167 57.443 1.00 49.93 9 SER D CA 1
ATOM 8483 C C . SER D 1 12 ? 0.716 64.523 57.978 1.00 49.10 9 SER D C 1
ATOM 8484 O O . SER D 1 12 ? 0.931 64.679 59.178 1.00 50.17 9 SER D O 1
ATOM 8487 N N . ALA D 1 13 ? 1.645 64.641 57.051 1.00 48.47 10 ALA D N 1
ATOM 8488 C CA . ALA D 1 13 ? 3.027 65.034 57.293 1.00 47.62 10 ALA D CA 1
ATOM 8489 C C . ALA D 1 13 ? 3.198 66.553 57.337 1.00 47.48 10 ALA D C 1
ATOM 8490 O O . ALA D 1 13 ? 4.077 67.056 58.052 1.00 46.94 10 ALA D O 1
ATOM 8492 N N . PHE D 1 14 ? 2.333 67.288 56.613 1.00 47.57 11 PHE D N 1
ATOM 8493 C CA . PHE D 1 14 ? 2.563 68.715 56.389 1.00 47.02 11 PHE D CA 1
ATOM 8494 C C . PHE D 1 14 ? 2.703 69.393 57.727 1.00 48.70 11 PHE D C 1
ATOM 8495 O O . PHE D 1 14 ? 3.682 70.078 57.998 1.00 47.71 11 PHE D O 1
ATOM 8503 N N . ASP D 1 15 ? 1.698 69.195 58.573 1.00 50.66 12 ASP D N 1
ATOM 8504 C CA . ASP D 1 15 ? 1.700 69.801 59.908 1.00 52.33 12 ASP D CA 1
ATOM 8505 C C . ASP D 1 15 ? 3.085 69.751 60.597 1.00 52.17 12 ASP D C 1
ATOM 8506 O O . ASP D 1 15 ? 3.651 70.789 60.914 1.00 52.54 12 ASP D O 1
ATOM 8511 N N . GLU D 1 16 ? 3.657 68.573 60.766 1.00 52.41 13 GLU D N 1
ATOM 8512 C CA . GLU D 1 16 ? 4.931 68.479 61.476 1.00 52.67 13 GLU D CA 1
ATOM 8513 C C . GLU D 1 16 ? 6.082 69.091 60.642 1.00 51.72 13 GLU D C 1
ATOM 8514 O O . GLU D 1 16 ? 7.099 69.534 61.184 1.00 51.70 13 GLU D O 1
ATOM 8520 N N . ALA D 1 17 ? 5.914 69.134 59.326 1.00 49.86 14 ALA D N 1
ATOM 8521 C CA . ALA D 1 17 ? 6.957 69.713 58.453 1.00 48.05 14 ALA D CA 1
ATOM 8522 C C . ALA D 1 17 ? 6.821 71.241 58.368 1.00 47.29 14 ALA D C 1
ATOM 8523 O O . ALA D 1 17 ? 7.661 71.922 57.769 1.00 46.18 14 ALA D O 1
ATOM 8525 N N . GLY D 1 18 ? 5.773 71.772 58.999 1.00 47.52 15 GLY D N 1
ATOM 8526 C CA . GLY D 1 18 ? 5.550 73.219 59.075 1.00 46.84 15 GLY D CA 1
ATOM 8527 C C . GLY D 1 18 ? 5.165 73.863 57.762 1.00 45.74 15 GLY D C 1
ATOM 8528 O O . GLY D 1 18 ? 5.718 74.902 57.402 1.00 45.43 15 GLY D O 1
ATOM 8529 N N . ILE D 1 19 ? 4.216 73.247 57.054 1.00 45.08 16 ILE D N 1
ATOM 8530 C CA . ILE D 1 19 ? 3.777 73.680 55.695 1.00 43.68 16 ILE D CA 1
ATOM 8531 C C . ILE D 1 19 ? 2.274 73.396 55.530 1.00 43.18 16 ILE D C 1
ATOM 8532 O O . ILE D 1 19 ? 1.704 72.686 56.325 1.00 43.77 16 ILE D O 1
ATOM 8537 N N . ASP D 1 20 ? 1.637 73.934 54.508 1.00 42.12 17 ASP D N 1
ATOM 8538 C CA . ASP D 1 20 ? 0.326 73.442 54.118 1.00 42.27 17 ASP D CA 1
ATOM 8539 C C . ASP D 1 20 ? 0.291 73.093 52.613 1.00 40.28 17 ASP D C 1
ATOM 8540 O O . ASP D 1 20 ? -0.771 73.044 51.978 1.00 39.02 17 ASP D O 1
ATOM 8545 N N . GLY D 1 21 ? 1.484 72.834 52.066 1.00 38.27 18 GLY D N 1
ATOM 8546 C CA . GLY D 1 21 ? 1.618 72.245 50.749 1.00 37.00 18 GLY D CA 1
ATOM 8547 C C . GLY D 1 21 ? 3.069 71.911 50.446 1.00 35.56 18 GLY D C 1
ATOM 8548 O O . GLY D 1 21 ? 4.007 72.179 51.228 1.00 34.11 18 GLY D O 1
ATOM 8549 N N . ILE D 1 22 ? 3.265 71.328 49.281 1.00 34.88 19 ILE D N 1
ATOM 8550 C CA . ILE D 1 22 ? 4.567 70.824 48.964 1.00 33.54 19 ILE D CA 1
ATOM 8551 C C . ILE D 1 22 ? 4.764 70.807 47.456 1.00 32.84 19 ILE D C 1
ATOM 8552 O O . ILE D 1 22 ? 3.865 70.434 46.661 1.00 33.12 19 ILE D O 1
ATOM 8557 N N . LEU D 1 23 ? 5.950 71.253 47.075 1.00 32.15 20 LEU D N 1
ATOM 8558 C CA . LEU D 1 23 ? 6.393 71.178 45.731 1.00 31.26 20 LEU D CA 1
ATOM 8559 C C . LEU D 1 23 ? 7.367 69.959 45.690 1.00 30.46 20 LEU D C 1
ATOM 8560 O O . LEU D 1 23 ? 8.286 69.827 46.484 1.00 28.88 20 LEU D O 1
ATOM 8565 N N . LEU D 1 24 ? 7.071 69.055 44.762 1.00 32.68 21 LEU D N 1
ATOM 8566 C CA . LEU D 1 24 ? 7.792 67.846 44.588 1.00 30.98 21 LEU D CA 1
ATOM 8567 C C . LEU D 1 24 ? 8.498 68.005 43.294 1.00 31.60 21 LEU D C 1
ATOM 8568 O O . LEU D 1 24 ? 7.877 68.035 42.192 1.00 31.71 21 LEU D O 1
ATOM 8573 N N . THR D 1 25 ? 9.824 68.085 43.409 1.00 30.80 22 THR D N 1
ATOM 8574 C CA . THR D 1 25 ? 10.668 68.212 42.254 1.00 30.45 22 THR D CA 1
ATOM 8575 C C . THR D 1 25 ? 11.599 67.009 42.005 1.00 29.76 22 THR D C 1
ATOM 8576 O O . THR D 1 25 ? 12.065 66.804 40.890 1.00 29.87 22 THR D O 1
ATOM 8580 N N . ASN D 1 26 ? 11.920 66.259 43.036 1.00 29.57 23 ASN D N 1
ATOM 8581 C CA . ASN D 1 26 ? 12.704 65.014 42.866 1.00 28.99 23 ASN D CA 1
ATOM 8582 C C . ASN D 1 26 ? 11.954 64.022 41.960 1.00 29.69 23 ASN D C 1
ATOM 8583 O O . ASN D 1 26 ? 10.790 63.763 42.170 1.00 28.60 23 ASN D O 1
ATOM 8588 N N . GLU D 1 27 ? 12.621 63.491 40.945 1.00 30.30 24 GLU D N 1
ATOM 8589 C CA . GLU D 1 27 ? 11.978 62.576 40.043 1.00 31.82 24 GLU D CA 1
ATOM 8590 C C . GLU D 1 27 ? 11.347 61.324 40.718 1.00 32.07 24 GLU D C 1
ATOM 8591 O O . GLU D 1 27 ? 10.314 60.790 40.217 1.00 30.85 24 GLU D O 1
ATOM 8597 N N . HIS D 1 28 ? 11.904 60.874 41.847 1.00 31.10 25 HIS D N 1
ATOM 8598 C CA . HIS D 1 28 ? 11.353 59.650 42.443 1.00 30.49 25 HIS D CA 1
ATOM 8599 C C . HIS D 1 28 ? 10.061 59.939 43.197 1.00 31.60 25 HIS D C 1
ATOM 8600 O O . HIS D 1 28 ? 9.138 59.126 43.154 1.00 31.45 25 HIS D O 1
ATOM 8607 N N . SER D 1 29 ? 9.983 61.097 43.832 1.00 31.42 26 SER D N 1
ATOM 8608 C CA . SER D 1 29 ? 8.688 61.604 44.306 1.00 33.46 26 SER D CA 1
ATOM 8609 C C . SER D 1 29 ? 7.620 61.744 43.201 1.00 34.82 26 SER D C 1
ATOM 8610 O O . SER D 1 29 ? 6.495 61.350 43.353 1.00 36.42 26 SER D O 1
ATOM 8613 N N . ARG D 1 30 ? 7.997 62.301 42.079 1.00 35.23 27 ARG D N 1
ATOM 8614 C CA . ARG D 1 30 ? 7.092 62.437 40.972 1.00 36.46 27 ARG D CA 1
ATOM 8615 C C . ARG D 1 30 ? 6.526 61.118 40.446 1.00 36.34 27 ARG D C 1
ATOM 8616 O O . ARG D 1 30 ? 5.364 61.030 40.241 1.00 34.97 27 ARG D O 1
ATOM 8624 N N . ARG D 1 31 ? 7.378 60.136 40.149 1.00 36.60 28 ARG D N 1
ATOM 8625 C CA . ARG D 1 31 ? 6.911 58.798 39.792 1.00 37.62 28 ARG D CA 1
ATOM 8626 C C . ARG D 1 31 ? 6.054 58.202 40.904 1.00 37.30 28 ARG D C 1
ATOM 8627 O O . ARG D 1 31 ? 5.064 57.503 40.632 1.00 38.50 28 ARG D O 1
ATOM 8635 N N . TYR D 1 32 ? 6.421 58.470 42.153 1.00 37.46 29 TYR D N 1
ATOM 8636 C CA . TYR D 1 32 ? 5.840 57.721 43.240 1.00 37.90 29 TYR D CA 1
ATOM 8637 C C . TYR D 1 32 ? 4.428 58.182 43.450 1.00 37.99 29 TYR D C 1
ATOM 8638 O O . TYR D 1 32 ? 3.496 57.366 43.627 1.00 38.22 29 TYR D O 1
ATOM 8647 N N . MET D 1 33 ? 4.262 59.491 43.467 1.00 37.64 30 MET D N 1
ATOM 8648 C CA . MET D 1 33 ? 2.976 60.107 43.868 1.00 38.05 30 MET D CA 1
ATOM 8649 C C . MET D 1 33 ? 1.937 60.117 42.771 1.00 39.12 30 MET D C 1
ATOM 8650 O O . MET D 1 33 ? 0.770 59.932 43.032 1.00 40.28 30 MET D O 1
ATOM 8655 N N . ALA D 1 34 ? 2.344 60.356 41.545 1.00 39.56 31 ALA D N 1
ATOM 8656 C CA . ALA D 1 34 ? 1.376 60.529 40.480 1.00 40.60 31 ALA D CA 1
ATOM 8657 C C . ALA D 1 34 ? 1.530 59.446 39.438 1.00 41.65 31 ALA D C 1
ATOM 8658 O O . ALA D 1 34 ? 0.952 59.573 38.379 1.00 41.33 31 ALA D O 1
ATOM 8660 N N . ASN D 1 35 ? 2.341 58.404 39.692 1.00 42.65 32 ASN D N 1
ATOM 8661 C CA . ASN D 1 35 ? 2.413 57.297 38.747 1.00 43.96 32 ASN D CA 1
ATOM 8662 C C . ASN D 1 35 ? 3.096 57.663 37.418 1.00 43.82 32 ASN D C 1
ATOM 8663 O O . ASN D 1 35 ? 2.948 56.944 36.422 1.00 45.07 32 ASN D O 1
ATOM 8668 N N . PHE D 1 36 ? 3.856 58.753 37.372 1.00 43.84 33 PHE D N 1
ATOM 8669 C CA . PHE D 1 36 ? 4.256 59.313 36.081 1.00 43.48 33 PHE D CA 1
ATOM 8670 C C . PHE D 1 36 ? 5.635 58.871 35.620 1.00 43.01 33 PHE D C 1
ATOM 8671 O O . PHE D 1 36 ? 6.610 59.158 36.291 1.00 42.57 33 PHE D O 1
ATOM 8679 N N . THR D 1 37 ? 5.722 58.197 34.468 1.00 42.96 34 THR D N 1
ATOM 8680 C CA . THR D 1 37 ? 6.987 57.664 34.003 1.00 42.91 34 THR D CA 1
ATOM 8681 C C . THR D 1 37 ? 7.821 58.617 33.158 1.00 43.43 34 THR D C 1
ATOM 8682 O O . THR D 1 37 ? 8.913 58.257 32.685 1.00 43.82 34 THR D O 1
ATOM 8686 N N . GLY D 1 38 ? 7.322 59.833 32.954 1.00 43.94 35 GLY D N 1
ATOM 8687 C CA . GLY D 1 38 ? 7.996 60.802 32.079 1.00 43.61 35 GLY D CA 1
ATOM 8688 C C . GLY D 1 38 ? 9.149 61.544 32.736 1.00 42.55 35 GLY D C 1
ATOM 8689 O O . GLY D 1 38 ? 9.443 61.387 33.916 1.00 41.64 35 GLY D O 1
ATOM 8690 N N . THR D 1 39 ? 9.786 62.371 31.930 1.00 42.20 36 THR D N 1
ATOM 8691 C CA . THR D 1 39 ? 11.020 63.025 32.282 1.00 41.58 36 THR D CA 1
ATOM 8692 C C . THR D 1 39 ? 10.785 64.478 32.782 1.00 41.00 36 THR D C 1
ATOM 8693 O O . THR D 1 39 ? 11.690 65.119 33.252 1.00 41.28 36 THR D O 1
ATOM 8697 N N . ALA D 1 40 ? 9.576 65.017 32.695 1.00 40.38 37 ALA D N 1
ATOM 8698 C CA . ALA D 1 40 ? 9.402 66.434 33.050 1.00 39.05 37 ALA D CA 1
ATOM 8699 C C . ALA D 1 40 ? 8.137 66.626 33.799 1.00 37.69 37 ALA D C 1
ATOM 8700 O O . ALA D 1 40 ? 7.247 65.816 33.698 1.00 38.39 37 ALA D O 1
ATOM 8702 N N . GLY D 1 41 ? 8.069 67.687 34.576 1.00 35.52 38 GLY D N 1
ATOM 8703 C CA . GLY D 1 41 ? 6.839 68.041 35.264 1.00 34.98 38 GLY D CA 1
ATOM 8704 C C . GLY D 1 41 ? 7.036 68.167 36.758 1.00 33.53 38 GLY D C 1
ATOM 8705 O O . GLY D 1 41 ? 7.988 67.663 37.298 1.00 33.37 38 GLY D O 1
ATOM 8706 N N . VAL D 1 42 ? 6.086 68.796 37.442 1.00 33.64 39 VAL D N 1
ATOM 8707 C CA A VAL D 1 42 ? 6.123 68.892 38.896 0.60 32.97 39 VAL D CA 1
ATOM 8708 C CA B VAL D 1 42 ? 6.114 68.885 38.903 0.40 32.88 39 VAL D CA 1
ATOM 8709 C C . VAL D 1 42 ? 4.730 68.631 39.508 1.00 34.44 39 VAL D C 1
ATOM 8710 O O . VAL D 1 42 ? 3.699 68.863 38.855 1.00 35.46 39 VAL D O 1
ATOM 8717 N N . VAL D 1 43 ? 4.717 68.123 40.749 1.00 34.15 40 VAL D N 1
ATOM 8718 C CA . VAL D 1 43 ? 3.512 67.878 41.511 1.00 34.82 40 VAL D CA 1
ATOM 8719 C C . VAL D 1 43 ? 3.459 68.905 42.655 1.00 34.73 40 VAL D C 1
ATOM 8720 O O . VAL D 1 43 ? 4.443 69.143 43.387 1.00 32.83 40 VAL D O 1
ATOM 8724 N N . LEU D 1 44 ? 2.270 69.493 42.743 1.00 35.37 41 LEU D N 1
ATOM 8725 C CA . LEU D 1 44 ? 1.898 70.433 43.749 1.00 35.75 41 LEU D CA 1
ATOM 8726 C C . LEU D 1 44 ? 0.576 69.983 44.367 1.00 36.80 41 LEU D C 1
ATOM 8727 O O . LEU D 1 44 ? -0.455 69.740 43.671 1.00 37.65 41 LEU D O 1
ATOM 8732 N N . ILE D 1 45 ? 0.597 69.991 45.700 1.00 36.34 42 ILE D N 1
ATOM 8733 C CA . ILE D 1 45 ? -0.411 69.372 46.492 1.00 37.46 42 ILE D CA 1
ATOM 8734 C C . ILE D 1 45 ? -0.551 70.242 47.708 1.00 37.90 42 ILE D C 1
ATOM 8735 O O . ILE D 1 45 ? 0.438 70.447 48.449 1.00 37.43 42 ILE D O 1
ATOM 8740 N N . SER D 1 46 ? -1.773 70.776 47.815 1.00 37.67 43 SER D N 1
ATOM 8741 C CA . SER D 1 46 ? -2.266 71.565 48.916 1.00 38.64 43 SER D CA 1
ATOM 8742 C C . SER D 1 46 ? -3.045 70.578 49.723 1.00 39.82 43 SER D C 1
ATOM 8743 O O . SER D 1 46 ? -3.146 69.416 49.347 1.00 37.47 43 SER D O 1
ATOM 8746 N N . LYS D 1 47 ? -3.665 71.073 50.796 1.00 41.97 44 LYS D N 1
ATOM 8747 C CA . LYS D 1 47 ? -4.374 70.193 51.719 1.00 44.19 44 LYS D CA 1
ATOM 8748 C C . LYS D 1 47 ? -5.673 69.711 51.104 1.00 46.06 44 LYS D C 1
ATOM 8749 O O . LYS D 1 47 ? -6.232 68.711 51.529 1.00 47.60 44 LYS D O 1
ATOM 8755 N N . LYS D 1 48 ? -6.129 70.416 50.083 1.00 46.54 45 LYS D N 1
ATOM 8756 C CA . LYS D 1 48 ? -7.446 70.187 49.483 1.00 47.67 45 LYS D CA 1
ATOM 8757 C C . LYS D 1 48 ? -7.385 69.797 47.959 1.00 46.34 45 LYS D C 1
ATOM 8758 O O . LYS D 1 48 ? -8.277 69.103 47.460 1.00 47.66 45 LYS D O 1
ATOM 8764 N N . ARG D 1 49 ? -6.333 70.238 47.251 1.00 42.90 46 ARG D N 1
ATOM 8765 C CA . ARG D 1 49 ? -6.133 69.991 45.819 1.00 41.32 46 ARG D CA 1
ATOM 8766 C C . ARG D 1 49 ? -4.721 69.390 45.571 1.00 40.07 46 ARG D C 1
ATOM 8767 O O . ARG D 1 49 ? -3.828 69.467 46.434 1.00 37.37 46 ARG D O 1
ATOM 8775 N N . ALA D 1 50 ? -4.574 68.787 44.388 1.00 39.69 47 ALA D N 1
ATOM 8776 C CA . ALA D 1 50 ? -3.425 68.023 43.971 1.00 39.14 47 ALA D CA 1
ATOM 8777 C C . ALA D 1 50 ? -3.359 68.189 42.476 1.00 39.34 47 ALA D C 1
ATOM 8778 O O . ALA D 1 50 ? -4.358 67.864 41.775 1.00 39.38 47 ALA D O 1
ATOM 8780 N N . GLN D 1 51 ? -2.199 68.663 42.004 1.00 38.90 48 GLN D N 1
ATOM 8781 C CA . GLN D 1 51 ? -1.996 69.002 40.596 1.00 38.77 48 GLN D CA 1
ATOM 8782 C C . GLN D 1 51 ? -0.693 68.454 40.079 1.00 37.75 48 GLN D C 1
ATOM 8783 O O . GLN D 1 51 ? 0.303 68.338 40.776 1.00 34.94 48 GLN D O 1
ATOM 8789 N N . PHE D 1 52 ? -0.724 68.160 38.784 1.00 38.66 49 PHE D N 1
ATOM 8790 C CA . PHE D 1 52 ? 0.462 67.776 38.065 1.00 38.98 49 PHE D CA 1
ATOM 8791 C C . PHE D 1 52 ? 0.633 68.839 36.983 1.00 38.37 49 PHE D C 1
ATOM 8792 O O . PHE D 1 52 ? -0.211 69.003 36.141 1.00 37.84 49 PHE D O 1
ATOM 8800 N N . ILE D 1 53 ? 1.743 69.570 37.047 1.00 38.69 50 ILE D N 1
ATOM 8801 C CA . ILE D 1 53 ? 2.021 70.686 36.147 1.00 37.55 50 ILE D CA 1
ATOM 8802 C C . ILE D 1 53 ? 2.971 70.115 35.102 1.00 38.72 50 ILE D C 1
ATOM 8803 O O . ILE D 1 53 ? 4.076 69.649 35.421 1.00 36.40 50 ILE D O 1
ATOM 8808 N N . THR D 1 54 ? 2.518 70.117 33.859 1.00 41.19 51 THR D N 1
ATOM 8809 C CA A THR D 1 54 ? 3.123 69.294 32.802 0.60 42.14 51 THR D CA 1
ATOM 8810 C CA B THR D 1 54 ? 3.121 69.282 32.817 0.40 41.85 51 THR D CA 1
ATOM 8811 C C . THR D 1 54 ? 3.579 70.120 31.624 1.00 42.95 51 THR D C 1
ATOM 8812 O O . THR D 1 54 ? 3.013 71.180 31.337 1.00 43.00 51 THR D O 1
ATOM 8819 N N . ASP D 1 55 ? 4.591 69.619 30.931 1.00 43.78 52 ASP D N 1
ATOM 8820 C CA . ASP D 1 55 ? 4.947 70.177 29.633 1.00 46.33 52 ASP D CA 1
ATOM 8821 C C . ASP D 1 55 ? 3.890 69.711 28.603 1.00 47.84 52 ASP D C 1
ATOM 8822 O O . ASP D 1 55 ? 3.235 68.678 28.759 1.00 47.33 52 ASP D O 1
ATOM 8827 N N . PHE D 1 56 ? 3.723 70.507 27.556 1.00 49.55 53 PHE D N 1
ATOM 8828 C CA . PHE D 1 56 ? 2.742 70.235 26.533 1.00 51.43 53 PHE D CA 1
ATOM 8829 C C . PHE D 1 56 ? 2.762 68.803 26.002 1.00 51.25 53 PHE D C 1
ATOM 8830 O O . PHE D 1 56 ? 1.708 68.198 25.817 1.00 51.73 53 PHE D O 1
ATOM 8838 N N . ARG D 1 57 ? 3.956 68.284 25.743 1.00 50.77 54 ARG D N 1
ATOM 8839 C CA . ARG D 1 57 ? 4.101 66.985 25.069 1.00 50.98 54 ARG D CA 1
ATOM 8840 C C . ARG D 1 57 ? 3.654 65.784 25.926 1.00 50.00 54 ARG D C 1
ATOM 8841 O O . ARG D 1 57 ? 3.384 64.695 25.384 1.00 49.72 54 ARG D O 1
ATOM 8849 N N . TYR D 1 58 ? 3.584 65.981 27.245 1.00 47.95 55 TYR D N 1
ATOM 8850 C CA . TYR D 1 58 ? 3.207 64.909 28.141 1.00 46.74 55 TYR D CA 1
ATOM 8851 C C . TYR D 1 58 ? 1.744 65.013 28.502 1.00 46.78 55 TYR D C 1
ATOM 8852 O O . TYR D 1 58 ? 1.211 64.131 29.163 1.00 46.87 55 TYR D O 1
ATOM 8861 N N . VAL D 1 59 ? 1.079 66.078 28.070 1.00 46.86 56 VAL D N 1
ATOM 8862 C CA . VAL D 1 59 ? -0.306 66.306 28.488 1.00 46.31 56 VAL D CA 1
ATOM 8863 C C . VAL D 1 59 ? -1.152 65.050 28.401 1.00 46.63 56 VAL D C 1
ATOM 8864 O O . VAL D 1 59 ? -1.803 64.723 29.379 1.00 45.84 56 VAL D O 1
ATOM 8868 N N . GLU D 1 60 ? -1.073 64.315 27.277 1.00 47.37 57 GLU D N 1
ATOM 8869 C CA A GLU D 1 60 ? -1.877 63.091 27.055 0.60 47.96 57 GLU D CA 1
ATOM 8870 C CA B GLU D 1 60 ? -1.884 63.111 27.077 0.40 48.04 57 GLU D CA 1
ATOM 8871 C C . GLU D 1 60 ? -1.478 61.971 28.029 1.00 47.23 57 GLU D C 1
ATOM 8872 O O . GLU D 1 60 ? -2.339 61.337 28.640 1.00 47.34 57 GLU D O 1
ATOM 8883 N N . GLN D 1 61 ? -0.161 61.721 28.152 1.00 45.88 58 GLN D N 1
ATOM 8884 C CA . GLN D 1 61 ? 0.396 60.718 29.086 1.00 44.63 58 GLN D CA 1
ATOM 8885 C C . GLN D 1 61 ? 0.096 61.027 30.587 1.00 43.80 58 GLN D C 1
ATOM 8886 O O . GLN D 1 61 ? -0.451 60.189 31.323 1.00 43.36 58 GLN D O 1
ATOM 8892 N N . ALA D 1 62 ? 0.446 62.237 31.014 1.00 42.84 59 ALA D N 1
ATOM 8893 C CA . ALA D 1 62 ? 0.076 62.778 32.331 1.00 42.18 59 ALA D CA 1
ATOM 8894 C C . ALA D 1 62 ? -1.334 62.454 32.663 1.00 42.82 59 ALA D C 1
ATOM 8895 O O . ALA D 1 62 ? -1.574 61.927 33.717 1.00 40.49 59 ALA D O 1
ATOM 8897 N N . SER D 1 63 ? -2.242 62.790 31.730 1.00 45.51 60 SER D N 1
ATOM 8898 C CA . SER D 1 63 ? -3.678 62.615 31.866 1.00 47.83 60 SER D CA 1
ATOM 8899 C C . SER D 1 63 ? -4.117 61.163 32.040 1.00 49.48 60 SER D C 1
ATOM 8900 O O . SER D 1 63 ? -5.171 60.919 32.642 1.00 51.32 60 SER D O 1
ATOM 8903 N N . LYS D 1 64 ? -3.377 60.225 31.440 1.00 49.49 61 LYS D N 1
ATOM 8904 C CA . LYS D 1 64 ? -3.606 58.762 31.617 1.00 50.55 61 LYS D CA 1
ATOM 8905 C C . LYS D 1 64 ? -2.949 58.244 32.920 1.00 48.96 61 LYS D C 1
ATOM 8906 O O . LYS D 1 64 ? -3.567 57.468 33.637 1.00 49.64 61 LYS D O 1
ATOM 8912 N N . GLN D 1 65 ? -1.718 58.681 33.232 1.00 46.95 62 GLN D N 1
ATOM 8913 C CA . GLN D 1 65 ? -0.938 58.146 34.394 1.00 45.63 62 GLN D CA 1
ATOM 8914 C C . GLN D 1 65 ? -1.270 58.844 35.726 1.00 45.60 62 GLN D C 1
ATOM 8915 O O . GLN D 1 65 ? -1.325 58.240 36.792 1.00 44.17 62 GLN D O 1
ATOM 8921 N N . ALA D 1 66 ? -1.531 60.128 35.640 1.00 46.08 63 ALA D N 1
ATOM 8922 C CA . ALA D 1 66 ? -1.530 60.977 36.815 1.00 46.26 63 ALA D CA 1
ATOM 8923 C C . ALA D 1 66 ? -2.920 61.024 37.366 1.00 47.15 63 ALA D C 1
ATOM 8924 O O . ALA D 1 66 ? -3.446 62.113 37.560 1.00 47.07 63 ALA D O 1
ATOM 8926 N N . VAL D 1 67 ? -3.522 59.861 37.623 1.00 47.97 64 VAL D N 1
ATOM 8927 C CA . VAL D 1 67 ? -4.861 59.812 38.209 1.00 49.59 64 VAL D CA 1
ATOM 8928 C C . VAL D 1 67 ? -4.929 60.401 39.660 1.00 48.98 64 VAL D C 1
ATOM 8929 O O . VAL D 1 67 ? -3.993 60.290 40.432 1.00 47.90 64 VAL D O 1
ATOM 8933 N N . GLY D 1 68 ? -6.035 61.060 40.000 1.00 49.93 65 GLY D N 1
ATOM 8934 C CA . GLY D 1 68 ? -6.141 61.809 41.268 1.00 50.06 65 GLY D CA 1
ATOM 8935 C C . GLY D 1 68 ? -5.629 63.257 41.224 1.00 49.28 65 GLY D C 1
ATOM 8936 O O . GLY D 1 68 ? -5.625 63.953 42.260 1.00 49.89 65 GLY D O 1
ATOM 8937 N N . TYR D 1 69 ? -5.181 63.701 40.043 1.00 47.77 66 TYR D N 1
ATOM 8938 C CA . TYR D 1 69 ? -4.480 64.995 39.882 1.00 46.61 66 TYR D CA 1
ATOM 8939 C C . TYR D 1 69 ? -5.067 65.760 38.737 1.00 46.34 66 TYR D C 1
ATOM 8940 O O . TYR D 1 69 ? -5.334 65.157 37.701 1.00 46.84 66 TYR D O 1
ATOM 8949 N N . GLU D 1 70 ? -5.264 67.067 38.929 1.00 44.88 67 GLU D N 1
ATOM 8950 C CA . GLU D 1 70 ? -5.565 67.963 37.844 1.00 44.37 67 GLU D CA 1
ATOM 8951 C C . GLU D 1 70 ? -4.308 68.188 37.050 1.00 42.53 67 GLU D C 1
ATOM 8952 O O . GLU D 1 70 ? -3.284 68.583 37.578 1.00 40.52 67 GLU D O 1
ATOM 8958 N N . ILE D 1 71 ? -4.433 67.960 35.756 1.00 41.93 68 ILE D N 1
ATOM 8959 C CA . ILE D 1 71 ? -3.385 68.203 34.766 1.00 40.34 68 ILE D CA 1
ATOM 8960 C C . ILE D 1 71 ? -3.327 69.693 34.409 1.00 39.10 68 ILE D C 1
ATOM 8961 O O . ILE D 1 71 ? -4.247 70.231 33.798 1.00 39.30 68 ILE D O 1
ATOM 8966 N N . VAL D 1 72 ? -2.240 70.357 34.790 1.00 36.50 69 VAL D N 1
ATOM 8967 C CA . VAL D 1 72 ? -2.121 71.776 34.596 1.00 36.58 69 VAL D CA 1
ATOM 8968 C C . VAL D 1 72 ? -1.028 72.060 33.574 1.00 37.49 69 VAL D C 1
ATOM 8969 O O . VAL D 1 72 ? 0.138 71.623 33.748 1.00 35.81 69 VAL D O 1
ATOM 8973 N N . GLN D 1 73 ? -1.404 72.783 32.517 1.00 39.07 70 GLN D N 1
ATOM 8974 C CA . GLN D 1 73 ? -0.489 73.192 31.465 1.00 41.15 70 GLN D CA 1
ATOM 8975 C C . GLN D 1 73 ? 0.166 74.534 31.870 1.00 40.54 70 GLN D C 1
ATOM 8976 O O . GLN D 1 73 ? -0.298 75.194 32.783 1.00 41.81 70 GLN D O 1
ATOM 8982 N N . HIS D 1 74 ? 1.292 74.883 31.277 1.00 40.52 71 HIS D N 1
ATOM 8983 C CA . HIS D 1 74 ? 1.940 76.161 31.563 1.00 40.39 71 HIS D CA 1
ATOM 8984 C C . HIS D 1 74 ? 2.248 76.859 30.269 1.00 41.05 71 HIS D C 1
ATOM 8985 O O . HIS D 1 74 ? 3.056 76.383 29.461 1.00 41.43 71 HIS D O 1
ATOM 8992 N N . ALA D 1 75 ? 1.604 77.993 30.068 1.00 40.84 72 ALA D N 1
ATOM 8993 C CA . ALA D 1 75 ? 1.892 78.817 28.906 1.00 41.85 72 ALA D CA 1
ATOM 8994 C C . ALA D 1 75 ? 3.267 79.491 29.057 1.00 40.52 72 ALA D C 1
ATOM 8995 O O . ALA D 1 75 ? 3.992 79.693 28.083 1.00 41.12 72 ALA D O 1
ATOM 8997 N N . GLY D 1 76 ? 3.635 79.811 30.275 1.00 39.33 73 GLY D N 1
ATOM 8998 C CA . GLY D 1 76 ? 4.901 80.466 30.502 1.00 39.21 73 GLY D CA 1
ATOM 8999 C C . GLY D 1 76 ? 5.932 79.513 31.075 1.00 38.53 73 GLY D C 1
ATOM 9000 O O . GLY D 1 76 ? 6.024 78.348 30.664 1.00 37.71 73 GLY D O 1
ATOM 9001 N N . LEU D 1 77 ? 6.715 80.024 32.018 1.00 38.11 74 LEU D N 1
ATOM 9002 C CA . LEU D 1 77 ? 7.728 79.223 32.664 1.00 37.09 74 LEU D CA 1
ATOM 9003 C C . LEU D 1 77 ? 7.043 78.334 33.667 1.00 36.54 74 LEU D C 1
ATOM 9004 O O . LEU D 1 77 ? 6.159 78.780 34.375 1.00 35.43 74 LEU D O 1
ATOM 9009 N N . ILE D 1 78 ? 7.509 77.086 33.770 1.00 35.61 75 ILE D N 1
ATOM 9010 C CA . ILE D 1 78 ? 6.985 76.174 34.772 1.00 35.02 75 ILE D CA 1
ATOM 9011 C C . ILE D 1 78 ? 7.047 76.754 36.194 1.00 32.78 75 ILE D C 1
ATOM 9012 O O . ILE D 1 78 ? 6.105 76.592 36.930 1.00 33.16 75 ILE D O 1
ATOM 9017 N N . ILE D 1 79 ? 8.125 77.441 36.567 1.00 31.16 76 ILE D N 1
ATOM 9018 C CA . ILE D 1 79 ? 8.277 78.011 37.942 1.00 30.01 76 ILE D CA 1
ATOM 9019 C C . ILE D 1 79 ? 7.307 79.169 38.187 1.00 33.12 76 ILE D C 1
ATOM 9020 O O . ILE D 1 79 ? 6.889 79.415 39.339 1.00 33.32 76 ILE D O 1
ATOM 9025 N N . ASP D 1 80 ? 7.008 79.935 37.119 1.00 32.87 77 ASP D N 1
ATOM 9026 C CA . ASP D 1 80 ? 5.983 80.971 37.217 1.00 35.22 77 ASP D CA 1
ATOM 9027 C C . ASP D 1 80 ? 4.613 80.279 37.361 1.00 34.82 77 ASP D C 1
ATOM 9028 O O . ASP D 1 80 ? 3.808 80.728 38.131 1.00 35.83 77 ASP D O 1
ATOM 9033 N N . GLU D 1 81 ? 4.362 79.178 36.636 1.00 34.38 78 GLU D N 1
ATOM 9034 C CA . GLU D 1 81 ? 3.043 78.485 36.727 1.00 34.00 78 GLU D CA 1
ATOM 9035 C C . GLU D 1 81 ? 2.865 77.869 38.104 1.00 32.91 78 GLU D C 1
ATOM 9036 O O . GLU D 1 81 ? 1.752 77.771 38.623 1.00 31.61 78 GLU D O 1
ATOM 9042 N N . VAL D 1 82 ? 3.957 77.353 38.661 1.00 32.23 79 VAL D N 1
ATOM 9043 C CA . VAL D 1 82 ? 3.965 76.956 40.087 1.00 31.75 79 VAL D CA 1
ATOM 9044 C C . VAL D 1 82 ? 3.585 78.143 40.940 1.00 32.97 79 VAL D C 1
ATOM 9045 O O . VAL D 1 82 ? 2.635 78.048 41.761 1.00 34.09 79 VAL D O 1
ATOM 9049 N N . ALA D 1 83 ? 4.264 79.274 40.732 1.00 33.11 80 ALA D N 1
ATOM 9050 C CA . ALA D 1 83 ? 3.978 80.520 41.526 1.00 35.54 80 ALA D CA 1
ATOM 9051 C C . ALA D 1 83 ? 2.498 80.907 41.478 1.00 37.07 80 ALA D C 1
ATOM 9052 O O . ALA D 1 83 ? 1.888 81.348 42.449 1.00 35.46 80 ALA D O 1
ATOM 9054 N N . LYS D 1 84 ? 1.953 80.813 40.265 1.00 38.65 81 LYS D N 1
ATOM 9055 C CA . LYS D 1 84 ? 0.527 81.062 40.006 1.00 38.96 81 LYS D CA 1
ATOM 9056 C C . LYS D 1 84 ? -0.427 80.079 40.688 1.00 39.93 81 LYS D C 1
ATOM 9057 O O . LYS D 1 84 ? -1.439 80.507 41.257 1.00 40.53 81 LYS D O 1
ATOM 9063 N N . GLN D 1 85 ? -0.139 78.781 40.581 1.00 38.39 82 GLN D N 1
ATOM 9064 C CA . GLN D 1 85 ? -0.992 77.768 41.182 1.00 39.25 82 GLN D CA 1
ATOM 9065 C C . GLN D 1 85 ? -0.952 77.797 42.716 1.00 39.52 82 GLN D C 1
ATOM 9066 O O . GLN D 1 85 ? -1.964 77.547 43.330 1.00 40.21 82 GLN D O 1
ATOM 9072 N N . VAL D 1 86 ? 0.176 78.201 43.277 1.00 38.65 83 VAL D N 1
ATOM 9073 C CA . VAL D 1 86 ? 0.356 78.319 44.708 1.00 39.19 83 VAL D CA 1
ATOM 9074 C C . VAL D 1 86 ? -0.661 79.280 45.268 1.00 40.67 83 VAL D C 1
ATOM 9075 O O . VAL D 1 86 ? -1.127 79.019 46.345 1.00 40.33 83 VAL D O 1
ATOM 9079 N N . LYS D 1 87 ? -0.956 80.376 44.521 1.00 42.85 84 LYS D N 1
ATOM 9080 C CA . LYS D 1 87 ? -1.976 81.405 44.854 1.00 45.56 84 LYS D CA 1
ATOM 9081 C C . LYS D 1 87 ? -3.425 80.892 44.744 1.00 46.23 84 LYS D C 1
ATOM 9082 O O . LYS D 1 87 ? -4.222 81.023 45.672 1.00 47.82 84 LYS D O 1
ATOM 9088 N N . GLU D 1 88 ? -3.738 80.342 43.576 1.00 45.38 85 GLU D N 1
ATOM 9089 C CA A GLU D 1 88 ? -5.012 79.659 43.273 0.70 46.37 85 GLU D CA 1
ATOM 9090 C CA B GLU D 1 88 ? -5.051 79.786 43.342 0.30 45.80 85 GLU D CA 1
ATOM 9091 C C . GLU D 1 88 ? -5.409 78.680 44.389 1.00 45.66 85 GLU D C 1
ATOM 9092 O O . GLU D 1 88 ? -6.545 78.621 44.845 1.00 45.90 85 GLU D O 1
ATOM 9103 N N . LEU D 1 89 ? -4.440 77.854 44.785 1.00 44.60 86 LEU D N 1
ATOM 9104 C CA . LEU D 1 89 ? -4.624 76.787 45.813 1.00 43.88 86 LEU D CA 1
ATOM 9105 C C . LEU D 1 89 ? -4.565 77.342 47.261 1.00 43.87 86 LEU D C 1
ATOM 9106 O O . LEU D 1 89 ? -4.868 76.628 48.226 1.00 43.78 86 LEU D O 1
ATOM 9111 N N . GLY D 1 90 ? -4.104 78.583 47.406 1.00 43.21 87 GLY D N 1
ATOM 9112 C CA . GLY D 1 90 ? -4.194 79.279 48.681 1.00 44.06 87 GLY D CA 1
ATOM 9113 C C . GLY D 1 90 ? -3.100 78.787 49.590 1.00 42.69 87 GLY D C 1
ATOM 9114 O O . GLY D 1 90 ? -3.137 78.945 50.811 1.00 42.25 87 GLY D O 1
ATOM 9115 N N . ILE D 1 91 ? -2.112 78.167 48.995 1.00 41.45 88 ILE D N 1
ATOM 9116 C CA . ILE D 1 91 ? -1.032 77.639 49.809 1.00 41.49 88 ILE D CA 1
ATOM 9117 C C . ILE D 1 91 ? -0.283 78.825 50.397 1.00 41.28 88 ILE D C 1
ATOM 9118 O O . ILE D 1 91 ? 0.146 79.707 49.653 1.00 39.43 88 ILE D O 1
ATOM 9123 N N . GLN D 1 92 ? -0.088 78.785 51.716 1.00 41.75 89 GLN D N 1
ATOM 9124 C CA . GLN D 1 92 ? 0.545 79.872 52.451 1.00 42.91 89 GLN D CA 1
ATOM 9125 C C . GLN D 1 92 ? 1.983 79.578 52.795 1.00 41.77 89 GLN D C 1
ATOM 9126 O O . GLN D 1 92 ? 2.810 80.473 52.778 1.00 40.39 89 GLN D O 1
ATOM 9132 N N . LYS D 1 93 ? 2.267 78.313 53.082 1.00 41.46 90 LYS D N 1
ATOM 9133 C CA . LYS D 1 93 ? 3.657 77.850 53.295 1.00 41.09 90 LYS D CA 1
ATOM 9134 C C . LYS D 1 93 ? 3.980 76.607 52.463 1.00 38.83 90 LYS D C 1
ATOM 9135 O O . LYS D 1 93 ? 3.544 75.504 52.758 1.00 39.18 90 LYS D O 1
ATOM 9141 N N . LEU D 1 94 ? 4.755 76.808 51.412 1.00 38.86 91 LEU D N 1
ATOM 9142 C CA . LEU D 1 94 ? 5.016 75.764 50.408 1.00 37.42 91 LEU D CA 1
ATOM 9143 C C . LEU D 1 94 ? 6.357 75.094 50.648 1.00 36.57 91 LEU D C 1
ATOM 9144 O O . LEU D 1 94 ? 7.390 75.726 50.469 1.00 38.34 91 LEU D O 1
ATOM 9149 N N . GLY D 1 95 ? 6.311 73.814 51.001 1.00 36.29 92 GLY D N 1
ATOM 9150 C CA . GLY D 1 95 ? 7.499 72.989 51.232 1.00 34.95 92 GLY D CA 1
ATOM 9151 C C . GLY D 1 95 ? 8.171 72.558 49.957 1.00 32.97 92 GLY D C 1
ATOM 9152 O O . GLY D 1 95 ? 7.490 72.365 48.957 1.00 33.30 92 GLY D O 1
ATOM 9153 N N . PHE D 1 96 ? 9.482 72.322 50.005 1.00 32.59 93 PHE D N 1
ATOM 9154 C CA . PHE D 1 96 ? 10.240 71.777 48.836 1.00 30.65 93 PHE D CA 1
ATOM 9155 C C . PHE D 1 96 ? 11.357 70.767 49.243 1.00 32.00 93 PHE D C 1
ATOM 9156 O O . PHE D 1 96 ? 11.856 70.767 50.370 1.00 32.02 93 PHE D O 1
ATOM 9164 N N . GLU D 1 97 ? 11.780 69.972 48.263 1.00 31.55 94 GLU D N 1
ATOM 9165 C CA . GLU D 1 97 ? 12.694 68.846 48.497 1.00 31.78 94 GLU D CA 1
ATOM 9166 C C . GLU D 1 97 ? 14.110 69.328 48.442 1.00 32.21 94 GLU D C 1
ATOM 9167 O O . GLU D 1 97 ? 14.743 69.360 47.367 1.00 31.21 94 GLU D O 1
ATOM 9173 N N . GLN D 1 98 ? 14.615 69.732 49.601 1.00 31.89 95 GLN D N 1
ATOM 9174 C CA . GLN D 1 98 ? 15.921 70.365 49.689 1.00 33.25 95 GLN D CA 1
ATOM 9175 C C . GLN D 1 98 ? 17.168 69.525 49.355 1.00 32.42 95 GLN D C 1
ATOM 9176 O O . GLN D 1 98 ? 18.273 70.064 49.047 1.00 31.66 95 GLN D O 1
ATOM 9182 N N . ASP D 1 99 ? 17.014 68.221 49.424 1.00 31.75 96 ASP D N 1
ATOM 9183 C CA . ASP D 1 99 ? 18.143 67.307 49.202 1.00 31.60 96 ASP D CA 1
ATOM 9184 C C . ASP D 1 99 ? 18.403 67.044 47.714 1.00 30.59 96 ASP D C 1
ATOM 9185 O O . ASP D 1 99 ? 19.423 66.437 47.379 1.00 28.92 96 ASP D O 1
ATOM 9190 N N . THR D 1 100 ? 17.468 67.473 46.881 1.00 29.59 97 THR D N 1
ATOM 9191 C CA . THR D 1 100 ? 17.499 67.413 45.425 1.00 31.47 97 THR D CA 1
ATOM 9192 C C . THR D 1 100 ? 17.533 68.813 44.801 1.00 30.31 97 THR D C 1
ATOM 9193 O O . THR D 1 100 ? 18.167 69.006 43.784 1.00 28.63 97 THR D O 1
ATOM 9197 N N . LEU D 1 101 ? 16.783 69.763 45.371 1.00 29.85 98 LEU D N 1
ATOM 9198 C CA . LEU D 1 101 ? 16.638 71.066 44.747 1.00 30.33 98 LEU D CA 1
ATOM 9199 C C . LEU D 1 101 ? 17.976 71.816 44.671 1.00 30.10 98 LEU D C 1
ATOM 9200 O O . LEU D 1 101 ? 18.670 72.044 45.659 1.00 29.23 98 LEU D O 1
ATOM 9205 N N . THR D 1 102 ? 18.310 72.264 43.477 1.00 29.38 99 THR D N 1
ATOM 9206 C CA . THR D 1 102 ? 19.571 72.934 43.315 1.00 28.84 99 THR D CA 1
ATOM 9207 C C . THR D 1 102 ? 19.415 74.334 43.825 1.00 29.56 99 THR D C 1
ATOM 9208 O O . THR D 1 102 ? 18.269 74.846 43.947 1.00 30.21 99 THR D O 1
ATOM 9212 N N . TYR D 1 103 ? 20.541 74.946 44.167 1.00 29.77 100 TYR D N 1
ATOM 9213 C CA . TYR D 1 103 ? 20.533 76.265 44.707 1.00 29.86 100 TYR D CA 1
ATOM 9214 C C . TYR D 1 103 ? 19.978 77.262 43.703 1.00 30.08 100 TYR D C 1
ATOM 9215 O O . TYR D 1 103 ? 19.075 78.060 44.018 1.00 28.88 100 TYR D O 1
ATOM 9224 N N . SER D 1 104 ? 20.529 77.190 42.503 1.00 29.31 101 SER D N 1
ATOM 9225 C CA . SER D 1 104 ? 19.999 77.915 41.371 1.00 31.05 101 SER D CA 1
ATOM 9226 C C . SER D 1 104 ? 18.442 77.908 41.397 1.00 29.72 101 SER D C 1
ATOM 9227 O O . SER D 1 104 ? 17.807 78.958 41.436 1.00 29.35 101 SER D O 1
ATOM 9230 N N . SER D 1 105 ? 17.860 76.715 41.381 1.00 30.06 102 SER D N 1
ATOM 9231 C CA . SER D 1 105 ? 16.417 76.515 41.261 1.00 31.63 102 SER D CA 1
ATOM 9232 C C . SER D 1 105 ? 15.704 76.957 42.524 1.00 32.34 102 SER D C 1
ATOM 9233 O O . SER D 1 105 ? 14.623 77.517 42.495 1.00 34.42 102 SER D O 1
ATOM 9236 N N . TYR D 1 106 ? 16.333 76.758 43.646 1.00 33.24 103 TYR D N 1
ATOM 9237 C CA . TYR D 1 106 ? 15.826 77.347 44.861 1.00 34.16 103 TYR D CA 1
ATOM 9238 C C . TYR D 1 106 ? 15.577 78.876 44.774 1.00 35.48 103 TYR D C 1
ATOM 9239 O O . TYR D 1 106 ? 14.471 79.344 45.083 1.00 35.46 103 TYR D O 1
ATOM 9248 N N . SER D 1 107 ? 16.600 79.648 44.391 1.00 36.24 104 SER D N 1
ATOM 9249 C CA . SER D 1 107 ? 16.486 81.110 44.325 1.00 37.04 104 SER D CA 1
ATOM 9250 C C . SER D 1 107 ? 15.453 81.517 43.293 1.00 36.21 104 SER D C 1
ATOM 9251 O O . SER D 1 107 ? 14.693 82.448 43.531 1.00 37.32 104 SER D O 1
ATOM 9254 N N . ALA D 1 108 ? 15.374 80.789 42.185 1.00 34.43 105 ALA D N 1
ATOM 9255 C CA . ALA D 1 108 ? 14.371 81.084 41.152 1.00 34.13 105 ALA D CA 1
ATOM 9256 C C . ALA D 1 108 ? 12.923 80.881 41.699 1.00 34.21 105 ALA D C 1
ATOM 9257 O O . ALA D 1 108 ? 12.096 81.790 41.596 1.00 32.83 105 ALA D O 1
ATOM 9259 N N . HIS D 1 109 ? 12.648 79.732 42.325 1.00 34.73 106 HIS D N 1
ATOM 9260 C CA . HIS D 1 109 ? 11.313 79.444 42.917 1.00 34.97 106 HIS D CA 1
ATOM 9261 C C . HIS D 1 109 ? 10.939 80.457 43.986 1.00 37.27 106 HIS D C 1
ATOM 9262 O O . HIS D 1 109 ? 9.804 80.994 44.023 1.00 35.08 106 HIS D O 1
ATOM 9269 N N . LYS D 1 110 ? 11.892 80.691 44.879 1.00 38.50 107 LYS D N 1
ATOM 9270 C CA . LYS D 1 110 ? 11.688 81.605 45.964 1.00 40.70 107 LYS D CA 1
ATOM 9271 C C . LYS D 1 110 ? 11.236 83.000 45.526 1.00 42.40 107 LYS D C 1
ATOM 9272 O O . LYS D 1 110 ? 10.253 83.541 46.021 1.00 43.84 107 LYS D O 1
ATOM 9278 N N . GLU D 1 111 ? 12.005 83.589 44.622 1.00 43.46 108 GLU D N 1
ATOM 9279 C CA . GLU D 1 111 ? 11.714 84.882 44.066 1.00 44.52 108 GLU D CA 1
ATOM 9280 C C . GLU D 1 111 ? 10.349 84.890 43.346 1.00 43.79 108 GLU D C 1
ATOM 9281 O O . GLU D 1 111 ? 9.649 85.890 43.394 1.00 45.70 108 GLU D O 1
ATOM 9287 N N . ALA D 1 112 ? 9.983 83.819 42.658 1.00 41.84 109 ALA D N 1
ATOM 9288 C CA . ALA D 1 112 ? 8.734 83.805 41.891 1.00 42.01 109 ALA D CA 1
ATOM 9289 C C . ALA D 1 112 ? 7.509 83.613 42.756 1.00 42.17 109 ALA D C 1
ATOM 9290 O O . ALA D 1 112 ? 6.447 84.107 42.410 1.00 43.38 109 ALA D O 1
ATOM 9292 N N . ILE D 1 113 ? 7.668 82.963 43.899 1.00 42.09 110 ILE D N 1
ATOM 9293 C CA . ILE D 1 113 ? 6.548 82.525 44.742 1.00 42.67 110 ILE D CA 1
ATOM 9294 C C . ILE D 1 113 ? 6.448 83.386 46.004 1.00 44.56 110 ILE D C 1
ATOM 9295 O O . ILE D 1 113 ? 7.415 83.536 46.747 1.00 43.62 110 ILE D O 1
ATOM 9300 N N . ASP D 1 114 ? 5.243 83.878 46.272 1.00 46.78 111 ASP D N 1
ATOM 9301 C CA A ASP D 1 114 ? 5.031 84.837 47.354 0.60 48.35 111 ASP D CA 1
ATOM 9302 C CA B ASP D 1 114 ? 5.008 84.840 47.353 0.40 48.07 111 ASP D CA 1
ATOM 9303 C C . ASP D 1 114 ? 4.898 84.154 48.719 1.00 48.67 111 ASP D C 1
ATOM 9304 O O . ASP D 1 114 ? 5.206 84.750 49.763 1.00 50.58 111 ASP D O 1
ATOM 9313 N N . ALA D 1 115 ? 4.444 82.913 48.715 1.00 47.94 112 ALA D N 1
ATOM 9314 C CA . ALA D 1 115 ? 4.306 82.122 49.932 1.00 47.95 112 ALA D CA 1
ATOM 9315 C C . ALA D 1 115 ? 5.681 81.903 50.600 1.00 47.36 112 ALA D C 1
ATOM 9316 O O . ALA D 1 115 ? 6.734 82.194 49.997 1.00 46.14 112 ALA D O 1
ATOM 9318 N N . GLU D 1 116 ? 5.710 81.387 51.819 1.00 46.35 113 GLU D N 1
ATOM 9319 C CA . GLU D 1 116 ? 7.013 81.029 52.363 1.00 46.95 113 GLU D CA 1
ATOM 9320 C C . GLU D 1 116 ? 7.524 79.724 51.693 1.00 45.09 113 GLU D C 1
ATOM 9321 O O . GLU D 1 116 ? 6.743 78.898 51.200 1.00 44.99 113 GLU D O 1
ATOM 9327 N N . PHE D 1 117 ? 8.834 79.566 51.641 1.00 43.85 114 PHE D N 1
ATOM 9328 C CA . PHE D 1 117 ? 9.453 78.461 50.887 1.00 42.63 114 PHE D CA 1
ATOM 9329 C C . PHE D 1 117 ? 10.248 77.673 51.877 1.00 41.87 114 PHE D C 1
ATOM 9330 O O . PHE D 1 117 ? 11.308 78.123 52.274 1.00 41.32 114 PHE D O 1
ATOM 9338 N N . ILE D 1 118 ? 9.705 76.522 52.293 1.00 40.91 115 ILE D N 1
ATOM 9339 C CA . ILE D 1 118 ? 10.204 75.829 53.457 1.00 41.44 115 ILE D CA 1
ATOM 9340 C C . ILE D 1 118 ? 10.939 74.537 53.052 1.00 39.75 115 ILE D C 1
ATOM 9341 O O . ILE D 1 118 ? 10.328 73.627 52.387 1.00 39.40 115 ILE D O 1
ATOM 9346 N N . PRO D 1 119 ? 12.246 74.438 53.435 1.00 37.83 116 PRO D N 1
ATOM 9347 C CA . PRO D 1 119 ? 12.947 73.226 53.117 1.00 37.29 116 PRO D CA 1
ATOM 9348 C C . PRO D 1 119 ? 12.236 72.088 53.837 1.00 36.63 116 PRO D C 1
ATOM 9349 O O . PRO D 1 119 ? 11.756 72.283 54.938 1.00 36.16 116 PRO D O 1
ATOM 9353 N N . THR D 1 120 ? 12.126 70.937 53.178 1.00 35.91 117 THR D N 1
ATOM 9354 C CA . THR D 1 120 ? 11.688 69.707 53.828 1.00 34.95 117 THR D CA 1
ATOM 9355 C C . THR D 1 120 ? 12.503 68.555 53.307 1.00 35.72 117 THR D C 1
ATOM 9356 O O . THR D 1 120 ? 13.151 68.663 52.232 1.00 33.47 117 THR D O 1
ATOM 9360 N N . SER D 1 121 ? 12.470 67.442 54.035 1.00 36.89 118 SER D N 1
ATOM 9361 C CA . SER D 1 121 ? 12.861 66.192 53.447 1.00 37.07 118 SER D CA 1
ATOM 9362 C C . SER D 1 121 ? 12.332 64.958 54.175 1.00 38.73 118 SER D C 1
ATOM 9363 O O . SER D 1 121 ? 11.790 65.039 55.286 1.00 39.27 118 SER D O 1
ATOM 9366 N N . GLY D 1 122 ? 12.474 63.806 53.535 1.00 38.02 119 GLY D N 1
ATOM 9367 C CA . GLY D 1 122 ? 12.024 62.566 54.135 1.00 39.09 119 GLY D CA 1
ATOM 9368 C C . GLY D 1 122 ? 10.536 62.335 53.972 1.00 39.12 119 GLY D C 1
ATOM 9369 O O . GLY D 1 122 ? 10.039 61.292 54.381 1.00 41.23 119 GLY D O 1
ATOM 9370 N N . LEU D 1 123 ? 9.811 63.249 53.349 1.00 37.92 120 LEU D N 1
ATOM 9371 C CA . LEU D 1 123 ? 8.342 63.154 53.401 1.00 39.09 120 LEU D CA 1
ATOM 9372 C C . LEU D 1 123 ? 7.810 62.095 52.451 1.00 37.63 120 LEU D C 1
ATOM 9373 O O . LEU D 1 123 ? 7.046 61.189 52.843 1.00 37.28 120 LEU D O 1
ATOM 9378 N N . VAL D 1 124 ? 8.216 62.207 51.207 1.00 35.83 121 VAL D N 1
ATOM 9379 C CA . VAL D 1 124 ? 7.852 61.211 50.252 1.00 36.20 121 VAL D CA 1
ATOM 9380 C C . VAL D 1 124 ? 8.543 59.943 50.695 1.00 35.74 121 VAL D C 1
ATOM 9381 O O . VAL D 1 124 ? 7.925 58.864 50.598 1.00 35.49 121 VAL D O 1
ATOM 9385 N N . GLU D 1 125 ? 9.744 60.091 51.271 1.00 34.98 122 GLU D N 1
ATOM 9386 C CA . GLU D 1 125 ? 10.621 58.948 51.579 1.00 35.72 122 GLU D CA 1
ATOM 9387 C C . GLU D 1 125 ? 9.974 58.072 52.648 1.00 36.11 122 GLU D C 1
ATOM 9388 O O . GLU D 1 125 ? 10.041 56.852 52.568 1.00 34.16 122 GLU D O 1
ATOM 9394 N N . LYS D 1 126 ? 9.312 58.701 53.615 1.00 36.41 123 LYS D N 1
ATOM 9395 C CA . LYS D 1 126 ? 8.583 57.950 54.648 1.00 37.79 123 LYS D CA 1
ATOM 9396 C C . LYS D 1 126 ? 7.550 57.049 54.014 1.00 37.59 123 LYS D C 1
ATOM 9397 O O . LYS D 1 126 ? 7.414 55.909 54.401 1.00 39.39 123 LYS D O 1
ATOM 9403 N N . LEU D 1 127 ? 6.875 57.514 52.982 1.00 38.02 124 LEU D N 1
ATOM 9404 C CA . LEU D 1 127 ? 5.819 56.713 52.380 1.00 38.72 124 LEU D CA 1
ATOM 9405 C C . LEU D 1 127 ? 6.503 55.570 51.611 1.00 38.07 124 LEU D C 1
ATOM 9406 O O . LEU D 1 127 ? 6.083 54.417 51.688 1.00 39.25 124 LEU D O 1
ATOM 9411 N N . ARG D 1 128 ? 7.603 55.883 50.932 1.00 36.12 125 ARG D N 1
ATOM 9412 C CA . ARG D 1 128 ? 8.304 54.874 50.137 1.00 34.97 125 ARG D CA 1
ATOM 9413 C C . ARG D 1 128 ? 8.999 53.778 50.930 1.00 34.51 125 ARG D C 1
ATOM 9414 O O . ARG D 1 128 ? 9.320 52.718 50.354 1.00 35.21 125 ARG D O 1
ATOM 9422 N N . LEU D 1 129 ? 9.270 54.037 52.204 1.00 34.04 126 LEU D N 1
ATOM 9423 C CA . LEU D 1 129 ? 9.952 53.093 53.091 1.00 34.27 126 LEU D CA 1
ATOM 9424 C C . LEU D 1 129 ? 9.215 51.732 53.215 1.00 34.35 126 LEU D C 1
ATOM 9425 O O . LEU D 1 129 ? 9.849 50.660 53.234 1.00 33.15 126 LEU D O 1
ATOM 9430 N N . ILE D 1 130 ? 7.875 51.786 53.252 1.00 34.40 127 ILE D N 1
ATOM 9431 C CA . ILE D 1 130 ? 7.039 50.605 53.449 1.00 34.47 127 ILE D CA 1
ATOM 9432 C C . ILE D 1 130 ? 6.398 50.340 52.117 1.00 33.66 127 ILE D C 1
ATOM 9433 O O . ILE D 1 130 ? 5.616 51.167 51.609 1.00 33.92 127 ILE D O 1
ATOM 9438 N N . LYS D 1 131 ? 6.742 49.223 51.499 1.00 32.60 128 LYS D N 1
ATOM 9439 C CA . LYS D 1 131 ? 6.225 48.882 50.174 1.00 33.22 128 LYS D CA 1
ATOM 9440 C C . LYS D 1 131 ? 4.814 48.338 50.210 1.00 35.40 128 LYS D C 1
ATOM 9441 O O . LYS D 1 131 ? 4.438 47.688 51.161 1.00 35.91 128 LYS D O 1
ATOM 9447 N N . THR D 1 132 ? 4.059 48.579 49.145 1.00 36.35 129 THR D N 1
ATOM 9448 C CA . THR D 1 132 ? 2.689 48.099 49.037 1.00 38.29 129 THR D CA 1
ATOM 9449 C C . THR D 1 132 ? 2.675 46.712 48.433 1.00 38.77 129 THR D C 1
ATOM 9450 O O . THR D 1 132 ? 3.700 46.219 47.976 1.00 36.98 129 THR D O 1
ATOM 9454 N N . ASP D 1 133 ? 1.518 46.072 48.426 1.00 39.35 130 ASP D N 1
ATOM 9455 C CA . ASP D 1 133 ? 1.426 44.744 47.853 1.00 41.21 130 ASP D CA 1
ATOM 9456 C C . ASP D 1 133 ? 1.822 44.723 46.345 1.00 40.54 130 ASP D C 1
ATOM 9457 O O . ASP D 1 133 ? 2.521 43.817 45.885 1.00 39.36 130 ASP D O 1
ATOM 9462 N N . SER D 1 134 ? 1.381 45.729 45.592 1.00 40.28 131 SER D N 1
ATOM 9463 C CA . SER D 1 134 ? 1.676 45.817 44.150 1.00 39.26 131 SER D CA 1
ATOM 9464 C C . SER D 1 134 ? 3.152 46.132 43.942 1.00 36.50 131 SER D C 1
ATOM 9465 O O . SER D 1 134 ? 3.771 45.619 42.999 1.00 35.47 131 SER D O 1
ATOM 9468 N N . GLU D 1 135 ? 3.740 46.858 44.877 1.00 33.95 132 GLU D N 1
ATOM 9469 C CA . GLU D 1 135 ? 5.176 47.204 44.798 1.00 33.17 132 GLU D CA 1
ATOM 9470 C C . GLU D 1 135 ? 6.012 45.945 45.061 1.00 31.43 132 GLU D C 1
ATOM 9471 O O . GLU D 1 135 ? 6.919 45.631 44.289 1.00 30.27 132 GLU D O 1
ATOM 9477 N N . ILE D 1 136 ? 5.633 45.185 46.088 1.00 30.56 133 ILE D N 1
ATOM 9478 C CA . ILE D 1 136 ? 6.296 43.935 46.394 1.00 30.09 133 ILE D CA 1
ATOM 9479 C C . ILE D 1 136 ? 6.234 42.989 45.189 1.00 31.21 133 ILE D C 1
ATOM 9480 O O . ILE D 1 136 ? 7.231 42.381 44.807 1.00 31.09 133 ILE D O 1
ATOM 9485 N N . LYS D 1 137 ? 5.072 42.870 44.568 1.00 32.66 134 LYS D N 1
ATOM 9486 C CA . LYS D 1 137 ? 4.968 42.101 43.337 1.00 34.12 134 LYS D CA 1
ATOM 9487 C C . LYS D 1 137 ? 5.997 42.513 42.255 1.00 32.93 134 LYS D C 1
ATOM 9488 O O . LYS D 1 137 ? 6.531 41.653 41.534 1.00 32.07 134 LYS D O 1
ATOM 9494 N N . ILE D 1 138 ? 6.250 43.818 42.149 1.00 30.72 135 ILE D N 1
ATOM 9495 C CA . ILE D 1 138 ? 7.140 44.335 41.110 1.00 29.22 135 ILE D CA 1
ATOM 9496 C C . ILE D 1 138 ? 8.563 43.998 41.501 1.00 28.41 135 ILE D C 1
ATOM 9497 O O . ILE D 1 138 ? 9.313 43.481 40.671 1.00 26.96 135 ILE D O 1
ATOM 9502 N N . LEU D 1 139 ? 8.935 44.290 42.750 1.00 27.85 136 LEU D N 1
ATOM 9503 C CA . LEU D 1 139 ? 10.259 43.905 43.226 1.00 28.45 136 LEU D CA 1
ATOM 9504 C C . LEU D 1 139 ? 10.536 42.432 42.986 1.00 27.05 136 LEU D C 1
ATOM 9505 O O . LEU D 1 139 ? 11.635 42.042 42.588 1.00 26.95 136 LEU D O 1
ATOM 9510 N N . LYS D 1 140 ? 9.535 41.618 43.273 1.00 27.56 137 LYS D N 1
ATOM 9511 C CA . LYS D 1 140 ? 9.642 40.180 43.057 1.00 27.10 137 LYS D CA 1
ATOM 9512 C C . LYS D 1 140 ? 9.916 39.803 41.605 1.00 27.19 137 LYS D C 1
ATOM 9513 O O . LYS D 1 140 ? 10.728 38.902 41.362 1.00 27.69 137 LYS D O 1
ATOM 9519 N N . GLU D 1 141 ? 9.275 40.480 40.637 1.00 27.15 138 GLU D N 1
ATOM 9520 C CA A GLU D 1 141 ? 9.572 40.173 39.230 0.60 27.55 138 GLU D CA 1
ATOM 9521 C CA B GLU D 1 141 ? 9.504 40.257 39.209 0.40 26.82 138 GLU D CA 1
ATOM 9522 C C . GLU D 1 141 ? 10.936 40.723 38.864 1.00 25.93 138 GLU D C 1
ATOM 9523 O O . GLU D 1 141 ? 11.633 40.107 38.063 1.00 25.79 138 GLU D O 1
ATOM 9534 N N . ALA D 1 142 ? 11.344 41.827 39.479 1.00 25.23 139 ALA D N 1
ATOM 9535 C CA . ALA D 1 142 ? 12.655 42.410 39.202 1.00 25.58 139 ALA D CA 1
ATOM 9536 C C . ALA D 1 142 ? 13.725 41.430 39.696 1.00 24.17 139 ALA D C 1
ATOM 9537 O O . ALA D 1 142 ? 14.717 41.246 39.040 1.00 25.08 139 ALA D O 1
ATOM 9539 N N . ALA D 1 143 ? 13.502 40.842 40.865 1.00 24.74 140 ALA D N 1
ATOM 9540 C CA . ALA D 1 143 ? 14.432 39.871 41.492 1.00 24.55 140 ALA D CA 1
ATOM 9541 C C . ALA D 1 143 ? 14.533 38.589 40.660 1.00 25.09 140 ALA D C 1
ATOM 9542 O O . ALA D 1 143 ? 15.669 38.006 40.480 1.00 23.24 140 ALA D O 1
ATOM 9544 N N . GLN D 1 144 ? 13.385 38.176 40.115 1.00 24.42 141 GLN D N 1
ATOM 9545 C CA . GLN D 1 144 ? 13.257 37.007 39.241 1.00 26.25 141 GLN D CA 1
ATOM 9546 C C . GLN D 1 144 ? 14.052 37.167 37.974 1.00 25.51 141 GLN D C 1
ATOM 9547 O O . GLN D 1 144 ? 14.734 36.245 37.542 1.00 25.04 141 GLN D O 1
ATOM 9553 N N . ILE D 1 145 ? 13.929 38.343 37.368 1.00 25.07 142 ILE D N 1
ATOM 9554 C CA . ILE D 1 145 ? 14.717 38.680 36.187 1.00 25.62 142 ILE D CA 1
ATOM 9555 C C . ILE D 1 145 ? 16.211 38.545 36.514 1.00 23.75 142 ILE D C 1
ATOM 9556 O O . ILE D 1 145 ? 16.959 37.908 35.762 1.00 24.82 142 ILE D O 1
ATOM 9561 N N . ALA D 1 146 ? 16.630 39.103 37.644 1.00 23.30 143 ALA D N 1
ATOM 9562 C CA . ALA D 1 146 ? 18.045 38.954 38.109 1.00 21.72 143 ALA D CA 1
ATOM 9563 C C . ALA D 1 146 ? 18.474 37.486 38.356 1.00 21.76 143 ALA D C 1
ATOM 9564 O O . ALA D 1 146 ? 19.550 37.081 37.970 1.00 22.94 143 ALA D O 1
ATOM 9566 N N . ASP D 1 147 ? 17.650 36.684 39.009 1.00 22.92 144 ASP D N 1
ATOM 9567 C CA . ASP D 1 147 ? 17.889 35.239 39.136 1.00 23.68 144 ASP D CA 1
ATOM 9568 C C . ASP D 1 147 ? 18.038 34.528 37.750 1.00 23.45 144 ASP D C 1
ATOM 9569 O O . ASP D 1 147 ? 18.870 33.672 37.588 1.00 23.12 144 ASP D O 1
ATOM 9574 N N . ALA D 1 148 ? 17.166 34.845 36.807 1.00 23.03 145 ALA D N 1
ATOM 9575 C CA . ALA D 1 148 ? 17.317 34.322 35.456 1.00 23.50 145 ALA D CA 1
ATOM 9576 C C . ALA D 1 148 ? 18.665 34.713 34.821 1.00 23.44 145 ALA D C 1
ATOM 9577 O O . ALA D 1 148 ? 19.270 33.902 34.112 1.00 23.24 145 ALA D O 1
ATOM 9579 N N . ALA D 1 149 ? 19.102 35.950 35.011 1.00 22.64 146 ALA D N 1
ATOM 9580 C CA . ALA D 1 149 ? 20.361 36.370 34.412 1.00 21.64 146 ALA D CA 1
ATOM 9581 C C . ALA D 1 149 ? 21.500 35.619 35.082 1.00 21.49 146 ALA D C 1
ATOM 9582 O O . ALA D 1 149 ? 22.429 35.186 34.409 1.00 21.69 146 ALA D O 1
ATOM 9584 N N . PHE D 1 150 ? 21.390 35.414 36.388 1.00 22.52 147 PHE D N 1
ATOM 9585 C CA . PHE D 1 150 ? 22.395 34.666 37.099 1.00 22.97 147 PHE D CA 1
ATOM 9586 C C . PHE D 1 150 ? 22.515 33.273 36.487 1.00 24.77 147 PHE D C 1
ATOM 9587 O O . PHE D 1 150 ? 23.600 32.792 36.149 1.00 23.15 147 PHE D O 1
ATOM 9595 N N . GLU D 1 151 ? 21.380 32.591 36.365 1.00 23.67 148 GLU D N 1
ATOM 9596 C CA . GLU D 1 151 ? 21.409 31.274 35.788 1.00 25.03 148 GLU D CA 1
ATOM 9597 C C . GLU D 1 151 ? 21.925 31.230 34.368 1.00 23.77 148 GLU D C 1
ATOM 9598 O O . GLU D 1 151 ? 22.636 30.303 34.000 1.00 24.70 148 GLU D O 1
ATOM 9604 N N . HIS D 1 152 ? 21.543 32.195 33.559 1.00 23.75 149 HIS D N 1
ATOM 9605 C CA . HIS D 1 152 ? 22.101 32.340 32.232 1.00 24.09 149 HIS D CA 1
ATOM 9606 C C . HIS D 1 152 ? 23.593 32.537 32.264 1.00 23.31 149 HIS D C 1
ATOM 9607 O O . HIS D 1 152 ? 24.332 31.960 31.437 1.00 24.02 149 HIS D O 1
ATOM 9614 N N . ILE D 1 153 ? 24.083 33.345 33.223 1.00 22.64 150 ILE D N 1
ATOM 9615 C CA . ILE D 1 153 ? 25.464 33.806 33.127 1.00 22.37 150 ILE D CA 1
ATOM 9616 C C . ILE D 1 153 ? 26.375 32.646 33.511 1.00 22.90 150 ILE D C 1
ATOM 9617 O O . ILE D 1 153 ? 27.510 32.628 33.069 1.00 24.70 150 ILE D O 1
ATOM 9622 N N . LEU D 1 154 ? 25.886 31.638 34.268 1.00 23.76 151 LEU D N 1
ATOM 9623 C CA . LEU D 1 154 ? 26.687 30.450 34.529 1.00 24.78 151 LEU D CA 1
ATOM 9624 C C . LEU D 1 154 ? 27.244 29.734 33.274 1.00 26.49 151 LEU D C 1
ATOM 9625 O O . LEU D 1 154 ? 28.293 29.063 33.356 1.00 24.72 151 LEU D O 1
ATOM 9630 N N . SER D 1 155 ? 26.538 29.826 32.146 1.00 26.64 152 SER D N 1
ATOM 9631 C CA . SER D 1 155 ? 27.002 29.235 30.865 1.00 29.22 152 SER D CA 1
ATOM 9632 C C . SER D 1 155 ? 27.958 30.135 30.061 1.00 29.25 152 SER D C 1
ATOM 9633 O O . SER D 1 155 ? 28.588 29.700 29.073 1.00 29.18 152 SER D O 1
ATOM 9636 N N . PHE D 1 156 ? 28.032 31.391 30.450 1.00 29.48 153 PHE D N 1
ATOM 9637 C CA . PHE D 1 156 ? 28.845 32.352 29.725 1.00 29.80 153 PHE D CA 1
ATOM 9638 C C . PHE D 1 156 ? 30.242 32.474 30.319 1.00 29.73 153 PHE D C 1
ATOM 9639 O O . PHE D 1 156 ? 31.192 32.750 29.595 1.00 30.05 153 PHE D O 1
ATOM 9647 N N . ILE D 1 157 ? 30.382 32.329 31.632 1.00 29.05 154 ILE D N 1
ATOM 9648 C CA . ILE D 1 157 ? 31.664 32.696 32.245 1.00 28.29 154 ILE D CA 1
ATOM 9649 C C . ILE D 1 157 ? 32.655 31.569 31.983 1.00 30.40 154 ILE D C 1
ATOM 9650 O O . ILE D 1 157 ? 32.361 30.434 32.292 1.00 30.00 154 ILE D O 1
ATOM 9655 N N . ARG D 1 158 ? 33.820 31.910 31.437 1.00 31.18 155 ARG D N 1
ATOM 9656 C CA . ARG D 1 158 ? 34.922 30.950 31.254 1.00 32.74 155 ARG D CA 1
ATOM 9657 C C . ARG D 1 158 ? 36.249 31.705 31.164 1.00 32.47 155 ARG D C 1
ATOM 9658 O O . ARG D 1 158 ? 36.266 32.900 30.838 1.00 33.03 155 ARG D O 1
ATOM 9666 N N . PRO D 1 159 ? 37.384 31.012 31.383 1.00 33.58 156 PRO D N 1
ATOM 9667 C CA . PRO D 1 159 ? 38.682 31.717 31.208 1.00 33.53 156 PRO D CA 1
ATOM 9668 C C . PRO D 1 159 ? 38.743 32.455 29.869 1.00 32.76 156 PRO D C 1
ATOM 9669 O O . PRO D 1 159 ? 38.233 31.941 28.872 1.00 31.96 156 PRO D O 1
ATOM 9673 N N . GLY D 1 160 ? 39.285 33.674 29.843 1.00 31.97 157 GLY D N 1
ATOM 9674 C CA . GLY D 1 160 ? 39.430 34.380 28.559 1.00 32.87 157 GLY D CA 1
ATOM 9675 C C . GLY D 1 160 ? 38.382 35.435 28.293 1.00 32.94 157 GLY D C 1
ATOM 9676 O O . GLY D 1 160 ? 38.633 36.337 27.534 1.00 33.08 157 GLY D O 1
ATOM 9677 N N . VAL D 1 161 ? 37.217 35.340 28.937 1.00 32.18 158 VAL D N 1
ATOM 9678 C CA . VAL D 1 161 ? 36.205 36.395 28.809 1.00 32.76 158 VAL D CA 1
ATOM 9679 C C . VAL D 1 161 ? 36.531 37.575 29.728 1.00 32.11 158 VAL D C 1
ATOM 9680 O O . VAL D 1 161 ? 37.070 37.383 30.813 1.00 31.97 158 VAL D O 1
ATOM 9684 N N . SER D 1 162 ? 36.267 38.791 29.264 1.00 31.65 159 SER D N 1
ATOM 9685 C CA . SER D 1 162 ? 36.510 40.030 30.073 1.00 30.38 159 SER D CA 1
ATOM 9686 C C . SER D 1 162 ? 35.368 40.302 31.043 1.00 28.77 159 SER D C 1
ATOM 9687 O O . SER D 1 162 ? 34.238 39.837 30.839 1.00 27.77 159 SER D O 1
ATOM 9690 N N . GLU D 1 163 ? 35.656 41.069 32.087 1.00 27.39 160 GLU D N 1
ATOM 9691 C CA . GLU D 1 163 ? 34.637 41.401 33.039 1.00 27.59 160 GLU D CA 1
ATOM 9692 C C . GLU D 1 163 ? 33.543 42.207 32.349 1.00 26.86 160 GLU D C 1
ATOM 9693 O O . GLU D 1 163 ? 32.399 41.969 32.560 1.00 26.67 160 GLU D O 1
ATOM 9699 N N . ILE D 1 164 ? 33.925 43.128 31.480 1.00 27.81 161 ILE D N 1
ATOM 9700 C CA . ILE D 1 164 ? 32.959 43.916 30.740 1.00 29.05 161 ILE D CA 1
ATOM 9701 C C . ILE D 1 164 ? 32.136 43.002 29.812 1.00 28.80 161 ILE D C 1
ATOM 9702 O O . ILE D 1 164 ? 30.942 43.199 29.693 1.00 28.45 161 ILE D O 1
ATOM 9707 N N . GLU D 1 165 ? 32.736 41.977 29.215 1.00 27.50 162 GLU D N 1
ATOM 9708 C CA . GLU D 1 165 ? 31.950 41.102 28.381 1.00 28.88 162 GLU D CA 1
ATOM 9709 C C . GLU D 1 165 ? 30.865 40.382 29.211 1.00 27.38 162 GLU D C 1
ATOM 9710 O O . GLU D 1 165 ? 29.782 40.190 28.736 1.00 28.11 162 GLU D O 1
ATOM 9716 N N . VAL D 1 166 ? 31.142 40.054 30.468 1.00 25.96 163 VAL D N 1
ATOM 9717 C CA . VAL D 1 166 ? 30.145 39.444 31.358 1.00 23.78 163 VAL D CA 1
ATOM 9718 C C . VAL D 1 166 ? 29.036 40.444 31.715 1.00 24.36 163 VAL D C 1
ATOM 9719 O O . VAL D 1 166 ? 27.828 40.138 31.645 1.00 23.48 163 VAL D O 1
ATOM 9723 N N . SER D 1 167 ? 29.453 41.659 32.015 1.00 24.41 164 SER D N 1
ATOM 9724 C CA . SER D 1 167 ? 28.543 42.755 32.361 1.00 25.12 164 SER D CA 1
ATOM 9725 C C . SER D 1 167 ? 27.593 43.007 31.214 1.00 26.01 164 SER D C 1
ATOM 9726 O O . SER D 1 167 ? 26.372 43.116 31.456 1.00 25.10 164 SER D O 1
ATOM 9729 N N . ASN D 1 168 ? 28.130 43.106 29.989 1.00 26.54 165 ASN D N 1
ATOM 9730 C CA . ASN D 1 168 ? 27.266 43.301 28.798 1.00 27.06 165 ASN D CA 1
ATOM 9731 C C . ASN D 1 168 ? 26.261 42.163 28.572 1.00 27.99 165 ASN D C 1
ATOM 9732 O O . ASN D 1 168 ? 25.112 42.419 28.175 1.00 27.46 165 ASN D O 1
ATOM 9737 N N . GLU D 1 169 ? 26.691 40.926 28.763 1.00 27.72 166 GLU D N 1
ATOM 9738 C CA . GLU D 1 169 ? 25.798 39.761 28.602 1.00 28.23 166 GLU D CA 1
ATOM 9739 C C . GLU D 1 169 ? 24.648 39.810 29.613 1.00 26.40 166 GLU D C 1
ATOM 9740 O O . GLU D 1 169 ? 23.445 39.589 29.273 1.00 25.15 166 GLU D O 1
ATOM 9746 N N . LEU D 1 170 ? 24.988 40.136 30.845 1.00 25.61 167 LEU D N 1
ATOM 9747 C CA . LEU D 1 170 ? 24.000 40.249 31.895 1.00 25.41 167 LEU D CA 1
ATOM 9748 C C . LEU D 1 170 ? 22.983 41.329 31.544 1.00 26.60 167 LEU D C 1
ATOM 9749 O O . LEU D 1 170 ? 21.812 41.130 31.721 1.00 25.78 167 LEU D O 1
ATOM 9754 N N . GLU D 1 171 ? 23.465 42.482 31.083 1.00 26.86 168 GLU D N 1
ATOM 9755 C CA . GLU D 1 171 ? 22.619 43.602 30.737 1.00 28.01 168 GLU D CA 1
ATOM 9756 C C . GLU D 1 171 ? 21.682 43.167 29.623 1.00 28.57 168 GLU D C 1
ATOM 9757 O O . GLU D 1 171 ? 20.445 43.328 29.727 1.00 27.70 168 GLU D O 1
ATOM 9763 N N . PHE D 1 172 ? 22.269 42.628 28.549 1.00 29.51 169 PHE D N 1
ATOM 9764 C CA . PHE D 1 172 ? 21.465 42.142 27.390 1.00 31.93 169 PHE D CA 1
ATOM 9765 C C . PHE D 1 172 ? 20.398 41.118 27.775 1.00 30.17 169 PHE D C 1
ATOM 9766 O O . PHE D 1 172 ? 19.232 41.237 27.388 1.00 27.20 169 PHE D O 1
ATOM 9774 N N . PHE D 1 173 ? 20.785 40.123 28.568 1.00 29.75 170 PHE D N 1
ATOM 9775 C CA . PHE D 1 173 ? 19.817 39.114 29.021 1.00 29.25 170 PHE D CA 1
ATOM 9776 C C . PHE D 1 173 ? 18.653 39.688 29.859 1.00 28.04 170 PHE D C 1
ATOM 9777 O O . PHE D 1 173 ? 17.531 39.280 29.676 1.00 27.69 170 PHE D O 1
ATOM 9785 N N . MET D 1 174 ? 18.933 40.588 30.798 1.00 26.90 171 MET D N 1
ATOM 9786 C CA . MET D 1 174 ? 17.898 41.162 31.645 1.00 26.60 171 MET D CA 1
ATOM 9787 C C . MET D 1 174 ? 16.943 41.969 30.803 1.00 27.46 171 MET D C 1
ATOM 9788 O O . MET D 1 174 ? 15.723 41.944 31.012 1.00 27.30 171 MET D O 1
ATOM 9793 N N . ARG D 1 175 ? 17.477 42.683 29.832 1.00 27.91 172 ARG D N 1
ATOM 9794 C CA . ARG D 1 175 ? 16.561 43.385 28.910 1.00 28.78 172 ARG D CA 1
ATOM 9795 C C . ARG D 1 175 ? 15.695 42.423 28.078 1.00 30.58 172 ARG D C 1
ATOM 9796 O O . ARG D 1 175 ? 14.548 42.716 27.858 1.00 30.48 172 ARG D O 1
ATOM 9804 N N . LYS D 1 176 ? 16.227 41.292 27.627 1.00 31.63 173 LYS D N 1
ATOM 9805 C CA A LYS D 1 176 ? 15.422 40.332 26.864 0.60 33.82 173 LYS D CA 1
ATOM 9806 C CA B LYS D 1 176 ? 15.441 40.310 26.872 0.40 33.47 173 LYS D CA 1
ATOM 9807 C C . LYS D 1 176 ? 14.306 39.762 27.755 1.00 34.29 173 LYS D C 1
ATOM 9808 O O . LYS D 1 176 ? 13.294 39.300 27.268 1.00 34.69 173 LYS D O 1
ATOM 9819 N N . GLN D 1 177 ? 14.490 39.820 29.065 1.00 33.57 174 GLN D N 1
ATOM 9820 C CA . GLN D 1 177 ? 13.499 39.306 30.014 1.00 34.48 174 GLN D CA 1
ATOM 9821 C C . GLN D 1 177 ? 12.492 40.367 30.450 1.00 34.74 174 GLN D C 1
ATOM 9822 O O . GLN D 1 177 ? 11.613 40.075 31.240 1.00 34.67 174 GLN D O 1
ATOM 9828 N N . GLY D 1 178 ? 12.604 41.589 29.909 1.00 35.01 175 GLY D N 1
ATOM 9829 C CA . GLY D 1 178 ? 11.673 42.666 30.187 1.00 34.90 175 GLY D CA 1
ATOM 9830 C C . GLY D 1 178 ? 12.226 43.822 31.003 1.00 33.78 175 GLY D C 1
ATOM 9831 O O . GLY D 1 178 ? 11.543 44.810 31.157 1.00 33.55 175 GLY D O 1
ATOM 9832 N N . ALA D 1 179 ? 13.454 43.712 31.529 1.00 32.13 176 ALA D N 1
ATOM 9833 C CA . ALA D 1 179 ? 14.016 44.831 32.296 1.00 31.36 176 ALA D CA 1
ATOM 9834 C C . ALA D 1 179 ? 14.273 46.016 31.340 1.00 31.21 176 ALA D C 1
ATOM 9835 O O . ALA D 1 179 ? 14.634 45.807 30.191 1.00 31.57 176 ALA D O 1
ATOM 9837 N N . THR D 1 180 ? 14.068 47.236 31.823 1.00 31.03 177 THR D N 1
ATOM 9838 C CA . THR D 1 180 ? 14.464 48.437 31.102 1.00 31.64 177 THR D CA 1
ATOM 9839 C C . THR D 1 180 ? 15.942 48.493 30.938 1.00 31.13 177 THR D C 1
ATOM 9840 O O . THR D 1 180 ? 16.438 48.869 29.884 1.00 31.70 177 THR D O 1
ATOM 9844 N N . SER D 1 181 ? 16.637 48.049 31.977 1.00 29.32 178 SER D N 1
ATOM 9845 C CA . SER D 1 181 ? 18.072 48.075 32.019 1.00 28.50 178 SER D CA 1
ATOM 9846 C C . SER D 1 181 ? 18.507 47.428 33.318 1.00 26.46 178 SER D C 1
ATOM 9847 O O . SER D 1 181 ? 17.675 47.016 34.130 1.00 26.13 178 SER D O 1
ATOM 9850 N N . SER D 1 182 ? 19.809 47.420 33.547 1.00 25.80 179 SER D N 1
ATOM 9851 C CA . SER D 1 182 ? 20.341 47.059 34.845 1.00 24.61 179 SER D CA 1
ATOM 9852 C C . SER D 1 182 ? 20.019 48.177 35.811 1.00 23.91 179 SER D C 1
ATOM 9853 O O . SER D 1 182 ? 19.680 49.291 35.403 1.00 25.38 179 SER D O 1
ATOM 9856 N N . SER D 1 183 ? 20.060 47.850 37.080 1.00 22.62 180 SER D N 1
ATOM 9857 C CA A SER D 1 183 ? 19.715 48.706 38.217 0.60 24.22 180 SER D CA 1
ATOM 9858 C CA B SER D 1 183 ? 19.648 48.797 38.112 0.40 22.77 180 SER D CA 1
ATOM 9859 C C . SER D 1 183 ? 20.756 49.721 38.606 1.00 23.59 180 SER D C 1
ATOM 9860 O O . SER D 1 183 ? 20.461 50.618 39.392 1.00 24.76 180 SER D O 1
ATOM 9865 N N . PHE D 1 184 ? 21.987 49.489 38.149 1.00 23.50 181 PHE D N 1
ATOM 9866 C CA . PHE D 1 184 ? 23.210 50.275 38.516 1.00 24.39 181 PHE D CA 1
ATOM 9867 C C . PHE D 1 184 ? 24.378 49.761 37.684 1.00 25.22 181 PHE D C 1
ATOM 9868 O O . PHE D 1 184 ? 24.217 48.827 36.918 1.00 23.36 181 PHE D O 1
ATOM 9876 N N . ASP D 1 185 ? 25.537 50.393 37.802 1.00 26.21 182 ASP D N 1
ATOM 9877 C CA . ASP D 1 185 ? 26.677 50.006 37.015 1.00 27.52 182 ASP D CA 1
ATOM 9878 C C . ASP D 1 185 ? 27.216 48.659 37.523 1.00 25.56 182 ASP D C 1
ATOM 9879 O O . ASP D 1 185 ? 27.704 48.559 38.604 1.00 23.39 182 ASP D O 1
ATOM 9884 N N . ILE D 1 186 ? 27.057 47.634 36.704 1.00 23.50 183 ILE D N 1
ATOM 9885 C CA . ILE D 1 186 ? 27.313 46.284 37.103 1.00 24.49 183 ILE D CA 1
ATOM 9886 C C . ILE D 1 186 ? 28.729 45.970 37.557 1.00 25.25 183 ILE D C 1
ATOM 9887 O O . ILE D 1 186 ? 29.745 46.317 36.899 1.00 26.90 183 ILE D O 1
ATOM 9892 N N . ILE D 1 187 ? 28.783 45.263 38.672 1.00 25.13 184 ILE D N 1
ATOM 9893 C CA . ILE D 1 187 ? 30.032 44.792 39.228 1.00 26.20 184 ILE D CA 1
ATOM 9894 C C . ILE D 1 187 ? 30.342 43.354 38.784 1.00 25.97 184 ILE D C 1
ATOM 9895 O O . ILE D 1 187 ? 29.587 42.402 39.060 1.00 24.39 184 ILE D O 1
ATOM 9900 N N . VAL D 1 188 ? 31.424 43.226 38.020 1.00 24.80 185 VAL D N 1
ATOM 9901 C CA . VAL D 1 188 ? 32.053 41.943 37.786 1.00 25.61 185 VAL D CA 1
ATOM 9902 C C . VAL D 1 188 ? 33.499 42.079 38.192 1.00 25.89 185 VAL D C 1
ATOM 9903 O O . VAL D 1 188 ? 34.295 42.735 37.523 1.00 26.84 185 VAL D O 1
ATOM 9907 N N . ALA D 1 189 ? 33.782 41.515 39.359 1.00 26.22 186 ALA D N 1
ATOM 9908 C CA . ALA D 1 189 ? 35.065 41.673 40.009 1.00 27.57 186 ALA D CA 1
ATOM 9909 C C . ALA D 1 189 ? 35.713 40.316 40.213 1.00 27.36 186 ALA D C 1
ATOM 9910 O O . ALA D 1 189 ? 35.309 39.572 41.106 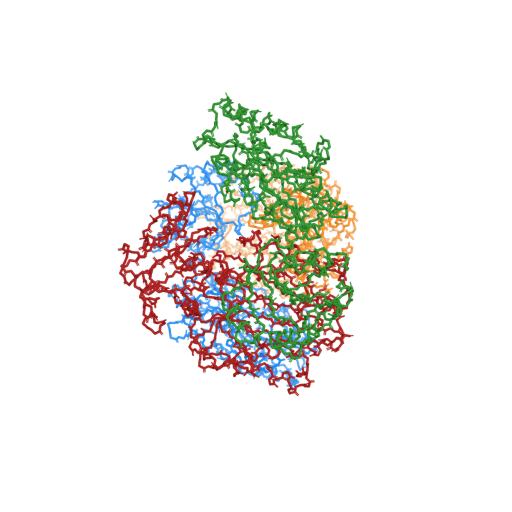1.00 28.65 186 ALA D O 1
ATOM 9912 N N . SER D 1 190 ? 36.776 40.062 39.445 1.00 28.23 187 SER D N 1
ATOM 9913 C CA . SER D 1 190 ? 37.381 38.761 39.284 1.00 28.65 187 SER D CA 1
ATOM 9914 C C . SER D 1 190 ? 38.817 38.751 39.819 1.00 30.47 187 SER D C 1
ATOM 9915 O O . SER D 1 190 ? 39.535 39.779 39.743 1.00 31.64 187 SER D O 1
ATOM 9918 N N . GLY D 1 191 ? 39.206 37.614 40.409 1.00 31.05 188 GLY D N 1
ATOM 9919 C CA . GLY D 1 191 ? 40.566 37.449 40.920 1.00 32.57 188 GLY D CA 1
ATOM 9920 C C . GLY D 1 191 ? 40.895 38.437 42.001 1.00 32.75 188 GLY D C 1
ATOM 9921 O O . GLY D 1 191 ? 40.153 38.613 42.961 1.00 31.20 188 GLY D O 1
ATOM 9922 N N . LEU D 1 192 ? 42.030 39.110 41.857 1.00 35.66 189 LEU D N 1
ATOM 9923 C CA . LEU D 1 192 ? 42.409 40.117 42.849 1.00 36.68 189 LEU D CA 1
ATOM 9924 C C . LEU D 1 192 ? 41.391 41.231 42.886 1.00 35.83 189 LEU D C 1
ATOM 9925 O O . LEU D 1 192 ? 41.281 41.926 43.909 1.00 37.11 189 LEU D O 1
ATOM 9930 N N . ARG D 1 193 ? 40.645 41.439 41.801 1.00 34.18 190 ARG D N 1
ATOM 9931 C CA . ARG D 1 193 ? 39.609 42.499 41.821 1.00 32.63 190 ARG D CA 1
ATOM 9932 C C . ARG D 1 193 ? 38.424 42.183 42.710 1.00 31.86 190 ARG D C 1
ATOM 9933 O O . ARG D 1 193 ? 37.719 43.107 43.145 1.00 29.29 190 ARG D O 1
ATOM 9941 N N . SER D 1 194 ? 38.234 40.897 43.044 1.00 31.29 191 SER D N 1
ATOM 9942 C CA . SER D 1 194 ? 37.178 40.525 43.978 1.00 30.47 191 SER D CA 1
ATOM 9943 C C . SER D 1 194 ? 37.408 41.036 45.401 1.00 31.50 191 SER D C 1
ATOM 9944 O O . SER D 1 194 ? 36.517 40.967 46.235 1.00 31.73 191 SER D O 1
ATOM 9947 N N . ALA D 1 195 ? 38.579 41.576 45.683 1.00 32.38 192 ALA D N 1
ATOM 9948 C CA . ALA D 1 195 ? 38.795 42.240 46.971 1.00 33.05 192 ALA D CA 1
ATOM 9949 C C . ALA D 1 195 ? 38.262 43.680 46.904 1.00 33.64 192 ALA D C 1
ATOM 9950 O O . ALA D 1 195 ? 38.415 44.434 47.850 1.00 34.84 192 ALA D O 1
ATOM 9952 N N . LEU D 1 196 ? 37.620 44.065 45.792 1.00 33.47 193 LEU D N 1
ATOM 9953 C CA . LEU D 1 196 ? 37.108 45.429 45.622 1.00 33.50 193 LEU D CA 1
ATOM 9954 C C . LEU D 1 196 ? 35.580 45.463 45.752 1.00 33.51 193 LEU D C 1
ATOM 9955 O O . LEU D 1 196 ? 34.854 45.115 44.809 1.00 32.53 193 LEU D O 1
ATOM 9960 N N . PRO D 1 197 ? 35.090 45.904 46.914 1.00 33.56 194 PRO D N 1
ATOM 9961 C CA . PRO D 1 197 ? 33.645 45.948 47.146 1.00 33.88 194 PRO D CA 1
ATOM 9962 C C . PRO D 1 197 ? 32.872 46.639 46.009 1.00 33.75 194 PRO D C 1
ATOM 9963 O O . PRO D 1 197 ? 31.747 46.198 45.657 1.00 33.09 194 PRO D O 1
ATOM 9967 N N . HIS D 1 198 ? 33.473 47.675 45.433 1.00 34.45 195 HIS D N 1
ATOM 9968 C CA . HIS D 1 198 ? 32.836 48.463 44.363 1.00 35.58 195 HIS D CA 1
ATOM 9969 C C . HIS D 1 198 ? 33.520 48.290 43.000 1.00 35.32 195 HIS D C 1
ATOM 9970 O O . HIS D 1 198 ? 33.608 49.234 42.234 1.00 35.59 195 HIS D O 1
ATOM 9977 N N . GLY D 1 199 ? 33.990 47.087 42.699 1.00 34.85 196 GLY D N 1
ATOM 9978 C CA . GLY D 1 199 ? 34.746 46.849 41.492 1.00 34.59 196 GLY D CA 1
ATOM 9979 C C . GLY D 1 199 ? 33.96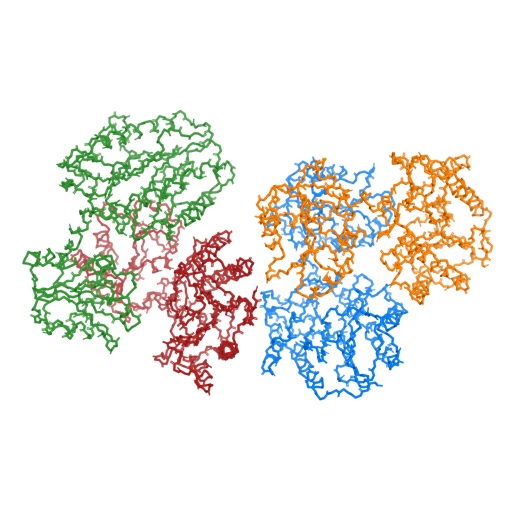7 46.708 40.222 1.00 33.14 196 GLY D C 1
ATOM 9980 O O . GLY D 1 199 ? 33.787 45.588 39.743 1.00 32.02 196 GLY D O 1
ATOM 9981 N N . VAL D 1 200 ? 33.549 47.835 39.645 1.00 32.84 197 VAL D N 1
ATOM 9982 C CA . VAL D 1 200 ? 32.758 47.821 38.437 1.00 31.68 197 VAL D CA 1
ATOM 9983 C C . VAL D 1 200 ? 33.543 47.076 37.361 1.00 31.27 197 VAL D C 1
ATOM 9984 O O . VAL D 1 200 ? 34.795 47.067 37.373 1.00 31.49 197 VAL D O 1
ATOM 9988 N N . ALA D 1 201 ? 32.812 46.373 36.489 1.00 29.41 198 ALA D N 1
ATOM 9989 C CA . ALA D 1 201 ? 33.423 45.480 35.503 1.00 29.28 198 ALA D CA 1
ATOM 9990 C C . ALA D 1 201 ? 34.450 46.237 34.733 1.00 29.71 198 ALA D C 1
ATOM 9991 O O . ALA D 1 201 ? 34.187 47.373 34.331 1.00 28.64 198 ALA D O 1
ATOM 9993 N N . SER D 1 202 ? 35.629 45.637 34.569 1.00 29.55 199 SER D N 1
ATOM 9994 C CA . SER D 1 202 ? 36.705 46.288 33.845 1.00 30.47 199 SER D CA 1
ATOM 9995 C C . SER D 1 202 ? 37.071 45.463 32.616 1.00 31.55 199 SER D C 1
ATOM 9996 O O . SER D 1 202 ? 36.419 44.451 32.272 1.00 30.19 199 SER D O 1
ATOM 9999 N N . GLU D 1 203 ? 38.161 45.855 31.978 1.00 33.30 200 GLU D N 1
ATOM 10000 C CA . GLU D 1 203 ? 38.678 45.133 30.834 1.00 33.98 200 GLU D CA 1
ATOM 10001 C C . GLU D 1 203 ? 39.454 43.877 31.247 1.00 33.46 200 GLU D C 1
ATOM 10002 O O . GLU D 1 203 ? 39.774 43.072 30.388 1.00 33.59 200 GLU D O 1
ATOM 10008 N N . LYS D 1 204 ? 39.703 43.666 32.549 1.00 32.87 201 LYS D N 1
ATOM 10009 C CA . LYS D 1 204 ? 40.446 42.480 33.028 1.00 32.54 201 LYS D CA 1
ATOM 10010 C C . LYS D 1 204 ? 39.828 41.183 32.544 1.00 32.05 201 LYS D C 1
ATOM 10011 O O . LYS D 1 204 ? 38.609 41.012 32.560 1.00 29.26 201 LYS D O 1
ATOM 10017 N N . VAL D 1 205 ? 40.689 40.275 32.106 1.00 32.41 202 VAL D N 1
ATOM 10018 C CA . VAL D 1 205 ? 40.268 38.985 31.613 1.00 32.13 202 VAL D CA 1
ATOM 10019 C C . VAL D 1 205 ? 40.224 37.995 32.788 1.00 31.58 202 VAL D C 1
ATOM 10020 O O . VAL D 1 205 ? 41.073 38.001 33.717 1.00 29.03 202 VAL D O 1
ATOM 10024 N N . ILE D 1 206 ? 39.142 37.220 32.797 1.00 30.82 203 ILE D N 1
ATOM 10025 C CA . ILE D 1 206 ? 38.859 36.251 33.859 1.00 30.58 203 ILE D CA 1
ATOM 10026 C C . ILE D 1 206 ? 39.832 35.052 33.681 1.00 31.33 203 ILE D C 1
ATOM 10027 O O . ILE D 1 206 ? 40.101 34.625 32.561 1.00 31.96 203 ILE D O 1
ATOM 10032 N N . GLU D 1 207 ? 40.359 34.533 34.780 1.00 31.99 204 GLU D N 1
ATOM 10033 C CA . GLU D 1 207 ? 41.288 33.393 34.735 1.00 33.01 204 GLU D CA 1
ATOM 10034 C C . GLU D 1 207 ? 40.857 32.227 35.630 1.00 31.83 204 GLU D C 1
ATOM 10035 O O . GLU D 1 207 ? 40.271 32.417 36.695 1.00 30.05 204 GLU D O 1
ATOM 10041 N N . THR D 1 208 ? 41.276 31.030 35.263 1.00 32.31 205 THR D N 1
ATOM 10042 C CA . THR D 1 208 ? 41.176 29.880 36.165 1.00 32.36 205 THR D CA 1
ATOM 10043 C C . THR D 1 208 ? 41.804 30.251 37.495 1.00 32.98 205 THR D C 1
ATOM 10044 O O . THR D 1 208 ? 42.758 31.033 37.553 1.00 34.01 205 THR D O 1
ATOM 10048 N N . GLY D 1 209 ? 41.283 29.685 38.559 1.00 32.98 206 GLY D N 1
ATOM 10049 C CA . GLY D 1 209 ? 41.636 30.161 39.890 1.00 34.26 206 GLY D CA 1
ATOM 10050 C C . GLY D 1 209 ? 40.780 31.306 40.425 1.00 32.89 206 GLY D C 1
ATOM 10051 O O . GLY D 1 209 ? 40.721 31.490 41.632 1.00 35.18 206 GLY D O 1
ATOM 10052 N N . ASP D 1 210 ? 40.103 32.073 39.575 1.00 32.16 207 ASP D N 1
ATOM 10053 C CA . ASP D 1 210 ? 39.479 33.327 40.027 1.00 31.35 207 ASP D CA 1
ATOM 10054 C C . ASP D 1 210 ? 38.200 33.044 40.799 1.00 29.46 207 ASP D C 1
ATOM 10055 O O . ASP D 1 210 ? 37.370 32.243 40.370 1.00 29.18 207 ASP D O 1
ATOM 10060 N N . PHE D 1 211 ? 38.045 33.710 41.938 1.00 28.24 208 PHE D N 1
ATOM 10061 C CA . PHE D 1 211 ? 36.698 34.097 42.414 1.00 26.53 208 PHE D CA 1
ATOM 10062 C C . PHE D 1 211 ? 36.173 35.206 41.525 1.00 25.31 208 PHE D C 1
ATOM 10063 O O . PHE D 1 211 ? 36.932 36.087 41.091 1.00 23.60 208 PHE D O 1
ATOM 10071 N N . VAL D 1 212 ? 34.870 35.178 41.206 1.00 22.67 209 VAL D N 1
ATOM 10072 C CA . VAL D 1 212 ? 34.312 36.260 40.452 1.00 23.11 209 VAL D CA 1
ATOM 10073 C C . VAL D 1 212 ? 33.025 36.661 41.167 1.00 22.77 209 VAL D C 1
ATOM 10074 O O . VAL D 1 212 ? 32.114 35.854 41.254 1.00 23.04 209 VAL D O 1
ATOM 10078 N N . THR D 1 213 ? 33.000 37.855 41.710 1.00 22.88 210 THR D N 1
ATOM 10079 C CA . THR D 1 213 ? 31.821 38.428 42.332 1.00 22.01 210 THR D CA 1
ATOM 10080 C C . THR D 1 213 ? 30.995 39.185 41.271 1.00 22.77 210 THR D C 1
ATOM 10081 O O . THR D 1 213 ? 31.498 40.048 40.540 1.00 23.20 210 THR D O 1
ATOM 10085 N N . LEU D 1 214 ? 29.721 38.802 41.184 1.00 22.64 211 LEU D N 1
ATOM 10086 C CA . LEU D 1 214 ? 28.803 39.346 40.250 1.00 22.38 211 LEU D CA 1
ATOM 10087 C C . LEU D 1 214 ? 27.747 40.083 41.064 1.00 21.72 211 LEU D C 1
ATOM 10088 O O . LEU D 1 214 ? 26.933 39.450 41.743 1.00 22.63 211 LEU D O 1
ATOM 10093 N N . ASP D 1 215 ? 27.719 41.408 40.968 1.00 21.65 212 ASP D N 1
ATOM 10094 C CA . ASP D 1 215 ? 26.749 42.192 41.672 1.00 22.59 212 ASP D CA 1
ATOM 10095 C C . ASP D 1 215 ? 26.019 42.987 40.587 1.00 22.00 212 ASP D C 1
ATOM 10096 O O . ASP D 1 215 ? 26.606 43.819 39.863 1.00 21.15 212 ASP D O 1
ATOM 10101 N N . PHE D 1 216 ? 24.735 42.705 40.456 1.00 21.15 213 PHE D N 1
ATOM 10102 C CA . PHE D 1 216 ? 23.951 43.310 39.375 1.00 20.80 213 PHE D CA 1
ATOM 10103 C C . PHE D 1 216 ? 22.467 43.216 39.773 1.00 20.43 213 PHE D C 1
ATOM 10104 O O . PHE D 1 216 ? 22.153 42.529 40.764 1.00 18.50 213 PHE D O 1
ATOM 10112 N N . GLY D 1 217 ? 21.582 43.966 39.100 1.00 20.36 214 GLY D N 1
ATOM 10113 C CA . GLY D 1 217 ? 20.160 43.760 39.232 1.00 19.50 214 GLY D CA 1
ATOM 10114 C C . GLY D 1 217 ? 19.305 44.380 38.127 1.00 21.23 214 GLY D C 1
ATOM 10115 O O . GLY D 1 217 ? 19.793 45.003 37.197 1.00 20.91 214 GLY D O 1
ATOM 10116 N N . ALA D 1 218 ? 17.989 44.258 38.215 1.00 21.96 215 ALA D N 1
ATOM 10117 C CA . ALA D 1 218 ? 17.179 44.700 37.127 1.00 21.20 215 ALA D CA 1
ATOM 10118 C C . ALA D 1 218 ? 16.471 45.975 37.537 1.00 22.35 215 ALA D C 1
ATOM 10119 O O . ALA D 1 218 ? 16.091 46.168 38.683 1.00 20.89 215 ALA D O 1
ATOM 10121 N N . TYR D 1 219 ? 16.248 46.805 36.552 1.00 23.83 216 TYR D N 1
ATOM 10122 C CA . TYR D 1 219 ? 15.370 47.972 36.689 1.00 24.70 216 TYR D CA 1
ATOM 10123 C C . TYR D 1 219 ? 14.156 47.618 35.873 1.00 24.18 216 TYR D C 1
ATOM 10124 O O . TYR D 1 219 ? 14.211 47.513 34.640 1.00 25.07 216 TYR D O 1
ATOM 10133 N N . TYR D 1 220 ? 13.067 47.367 36.569 1.00 25.98 217 TYR D N 1
ATOM 10134 C CA . TYR D 1 220 ? 11.899 46.760 35.923 1.00 27.40 217 TYR D CA 1
ATOM 10135 C C . TYR D 1 220 ? 10.689 47.478 36.416 1.00 28.24 217 TYR D C 1
ATOM 10136 O O . TYR D 1 220 ? 10.487 47.561 37.629 1.00 26.28 217 TYR D O 1
ATOM 10145 N N . LYS D 1 221 ? 9.919 48.047 35.486 1.00 30.37 218 LYS D N 1
ATOM 10146 C CA . LYS D 1 221 ? 8.712 48.819 35.840 1.00 31.47 218 LYS D CA 1
ATOM 10147 C C . LYS D 1 221 ? 8.999 49.794 36.964 1.00 30.89 218 LYS D C 1
ATOM 10148 O O . LYS D 1 221 ? 8.184 49.990 37.870 1.00 31.04 218 LYS D O 1
ATOM 10154 N N . GLY D 1 222 ? 10.174 50.415 36.904 1.00 29.70 219 GLY D N 1
ATOM 10155 C CA . GLY D 1 222 ? 10.510 51.506 37.817 1.00 29.32 219 GLY D CA 1
ATOM 10156 C C . GLY D 1 222 ? 11.105 51.111 39.141 1.00 28.01 219 GLY D C 1
ATOM 10157 O O . GLY D 1 222 ? 11.451 51.973 39.970 1.00 29.14 219 GLY D O 1
ATOM 10158 N N . TYR D 1 223 ? 11.230 49.831 39.360 1.00 27.22 220 TYR D N 1
ATOM 10159 C CA . TYR D 1 223 ? 11.784 49.287 40.617 1.00 27.50 220 TYR D CA 1
ATOM 10160 C C . TYR D 1 223 ? 13.069 48.482 40.409 1.00 25.49 220 TYR D C 1
ATOM 10161 O O . TYR D 1 223 ? 13.318 47.944 39.336 1.00 24.78 220 TYR D O 1
ATOM 10170 N N . CYS D 1 224 ? 13.869 48.407 41.470 1.00 25.84 221 CYS D N 1
ATOM 10171 C CA . CYS D 1 224 ? 15.216 47.870 41.425 1.00 25.98 221 CYS D CA 1
ATOM 10172 C C . CYS D 1 224 ? 15.350 46.590 42.234 1.00 26.03 221 CYS D C 1
ATOM 10173 O O . CYS D 1 224 ? 14.921 46.528 43.372 1.00 27.06 221 CYS D O 1
ATOM 10176 N N . SER D 1 225 ? 16.006 45.606 41.645 1.00 26.29 222 SER D N 1
ATOM 10177 C CA . SER D 1 225 ? 16.596 44.470 42.342 1.00 25.53 222 SER D CA 1
ATOM 10178 C C . SER D 1 225 ? 18.137 44.599 42.448 1.00 24.17 222 SER D C 1
ATOM 10179 O O . SER D 1 225 ? 18.760 45.407 41.768 1.00 24.07 222 SER D O 1
ATOM 10182 N N . ASP D 1 226 ? 18.730 43.835 43.344 1.00 23.71 223 ASP D N 1
ATOM 10183 C CA . ASP D 1 226 ? 20.166 43.844 43.598 1.00 25.13 223 ASP D CA 1
ATOM 10184 C C . ASP D 1 226 ? 20.564 42.455 44.154 1.00 23.28 223 ASP D C 1
ATOM 10185 O O . ASP D 1 226 ? 20.241 42.114 45.267 1.00 24.95 223 ASP D O 1
ATOM 10190 N N . ILE D 1 227 ? 21.272 41.683 43.363 1.00 22.30 224 ILE D N 1
ATOM 10191 C CA . ILE D 1 227 ? 21.733 40.410 43.761 1.00 22.23 224 ILE D CA 1
ATOM 10192 C C . ILE D 1 227 ? 23.269 40.389 43.671 1.00 22.22 224 ILE D C 1
ATOM 10193 O O . ILE D 1 227 ? 23.852 41.082 42.876 1.00 23.84 224 ILE D O 1
ATOM 10198 N N . THR D 1 228 ? 23.895 39.646 44.547 1.00 21.93 225 THR D N 1
ATOM 10199 C CA . THR D 1 228 ? 25.347 39.405 44.424 1.00 23.10 225 THR D CA 1
ATOM 10200 C C . THR D 1 228 ? 25.585 37.943 44.754 1.00 22.06 225 THR D C 1
ATOM 10201 O O . THR D 1 228 ? 25.164 37.465 45.808 1.00 22.37 225 THR D O 1
ATOM 10205 N N . ARG D 1 229 ? 26.230 37.265 43.833 1.00 21.44 226 ARG D N 1
ATOM 10206 C CA . ARG D 1 229 ? 26.691 35.920 44.028 1.00 21.75 226 ARG D CA 1
ATOM 10207 C C . ARG D 1 229 ? 28.145 35.928 43.650 1.00 21.74 226 ARG D C 1
ATOM 10208 O O . ARG D 1 229 ? 28.531 36.662 42.753 1.00 23.03 226 ARG D O 1
ATOM 10216 N N . THR D 1 230 ? 28.932 35.084 44.312 1.00 22.55 227 THR D N 1
ATOM 10217 C CA . THR D 1 230 ? 30.352 34.867 43.993 1.00 22.73 227 THR D CA 1
ATOM 10218 C C . THR D 1 230 ? 30.649 33.416 43.585 1.00 23.24 227 THR D C 1
ATOM 10219 O O . THR D 1 230 ? 30.302 32.473 44.309 1.00 24.15 227 THR D O 1
ATOM 10223 N N . ILE D 1 231 ? 31.190 33.250 42.385 1.00 23.28 228 ILE D N 1
ATOM 10224 C CA . ILE D 1 231 ? 31.452 31.966 41.817 1.00 24.60 228 ILE D CA 1
ATOM 10225 C C . ILE D 1 231 ? 32.979 31.816 41.676 1.00 25.23 228 ILE D C 1
ATOM 10226 O O . ILE D 1 231 ? 33.736 32.783 41.862 1.00 24.65 228 ILE D O 1
ATOM 10231 N N . ALA D 1 232 ? 33.368 30.606 41.320 1.00 25.27 229 ALA D N 1
ATOM 10232 C CA . ALA D 1 232 ? 34.722 30.208 41.036 1.00 27.44 229 ALA D CA 1
ATOM 10233 C C . ALA D 1 232 ? 34.784 29.690 39.612 1.00 27.81 229 ALA D C 1
ATOM 10234 O O . ALA D 1 232 ? 33.876 28.932 39.156 1.00 26.18 229 ALA D O 1
ATOM 10236 N N . VAL D 1 233 ? 35.892 30.078 38.948 1.00 28.96 230 VAL D N 1
ATOM 10237 C CA . VAL D 1 233 ? 36.254 29.671 37.600 1.00 30.50 230 VAL D CA 1
ATOM 10238 C C . VAL D 1 233 ? 37.384 28.702 37.809 1.00 33.06 230 VAL D C 1
ATOM 10239 O O . VAL D 1 233 ? 38.501 29.120 38.075 1.00 34.02 230 VAL D O 1
ATOM 10243 N N . GLY D 1 234 ? 37.078 27.417 37.751 1.00 34.61 231 GLY D N 1
ATOM 10244 C CA . GLY D 1 234 ? 38.030 26.365 38.141 1.00 36.53 231 GLY D CA 1
ATOM 10245 C C . GLY D 1 234 ? 38.279 26.405 39.654 1.00 38.02 231 GLY D C 1
ATOM 10246 O O . GLY D 1 234 ? 37.785 27.318 40.328 1.00 37.85 231 GLY D O 1
ATOM 10247 N N . GLU D 1 235 ? 39.071 25.452 40.182 1.00 38.79 232 GLU D N 1
ATOM 10248 C CA . GLU D 1 235 ? 39.150 25.258 41.632 1.00 39.42 232 GLU D CA 1
ATOM 10249 C C . GLU D 1 235 ? 39.884 26.412 42.282 1.00 38.86 232 GLU D C 1
ATOM 10250 O O . GLU D 1 235 ? 40.918 26.833 41.807 1.00 37.77 232 GLU D O 1
ATOM 10256 N N . PRO D 1 236 ? 39.284 27.002 43.321 1.00 37.31 233 PRO D N 1
ATOM 10257 C CA . PRO D 1 236 ? 39.909 28.115 43.973 1.00 37.54 233 PRO D CA 1
ATOM 10258 C C . PRO D 1 236 ? 40.816 27.653 45.116 1.00 37.92 233 PRO D C 1
ATOM 10259 O O . PRO D 1 236 ? 40.770 26.499 45.524 1.00 36.98 233 PRO D O 1
ATOM 10263 N N . SER D 1 237 ? 41.517 28.617 45.678 1.00 39.05 234 SER D N 1
ATOM 10264 C CA . SER D 1 237 ? 42.437 28.408 46.784 1.00 40.10 234 SER D CA 1
ATOM 10265 C C . SER D 1 237 ? 41.701 28.039 48.088 1.00 40.23 234 SER D C 1
ATOM 10266 O O . SER D 1 237 ? 40.532 28.377 48.293 1.00 38.37 234 SER D O 1
ATOM 10269 N N . ASP D 1 238 ? 42.392 27.316 48.969 1.00 41.16 235 ASP D N 1
ATOM 10270 C CA . ASP D 1 238 ? 41.799 26.970 50.261 1.00 40.94 235 ASP D CA 1
ATOM 10271 C C . ASP D 1 238 ? 41.429 28.236 51.065 1.00 39.15 235 ASP D C 1
ATOM 10272 O O . ASP D 1 238 ? 40.418 28.244 51.740 1.00 38.24 235 ASP D O 1
ATOM 10277 N N . LYS D 1 239 ? 42.213 29.305 50.986 1.00 38.26 236 LYS D N 1
ATOM 10278 C CA . LYS D 1 239 ? 41.859 30.500 51.695 1.00 38.38 236 LYS D CA 1
ATOM 10279 C C . LYS D 1 239 ? 40.557 31.104 51.135 1.00 36.71 236 LYS D C 1
ATOM 10280 O O . LYS D 1 239 ? 39.715 31.563 51.891 1.00 34.68 236 LYS D O 1
ATOM 10286 N N . LEU D 1 240 ? 40.374 31.101 49.816 1.00 36.37 237 LEU D N 1
ATOM 10287 C CA . LEU D 1 240 ? 39.132 31.711 49.255 1.00 35.51 237 LEU D CA 1
ATOM 10288 C C . LEU D 1 240 ? 37.945 30.827 49.666 1.00 34.58 237 LEU D C 1
ATOM 10289 O O . LEU D 1 240 ? 36.879 31.346 50.033 1.00 35.06 237 LEU D O 1
ATOM 10294 N N . LYS D 1 241 ? 38.143 29.509 49.704 1.00 33.89 238 LYS D N 1
ATOM 10295 C CA . LYS D 1 241 ? 37.067 28.601 50.145 1.00 33.65 238 LYS D CA 1
ATOM 10296 C C . LYS D 1 241 ? 36.694 28.902 51.575 1.00 33.84 238 LYS D C 1
ATOM 10297 O O . LYS D 1 241 ? 35.518 28.966 51.905 1.00 32.75 238 LYS D O 1
ATOM 10303 N N . GLU D 1 242 ? 37.690 29.143 52.422 1.00 34.43 239 GLU D N 1
ATOM 10304 C CA . GLU D 1 242 ? 37.446 29.449 53.832 1.00 34.39 239 GLU D CA 1
ATOM 10305 C C . GLU D 1 242 ? 36.625 30.732 53.975 1.00 33.03 239 GLU D C 1
ATOM 10306 O O . GLU D 1 242 ? 35.631 30.764 54.700 1.00 31.52 239 GLU D O 1
ATOM 10312 N N . ILE D 1 243 ? 37.078 31.798 53.323 1.00 32.57 240 ILE D N 1
ATOM 10313 C CA A ILE D 1 243 ? 36.354 33.064 53.323 0.60 32.56 240 ILE D CA 1
ATOM 10314 C CA B ILE D 1 243 ? 36.361 33.075 53.322 0.40 32.32 240 ILE D CA 1
ATOM 10315 C C . ILE D 1 243 ? 34.932 32.914 52.783 1.00 31.07 240 ILE D C 1
ATOM 10316 O O . ILE D 1 243 ? 33.991 33.505 53.302 1.00 28.22 240 ILE D O 1
ATOM 10325 N N . TYR D 1 244 ? 34.787 32.126 51.725 1.00 30.31 241 TYR D N 1
ATOM 10326 C CA . TYR D 1 244 ? 33.460 31.892 51.183 1.00 28.97 241 TYR D CA 1
ATOM 10327 C C . TYR D 1 244 ? 32.518 31.297 52.247 1.00 29.86 241 TYR D C 1
ATOM 10328 O O . TYR D 1 244 ? 31.407 31.778 52.419 1.00 27.46 241 TYR D O 1
ATOM 10337 N N . ASN D 1 245 ? 32.976 30.279 52.973 1.00 30.88 242 ASN D N 1
ATOM 10338 C CA . ASN D 1 245 ? 32.115 29.561 53.921 1.00 32.77 242 ASN D CA 1
ATOM 10339 C C . ASN D 1 245 ? 31.654 30.474 55.058 1.00 32.72 242 ASN D C 1
ATOM 10340 O O . ASN D 1 245 ? 30.495 30.443 55.480 1.00 32.59 242 ASN D O 1
ATOM 10345 N N . ILE D 1 246 ? 32.541 31.340 55.504 1.00 31.83 243 ILE D N 1
ATOM 10346 C CA . ILE D 1 246 ? 32.204 32.301 56.555 1.00 31.72 243 ILE D CA 1
ATOM 10347 C C . ILE D 1 246 ? 31.182 33.346 56.080 1.00 29.92 243 ILE D C 1
ATOM 10348 O O . ILE D 1 246 ? 30.206 33.644 56.807 1.00 29.48 243 ILE D O 1
ATOM 10353 N N . VAL D 1 247 ? 31.392 33.909 54.885 1.00 28.75 244 VAL D N 1
ATOM 10354 C CA . VAL D 1 247 ? 30.437 34.902 54.367 1.00 26.74 244 VAL D CA 1
ATOM 10355 C C . VAL D 1 247 ? 29.061 34.227 54.211 1.00 26.67 244 VAL D C 1
ATOM 10356 O O . VAL D 1 247 ? 28.039 34.860 54.494 1.00 23.27 244 VAL D O 1
ATOM 10360 N N . LEU D 1 248 ? 29.042 32.945 53.797 1.00 25.47 245 LEU D N 1
ATOM 10361 C CA . LEU D 1 248 ? 27.752 32.258 53.567 1.00 26.22 245 LEU D CA 1
ATOM 10362 C C . LEU D 1 248 ? 27.019 32.040 54.879 1.00 27.49 245 LEU D C 1
ATOM 10363 O O . LEU D 1 248 ? 25.820 32.344 55.012 1.00 25.48 245 LEU D O 1
ATOM 10368 N N . GLU D 1 249 ? 27.745 31.537 55.869 1.00 28.84 246 GLU D N 1
ATOM 10369 C CA . GLU D 1 249 ? 27.137 31.377 57.189 1.00 31.14 246 GLU D CA 1
ATOM 10370 C C . GLU D 1 249 ? 26.642 32.714 57.758 1.00 30.10 246 GLU D C 1
ATOM 10371 O O . GLU D 1 249 ? 25.575 32.784 58.336 1.00 31.20 246 GLU D O 1
ATOM 10377 N N . ALA D 1 250 ? 27.417 33.766 57.615 1.00 29.81 247 ALA D N 1
ATOM 10378 C CA . ALA D 1 250 ? 27.041 35.052 58.162 1.00 30.00 247 ALA D CA 1
ATOM 10379 C C . ALA D 1 250 ? 25.750 35.524 57.509 1.00 29.52 247 ALA D C 1
ATOM 10380 O O . ALA D 1 250 ? 24.824 36.010 58.154 1.00 31.12 247 ALA D O 1
ATOM 10382 N N . GLN D 1 251 ? 25.709 35.404 56.208 1.00 28.52 248 GLN D N 1
ATOM 10383 C CA . GLN D 1 251 ? 24.562 35.855 55.444 1.00 28.33 248 GLN D CA 1
ATOM 10384 C C . GLN D 1 251 ? 23.292 35.091 55.813 1.00 29.10 248 GLN D C 1
ATOM 10385 O O . GLN D 1 251 ? 22.188 35.682 55.872 1.00 27.80 248 GLN D O 1
ATOM 10391 N N . LEU D 1 252 ? 23.437 33.776 56.041 1.00 29.61 249 LEU D N 1
ATOM 10392 C CA . LEU D 1 252 ? 22.291 32.969 56.461 1.00 30.13 249 LEU D CA 1
ATOM 10393 C C . LEU D 1 252 ? 21.853 33.390 57.835 1.00 31.46 249 LEU D C 1
ATOM 10394 O O . LEU D 1 252 ? 20.644 33.400 58.097 1.00 29.92 249 LEU D O 1
ATOM 10399 N N . ARG D 1 253 ? 22.822 33.767 58.692 1.00 32.10 250 ARG D N 1
ATOM 10400 C CA . ARG D 1 253 ? 22.482 34.290 60.002 1.00 33.66 250 ARG D CA 1
ATOM 10401 C C . ARG D 1 253 ? 21.682 35.578 59.891 1.00 33.36 250 ARG D C 1
ATOM 10402 O O . ARG D 1 253 ? 20.701 35.749 60.590 1.00 34.26 250 ARG D O 1
ATOM 10410 N N . GLY D 1 254 ? 22.063 36.446 58.959 1.00 32.65 251 GLY D N 1
ATOM 10411 C CA . GLY D 1 254 ? 21.250 37.578 58.627 1.00 31.86 251 GLY D CA 1
ATOM 10412 C C . GLY D 1 254 ? 19.819 37.251 58.248 1.00 31.50 251 GLY D C 1
ATOM 10413 O O . GLY D 1 254 ? 18.845 37.698 58.870 1.00 30.44 251 GLY D O 1
ATOM 10414 N N . VAL D 1 255 ? 19.694 36.487 57.179 1.00 31.65 252 VAL D N 1
ATOM 10415 C CA . VAL D 1 255 ? 18.429 36.169 56.628 1.00 32.23 252 VAL D CA 1
ATOM 10416 C C . VAL D 1 255 ? 17.579 35.421 57.665 1.00 33.45 252 VAL D C 1
ATOM 10417 O O . VAL D 1 255 ? 16.391 35.600 57.694 1.00 34.26 252 VAL D O 1
ATOM 10421 N N . ASN D 1 256 ? 18.171 34.612 58.525 1.00 35.02 253 ASN D N 1
ATOM 10422 C CA . ASN D 1 256 ? 17.346 33.822 59.470 1.00 37.21 253 ASN D CA 1
ATOM 10423 C C . ASN D 1 256 ? 16.901 34.666 60.683 1.00 39.29 253 ASN D C 1
ATOM 10424 O O . ASN D 1 256 ? 15.918 34.320 61.366 1.00 40.98 253 ASN D O 1
ATOM 10429 N N . GLY D 1 257 ? 17.599 35.787 60.920 1.00 38.98 254 GLY D N 1
ATOM 10430 C CA . GLY D 1 257 ? 17.453 36.555 62.157 1.00 40.35 254 GLY D CA 1
ATOM 10431 C C . GLY D 1 257 ? 16.655 37.824 61.977 1.00 39.72 254 GLY D C 1
ATOM 10432 O O . GLY D 1 257 ? 15.987 38.255 62.897 1.00 41.46 254 GLY D O 1
ATOM 10433 N N . ILE D 1 258 ? 16.686 38.390 60.776 1.00 38.15 255 ILE D N 1
ATOM 10434 C CA . ILE D 1 258 ? 15.985 39.630 60.501 1.00 37.46 255 ILE D CA 1
ATOM 10435 C C . ILE D 1 258 ? 14.486 39.454 60.495 1.00 37.88 255 ILE D C 1
ATOM 10436 O O . ILE D 1 258 ? 13.949 38.583 59.832 1.00 36.53 255 ILE D O 1
ATOM 10441 N N . LYS D 1 259 ? 13.820 40.325 61.240 1.00 38.73 256 LYS D N 1
ATOM 10442 C CA . LYS D 1 259 ? 12.383 40.394 61.263 1.00 40.02 256 LYS D CA 1
ATOM 10443 C C . LYS D 1 259 ? 11.999 41.767 61.762 1.00 40.60 256 LYS D C 1
ATOM 10444 O O . LYS D 1 259 ? 12.863 42.511 62.232 1.00 40.15 256 LYS D O 1
ATOM 10450 N N . ALA D 1 260 ? 10.708 42.085 61.719 1.00 41.20 257 ALA D N 1
ATOM 10451 C CA . ALA D 1 260 ? 10.226 43.366 62.214 1.00 41.90 257 ALA D CA 1
ATOM 10452 C C . ALA D 1 260 ? 10.641 43.583 63.651 1.00 42.97 257 ALA D C 1
ATOM 10453 O O . ALA D 1 260 ? 10.653 42.646 64.433 1.00 44.23 257 ALA D O 1
ATOM 10455 N N . GLY D 1 261 ? 10.958 44.819 64.017 1.00 43.07 258 GLY D N 1
ATOM 10456 C CA . GLY D 1 261 ? 11.303 45.109 65.394 1.00 44.26 258 GLY D CA 1
ATOM 10457 C C . GLY D 1 261 ? 12.789 45.121 65.660 1.00 44.21 258 GLY D C 1
ATOM 10458 O O . GLY D 1 261 ? 13.255 45.719 66.617 1.00 45.41 258 GLY D O 1
ATOM 10459 N N . LEU D 1 262 ? 13.559 44.456 64.825 1.00 43.19 259 LEU D N 1
ATOM 10460 C CA . LEU D 1 262 ? 14.999 44.586 64.910 1.00 42.87 259 LEU D CA 1
ATOM 10461 C C . LEU D 1 262 ? 15.424 46.024 64.561 1.00 41.87 259 LEU D C 1
ATOM 10462 O O . LEU D 1 262 ? 14.737 46.726 63.784 1.00 42.81 259 LEU D O 1
ATOM 10467 N N . THR D 1 263 ? 16.528 46.487 65.149 1.00 41.76 260 THR D N 1
ATOM 10468 C CA . THR D 1 263 ? 17.104 47.776 64.773 1.00 40.27 260 THR D CA 1
ATOM 10469 C C . THR D 1 263 ? 18.042 47.507 63.602 1.00 38.78 260 THR D C 1
ATOM 10470 O O . THR D 1 263 ? 18.404 46.374 63.341 1.00 38.57 260 THR D O 1
ATOM 10474 N N . GLY D 1 264 ? 18.457 48.539 62.905 1.00 38.31 261 GLY D N 1
ATOM 10475 C CA . GLY D 1 264 ? 19.391 48.359 61.811 1.00 37.46 261 GLY D CA 1
ATOM 10476 C C . GLY D 1 264 ? 20.709 47.816 62.310 1.00 37.48 261 GLY D C 1
ATOM 10477 O O . GLY D 1 264 ? 21.348 47.046 61.646 1.00 36.94 261 GLY D O 1
ATOM 10478 N N . ARG D 1 265 ? 21.099 48.236 63.510 1.00 38.82 262 ARG D N 1
ATOM 10479 C CA . ARG D 1 265 ? 22.300 47.762 64.199 1.00 39.99 262 ARG D CA 1
ATOM 10480 C C . ARG D 1 265 ? 22.234 46.295 64.539 1.00 40.01 262 ARG D C 1
ATOM 10481 O O . ARG D 1 265 ? 23.203 45.575 64.347 1.00 39.77 262 ARG D O 1
ATOM 10489 N N . GLU D 1 266 ? 21.101 45.881 65.096 1.00 40.06 263 GLU D N 1
ATOM 10490 C CA . GLU D 1 266 ? 20.885 44.503 65.462 1.00 40.96 263 GLU D CA 1
ATOM 10491 C C . GLU D 1 266 ? 20.999 43.660 64.200 1.00 39.48 263 GLU D C 1
ATOM 10492 O O . GLU D 1 266 ? 21.634 42.613 64.212 1.00 39.43 263 GLU D O 1
ATOM 10498 N N . ALA D 1 267 ? 20.430 44.150 63.102 1.00 38.56 264 ALA D N 1
ATOM 10499 C CA . ALA D 1 267 ? 20.433 43.382 61.860 1.00 37.50 264 ALA D CA 1
ATOM 10500 C C . ALA D 1 267 ? 21.846 43.253 61.303 1.00 36.84 264 ALA D C 1
ATOM 10501 O O . ALA D 1 267 ? 22.182 42.207 60.836 1.00 36.68 264 ALA D O 1
ATOM 10503 N N . ASP D 1 268 ? 22.660 44.309 61.377 1.00 37.13 265 ASP D N 1
ATOM 10504 C CA . ASP D 1 268 ? 24.076 44.276 60.951 1.00 37.14 265 ASP D CA 1
ATOM 10505 C C . ASP D 1 268 ? 24.914 43.356 61.821 1.00 37.81 265 ASP D C 1
ATOM 10506 O O . ASP D 1 268 ? 25.747 42.586 61.322 1.00 36.46 265 ASP D O 1
ATOM 10511 N N . ALA D 1 269 ? 24.687 43.421 63.130 1.00 39.27 266 ALA D N 1
ATOM 10512 C CA . ALA D 1 269 ? 25.420 42.561 64.059 1.00 39.66 266 ALA D CA 1
ATOM 10513 C C . ALA D 1 269 ? 25.206 41.059 63.784 1.00 39.37 266 ALA D C 1
ATOM 10514 O O . ALA D 1 269 ? 26.121 40.273 63.975 1.00 37.85 266 ALA D O 1
ATOM 10516 N N . LEU D 1 270 ? 24.022 40.669 63.308 1.00 38.98 267 LEU D N 1
ATOM 10517 C CA . LEU D 1 270 ? 23.761 39.249 62.945 1.00 39.05 267 LEU D CA 1
ATOM 10518 C C . LEU D 1 270 ? 24.843 38.713 61.971 1.00 37.97 267 LEU D C 1
ATOM 10519 O O . LEU D 1 270 ? 25.321 37.585 62.122 1.00 38.49 267 LEU D O 1
ATOM 10524 N N . THR D 1 271 ? 25.255 39.521 61.002 1.00 36.53 268 THR D N 1
ATOM 10525 C CA . THR D 1 271 ? 26.293 39.090 60.098 1.00 36.07 268 THR D CA 1
ATOM 10526 C C . THR D 1 271 ? 27.641 39.394 60.711 1.00 36.27 268 THR D C 1
ATOM 10527 O O . THR D 1 271 ? 28.515 38.520 60.755 1.00 36.46 268 THR D O 1
ATOM 10531 N N . ARG D 1 272 ? 27.780 40.618 61.227 1.00 37.14 269 ARG D N 1
ATOM 10532 C CA . ARG D 1 272 ? 29.086 41.153 61.650 1.00 38.15 269 ARG D CA 1
ATOM 10533 C C . ARG D 1 272 ? 29.688 40.378 62.825 1.00 39.42 269 ARG D C 1
ATOM 10534 O O . ARG D 1 272 ? 30.863 40.014 62.792 1.00 39.05 269 ARG D O 1
ATOM 10542 N N . ASP D 1 273 ? 28.867 40.057 63.812 1.00 41.15 270 ASP D N 1
ATOM 10543 C CA . ASP D 1 273 ? 29.314 39.226 64.931 1.00 43.16 270 ASP D CA 1
ATOM 10544 C C . ASP D 1 273 ? 30.009 37.946 64.491 1.00 42.87 270 ASP D C 1
ATOM 10545 O O . ASP D 1 273 ? 31.066 37.629 65.013 1.00 43.57 270 ASP D O 1
ATOM 10550 N N . TYR D 1 274 ? 29.421 37.227 63.533 1.00 42.31 271 TYR D N 1
ATOM 10551 C CA . TYR D 1 274 ? 29.964 35.995 63.028 1.00 41.88 271 TYR D CA 1
ATOM 10552 C C . TYR D 1 274 ? 31.283 36.184 62.263 1.00 40.96 271 TYR D C 1
ATOM 10553 O O . TYR D 1 274 ? 32.253 35.465 62.540 1.00 40.79 271 TYR D O 1
ATOM 10562 N N . ILE D 1 275 ? 31.301 37.108 61.306 1.00 39.19 272 ILE D N 1
ATOM 10563 C CA . ILE D 1 275 ? 32.535 37.486 60.595 1.00 39.94 272 ILE D CA 1
ATOM 10564 C C . ILE D 1 275 ? 33.635 37.842 61.611 1.00 41.59 272 ILE D C 1
ATOM 10565 O O . ILE D 1 275 ? 34.742 37.322 61.512 1.00 43.04 272 ILE D O 1
ATOM 10570 N N . THR D 1 276 ? 33.309 38.683 62.590 1.00 43.16 273 THR D N 1
ATOM 10571 C CA . THR D 1 276 ? 34.278 39.142 63.609 1.00 45.41 273 THR D CA 1
ATOM 10572 C C . THR D 1 276 ? 34.799 37.976 64.448 1.00 47.36 273 THR D C 1
ATOM 10573 O O . THR D 1 276 ? 36.016 37.784 64.595 1.00 49.06 273 THR D O 1
ATOM 10577 N N . GLU D 1 277 ? 33.883 37.162 64.951 1.00 47.59 274 GLU D N 1
ATOM 10578 C CA . GLU D 1 277 ? 34.235 35.964 65.708 1.00 48.92 274 GLU D CA 1
ATOM 10579 C C . GLU D 1 277 ? 35.264 35.082 64.954 1.00 48.70 274 GLU D C 1
ATOM 10580 O O . GLU D 1 277 ? 36.188 34.515 65.550 1.00 48.06 274 GLU D O 1
ATOM 10586 N N . LYS D 1 278 ? 35.117 34.977 63.638 1.00 46.87 275 LYS D N 1
ATOM 10587 C CA . LYS D 1 278 ? 35.977 34.102 62.860 1.00 47.44 275 LYS D CA 1
ATOM 10588 C C . LYS D 1 278 ? 37.288 34.764 62.460 1.00 47.84 275 LYS D C 1
ATOM 10589 O O . LYS D 1 278 ? 38.078 34.181 61.726 1.00 48.84 275 LYS D O 1
ATOM 10595 N N . GLY D 1 279 ? 37.494 35.991 62.893 1.00 48.37 276 GLY D N 1
ATOM 10596 C CA . GLY D 1 279 ? 38.766 36.683 62.702 1.00 49.28 276 GLY D CA 1
ATOM 10597 C C . GLY D 1 279 ? 38.873 37.582 61.486 1.00 48.17 276 GLY D C 1
ATOM 10598 O O . GLY D 1 279 ? 39.967 37.980 61.124 1.00 49.63 276 GLY D O 1
ATOM 10599 N N . TYR D 1 280 ? 37.752 37.937 60.874 1.00 46.83 277 TYR D N 1
ATOM 10600 C CA . TYR D 1 280 ? 37.751 38.657 59.604 1.00 45.22 277 TYR D CA 1
ATOM 10601 C C . TYR D 1 280 ? 37.025 40.001 59.705 1.00 45.19 277 TYR D C 1
ATOM 10602 O O . TYR D 1 280 ? 36.684 40.633 58.677 1.00 44.19 277 TYR D O 1
ATOM 10611 N N . GLY D 1 281 ? 36.779 40.461 60.935 1.00 45.72 278 GLY D N 1
ATOM 10612 C CA . GLY D 1 281 ? 36.070 41.741 61.161 1.00 45.77 278 GLY D CA 1
ATOM 10613 C C . GLY D 1 281 ? 36.695 42.953 60.464 1.00 45.91 278 GLY D C 1
ATOM 10614 O O . GLY D 1 281 ? 35.970 43.857 60.026 1.00 44.68 278 GLY D O 1
ATOM 10615 N N . GLU D 1 282 ? 38.034 42.920 60.340 1.00 46.77 279 GLU D N 1
ATOM 10616 C CA A GLU D 1 282 ? 38.847 43.976 59.702 0.60 47.42 279 GLU D CA 1
ATOM 10617 C CA B GLU D 1 282 ? 38.818 43.989 59.716 0.40 47.12 279 GLU D CA 1
ATOM 10618 C C . GLU D 1 282 ? 38.580 44.086 58.206 1.00 46.12 279 GLU D C 1
ATOM 10619 O O . GLU D 1 282 ? 38.869 45.123 57.601 1.00 46.18 279 GLU D O 1
ATOM 10630 N N . TYR D 1 283 ? 38.022 43.016 57.610 1.00 45.26 280 TYR D N 1
ATOM 10631 C CA . TYR D 1 283 ? 37.819 42.924 56.151 1.00 43.60 280 TYR D CA 1
ATOM 10632 C C . TYR D 1 283 ? 36.358 43.060 55.672 1.00 42.57 280 TYR D C 1
ATOM 10633 O O . TYR D 1 283 ? 36.060 42.797 54.511 1.00 41.03 280 TYR D O 1
ATOM 10642 N N . PHE D 1 284 ? 35.487 43.541 56.547 1.00 42.80 281 PHE D N 1
ATOM 10643 C CA . PHE D 1 284 ? 34.081 43.755 56.248 1.00 42.07 281 PHE D CA 1
ATOM 10644 C C . PHE D 1 284 ? 33.782 45.246 56.433 1.00 43.39 281 PHE D C 1
ATOM 10645 O O . PHE D 1 284 ? 33.085 45.660 57.360 1.00 44.45 281 PHE D O 1
ATOM 10653 N N . GLY D 1 285 ? 34.325 46.052 55.513 1.00 44.08 282 GLY D N 1
ATOM 10654 C CA . GLY D 1 285 ? 34.297 47.512 55.604 1.00 43.99 282 GLY D CA 1
ATOM 10655 C C . GLY D 1 285 ? 33.077 48.208 55.034 1.00 43.43 282 GLY D C 1
ATOM 10656 O O . GLY D 1 285 ? 33.090 49.443 54.825 1.00 43.77 282 GLY D O 1
ATOM 10657 N N . HIS D 1 286 ? 32.013 47.453 54.785 1.00 41.94 283 HIS D N 1
ATOM 10658 C CA . HIS D 1 286 ? 30.732 48.065 54.492 1.00 41.41 283 HIS D CA 1
ATOM 10659 C C . HIS D 1 286 ? 29.665 47.501 55.441 1.00 40.68 283 HIS D C 1
ATOM 10660 O O . HIS D 1 286 ? 29.940 46.567 56.195 1.00 41.74 283 HIS D O 1
ATOM 10667 N N . SER D 1 287 ? 28.485 48.112 55.393 1.00 38.96 284 SER D N 1
ATOM 10668 C CA . SER D 1 287 ? 27.274 47.704 56.136 1.00 38.13 284 SER D CA 1
ATOM 10669 C C . SER D 1 287 ? 26.604 46.448 55.583 1.00 35.69 284 SER D C 1
ATOM 10670 O O . SER D 1 287 ? 26.890 46.054 54.479 1.00 33.62 284 SER D O 1
ATOM 10673 N N . THR D 1 288 ? 25.692 45.861 56.359 1.00 34.26 285 THR D N 1
ATOM 10674 C CA . THR D 1 288 ? 25.039 44.595 56.005 1.00 33.27 285 THR D CA 1
ATOM 10675 C C . THR D 1 288 ? 24.040 44.822 54.872 1.00 33.10 285 THR D C 1
ATOM 10676 O O . THR D 1 288 ? 23.783 43.918 54.074 1.00 32.65 285 THR D O 1
ATOM 10680 N N . GLY D 1 289 ? 23.495 46.029 54.770 1.00 32.52 286 GLY D N 1
ATOM 10681 C CA . GLY D 1 289 ? 22.735 46.394 53.569 1.00 31.65 286 GLY D CA 1
ATOM 10682 C C . GLY D 1 289 ? 21.855 47.632 53.669 1.00 31.14 286 GLY D C 1
ATOM 10683 O O . GLY D 1 289 ? 21.965 48.435 54.587 1.00 30.72 286 GLY D O 1
ATOM 10684 N N . HIS D 1 290 ? 20.966 47.790 52.714 1.00 29.90 287 HIS D N 1
ATOM 10685 C CA . HIS D 1 290 ? 20.236 49.053 52.587 1.00 29.30 287 HIS D CA 1
ATOM 10686 C C . HIS D 1 290 ? 18.882 48.782 51.943 1.00 28.74 287 HIS D C 1
ATOM 10687 O O . HIS D 1 290 ? 18.637 47.702 51.334 1.00 27.92 287 HIS D O 1
ATOM 10694 N N . GLY D 1 291 ? 17.965 49.719 52.111 1.00 27.52 288 GLY D N 1
ATOM 10695 C CA . GLY D 1 291 ? 16.726 49.643 51.396 1.00 26.54 288 GLY D CA 1
ATOM 10696 C C . GLY D 1 291 ? 16.927 49.717 49.888 1.00 25.44 288 GLY D C 1
ATOM 10697 O O . GLY D 1 291 ? 17.911 50.239 49.376 1.00 25.59 288 GLY D O 1
ATOM 10698 N N . ILE D 1 292 ? 15.974 49.149 49.191 1.00 25.61 289 ILE D N 1
ATOM 10699 C CA . ILE D 1 292 ? 15.828 49.240 47.770 1.00 25.36 289 ILE D CA 1
ATOM 10700 C C . ILE D 1 292 ? 14.350 49.549 47.412 1.00 24.49 289 ILE D C 1
ATOM 10701 O O . ILE D 1 292 ? 13.449 49.296 48.186 1.00 27.74 289 ILE D O 1
ATOM 10706 N N . GLY D 1 293 ? 14.144 50.067 46.219 1.00 24.68 290 GLY D N 1
ATOM 10707 C CA . GLY D 1 293 ? 12.832 50.509 45.749 1.00 25.19 290 GLY D CA 1
ATOM 10708 C C . GLY D 1 293 ? 12.879 51.116 44.363 1.00 25.82 290 GLY D C 1
ATOM 10709 O O . GLY D 1 293 ? 13.412 50.535 43.412 1.00 24.14 290 GLY D O 1
ATOM 10710 N N . LEU D 1 294 ? 12.261 52.289 44.251 1.00 27.06 291 LEU D N 1
ATOM 10711 C CA . LEU D 1 294 ? 12.424 53.126 43.094 1.00 27.49 291 LEU D CA 1
ATOM 10712 C C . LEU D 1 294 ? 13.900 53.443 42.853 1.00 26.97 291 LEU D C 1
ATOM 10713 O O . LEU D 1 294 ? 14.317 53.672 41.720 1.00 28.36 291 LEU D O 1
ATOM 10718 N N . GLU D 1 295 ? 14.685 53.399 43.906 1.00 27.23 292 GLU D N 1
ATOM 10719 C CA . GLU D 1 295 ? 16.130 53.636 43.817 1.00 28.47 292 GLU D CA 1
ATOM 10720 C C . GLU D 1 295 ? 16.934 52.421 44.274 1.00 28.23 292 GLU D C 1
ATOM 10721 O O . GLU D 1 295 ? 16.452 51.630 45.100 1.00 29.17 292 GLU D O 1
ATOM 10727 N N . ILE D 1 296 ? 18.176 52.315 43.782 1.00 29.12 293 ILE D N 1
ATOM 10728 C CA . ILE D 1 296 ? 19.062 51.197 44.147 1.00 28.10 293 ILE D CA 1
ATOM 10729 C C . ILE D 1 296 ? 19.472 51.309 45.609 1.00 29.43 293 ILE D C 1
ATOM 10730 O O . ILE D 1 296 ? 19.653 50.301 46.279 1.00 29.22 293 ILE D O 1
ATOM 10735 N N . HIS D 1 297 ? 19.559 52.532 46.128 1.00 31.26 294 HIS D N 1
ATOM 10736 C CA . HIS D 1 297 ? 19.930 52.737 47.538 1.00 32.39 294 HIS D CA 1
ATOM 10737 C C . HIS D 1 297 ? 19.031 53.737 48.215 1.00 32.29 294 HIS D C 1
ATOM 10738 O O . HIS D 1 297 ? 19.025 54.930 47.834 1.00 32.31 294 HIS D O 1
ATOM 10745 N N . GLU D 1 298 ? 18.298 53.275 49.225 1.00 31.12 295 GLU D N 1
ATOM 10746 C CA . GLU D 1 298 ? 17.289 54.063 49.890 1.00 32.35 295 GLU D CA 1
ATOM 10747 C C . GLU D 1 298 ? 17.033 53.461 51.288 1.00 32.84 295 GLU D C 1
ATOM 10748 O O . GLU D 1 298 ? 17.733 52.544 51.689 1.00 31.56 295 GLU D O 1
ATOM 10754 N N . ALA D 1 299 ? 16.084 54.019 52.039 1.00 32.48 296 ALA D N 1
ATOM 10755 C CA . ALA D 1 299 ? 15.912 53.676 53.455 1.00 33.32 296 ALA D CA 1
ATOM 10756 C C . ALA D 1 299 ? 15.401 52.255 53.622 1.00 33.25 296 ALA D C 1
ATOM 10757 O O . ALA D 1 299 ? 14.641 51.777 52.769 1.00 32.42 296 ALA D O 1
ATOM 10759 N N . PRO D 1 300 ? 15.789 51.578 54.721 1.00 34.32 297 PRO D N 1
ATOM 10760 C CA . PRO D 1 300 ? 16.677 52.014 55.784 1.00 34.72 297 PRO D CA 1
ATOM 10761 C C . PRO D 1 300 ? 18.077 51.517 55.538 1.00 34.73 297 PRO D C 1
ATOM 10762 O O . PRO D 1 300 ? 18.345 50.921 54.482 1.00 34.17 297 PRO D O 1
ATOM 10766 N N . GLY D 1 301 ? 18.961 51.769 56.488 1.00 35.34 298 GLY D N 1
ATOM 10767 C CA . GLY D 1 301 ? 20.298 51.160 56.472 1.00 35.85 298 GLY D CA 1
ATOM 10768 C C . GLY D 1 301 ? 20.462 50.119 57.571 1.00 35.83 298 GLY D C 1
ATOM 10769 O O . GLY D 1 301 ? 20.033 50.341 58.711 1.00 36.97 298 GLY D O 1
ATOM 10770 N N . LEU D 1 302 ? 21.083 48.991 57.233 1.00 34.47 299 LEU D N 1
ATOM 10771 C CA . LEU D 1 302 ? 21.422 47.950 58.192 1.00 34.57 299 LEU D CA 1
ATOM 10772 C C . LEU D 1 302 ? 22.897 48.112 58.505 1.00 35.66 299 LEU D C 1
ATOM 10773 O O . LEU D 1 302 ? 23.731 47.622 57.754 1.00 34.47 299 LEU D O 1
ATOM 10778 N N . ALA D 1 303 ? 23.194 48.863 59.562 1.00 37.37 300 ALA D N 1
ATOM 10779 C CA . ALA D 1 303 ? 24.564 49.314 59.891 1.00 40.03 300 ALA D CA 1
ATOM 10780 C C . ALA D 1 303 ? 24.682 49.615 61.400 1.00 41.90 300 ALA D C 1
ATOM 10781 O O . ALA D 1 303 ? 23.690 49.797 62.068 1.00 42.69 300 ALA D O 1
ATOM 10783 N N . PHE D 1 304 ? 25.902 49.647 61.925 1.00 45.37 301 PHE D N 1
ATOM 10784 C CA . PHE D 1 304 ? 26.125 49.864 63.372 1.00 47.83 301 PHE D CA 1
ATOM 10785 C C . PHE D 1 304 ? 25.522 51.194 63.832 1.00 49.30 301 PHE D C 1
ATOM 10786 O O . PHE D 1 304 ? 25.007 51.277 64.948 1.00 50.68 301 PHE D O 1
ATOM 10794 N N . ARG D 1 305 ? 25.548 52.195 62.954 1.00 49.48 302 ARG D N 1
ATOM 10795 C CA A ARG D 1 305 ? 25.046 53.546 63.217 0.60 50.99 302 ARG D CA 1
ATOM 10796 C CA B ARG D 1 305 ? 25.037 53.534 63.303 0.40 50.54 302 ARG D CA 1
ATOM 10797 C C . ARG D 1 305 ? 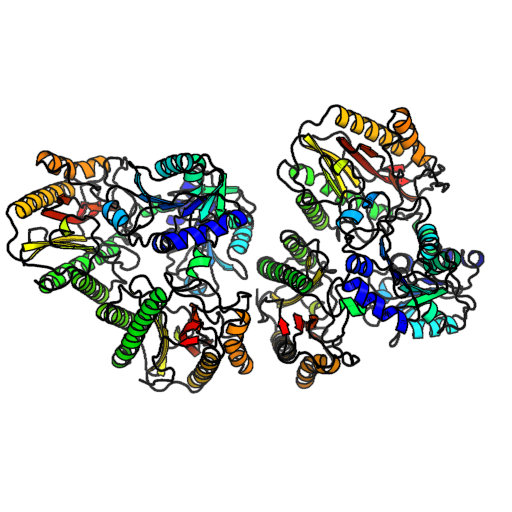23.525 53.718 63.025 1.00 50.51 302 ARG D C 1
ATOM 10798 O O . ARG D 1 305 ? 22.978 54.805 63.212 1.00 50.68 302 ARG D O 1
ATOM 10813 N N . SER D 1 306 ? 22.823 52.665 62.636 1.00 50.15 303 SER D N 1
ATOM 10814 C CA . SER D 1 306 ? 21.379 52.789 62.385 1.00 50.33 303 SER D CA 1
ATOM 10815 C C . SER D 1 306 ? 20.572 52.431 63.613 1.00 51.52 303 SER D C 1
ATOM 10816 O O . SER D 1 306 ? 20.767 51.359 64.200 1.00 51.41 303 SER D O 1
ATOM 10819 N N . ASP D 1 307 ? 19.645 53.302 64.001 1.00 52.08 304 ASP D N 1
ATOM 10820 C CA . ASP D 1 307 ? 18.670 52.912 65.031 1.00 53.52 304 ASP D CA 1
ATOM 10821 C C . ASP D 1 307 ? 17.240 52.839 64.476 1.00 52.02 304 ASP D C 1
ATOM 10822 O O . ASP D 1 307 ? 16.271 52.726 65.230 1.00 53.72 304 ASP D O 1
ATOM 10827 N N . THR D 1 308 ? 17.112 52.831 63.158 1.00 49.87 305 THR D N 1
ATOM 10828 C CA . THR D 1 308 ? 15.803 52.622 62.537 1.00 48.36 305 THR D CA 1
ATOM 10829 C C . THR D 1 308 ? 15.269 51.245 62.906 1.00 46.98 305 THR D C 1
ATOM 10830 O O . THR D 1 308 ? 15.971 50.281 62.851 1.00 45.70 305 THR D O 1
ATOM 10834 N N . VAL D 1 309 ? 14.022 51.176 63.339 1.00 46.78 306 VAL D N 1
ATOM 10835 C CA . VAL D 1 309 ? 13.415 49.909 63.652 1.00 46.01 306 VAL D CA 1
ATOM 10836 C C . VAL D 1 309 ? 12.840 49.367 62.369 1.00 44.10 306 VAL D C 1
ATOM 10837 O O . VAL D 1 309 ? 12.079 50.055 61.705 1.00 43.93 306 VAL D O 1
ATOM 10841 N N . LEU D 1 310 ? 13.177 48.128 62.031 1.00 42.35 307 LEU D N 1
ATOM 10842 C CA . LEU D 1 310 ? 12.628 47.508 60.838 1.00 40.51 307 LEU D CA 1
ATOM 10843 C C . LEU D 1 310 ? 11.134 47.265 61.037 1.00 40.99 307 LEU D C 1
ATOM 10844 O O . LEU D 1 310 ? 10.713 46.964 62.152 1.00 41.67 307 LEU D O 1
ATOM 10849 N N . GLU D 1 311 ? 10.355 47.424 59.967 1.00 40.30 308 GLU D N 1
ATOM 10850 C CA A GLU D 1 311 ? 8.885 47.254 59.968 0.60 41.38 308 GLU D CA 1
ATOM 10851 C CA B GLU D 1 311 ? 8.913 47.148 60.025 0.40 41.35 308 GLU D CA 1
ATOM 10852 C C . GLU D 1 311 ? 8.420 46.392 58.786 1.00 40.60 308 GLU D C 1
ATOM 10853 O O . GLU D 1 311 ? 9.109 46.308 57.784 1.00 40.78 308 GLU D O 1
ATOM 10864 N N . PRO D 1 312 ? 7.228 45.769 58.868 1.00 41.36 309 PRO D N 1
ATOM 10865 C CA . PRO D 1 312 ? 6.788 45.005 57.684 1.00 40.12 309 PRO D CA 1
ATOM 10866 C C . PRO D 1 312 ? 6.633 45.813 56.413 1.00 38.83 309 PRO D C 1
ATOM 10867 O O . PRO D 1 312 ? 6.166 46.950 56.446 1.00 39.37 309 PRO D O 1
ATOM 10871 N N . GLY D 1 313 ? 7.057 45.220 55.297 1.00 37.56 310 GLY D N 1
ATOM 10872 C CA . GLY D 1 313 ? 6.963 45.818 53.990 1.00 36.00 310 GLY D CA 1
ATOM 10873 C C . GLY D 1 313 ? 8.208 46.601 53.542 1.00 35.14 310 GLY D C 1
ATOM 10874 O O . GLY D 1 313 ? 8.271 47.020 52.398 1.00 34.10 310 GLY D O 1
ATOM 10875 N N . MET D 1 314 ? 9.173 46.804 54.440 1.00 34.41 311 MET D N 1
ATOM 10876 C CA . MET D 1 314 ? 10.492 47.329 54.102 1.00 33.41 311 MET D CA 1
ATOM 10877 C C . MET D 1 314 ? 11.228 46.313 53.238 1.00 32.54 311 MET D C 1
ATOM 10878 O O . MET D 1 314 ? 11.244 45.121 53.549 1.00 34.11 311 MET D O 1
ATOM 10883 N N . ALA D 1 315 ? 11.745 46.766 52.112 1.00 30.41 312 ALA D N 1
ATOM 10884 C CA . ALA D 1 315 ? 12.543 45.940 51.249 1.00 28.73 312 ALA D CA 1
ATOM 10885 C C . ALA D 1 315 ? 13.989 46.348 51.477 1.00 27.91 312 ALA D C 1
ATOM 10886 O O . ALA D 1 315 ? 14.349 47.521 51.287 1.00 27.24 312 ALA D O 1
ATOM 10888 N N . VAL D 1 316 ? 14.839 45.372 51.830 1.00 27.09 313 VAL D N 1
ATOM 10889 C CA . VAL D 1 316 ? 16.238 45.641 52.159 1.00 26.63 313 VAL D CA 1
ATOM 10890 C C . VAL D 1 316 ? 17.222 44.542 51.662 1.00 25.88 313 VAL D C 1
ATOM 10891 O O . VAL D 1 316 ? 16.824 43.414 51.404 1.00 26.72 313 VAL D O 1
ATOM 10895 N N . THR D 1 317 ? 18.493 44.877 51.536 1.00 24.76 314 THR D N 1
ATOM 10896 C CA . THR D 1 317 ? 19.511 43.898 51.089 1.00 24.98 314 THR D CA 1
ATOM 10897 C C . THR D 1 317 ? 20.192 43.334 52.290 1.00 25.30 314 THR D C 1
ATOM 10898 O O . THR D 1 317 ? 20.210 43.963 53.348 1.00 27.98 314 THR D O 1
ATOM 10902 N N . VAL D 1 318 ? 20.700 42.126 52.186 1.00 24.96 315 VAL D N 1
ATOM 10903 C CA . VAL D 1 318 ? 21.506 41.522 53.275 1.00 25.77 315 VAL D CA 1
ATOM 10904 C C . VAL D 1 318 ? 22.727 40.986 52.533 1.00 26.48 315 VAL D C 1
ATOM 10905 O O . VAL D 1 318 ? 22.579 40.057 51.760 1.00 24.63 315 VAL D O 1
ATOM 10909 N N . GLU D 1 319 ? 23.892 41.644 52.705 1.00 27.22 316 GLU D N 1
ATOM 10910 C CA . GLU D 1 319 ? 25.009 41.487 51.805 1.00 27.59 316 GLU D CA 1
ATOM 10911 C C . GLU D 1 319 ? 26.382 41.540 52.465 1.00 27.41 316 GLU D C 1
ATOM 10912 O O . GLU D 1 319 ? 27.268 42.327 52.051 1.00 25.79 316 GLU D O 1
ATOM 10918 N N . PRO D 1 320 ? 26.602 40.683 53.456 1.00 27.05 317 PRO D N 1
ATOM 10919 C CA . PRO D 1 320 ? 27.962 40.780 54.067 1.00 27.28 317 PRO D CA 1
ATOM 10920 C C . PRO D 1 320 ? 29.000 40.352 53.088 1.00 26.58 317 PRO D C 1
ATOM 10921 O O . PRO D 1 320 ? 28.676 39.659 52.136 1.00 25.54 317 PRO D O 1
ATOM 10925 N N . GLY D 1 321 ? 30.232 40.805 53.310 1.00 27.91 318 GLY D N 1
ATOM 10926 C CA . GLY D 1 321 ? 31.353 40.439 52.479 1.00 29.01 318 GLY D CA 1
ATOM 10927 C C . GLY D 1 321 ? 32.652 40.419 53.254 1.00 30.29 318 GLY D C 1
ATOM 10928 O O . GLY D 1 321 ? 32.756 41.019 54.336 1.00 31.54 318 GLY D O 1
ATOM 10929 N N . ILE D 1 322 ? 33.645 39.754 52.678 1.00 31.50 319 ILE D N 1
ATOM 10930 C CA . ILE D 1 322 ? 35.010 39.783 53.193 1.00 32.25 319 ILE D CA 1
ATOM 10931 C C . ILE D 1 322 ? 35.984 40.028 52.046 1.00 32.19 319 ILE D C 1
ATOM 10932 O O . ILE D 1 322 ? 35.906 39.364 51.055 1.00 30.99 319 ILE D O 1
ATOM 10937 N N . TYR D 1 323 ? 36.880 40.995 52.207 1.00 33.12 320 TYR D N 1
ATOM 10938 C CA . TYR D 1 323 ? 37.719 41.499 51.136 1.00 33.76 320 TYR D CA 1
ATOM 10939 C C . TYR D 1 323 ? 39.184 41.632 51.615 1.00 35.05 320 TYR D C 1
ATOM 10940 O O . TYR D 1 323 ? 39.482 42.457 52.485 1.00 37.19 320 TYR D O 1
ATOM 10949 N N . ILE D 1 324 ? 40.081 40.812 51.068 1.00 35.22 321 ILE D N 1
ATOM 10950 C CA . ILE D 1 324 ? 41.490 40.752 51.502 1.00 35.95 321 ILE D CA 1
ATOM 10951 C C . ILE D 1 324 ? 42.427 41.139 50.351 1.00 36.63 321 ILE D C 1
ATOM 10952 O O . ILE D 1 324 ? 42.727 40.323 49.490 1.00 35.32 321 ILE D O 1
ATOM 10957 N N . PRO D 1 325 ? 42.900 42.407 50.327 1.00 38.49 322 PRO D N 1
ATOM 10958 C CA . PRO D 1 325 ? 43.650 42.796 49.128 1.00 38.90 322 PRO D CA 1
ATOM 10959 C C . PRO D 1 325 ? 44.828 41.894 49.072 1.00 40.17 322 PRO D C 1
ATOM 10960 O O . PRO D 1 325 ? 45.311 41.484 50.116 1.00 40.18 322 PRO D O 1
ATOM 10964 N N . GLY D 1 326 ? 45.228 41.498 47.877 1.00 40.50 323 GLY D N 1
ATOM 10965 C CA . GLY D 1 326 ? 46.283 40.526 47.711 1.00 40.96 323 GLY D CA 1
ATOM 10966 C C . GLY D 1 326 ? 45.816 39.089 47.568 1.00 40.42 323 GLY D C 1
ATOM 10967 O O . GLY D 1 326 ? 46.601 38.234 47.196 1.00 40.41 323 GLY D O 1
ATOM 10968 N N . ILE D 1 327 ? 44.538 38.820 47.851 1.00 39.60 324 ILE D N 1
ATOM 10969 C CA . ILE D 1 327 ? 44.006 37.461 47.854 1.00 38.16 324 ILE D CA 1
ATOM 10970 C C . ILE D 1 327 ? 42.683 37.364 47.080 1.00 36.90 324 ILE D C 1
ATOM 10971 O O . ILE D 1 327 ? 42.507 36.467 46.229 1.00 37.26 324 ILE D O 1
ATOM 10976 N N . GLY D 1 328 ? 41.770 38.271 47.407 1.00 34.72 325 GLY D N 1
ATOM 10977 C CA . GLY D 1 328 ? 40.456 38.274 46.843 1.00 34.02 325 GLY D CA 1
ATOM 10978 C C . GLY D 1 328 ? 39.373 38.608 47.829 1.00 32.57 325 GLY D C 1
ATOM 10979 O O . GLY D 1 328 ? 39.626 39.092 48.937 1.00 34.83 325 GLY D O 1
ATOM 10980 N N . GLY D 1 329 ? 38.143 38.368 47.399 1.00 30.09 326 GLY D N 1
ATOM 10981 C CA . GLY D 1 329 ? 36.973 38.648 48.228 1.00 28.81 326 GLY D CA 1
ATOM 10982 C C . GLY D 1 329 ? 35.763 37.850 47.841 1.00 27.63 326 GLY D C 1
ATOM 10983 O O . GLY D 1 329 ? 35.787 37.120 46.847 1.00 24.97 326 GLY D O 1
ATOM 10984 N N . VAL D 1 330 ? 34.738 37.950 48.681 1.00 27.53 327 VAL D N 1
ATOM 10985 C CA . VAL D 1 330 ? 33.499 37.212 48.537 1.00 27.70 327 VAL D CA 1
ATOM 10986 C C . VAL D 1 330 ? 32.365 38.100 49.084 1.00 26.84 327 VAL D C 1
ATOM 10987 O O . VAL D 1 330 ? 32.477 38.580 50.166 1.00 27.42 327 VAL D O 1
ATOM 10991 N N . ARG D 1 331 ? 31.312 38.359 48.323 1.00 26.90 328 ARG D N 1
ATOM 10992 C CA . ARG D 1 331 ? 30.062 38.929 48.861 1.00 25.89 328 ARG D CA 1
ATOM 10993 C C . ARG D 1 331 ? 28.945 38.055 48.374 1.00 25.27 328 ARG D C 1
ATOM 10994 O O . ARG D 1 331 ? 29.000 37.548 47.249 1.00 27.06 328 ARG D O 1
ATOM 11002 N N . ILE D 1 332 ? 27.950 37.861 49.221 1.00 25.65 329 ILE D N 1
ATOM 11003 C CA . ILE D 1 332 ? 26.688 37.161 48.900 1.00 24.61 329 ILE D CA 1
ATOM 11004 C C . ILE D 1 332 ? 25.481 37.998 49.380 1.00 24.10 329 ILE D C 1
ATOM 11005 O O . ILE D 1 332 ? 25.349 38.321 50.553 1.00 25.25 329 ILE D O 1
ATOM 11010 N N . GLU D 1 333 ? 24.614 38.367 48.450 1.00 23.69 330 GLU D N 1
ATOM 11011 C CA . GLU D 1 333 ? 23.578 39.386 48.714 1.00 23.67 330 GLU D CA 1
ATOM 11012 C C . GLU D 1 333 ? 22.246 38.893 48.270 1.00 22.94 330 GLU D C 1
ATOM 11013 O O . GLU D 1 333 ? 22.067 38.512 47.119 1.00 23.64 330 GLU D O 1
ATOM 11019 N N . ASP D 1 334 ? 21.282 38.956 49.183 1.00 21.93 331 ASP D N 1
ATOM 11020 C CA . ASP D 1 334 ? 19.872 38.713 48.839 1.00 22.44 331 ASP D CA 1
ATOM 11021 C C . ASP D 1 334 ? 19.058 39.987 48.989 1.00 22.63 331 ASP D C 1
ATOM 11022 O O . ASP D 1 334 ? 19.399 40.841 49.780 1.00 23.13 331 ASP D O 1
ATOM 11027 N N . ASP D 1 335 ? 17.965 40.075 48.263 1.00 23.91 332 ASP D N 1
ATOM 11028 C CA . ASP D 1 335 ? 16.889 41.030 48.564 1.00 23.77 332 ASP D CA 1
ATOM 11029 C C . ASP D 1 335 ? 15.806 40.332 49.377 1.00 25.37 332 ASP D C 1
ATOM 11030 O O . ASP D 1 335 ? 15.391 39.189 49.075 1.00 24.85 332 ASP D O 1
ATOM 11035 N N . ILE D 1 336 ? 15.315 41.035 50.392 1.00 25.88 333 ILE D N 1
ATOM 11036 C CA . ILE D 1 336 ? 14.276 40.510 51.243 1.00 27.15 333 ILE D CA 1
ATOM 11037 C C . ILE D 1 336 ? 13.159 41.548 51.446 1.00 27.74 333 ILE D C 1
ATOM 11038 O O . ILE D 1 336 ? 13.380 42.780 51.345 1.00 27.87 333 ILE D O 1
ATOM 11043 N N . ILE D 1 337 ? 11.975 41.026 51.757 1.00 28.42 334 ILE D N 1
ATOM 11044 C CA . ILE D 1 337 ? 10.845 41.810 52.194 1.00 28.71 334 ILE D CA 1
ATOM 11045 C C . ILE D 1 337 ? 10.649 41.434 53.652 1.00 30.59 334 ILE D C 1
ATOM 11046 O O . ILE D 1 337 ? 10.379 40.261 53.945 1.00 32.57 334 ILE D O 1
ATOM 11051 N N . VAL D 1 338 ? 10.826 42.402 54.557 1.00 31.70 335 VAL D N 1
ATOM 11052 C CA . VAL D 1 338 ? 10.689 42.182 55.975 1.00 33.47 335 VAL D CA 1
ATOM 11053 C C . VAL D 1 338 ? 9.194 41.903 56.285 1.00 34.91 335 VAL D C 1
ATOM 11054 O O . VAL D 1 338 ? 8.335 42.612 55.773 1.00 36.39 335 VAL D O 1
ATOM 11058 N N . THR D 1 339 ? 8.890 40.899 57.104 1.00 36.73 336 THR D N 1
ATOM 11059 C CA . THR D 1 339 ? 7.530 40.710 57.662 1.00 38.03 336 THR D CA 1
ATOM 11060 C C . THR D 1 339 ? 7.503 40.774 59.180 1.00 40.49 336 THR D C 1
ATOM 11061 O O . THR D 1 339 ? 8.542 40.899 59.826 1.00 40.49 336 THR D O 1
ATOM 11065 N N . SER D 1 340 ? 6.298 40.596 59.731 1.00 42.49 337 SER D N 1
ATOM 11066 C CA A SER D 1 340 ? 6.055 40.521 61.170 0.60 44.22 337 SER D CA 1
ATOM 11067 C CA B SER D 1 340 ? 6.097 40.546 61.185 0.40 44.09 337 SER D CA 1
ATOM 11068 C C . SER D 1 340 ? 6.838 39.394 61.879 1.00 44.79 337 SER D C 1
ATOM 11069 O O . SER D 1 340 ? 7.289 39.543 63.014 1.00 46.10 337 SER D O 1
ATOM 11074 N N . GLU D 1 341 ? 6.980 38.249 61.232 1.00 44.57 338 GLU D N 1
ATOM 11075 C CA . GLU D 1 341 ? 7.677 37.132 61.895 1.00 45.45 338 GLU D CA 1
ATOM 11076 C C . GLU D 1 341 ? 9.081 36.788 61.356 1.00 43.38 338 GLU D C 1
ATOM 11077 O O . GLU D 1 341 ? 9.839 36.059 62.006 1.00 43.48 338 GLU D O 1
ATOM 11083 N N . GLY D 1 342 ? 9.450 37.349 60.205 1.00 40.98 339 GLY D N 1
ATOM 11084 C CA . GLY D 1 342 ? 10.813 37.205 59.675 1.00 38.06 339 GLY D CA 1
ATOM 11085 C C . GLY D 1 342 ? 10.955 37.988 58.383 1.00 36.14 339 GLY D C 1
ATOM 11086 O O . GLY D 1 342 ? 10.868 39.246 58.366 1.00 33.98 339 GLY D O 1
ATOM 11087 N N . ASN D 1 343 ? 11.144 37.256 57.287 1.00 34.11 340 ASN D N 1
ATOM 11088 C CA . ASN D 1 343 ? 11.170 37.878 55.987 1.00 33.26 340 ASN D CA 1
ATOM 11089 C C . ASN D 1 343 ? 10.857 36.914 54.843 1.00 33.66 340 ASN D C 1
ATOM 11090 O O . ASN D 1 343 ? 10.746 35.712 55.056 1.00 33.50 340 ASN D O 1
ATOM 11095 N N . GLU D 1 344 ? 10.670 37.453 53.643 1.00 33.23 341 GLU D N 1
ATOM 11096 C CA . GLU D 1 344 ? 10.653 36.664 52.423 1.00 34.17 341 GLU D CA 1
ATOM 11097 C C . GLU D 1 344 ? 11.892 37.054 51.626 1.00 31.54 341 GLU D C 1
ATOM 11098 O O . GLU D 1 344 ? 12.065 38.208 51.328 1.00 31.35 341 GLU D O 1
ATOM 11104 N N . VAL D 1 345 ? 12.754 36.095 51.298 1.00 29.33 342 VAL D N 1
ATOM 11105 C CA . VAL D 1 345 ? 13.802 36.275 50.323 1.00 27.94 342 VAL D CA 1
ATOM 11106 C C . VAL D 1 345 ? 13.178 36.265 48.946 1.00 27.64 342 VAL D C 1
ATOM 11107 O O . VAL D 1 345 ? 12.375 35.391 48.665 1.00 29.54 342 VAL D O 1
ATOM 11111 N N . ILE D 1 346 ? 13.494 37.266 48.110 1.00 26.75 343 ILE D N 1
ATOM 11112 C CA . ILE D 1 346 ? 12.944 37.344 46.758 1.00 26.04 343 ILE D CA 1
ATOM 11113 C C . ILE D 1 346 ? 14.015 37.074 45.689 1.00 25.92 343 ILE D C 1
ATOM 11114 O O . ILE D 1 346 ? 13.707 36.933 44.502 1.00 26.95 343 ILE D O 1
ATOM 11119 N N . THR D 1 347 ? 15.274 36.941 46.112 1.00 26.25 344 THR D N 1
ATOM 11120 C CA . THR D 1 347 ? 16.379 36.558 45.208 1.00 25.45 344 THR D CA 1
ATOM 11121 C C . THR D 1 347 ? 16.764 35.093 45.486 1.00 26.55 344 THR D C 1
ATOM 11122 O O . THR D 1 347 ? 17.575 34.791 46.393 1.00 26.23 344 THR D O 1
ATOM 11126 N N . LYS D 1 348 ? 16.192 34.180 44.683 1.00 26.72 345 LYS D N 1
ATOM 11127 C CA . LYS D 1 348 ? 16.151 32.750 45.003 1.00 27.10 345 LYS D CA 1
ATOM 11128 C C . LYS D 1 348 ? 17.323 31.926 44.479 1.00 26.98 345 LYS D C 1
ATOM 11129 O O . LYS D 1 348 ? 17.428 30.736 44.755 1.00 25.77 345 LYS D O 1
ATOM 11135 N N . SER D 1 349 ? 18.204 32.534 43.712 1.00 26.10 346 SER D N 1
ATOM 11136 C CA . SER D 1 349 ? 19.408 31.844 43.237 1.00 26.11 346 SER D CA 1
ATOM 11137 C C . SER D 1 349 ? 20.204 31.132 44.356 1.00 26.48 346 SER D C 1
ATOM 11138 O O . SER D 1 349 ? 20.302 31.653 45.475 1.00 24.61 346 SER D O 1
ATOM 11141 N N . PRO D 1 350 ? 20.777 29.950 44.061 1.00 26.56 347 PRO D N 1
ATOM 11142 C CA . PRO D 1 350 ? 21.513 29.294 45.150 1.00 27.48 347 PRO D CA 1
ATOM 11143 C C . PRO D 1 350 ? 22.695 30.128 45.643 1.00 26.20 347 PRO D C 1
ATOM 11144 O O . PRO D 1 350 ? 23.282 30.927 44.910 1.00 24.77 347 PRO D O 1
ATOM 11148 N N . LYS D 1 351 ? 23.067 29.859 46.871 1.00 27.12 348 LYS D N 1
ATOM 11149 C CA . LYS D 1 351 ? 24.157 30.534 47.535 1.00 27.46 348 LYS D CA 1
ATOM 11150 C C . LYS D 1 351 ? 25.340 29.601 47.851 1.00 28.30 348 LYS D C 1
ATOM 11151 O O . LYS D 1 351 ? 26.368 30.052 48.370 1.00 27.62 348 LYS D O 1
ATOM 11157 N N . GLU D 1 352 ? 25.247 28.325 47.505 1.00 27.74 349 GLU D N 1
ATOM 11158 C CA . GLU D 1 352 ? 26.474 27.430 47.637 1.00 28.62 349 GLU D CA 1
ATOM 11159 C C . GLU D 1 352 ? 27.477 27.859 46.618 1.00 26.97 349 GLU D C 1
ATOM 11160 O O . GLU D 1 352 ? 27.100 28.414 45.570 1.00 26.13 349 GLU D O 1
ATOM 11166 N N . LEU D 1 353 ? 28.761 27.595 46.895 1.00 27.90 350 LEU D N 1
ATOM 11167 C CA . LEU D 1 353 ? 29.823 27.889 45.934 1.00 28.21 350 LEU D CA 1
ATOM 11168 C C . LEU D 1 353 ? 29.695 27.018 44.672 1.00 28.66 350 LEU D C 1
ATOM 11169 O O . LEU D 1 353 ? 29.774 25.789 44.723 1.00 28.31 350 LEU D O 1
ATOM 11174 N N . ILE D 1 354 ? 29.547 27.667 43.529 1.00 29.38 351 ILE D N 1
ATOM 11175 C CA . ILE D 1 354 ? 29.524 26.996 42.233 1.00 29.51 351 ILE D CA 1
ATOM 11176 C C . ILE D 1 354 ? 30.904 27.191 41.641 1.00 31.50 351 ILE D C 1
ATOM 11177 O O . ILE D 1 354 ? 31.395 28.326 41.612 1.00 31.51 351 ILE D O 1
ATOM 11182 N N . ILE D 1 355 ? 31.497 26.100 41.152 1.00 32.33 352 ILE D N 1
ATOM 11183 C CA . ILE D 1 355 ? 32.828 26.072 40.553 1.00 34.47 352 ILE D CA 1
ATOM 11184 C C . ILE D 1 355 ? 32.564 25.804 39.078 1.00 35.35 352 ILE D C 1
ATOM 11185 O O . ILE D 1 355 ? 32.014 24.770 38.735 1.00 35.47 352 ILE D O 1
ATOM 11190 N N . LEU D 1 356 ? 32.885 26.773 38.229 1.00 36.33 353 LEU D N 1
ATOM 11191 C CA . LEU D 1 356 ? 32.625 26.697 36.787 1.00 38.37 353 LEU D CA 1
ATOM 11192 C C . LEU D 1 356 ? 33.785 26.085 36.029 1.00 40.49 353 LEU D C 1
ATOM 11193 O O . LEU D 1 356 ? 33.639 25.871 34.800 1.00 43.09 353 LEU D O 1
#

Radius of gyration: 38.59 Å; Cα contacts (8 Å, |Δi|>4): 3399; chains: 4; bounding box: 69×117×67 Å

InterPro domains:
  IPR000587 Creatinase, N-terminal [PF01321] (4-127)
  IPR000994 Peptidase M24 [PF00557] (135-336)
  IPR001131 Peptidase M24B, X-Pro dipeptidase/aminopeptidase P, conserved site [PS00491] (283-295)
  IPR001714 Peptidase M24, methionine aminopeptidase [PR00599] (185-198)
  IPR001714 Peptidase M24, methionine aminopeptidase [PR00599] (207-223)
  IPR001714 Peptidase M24, methionine aminopeptidase [PR00599] (305-317)
  IPR029149 Creatinase/Aminopeptidase P/Spt16, N-terminal [G3DSA:3.40.350.10] (1-125)
  IPR029149 Creatinase/Aminopeptidase P/Spt16, N-terminal [SSF53092] (2-125)
  IPR036005 Creatinase/aminopeptidase-like [G3DSA:3.90.230.10] (126-353)
  IPR036005 Creatinase/aminopeptidase-like [SSF55920] (83-348)
  IPR050659 Peptidase M24B family [PTHR46112] (2-352)

Solvent-accessible surface area: 58406 Å² total; per-residue (Å²): 115,7,118,80,22,5,97,121,0,38,95,25,0,109,171,32,36,7,35,0,0,0,0,30,26,107,41,0,21,68,10,0,0,68,1,70,15,96,27,8,16,0,0,0,5,95,178,93,8,1,0,0,0,18,124,120,19,34,134,65,0,61,169,48,2,99,32,18,65,51,23,103,17,112,62,127,51,42,80,18,0,21,124,20,2,173,108,22,39,7,119,88,0,0,0,17,39,85,50,8,36,32,35,30,26,44,42,8,119,165,42,10,145,18,96,18,35,56,9,62,38,19,1,66,151,5,8,35,72,8,63,123,79,13,26,135,35,0,78,47,0,0,126,12,0,19,31,0,1,117,56,0,41,104,53,5,140,66,51,7,17,0,69,87,0,12,32,36,0,5,70,39,0,31,149,79,44,3,84,22,21,19,49,114,10,16,0,1,0,13,112,47,2,8,90,38,93,1,77,18,32,152,58,71,1,105,95,27,13,1,0,4,0,10,0,0,0,64,31,116,4,21,5,0,8,0,0,3,2,1,0,3,16,123,9,58,126,87,17,81,81,0,7,98,11,0,37,62,0,0,52,106,0,18,119,26,0,82,14,46,37,29,0,60,84,0,2,32,54,0,41,78,31,0,38,131,115,59,17,15,120,66,5,75,49,47,0,3,22,0,0,0,11,54,49,118,21,51,4,27,0,22,50,136,17,95,52,71,0,80,60,8,5,0,0,0,0,17,0,0,0,15,14,101,56,63,0,0,0,7,0,0,0,0,0,7,2,40,74,144,17,32,74,38,8,1,147,11,52,32,108,43,35,76,68,96,17,154,90,16,10,95,121,0,46,94,18,0,110,163,30,38,6,34,0,0,0,0,28,25,107,39,0,19,71,11,0,2,78,2,73,12,99,22,6,15,0,0,0,6,101,186,91,9,2,0,0,0,42,164,107,20,30,152,52,0,61,157,43,2,102,56,14,70,52,20,96,38,50,11,91,49,35,22,6,0,13,56,20,2,136,99,22,44,6,118,84,0,0,0,17,37,85,48,8,35,32,36,31,19,45,45,9,114,126,32,8,112,16,94,18,40,55,10,58,34,25,1,64,151,24,11,33,71,10,40,127,67,14,25,128,33,0,77,62,0,0,119,8,0,19,22,0,2,129,57,0,42,109,58,8,149,65,47,6,11,0,59,86,0,12,28,33,0,6,71,27,0,34,129,71,46,4,86,25,19,18,48,114,8,16,0,0,0,13,121,50,2,9,89,35,89,3,71,13,32,132,55,75,1,104,99,32,10,0,0,4,0,10,0,0,0,68,33,109,4,21,4,0,8,0,0,3,2,2,0,1,18,111,4,60,118,86,14,64,78,0,3,95,16,0,34,53,0,0,61,112,0,19,123,24,1,98,18,46,29,35,0,106,89,0,4,32,55,0,60,94,25,0,73,124,86,49,21,24,152,76,4,55,44,40,0,0,21,0,1,0,10,56,47,120,20,52,5,29,0,18,147,210,15,107,54,68,0,77,62,10,3,1,0,0,0,19,0,0,0,14,14,106,55,73,0,0,0,8,0,0,0,0,1,5,1,42,86,141,10,28,81,52,12,3,173,9,61,36,120,44,39,81,70,54,82,107,26,0,92,115,0,37,88,21,0,109,164,33,32,7,34,0,0,0,0,29,24,108,44,0,26,69,10,2,2,80,1,70,14,108,24,6,17,0,0,0,8,89,172,90,5,5,0,0,0,37,158,101,12,34,144,70,0,60,171,52,2,106,38,14,78,52,26,98,24,113,55,120,35,51,98,18,1,20,120,15,4,140,107,20,42,7,119,87,0,0,0,16,34,85,46,9,32,37,32,30,18,41,53,11,118,163,48,14,128,16,102,16,28,55,9,62,35,24,1,71,156,9,8,27,57,9,61,124,73,11,25,130,31,0,84,57,0,0,108,9,0,15,27,0,1,97,50,0,63,90,63,21,155,78,54,27,14,0,65,64,0,13,23,22,0,6,69,42,0,32,158,80,45,5,82,23,21,17,45,116,8,17,0,1,0,11,126,48,2,8,87,38,91,2,75,12,30,122,56,78,1,106,98,29,12,2,0,4,0,10,0,0,0,69,36,120,5,22,4,1,7,0,0,3,1,8,3,14,27,119,9,55,122,77,14,68,78,0,5,78,13,0,31,70,0,0,64,104,0,15,121,27,1,96,19,56,38,34,0,138,85,0,2,29,32,0,54,79,42,0,74,129,84,44,22,24,139,76,6,71,47,38,0,1,21,0,0,0,12,56,49,123,22,57,3,26,0,23,122,214,23,122,57,79,3,75,65,9,1,1,0,0,0,18,0,0,0,14,14,106,57,71,0,0,0,6,0,0,0,0,0,4,1,46,84,155,20,32,75,37,7,3,155,9,45,31,104,45,50,97,177,117,54,9,89,128,1,35,78,21,0,103,161,27,35,8,40,0,1,0,1,28,23,105,42,0,22,69,8,9,2,100,2,70,12,96,21,6,15,1,0,2,2,88,165,90,8,1,0,0,0,44,161,100,20,33,149,60,0,64,158,27,4,122,56,27,67,68,17,90,44,120,49,123,43,39,72,17,0,21,107,15,4,174,105,6,38,8,126,90,0,0,0,14,39,86,52,7,34,30,34,30,21,40,46,8,104,155,29,8,151,22,112,22,28,57,9,54,33,26,2,69,147,23,10,27,62,10,54,128,80,10,24,143,28,0,79,54,0,0,97,3,0,22,32,0,3,62,32,0,13,9,63,5,122,68,50,5,10,0,55,89,0,13,29,35,0,7,60,38,0,33,104,84,46,7,88,25,20,16,46,111,6,16,0,1,0,12,119,47,2,9,90,43,104,3,71,9,33,134,58,73,1,105,93,31,13,0,0,2,0,10,0,0,0,65,32,121,3,23,5,0,8,0,0,4,2,1,0,2,18,114,9,55,118,95,15,66,81,2,3,98,15,0,24,52,0,0,34,109,0,17,106,23,1,88,24,49,30,31,0,97,82,0,2,31,56,0,60,92,26,0,77,127,99,58,14,29,154,75,3,81,44,41,0,1,20,0,0,0,10,55,50,119,26,46,6,31,0,24,139,224,16,112,53,73,2,74,69,10,0,1,0,0,0,19,0,0,0,16,14,107,64,65,2,0,0,6,0,0,0,0,0,4,1,49,73,158,18,37,66,9,6,2,41,8,40,29,74,45,39,77,57

Nearest PDB structures (foldseek):
  3q6d-assembly2_B  TM=1.001E+00  e=1.414E-71  Bacillus anthracis str. Ames
  1wy2-assembly1_B  TM=9.550E-01  e=3.136E-45  Pyrococcus horikoshii OT3
  2zsg-assembly1_B  TM=9.482E-01  e=1.549E-43  Thermotoga maritima
  2zsg-assembly1_A  TM=9.058E-01  e=9.029E-44  Thermotoga maritima
  1pv9-assembly1_A  TM=9.497E-01  e=3.305E-42  Pyrococcus furiosus

B-factor: mean 35.67, std 9.85, range [6.68, 71.78]

CATH classification: 3.40.350.10 (+1 more: 3.90.230.10)

Organism: Bacillus anthracis (NCBI:txid1392)

Secondary structure (DSSP, 8-state):
-HHHHHHHHHTTHHHHT-SEEEE--HHHHHHHH---SSS-EEEEESS-EEEEE-GGGHHHHHHHSTTSEEEE-SS-HHHHHHHHHHHHT-SEEEEETTTSBHHHHHHHHHH--SEEEEE-SHHHHHHTS--HHHHHHHHHHHHHHHHHHHHHTTT--TT-BHHHHHHHHHHHHHHTT-SEESS--EEEEGGGGG-TT-B--SPBP-TT-EEEEEE-EEETTEE--EEEEEESSPPPHHHHHHHHHHHHHHHHHHHH--TT-BHHHHHHHHHHHHHHTT-GGG--S-SEEE-SSSSSEEEEESTT--PBP-TT-EEEE--EEEETTTEEEE-BEEEEE-SSSEEE---S--S--B-/-HHHHHHHHHHTHHHHT-SEEEE-SHHHHHHHH---SS--EEEEESS-EEEEE-GGGHHHHHHH-TTSEEEE-SS-HHHHHHHHHHHHT-SEEEEETTTSBHHHHHHHHHH-SSEEEEE-SHHHHHHTS--HHHHHHHHHHHHHHHHHHHHHTTT--TT-BHHHHHHHHHHHHHHTT-SEESSPPEEEEGGGGG-TT-B--SPBP-TTEEEEEEE-EEETTEE--EEEEEEESPPPHHHHHHHHHHHHHHHHHHHH--TT-BHHHHHHHHHHHHHHTT-GGG--S-SEEE-SSSSSEEEEESTT--PBP-TT-EEEE--EEEETTTEEEE-BEEEEE-SSSEEE------S--B-/-HHHHHHHHHTHHHHT-SEEEE--HHHHHHHS---SS--EEEEESS-EEEEE-GGGHHHHHHHTTTSEEEE-SS-HHHHHHHHHHHHT-SEEEEETTTSBHHHHHHHHTT-SSEEEEE-SHHHHHHTS--HHHHHHHHHHHHHHHHHHHHHHHH--TT-BHHHHHHHHHHHHHHTT-SEESS--EEEEGGGGG-TT-B--S-B--TTEEEEEEE-EEETTEE--EEEEEEESSPPHHHHHHHHHHHHHHHHHHHH--TT-BHHHHHHHHHHHHHHTT-GGG--S-SEEE-SSSSSEEEEESTT--PBP-TT-EEEE--EEEETTTEEEE-BEEEEE-SSSEEE---S--SPP-/-HHHHHHHHHHHHHT-SEEEE-SHHHHHHHH---SS--EEEEESS-EEEE--GGGHHHHHHH-TTSEEE--SS-HHHHHHHHHHHTT-SEEEEETTT-BHHHHHHHHHH--SEEEEE-SHHHHHHHS--HHHHHHHHHHHHHHHHHHHHHTTT--TT-BHHHHHHHHHHHHHHTT-SEESSS-EEEEGGGGG-TT-B--SPBP-TT-EEEEEE-EEETTEE--EEEEEESS---HHHHHHHHHHHHHHHHHHHH--TT-BHHHHHHHHHHHHHHTT-GGG--S-SEEE-SSSSSEEEEESTT--PBP-TT-EEEE--EEEETTTEEEE-BEEEEE-SSSEEE---S--SPPB-

Sequence (1416 aa):
NAMEKIERLRSAFDEAGIDGILLTNEHSRRYMANFTGTTAGVVLISKKRAQFITDDFRYYVEQASKQAVGYEIVQHAGLIIDEVAKQVKELGIQKLGFEQDTLTYSSSYSAHKEAIDAEFIPTSSGLVEKLRLIKTDSEIKILKEAAQIADAAFEHILSFIRPGVSEIEVSNELEFFMRKQGATSSSFDDIIVASGLRSALPHGVASEKVIETGDFVTLDFGAYYKGYCSDITRTIAVGEPSDKLKEIIYNIVLEAQLRGVVNGIKAGLTGREADALTRDYITEKGYGEEYFGHSSTGHGIGLEIHEAPGLAFRSDTVLEEPGMAVTVEPGIYIPGIGGVRIEDDIIVTSEEGNEVITKSPKEELIILNAMMEKIERLRSAFDEEAGIDGILLTNEEHSRRYMANFTGTAGVVLISKKRAQFITDFRYVEQASSKQAVGYEIVQHAGLIIDEVAKQVKELGIQKLGFEQDTLTYSSSYSAHKEEAIDAEFIPTSGLVEKLRLIKTDSSEIKILKEAAQIADAAFEHILSFIRPGVVSEIEVSNELEFFMRKQGATSSSFDIIVASGLRSALPHHGVASEEKVIETGDFVTLDFGAYYKGYCSDITRTIAVGEPSDKLKEIYNIVLEAQLRGVNGIKAGLTGREADALTRDYITEKGYGEEYFGHSTGHGIGLEIHEAPGLAFRSDTVLEPGMAVTVEPGIYIPGIGGVRIEDDIIVTSEGNEVITKSPKEELIILAMEKIERLRRSAFDEAGIDGILLTNEHSRRYMANFTGTAGVVLISSKKRAQFITDDFFRYVEEQASKQAVGYEIVQHAGLIIDEVAKQVKELGIQKLGFEQQDTLTYSSYSAHKEEAIDAEFIIPTSSGLVEKLRLIKTDSSEIKILKEEAAQIADAAFEEHILSFIRPGVSEIEVSNELEFFMRKQGATSSSFDDIIVASGLRSALPHGVASEEKVIETGDFVTLDFGAYYKGYCSDITRTIAVGEPSDKLKEIYNIVLEAQLRGVNGIKAGLTGRREADALTRDYITEKGYGEYFGHSTGHGIGLEIHEAPGLAFRSSDTVLEPGMAVTVEPGIYIPGIGGVRIEDDIIVTSEGNEVITKSPKELIIMEKIERLRSAFDEAGIDGILLTNEHSRRYMANFTGTAGVVVLISKKRAQFITTDFRYVEEQASKQAVGYEIVQHAGLIIDEVAKQVKEELGIQKLGFEQDTLTYSSYSAHKEAIDDAEFIPTSGLVEKLRLIKTDSEIKILKEEAAQIADAAFEHILSFIRPGVSEIEVSNELEFFMRKKQGATSSSSFDIIVASGLRSALPHGVASEKVIETGDFVTLDFGAYYKGYCSDITRTIAVGEPSDKLKEIIYNIVLEAQLRGVNGIKAGLTGREADALTRDYITEKGYGEEYFGHSTGHGIGLEIHEAPGLAFRRSDTVLEEPGMAVTVEPGIYIPGIGGVRIEDDIIVTSSEGNEVITKSPKELIIL